Protein AF-0000000065813734 (afdb_homodimer)

Foldseek 3Di:
DAAADALLVVLVVDAAQAEEEFWDEALFWAQFRNLLSNLVCCVVPVPDFQYEYAYLYDFALLPDTGPLSQLDQGRHAEYEYQWDQRNVSVVVCVVVVRHWYFHDASLQRLVQLLCLLVVHFFDKAAQQPQFCCPVVHPVRTDDDNHDDRQWDWDDDPRDITITGGHDAHAEYETEAAEQEPLGFGFHLQAQALISSQSNLSSNVSSVHAYEYEYQYYHHPPPDDPVRGSHGSVSHHYYHHDPDLVSQQRFSPGSGDNQSSVNDADDLVPQDADDQDLLLLLLVVLLLVDEFPFEEEAEAGSRLCVCNVCSVLPCQVRYWYDALQFFTGARADHPRRGRTHGNTPDGDGNNVSLVCQQQAVGAEYEYEAQAAAFLGFGDDAWDADPPPGIRGTHLNNPSSNVLRYQEYEYEDAQFPPWDWDQDPLFIGTPGGHDGGRYANDGPTGSDGSVSSVVVNGWYWYGHSAFIWTQDNSGTETAEGEHPHDCVPRPQVRHHDHGHYDPNYYYDDSLSRDPDHNSVCVSHVD/DAAADALLVVLVVDAAQAEEEFWDEALFWAQFRNLLSNLVCCVVPVPDFQYEYAYLYDFALLPDTGPLSQLDQGRHAEYEYQWDQRRVSVVVCVQVVRHWYFHDASLQRLVQLLCLLVVHFFDKAAQQPQFCCPVVHPVRTDDDNHDDRQWDWDDDPRDITITGGHDAHAEYETEAAEQEPLGFGFHQQAQALIRSQSNLSSNVSSVHAYEYEYQYYHHPPPDDPVRGSHGSVSHHYYHHDPDLVSQQRFSPGSGDNQSSVNDADDLVPQDADDQDLLLLLLVVLLLPDEFPFEEEAEAGSRLCVCNVCSVLPCQVRYWYDALQFFTGARADHPRRGRTHGNTPDGDGNNVSLVCQQQAVGAEYEYEAQAAAFLGFGDDAWDADVPPGIRGTHLNNPSSNVLRYQEYEYEDAQFPPWDWDQDPLFIGTPGGHDGGRYANDGPTGSDGSVSSVVVNGWYWYGHSAFIWTQDNSGTETQEGEHPHDCVPRPVVRHHDDGHYDPNYYYDDSLSRDPDHNSVCVSHVD

InterPro domains:
  IPR004165 Coenzyme A transferase family I [PF01144] (6-240)
  IPR004165 Coenzyme A transferase family I [SM00882] (4-241)
  IPR004165 Coenzyme A transferase family I [SM00882] (279-491)
  IPR014388 3-oxoacid CoA-transferase [PIRSF000858] (2-519)
  IPR037171 NagB/RpiA transferase-like [SSF100950] (3-254)
  IPR037171 NagB/RpiA transferase-like [SSF100950] (274-520)

pLDDT: mean 96.32, std 4.0, range [64.94, 98.94]

Solvent-accessible surface area (backbone atoms only — not comparable to full-atom values): 49834 Å² total; per-residue (Å²): 110,23,44,78,46,52,35,61,59,53,28,72,69,48,57,63,57,33,32,36,36,45,33,39,40,29,24,22,32,43,34,40,54,41,44,46,26,31,37,50,37,20,75,72,71,60,38,39,24,45,22,31,42,38,32,32,33,32,39,12,52,65,58,78,44,45,51,22,49,49,36,43,96,56,33,43,37,34,39,38,26,2,21,46,50,27,13,53,43,39,42,51,34,35,75,65,58,66,26,28,31,38,30,45,42,14,50,56,48,43,43,35,28,44,27,28,7,27,63,29,75,41,43,64,36,58,73,41,66,69,16,34,40,23,55,95,68,51,32,16,44,73,43,85,69,32,74,81,82,57,44,39,78,44,78,55,96,91,37,75,30,36,37,38,63,46,70,75,27,42,28,18,48,26,35,46,29,33,27,28,60,43,30,33,22,24,45,74,66,30,44,58,67,26,41,47,45,38,41,30,36,15,7,49,40,49,74,26,44,22,40,34,28,18,67,40,78,44,63,62,92,69,61,49,10,74,54,23,62,35,53,14,92,57,29,48,33,34,25,66,54,89,50,75,84,40,56,29,31,26,50,64,41,59,74,55,55,27,36,30,39,77,38,75,72,69,70,85,71,58,72,80,78,65,86,41,60,56,44,29,32,16,47,60,58,47,66,74,60,49,73,63,33,33,32,38,56,34,61,68,46,22,38,42,24,54,45,49,38,44,74,72,67,42,45,89,42,32,40,33,37,33,76,39,17,35,32,26,44,43,70,38,49,84,54,35,54,60,28,23,43,40,30,53,17,37,41,39,21,41,62,36,32,24,32,34,44,22,36,54,35,50,35,35,30,28,62,48,62,25,30,21,51,47,46,27,33,20,71,21,45,47,72,41,89,98,74,43,76,46,60,26,32,48,24,52,51,36,36,50,57,73,26,22,50,33,34,37,29,28,34,65,61,37,44,80,49,40,69,44,69,54,96,42,21,47,42,80,76,38,82,39,86,40,77,20,41,29,57,65,52,86,35,39,45,36,37,21,58,57,38,46,76,69,68,37,47,42,36,38,38,27,61,55,33,29,32,34,52,55,95,40,31,32,21,40,42,30,33,27,44,75,58,46,63,60,71,69,43,50,70,58,38,60,49,82,64,46,70,42,93,72,55,37,69,43,68,53,48,55,50,40,90,72,63,65,64,63,32,70,70,59,69,100,110,22,44,81,47,52,34,62,60,53,26,71,68,48,58,65,57,31,34,36,37,44,33,40,39,28,24,21,32,45,33,41,54,41,44,48,26,31,37,51,39,20,75,72,70,58,39,38,24,44,22,30,42,38,33,31,35,32,40,12,53,64,60,78,43,45,51,21,49,49,37,43,96,56,34,44,36,35,40,38,26,3,21,47,51,26,13,52,45,40,41,51,34,35,75,66,59,65,25,28,30,36,32,45,41,14,49,56,49,45,44,36,29,42,26,27,6,27,65,29,74,41,43,64,36,58,72,42,65,69,16,36,39,22,56,94,67,50,32,16,44,74,43,86,70,32,75,80,81,58,43,40,80,46,78,57,97,90,37,76,29,34,35,37,62,46,71,76,28,43,28,18,48,27,34,45,31,34,27,28,60,42,30,32,23,24,45,72,65,29,43,57,67,26,42,47,45,38,40,30,36,14,7,48,39,50,73,27,44,23,38,34,28,20,67,40,79,45,61,62,92,69,62,49,10,75,55,25,61,33,51,14,93,57,30,49,32,35,24,66,54,90,48,76,84,39,56,29,31,28,50,64,40,60,72,57,56,27,36,30,39,76,38,74,70,69,71,86,70,58,72,80,79,64,87,41,61,57,43,31,31,15,47,60,57,47,65,74,60,51,74,61,33,34,31,38,55,34,61,70,47,21,39,43,24,55,45,50,37,44,73,73,68,42,46,89,43,32,39,32,37,32,75,39,18,33,31,26,44,43,70,38,49,84,53,36,54,60,28,23,42,40,32,54,16,38,41,38,21,42,60,36,31,24,31,34,45,22,37,54,35,49,37,34,30,27,62,48,61,26,30,20,52,47,46,26,31,20,70,23,47,45,71,41,90,97,72,44,76,46,60,27,31,47,23,51,50,35,36,49,58,74,26,22,52,32,35,35,28,29,34,64,61,35,43,79,49,40,70,45,68,56,97,43,21,47,41,81,74,36,82,39,86,40,74,20,40,29,55,66,51,86,35,36,45,35,36,20,55,57,36,43,75,69,67,37,47,41,35,39,36,26,61,56,34,30,32,34,53,54,94,40,31,33,21,39,42,29,34,27,44,73,58,46,63,58,72,68,43,51,69,58,37,61,49,82,65,48,70,41,93,72,54,36,69,44,67,53,49,55,50,40,91,70,65,65,64,62,30,70,72,60,69,101

Organism: Acetobacterium woodii (NCBI:txid33952)

Nearest PDB structures (foldseek):
  2ahu-assembly1_D  TM=9.636E-01  e=2.192E-65  Escherichia coli O157:H7
  2ahw-assembly1_C  TM=9.573E-01  e=2.530E-64  Escherichia coli O157:H7
  2ahw-assembly1_D  TM=9.483E-01  e=3.129E-56  Escherichia coli O157:H7
  3k6m-assembly2_D  TM=7.927E-01  e=4.715E-34  Sus scrofa
  1ope-assembly1_A  TM=7.703E-01  e=1.303E-32  Sus scrofa

Structure (mmCIF, N/CA/C/O backbone):
data_AF-0000000065813734-model_v1
#
loop_
_entity.id
_entity.type
_entity.pdbx_description
1 polymer 'Caffeate CoA-transferase'
#
loop_
_atom_site.group_PDB
_atom_site.id
_atom_site.type_symbol
_atom_site.label_atom_id
_atom_site.label_alt_id
_atom_site.label_comp_id
_atom_site.label_asym_id
_atom_site.label_entity_id
_atom_site.label_seq_id
_atom_site.pdbx_PDB_ins_code
_atom_site.Cartn_x
_atom_site.Cartn_y
_atom_site.Cartn_z
_atom_site.occupancy
_atom_site.B_iso_or_equiv
_atom_site.auth_seq_id
_atom_site.auth_comp_id
_atom_site.auth_asym_id
_atom_site.auth_atom_id
_atom_site.pdbx_PDB_model_num
ATOM 1 N N . MET A 1 1 ? 21.469 -13.102 -0.023 1 82 1 MET A N 1
ATOM 2 C CA . MET A 1 1 ? 21.422 -12.648 1.364 1 82 1 MET A CA 1
ATOM 3 C C . MET A 1 1 ? 22.094 -11.281 1.509 1 82 1 MET A C 1
ATOM 5 O O . MET A 1 1 ? 23.047 -10.977 0.795 1 82 1 MET A O 1
ATOM 9 N N . ALA A 1 2 ? 21.547 -10.516 2.457 1 92.5 2 ALA A N 1
ATOM 10 C CA . ALA A 1 2 ? 22.094 -9.18 2.678 1 92.5 2 ALA A CA 1
ATOM 11 C C . ALA A 1 2 ? 23.531 -9.25 3.201 1 92.5 2 ALA A C 1
ATOM 13 O O . ALA A 1 2 ? 23.875 -10.156 3.963 1 92.5 2 ALA A O 1
ATOM 14 N N . LYS A 1 3 ? 24.453 -8.43 2.797 1 97.81 3 LYS A N 1
ATOM 15 C CA . LYS A 1 3 ? 25.828 -8.312 3.303 1 97.81 3 LYS A CA 1
ATOM 16 C C . LYS A 1 3 ? 25.922 -7.246 4.395 1 97.81 3 LYS A C 1
ATOM 18 O O . LYS A 1 3 ? 25.406 -6.137 4.234 1 97.81 3 LYS A O 1
ATOM 23 N N . PHE A 1 4 ? 26.484 -7.578 5.484 1 98.62 4 PHE A N 1
ATOM 24 C CA . PHE A 1 4 ? 26.734 -6.625 6.559 1 98.62 4 PHE A CA 1
ATOM 25 C C . PHE A 1 4 ? 28.062 -5.891 6.332 1 98.62 4 PHE A C 1
ATOM 27 O O . PHE A 1 4 ? 29.109 -6.523 6.215 1 98.62 4 PHE A O 1
ATOM 34 N N . ILE A 1 5 ? 27.984 -4.586 6.285 1 98.75 5 ILE A N 1
ATOM 35 C CA . ILE A 1 5 ? 29.172 -3.785 5.973 1 98.75 5 ILE A CA 1
ATOM 36 C C . ILE A 1 5 ? 29.203 -2.543 6.859 1 98.75 5 ILE A C 1
ATOM 38 O O . ILE A 1 5 ? 28.25 -2.279 7.602 1 98.75 5 ILE A O 1
ATOM 42 N N . SER A 1 6 ? 30.297 -1.781 6.824 1 98.62 6 SER A N 1
ATOM 43 C CA . SER A 1 6 ? 30.391 -0.519 7.551 1 98.62 6 SER A CA 1
ATOM 44 C C . SER A 1 6 ? 29.719 0.614 6.777 1 98.62 6 SER A C 1
ATOM 46 O O . SER A 1 6 ? 29.484 0.493 5.574 1 98.62 6 SER A O 1
ATOM 48 N N . ALA A 1 7 ? 29.484 1.672 7.477 1 98.75 7 ALA A N 1
ATOM 49 C CA . ALA A 1 7 ? 28.922 2.859 6.828 1 98.75 7 ALA A CA 1
ATOM 50 C C . ALA A 1 7 ? 29.875 3.395 5.762 1 98.75 7 ALA A C 1
ATOM 52 O O . ALA A 1 7 ? 29.438 3.844 4.699 1 98.75 7 ALA A O 1
ATOM 53 N N . LYS A 1 8 ? 31.141 3.373 6.066 1 98.5 8 LYS A N 1
ATOM 54 C CA . LYS A 1 8 ? 32.156 3.844 5.117 1 98.5 8 LYS A CA 1
ATOM 55 C C . LYS A 1 8 ? 32.125 3.033 3.826 1 98.5 8 LYS A C 1
ATOM 57 O O . LYS A 1 8 ? 32.219 3.592 2.732 1 98.5 8 LYS A O 1
ATOM 62 N N . GLU A 1 9 ? 32 1.714 3.963 1 98.75 9 GLU A N 1
ATOM 63 C CA . GLU A 1 9 ? 31.906 0.851 2.789 1 98.75 9 GLU A CA 1
ATOM 64 C C . GLU A 1 9 ? 30.625 1.137 2.008 1 98.75 9 GLU A C 1
ATOM 66 O O . GLU A 1 9 ? 30.641 1.163 0.774 1 98.75 9 GLU A O 1
ATOM 71 N N . ALA A 1 10 ? 29.531 1.342 2.717 1 98.75 10 ALA A N 1
ATOM 72 C CA . ALA A 1 10 ? 28.266 1.638 2.072 1 98.75 10 ALA A CA 1
ATOM 73 C C . ALA A 1 10 ? 28.344 2.922 1.253 1 98.75 10 ALA A C 1
ATOM 75 O O . ALA A 1 10 ? 27.812 2.99 0.139 1 98.75 10 ALA A O 1
ATOM 76 N N . ALA A 1 11 ? 28.969 3.904 1.801 1 98.69 11 ALA A N 1
ATOM 77 C CA . ALA A 1 11 ? 29.109 5.195 1.13 1 98.69 11 ALA A CA 1
ATOM 78 C C . ALA A 1 11 ? 29.797 5.035 -0.224 1 98.69 11 ALA A C 1
ATOM 80 O O . ALA A 1 11 ? 29.469 5.734 -1.183 1 98.69 11 ALA A O 1
ATOM 81 N N . LYS A 1 12 ? 30.719 4.113 -0.329 1 98.38 12 LYS A N 1
ATOM 82 C CA . LYS A 1 12 ? 31.516 3.906 -1.533 1 98.38 12 LYS A CA 1
ATOM 83 C C . LYS A 1 12 ? 30.719 3.186 -2.609 1 98.38 12 LYS A C 1
ATOM 85 O O . LYS A 1 12 ? 31.109 3.174 -3.779 1 98.38 12 LYS A O 1
ATOM 90 N N . LEU A 1 13 ? 29.625 2.619 -2.207 1 98.44 13 LEU A N 1
ATOM 91 C CA . LEU A 1 13 ? 28.797 1.856 -3.143 1 98.44 13 LEU A CA 1
ATOM 92 C C . LEU A 1 13 ? 27.859 2.777 -3.922 1 98.44 13 LEU A C 1
ATOM 94 O O . LEU A 1 13 ? 27.266 2.361 -4.91 1 98.44 13 LEU A O 1
ATOM 98 N N . ILE A 1 14 ? 27.672 4.055 -3.518 1 98.69 14 ILE A N 1
ATOM 99 C CA . ILE A 1 14 ? 26.734 4.984 -4.141 1 98.69 14 ILE A CA 1
ATOM 100 C C . ILE A 1 14 ? 27.391 5.633 -5.363 1 98.69 14 ILE A C 1
ATOM 102 O O . ILE A 1 14 ? 28.375 6.367 -5.23 1 98.69 14 ILE A O 1
ATOM 106 N N . PRO A 1 15 ? 26.859 5.445 -6.508 1 98.12 15 PRO A N 1
ATOM 107 C CA . PRO A 1 15 ? 27.469 6.004 -7.715 1 98.12 15 PRO A CA 1
ATOM 108 C C . PRO A 1 15 ? 27.234 7.504 -7.863 1 98.12 15 PRO A C 1
ATOM 110 O O . PRO A 1 15 ? 26.203 8.016 -7.41 1 98.12 15 PRO A O 1
ATOM 113 N N . ASP A 1 16 ? 28.172 8.148 -8.586 1 98.75 16 ASP A N 1
ATOM 114 C CA . ASP A 1 16 ? 27.938 9.539 -8.977 1 98.75 16 ASP A CA 1
ATOM 115 C C . ASP A 1 16 ? 26.672 9.68 -9.805 1 98.75 16 ASP A C 1
ATOM 117 O O . ASP A 1 16 ? 26.344 8.797 -10.609 1 98.75 16 ASP A O 1
ATOM 121 N N . GLY A 1 17 ? 25.953 10.695 -9.539 1 98.69 17 GLY A N 1
ATOM 122 C CA . GLY A 1 17 ? 24.797 11 -10.367 1 98.69 17 GLY A CA 1
ATOM 123 C C . GLY A 1 17 ? 23.578 10.172 -10.023 1 98.69 17 GLY A C 1
ATOM 124 O O . GLY A 1 17 ? 22.531 10.281 -10.68 1 98.69 17 GLY A O 1
ATOM 125 N N . SER A 1 18 ? 23.688 9.375 -8.969 1 98.56 18 SER A N 1
ATOM 126 C CA . SER A 1 18 ? 22.594 8.453 -8.633 1 98.56 18 SER A CA 1
ATOM 127 C C . SER A 1 18 ? 21.406 9.195 -8.031 1 98.56 18 SER A C 1
ATOM 129 O O . SER A 1 18 ? 21.578 10.266 -7.441 1 98.56 18 SER A O 1
ATOM 131 N N . THR A 1 19 ? 20.219 8.664 -8.258 1 98.88 19 THR A N 1
ATOM 132 C CA . THR A 1 19 ? 19.016 9.055 -7.539 1 98.88 19 THR A CA 1
ATOM 133 C C . THR A 1 19 ? 18.844 8.219 -6.273 1 98.88 19 THR A C 1
ATOM 135 O O . THR A 1 19 ? 18.781 6.988 -6.34 1 98.88 19 THR A O 1
ATOM 138 N N . VAL A 1 20 ? 18.781 8.883 -5.105 1 98.88 20 VAL A N 1
ATOM 139 C CA . VAL A 1 20 ? 18.75 8.227 -3.803 1 98.88 20 VAL A CA 1
ATOM 140 C C . VAL A 1 20 ? 17.438 8.539 -3.1 1 98.88 20 VAL A C 1
ATOM 142 O O . VAL A 1 20 ? 17.047 9.703 -2.979 1 98.88 20 VAL A O 1
ATOM 145 N N . GLY A 1 21 ? 16.703 7.461 -2.717 1 98.81 21 GLY A N 1
ATOM 146 C CA . GLY A 1 21 ? 15.469 7.621 -1.966 1 98.81 21 GLY A CA 1
ATOM 147 C C . GLY A 1 21 ? 15.625 7.316 -0.488 1 98.81 21 GLY A C 1
ATOM 148 O O . GLY A 1 21 ? 16.344 6.391 -0.112 1 98.81 21 GLY A O 1
ATOM 149 N N . VAL A 1 22 ? 14.984 8.086 0.37 1 98.44 22 VAL A N 1
ATOM 150 C CA . VAL A 1 22 ? 14.977 7.867 1.812 1 98.44 22 VAL A CA 1
ATOM 151 C C . VAL A 1 22 ? 13.539 7.848 2.322 1 98.44 22 VAL A C 1
ATOM 153 O O . VAL A 1 22 ? 12.617 8.297 1.63 1 98.44 22 VAL A O 1
ATOM 156 N N . ALA A 1 23 ? 13.281 7.254 3.51 1 98.12 23 ALA A N 1
ATOM 157 C CA . ALA A 1 23 ? 11.945 7.121 4.09 1 98.12 23 ALA A CA 1
ATOM 158 C C . ALA A 1 23 ? 11.945 7.5 5.566 1 98.12 23 ALA A C 1
ATOM 160 O O . ALA A 1 23 ? 12.891 7.18 6.293 1 98.12 23 ALA A O 1
ATOM 161 N N . GLY A 1 24 ? 10.922 8.188 5.98 1 96.5 24 GLY A N 1
ATOM 162 C CA . GLY A 1 24 ? 10.781 8.531 7.387 1 96.5 24 GLY A CA 1
ATOM 163 C C . GLY A 1 24 ? 10.273 9.945 7.609 1 96.5 24 GLY A C 1
ATOM 164 O O . GLY A 1 24 ? 9.578 10.5 6.754 1 96.5 24 GLY A O 1
ATOM 165 N N . MET A 1 25 ? 10.492 10.5 8.773 1 96.81 25 MET A N 1
ATOM 166 C CA . MET A 1 25 ? 10.117 11.844 9.195 1 96.81 25 MET A CA 1
ATOM 167 C C . MET A 1 25 ? 10.953 12.305 10.383 1 96.81 25 MET A C 1
ATOM 169 O O . MET A 1 25 ? 11.062 11.586 11.375 1 96.81 25 MET A O 1
ATOM 173 N N . GLY A 1 26 ? 11.414 13.508 10.258 1 96.75 26 GLY A N 1
ATOM 174 C CA . GLY A 1 26 ? 12.383 13.922 11.266 1 96.75 26 GLY A CA 1
ATOM 175 C C . GLY A 1 26 ? 13.648 13.094 11.25 1 96.75 26 GLY A C 1
ATOM 176 O O . GLY A 1 26 ? 14.391 13.094 10.258 1 96.75 26 GLY A O 1
ATOM 177 N N . LEU A 1 27 ? 13.836 12.383 12.352 1 97.5 27 LEU A N 1
ATOM 178 C CA . LEU A 1 27 ? 14.969 11.453 12.375 1 97.5 27 LEU A CA 1
ATOM 179 C C . LEU A 1 27 ? 14.484 10.008 12.367 1 97.5 27 LEU A C 1
ATOM 181 O O . LEU A 1 27 ? 15.297 9.078 12.312 1 97.5 27 LEU A O 1
ATOM 185 N N . ALA A 1 28 ? 13.156 9.859 12.453 1 97.12 28 ALA A N 1
ATOM 186 C CA . ALA A 1 28 ? 12.602 8.516 12.352 1 97.12 28 ALA A CA 1
ATOM 187 C C . ALA A 1 28 ? 12.898 7.902 10.984 1 97.12 28 ALA A C 1
ATOM 189 O O . ALA A 1 28 ? 12.531 8.469 9.953 1 97.12 28 ALA A O 1
ATOM 190 N N . GLY A 1 29 ? 13.586 6.797 10.969 1 97.38 29 GLY A N 1
ATOM 191 C CA . GLY A 1 29 ? 13.898 6.102 9.727 1 97.38 29 GLY A CA 1
ATOM 192 C C . GLY A 1 29 ? 15.141 6.637 9.039 1 97.38 29 GLY A C 1
ATOM 193 O O . GLY A 1 29 ? 15.531 6.133 7.984 1 97.38 29 GLY A O 1
ATOM 194 N N . TRP A 1 30 ? 15.82 7.664 9.57 1 98.06 30 TRP A N 1
ATOM 195 C CA . TRP A 1 30 ? 16.984 8.289 8.945 1 98.06 30 TRP A CA 1
ATOM 196 C C . TRP A 1 30 ? 18.266 7.531 9.273 1 98.06 30 TRP A C 1
ATOM 198 O O . TRP A 1 30 ? 18.594 7.336 10.453 1 98.06 30 TRP A O 1
ATOM 208 N N . PRO A 1 31 ? 18.953 7.051 8.273 1 98.5 31 PRO A N 1
ATOM 209 C CA . PRO A 1 31 ? 20.234 6.367 8.508 1 98.5 31 PRO A CA 1
ATOM 210 C C . PRO A 1 31 ? 21.391 7.336 8.68 1 98.5 31 PRO A C 1
ATOM 212 O O . PRO A 1 31 ? 22.25 7.445 7.793 1 98.5 31 PRO A O 1
ATOM 215 N N . GLU A 1 32 ? 21.516 7.895 9.812 1 98.56 32 GLU A N 1
ATOM 216 C CA . GLU A 1 32 ? 22.422 8.992 10.141 1 98.56 32 GLU A CA 1
ATOM 217 C C . GLU A 1 32 ? 23.875 8.602 9.875 1 98.56 32 GLU A C 1
ATOM 219 O O . GLU A 1 32 ? 24.625 9.383 9.289 1 98.56 32 GLU A O 1
ATOM 224 N N . GLU A 1 33 ? 24.266 7.441 10.336 1 98.56 33 GLU A N 1
ATOM 225 C CA . GLU A 1 33 ? 25.672 7.043 10.188 1 98.56 33 GLU A CA 1
ATOM 226 C C . GLU A 1 33 ? 26.031 6.875 8.711 1 98.56 33 GLU A C 1
ATOM 228 O O . GLU A 1 33 ? 27.141 7.215 8.305 1 98.56 33 GLU A O 1
ATOM 233 N N . VAL A 1 34 ? 25.172 6.316 7.938 1 98.75 34 VAL A N 1
ATOM 234 C CA . VAL A 1 34 ? 25.406 6.176 6.504 1 98.75 34 VAL A CA 1
ATOM 235 C C . VAL A 1 34 ? 25.531 7.559 5.863 1 98.75 34 VAL A C 1
ATOM 237 O O . VAL A 1 34 ? 26.422 7.793 5.047 1 98.75 34 VAL A O 1
ATOM 240 N N . ALA A 1 35 ? 24.656 8.484 6.219 1 98.69 35 ALA A N 1
ATOM 241 C CA . ALA A 1 35 ? 24.688 9.844 5.668 1 98.69 35 ALA A CA 1
ATOM 242 C C . ALA A 1 35 ? 26 10.547 6.004 1 98.69 35 ALA A C 1
ATOM 244 O O . ALA A 1 35 ? 26.594 11.203 5.145 1 98.69 35 ALA A O 1
ATOM 245 N N . VAL A 1 36 ? 26.422 10.406 7.219 1 98.5 36 VAL A N 1
ATOM 246 C CA . VAL A 1 36 ? 27.688 11.008 7.648 1 98.5 36 VAL A CA 1
ATOM 247 C C . VAL A 1 36 ? 28.828 10.43 6.828 1 98.5 36 VAL A C 1
ATOM 249 O O . VAL A 1 36 ? 29.719 11.164 6.379 1 98.5 36 VAL A O 1
ATOM 252 N N . ALA A 1 37 ? 28.797 9.125 6.668 1 98.81 37 ALA A N 1
ATOM 253 C CA . ALA A 1 37 ? 29.859 8.461 5.895 1 98.81 37 ALA A CA 1
ATOM 254 C C . ALA A 1 37 ? 29.875 8.969 4.457 1 98.81 37 ALA A C 1
ATOM 256 O O . ALA A 1 37 ? 30.938 9.125 3.861 1 98.81 37 ALA A O 1
ATOM 257 N N . ILE A 1 38 ? 28.719 9.172 3.85 1 98.88 38 ILE A N 1
ATOM 258 C CA . ILE A 1 38 ? 28.609 9.695 2.494 1 98.88 38 ILE A CA 1
ATOM 259 C C . ILE A 1 38 ? 29.25 11.086 2.428 1 98.88 38 ILE A C 1
ATOM 261 O O . ILE A 1 38 ? 30.047 11.367 1.537 1 98.88 38 ILE A O 1
ATOM 265 N N . ALA A 1 39 ? 28.906 11.977 3.367 1 98.75 39 ALA A N 1
ATOM 266 C CA . ALA A 1 39 ? 29.453 13.32 3.426 1 98.75 39 ALA A CA 1
ATOM 267 C C . ALA A 1 39 ? 30.969 13.289 3.574 1 98.75 39 ALA A C 1
ATOM 269 O O . ALA A 1 39 ? 31.688 14.023 2.885 1 98.75 39 ALA A O 1
ATOM 270 N N . ASP A 1 40 ? 31.406 12.445 4.484 1 98.69 40 ASP A N 1
ATOM 271 C CA . ASP A 1 40 ? 32.844 12.336 4.738 1 98.69 40 ASP A CA 1
ATOM 272 C C . ASP A 1 40 ? 33.594 11.844 3.498 1 98.69 40 ASP A C 1
ATOM 274 O O . ASP A 1 40 ? 34.656 12.367 3.162 1 98.69 40 ASP A O 1
ATOM 278 N N . ASN A 1 41 ? 33.031 10.836 2.871 1 98.75 41 ASN A N 1
ATOM 279 C CA . ASN A 1 41 ? 33.656 10.32 1.662 1 98.75 41 ASN A CA 1
ATOM 280 C C . ASN A 1 41 ? 33.75 11.383 0.572 1 98.75 41 ASN A C 1
ATOM 282 O O . ASN A 1 41 ? 34.75 11.492 -0.126 1 98.75 41 ASN A O 1
ATOM 286 N N . PHE A 1 42 ? 32.75 12.172 0.422 1 98.75 42 PHE A N 1
ATOM 287 C CA . PHE A 1 42 ? 32.75 13.266 -0.543 1 98.75 42 PHE A CA 1
ATOM 288 C C . PHE A 1 42 ? 33.812 14.281 -0.232 1 98.75 42 PHE A C 1
ATOM 290 O O . PHE A 1 42 ? 34.531 14.727 -1.132 1 98.75 42 PHE A O 1
ATOM 297 N N . LYS A 1 43 ? 33.906 14.688 1.026 1 98.69 43 LYS A N 1
ATOM 298 C CA . LYS A 1 43 ? 34.938 15.656 1.435 1 98.69 43 LYS A CA 1
ATOM 299 C C . LYS A 1 43 ? 36.344 15.141 1.127 1 98.69 43 LYS A C 1
ATOM 301 O O . LYS A 1 43 ? 37.219 15.914 0.745 1 98.69 43 LYS A O 1
ATOM 306 N N . GLU A 1 44 ? 36.438 13.891 1.309 1 98.5 44 GLU A N 1
ATOM 307 C CA . GLU A 1 44 ? 37.75 13.289 1.166 1 98.5 44 GLU A CA 1
ATOM 308 C C . GLU A 1 44 ? 38.094 13.023 -0.3 1 98.5 44 GLU A C 1
ATOM 310 O O . GLU A 1 44 ? 39.219 13.219 -0.732 1 98.5 44 GLU A O 1
ATOM 315 N N . THR A 1 45 ? 37.094 12.555 -1.082 1 98.5 45 THR A N 1
ATOM 316 C CA . THR A 1 45 ? 37.438 12 -2.391 1 98.5 45 THR A CA 1
ATOM 317 C C . THR A 1 45 ? 36.688 12.758 -3.496 1 98.5 45 THR A C 1
ATOM 319 O O . THR A 1 45 ? 37.031 12.609 -4.676 1 98.5 45 THR A O 1
ATOM 322 N N . GLY A 1 46 ? 35.688 13.508 -3.162 1 98.56 46 GLY A N 1
ATOM 323 C CA . GLY A 1 46 ? 34.844 14.164 -4.145 1 98.56 46 GLY A CA 1
ATOM 324 C C . GLY A 1 46 ? 33.719 13.289 -4.629 1 98.56 46 GLY A C 1
ATOM 325 O O . GLY A 1 46 ? 32.969 13.672 -5.535 1 98.56 46 GLY A O 1
ATOM 326 N N . HIS A 1 47 ? 33.688 12.055 -3.99 1 98.5 47 HIS A N 1
ATOM 327 C CA . HIS A 1 47 ? 32.656 11.109 -4.406 1 98.5 47 HIS A CA 1
ATOM 328 C C . HIS A 1 47 ? 31.875 10.578 -3.205 1 98.5 47 HIS A C 1
ATOM 330 O O . HIS A 1 47 ? 32.406 10.516 -2.094 1 98.5 47 HIS A O 1
ATOM 336 N N . PRO A 1 48 ? 30.516 10.117 -3.367 1 98.62 48 PRO A N 1
ATOM 337 C CA . PRO A 1 48 ? 29.734 10.375 -4.578 1 98.62 48 PRO A CA 1
ATOM 338 C C . PRO A 1 48 ? 29.438 11.859 -4.781 1 98.62 48 PRO A C 1
ATOM 340 O O . PRO A 1 48 ? 29.609 12.656 -3.857 1 98.62 48 PRO A O 1
ATOM 343 N N . CYS A 1 49 ? 29.062 12.297 -6.016 1 98.75 49 CYS A N 1
ATOM 344 C CA . CYS A 1 49 ? 28.703 13.672 -6.324 1 98.75 49 CYS A CA 1
ATOM 345 C C . CYS A 1 49 ? 27.516 13.727 -7.289 1 98.75 49 CYS A C 1
ATOM 347 O O . CYS A 1 49 ? 27.125 12.703 -7.859 1 98.75 49 CYS A O 1
ATOM 349 N N . ASN A 1 50 ? 26.828 14.867 -7.34 1 98.75 50 ASN A N 1
ATOM 350 C CA . ASN A 1 50 ? 25.719 15.141 -8.242 1 98.75 50 ASN A CA 1
ATOM 351 C C . ASN A 1 50 ? 24.547 14.195 -7.996 1 98.75 50 ASN A C 1
ATOM 353 O O . ASN A 1 50 ? 23.969 13.656 -8.938 1 98.75 50 ASN A O 1
ATOM 357 N N . LEU A 1 51 ? 24.312 13.953 -6.73 1 98.88 51 LEU A N 1
ATOM 358 C CA . LEU A 1 51 ? 23.203 13.086 -6.359 1 98.88 51 LEU A CA 1
ATOM 359 C C . LEU A 1 51 ? 21.875 13.812 -6.504 1 98.88 51 LEU A C 1
ATOM 361 O O . LEU A 1 51 ? 21.812 15.047 -6.402 1 98.88 51 LEU A O 1
ATOM 365 N N . THR A 1 52 ? 20.844 13.102 -6.824 1 98.81 52 THR A N 1
ATOM 366 C CA . THR A 1 52 ? 19.453 13.516 -6.688 1 98.81 52 THR A CA 1
ATOM 367 C C . THR A 1 52 ? 18.797 12.859 -5.473 1 98.81 52 THR A C 1
ATOM 369 O O . THR A 1 52 ? 18.75 11.625 -5.387 1 98.81 52 THR A O 1
ATOM 372 N N . MET A 1 53 ? 18.359 13.617 -4.504 1 98.69 53 MET A N 1
ATOM 373 C CA . MET A 1 53 ? 17.719 13.078 -3.309 1 98.69 53 MET A CA 1
ATOM 374 C C . MET A 1 53 ? 16.203 13.188 -3.408 1 98.69 53 MET A C 1
ATOM 376 O O . MET A 1 53 ? 15.672 14.227 -3.811 1 98.69 53 MET A O 1
ATOM 380 N N . LYS A 1 54 ? 15.453 12.148 -3.102 1 98.5 54 LYS A N 1
ATOM 381 C CA . LYS A 1 54 ? 13.992 12.094 -3.098 1 98.5 54 LYS A CA 1
ATOM 382 C C . LYS A 1 54 ? 13.461 11.664 -1.733 1 98.5 54 LYS A C 1
ATOM 384 O O . LYS A 1 54 ? 13.93 10.68 -1.164 1 98.5 54 LYS A O 1
ATOM 389 N N . GLN A 1 55 ? 12.523 12.383 -1.19 1 97.94 55 GLN A N 1
ATOM 390 C CA . GLN A 1 55 ? 11.984 12.023 0.116 1 97.94 55 GLN A CA 1
ATOM 391 C C . GLN A 1 55 ? 10.547 12.516 0.272 1 97.94 55 GLN A C 1
ATOM 393 O O . GLN A 1 55 ? 10.172 13.539 -0.297 1 97.94 55 GLN A O 1
ATOM 398 N N . GLY A 1 56 ? 9.734 11.75 1.1 1 96.44 56 GLY A N 1
ATOM 399 C CA . GLY A 1 56 ? 8.328 12.094 1.301 1 96.44 56 GLY A CA 1
ATOM 400 C C . GLY A 1 56 ? 8.109 13.062 2.447 1 96.44 56 GLY A C 1
ATOM 401 O O . GLY A 1 56 ? 7.102 13.766 2.482 1 96.44 56 GLY A O 1
ATOM 402 N N . SER A 1 57 ? 8.977 13.086 3.453 1 95.75 57 SER A N 1
ATOM 403 C CA . SER A 1 57 ? 8.797 13.922 4.633 1 95.75 57 SER A CA 1
ATOM 404 C C . SER A 1 57 ? 10.07 14.695 4.965 1 95.75 57 SER A C 1
ATOM 406 O O . SER A 1 57 ? 11.094 14.523 4.301 1 95.75 57 SER A O 1
ATOM 408 N N . ALA A 1 58 ? 9.914 15.586 5.938 1 95.81 58 ALA A N 1
ATOM 409 C CA . ALA A 1 58 ? 11.094 16.266 6.453 1 95.81 58 ALA A CA 1
ATOM 410 C C . ALA A 1 58 ? 12.086 15.281 7.062 1 95.81 58 ALA A C 1
ATOM 412 O O . ALA A 1 58 ? 11.688 14.391 7.816 1 95.81 58 ALA A O 1
ATOM 413 N N . MET A 1 59 ? 13.297 15.43 6.645 1 96.62 59 MET A N 1
ATOM 414 C CA . MET A 1 59 ? 14.352 14.586 7.207 1 96.62 59 MET A CA 1
ATOM 415 C C . MET A 1 59 ? 15.43 15.43 7.875 1 96.62 59 MET A C 1
ATOM 417 O O . MET A 1 59 ? 16.359 15.891 7.215 1 96.62 59 MET A O 1
ATOM 421 N N . GLY A 1 60 ? 15.328 15.547 9.195 1 96.06 60 GLY A N 1
ATOM 422 C CA . GLY A 1 60 ? 16.297 16.344 9.945 1 96.06 60 GLY A CA 1
ATOM 423 C C . GLY A 1 60 ? 15.75 16.859 11.258 1 96.06 60 GLY A C 1
ATOM 424 O O . GLY A 1 60 ? 14.555 16.719 11.539 1 96.06 60 GLY A O 1
ATOM 425 N N . ASP A 1 61 ? 16.594 17.422 12.07 1 94.38 61 ASP A N 1
ATOM 426 C CA . ASP A 1 61 ? 16.203 17.891 13.398 1 94.38 61 ASP A CA 1
ATOM 427 C C . ASP A 1 61 ? 16.359 19.406 13.516 1 94.38 61 ASP A C 1
ATOM 429 O O . ASP A 1 61 ? 16.531 19.922 14.617 1 94.38 61 ASP A O 1
ATOM 433 N N . TRP A 1 62 ? 16.484 20.141 12.305 1 92.06 62 TRP A N 1
ATOM 434 C CA . TRP A 1 62 ? 16.594 21.594 12.266 1 92.06 62 TRP A CA 1
ATOM 435 C C . TRP A 1 62 ? 17.922 22.047 12.875 1 92.06 62 TRP A C 1
ATOM 437 O O . TRP A 1 62 ? 18.047 23.219 13.273 1 92.06 62 TRP A O 1
ATOM 447 N N . ARG A 1 63 ? 18.844 21.156 13.062 1 92 63 ARG A N 1
ATOM 448 C CA . ARG A 1 63 ? 20.156 21.438 13.641 1 92 63 ARG A CA 1
ATOM 449 C C . ARG A 1 63 ? 21.25 20.734 12.859 1 92 63 ARG A C 1
ATOM 451 O O . ARG A 1 63 ? 21.469 21.031 11.688 1 92 63 ARG A O 1
ATOM 458 N N . GLU A 1 64 ? 21.734 19.719 13.547 1 92.69 64 GLU A N 1
ATOM 459 C CA . GLU A 1 64 ? 22.938 19.172 12.938 1 92.69 64 GLU A CA 1
ATOM 460 C C . GLU A 1 64 ? 22.688 17.781 12.367 1 92.69 64 GLU A C 1
ATOM 462 O O . GLU A 1 64 ? 23.516 17.234 11.641 1 92.69 64 GLU A O 1
ATOM 467 N N . ARG A 1 65 ? 21.562 17.172 12.625 1 96.38 65 ARG A N 1
ATOM 468 C CA . ARG A 1 65 ? 21.328 15.797 12.195 1 96.38 65 ARG A CA 1
ATOM 469 C C . ARG A 1 65 ? 20.312 15.75 11.062 1 96.38 65 ARG A C 1
ATOM 471 O O . ARG A 1 65 ? 19.5 16.672 10.898 1 96.38 65 ARG A O 1
ATOM 478 N N . GLY A 1 66 ? 20.344 14.648 10.336 1 97.62 66 GLY A N 1
ATOM 479 C CA . GLY A 1 66 ? 19.438 14.477 9.211 1 97.62 66 GLY A CA 1
ATOM 480 C C . GLY A 1 66 ? 20.031 14.891 7.883 1 97.62 66 GLY A C 1
ATOM 481 O O . GLY A 1 66 ? 21.25 14.828 7.703 1 97.62 66 GLY A O 1
ATOM 482 N N . MET A 1 67 ? 19.25 15.266 6.965 1 97.62 67 MET A N 1
ATOM 483 C CA . MET A 1 67 ? 19.609 15.555 5.586 1 97.62 67 MET A CA 1
ATOM 484 C C . MET A 1 67 ? 20.625 16.688 5.52 1 97.62 67 MET A C 1
ATOM 486 O O . MET A 1 67 ? 21.359 16.828 4.535 1 97.62 67 MET A O 1
ATOM 490 N N . THR A 1 68 ? 20.672 17.531 6.578 1 97.81 68 THR A N 1
ATOM 491 C CA . THR A 1 68 ? 21.625 18.641 6.625 1 97.81 68 THR A CA 1
ATOM 492 C C . THR A 1 68 ? 23.047 18.125 6.488 1 97.81 68 THR A C 1
ATOM 494 O O . THR A 1 68 ? 23.938 18.859 6.023 1 97.81 68 THR A O 1
ATOM 497 N N . ARG A 1 69 ? 23.328 16.859 6.855 1 97.56 69 ARG A N 1
ATOM 498 C CA . ARG A 1 69 ? 24.625 16.219 6.73 1 97.56 69 ARG A CA 1
ATOM 499 C C . ARG A 1 69 ? 25.125 16.25 5.285 1 97.56 69 ARG A C 1
ATOM 501 O O . ARG A 1 69 ? 26.328 16.297 5.035 1 97.56 69 ARG A O 1
ATOM 508 N N . LEU A 1 70 ? 24.172 16.297 4.336 1 98.5 70 LEU A N 1
ATOM 509 C CA . LEU A 1 70 ? 24.516 16.156 2.924 1 98.5 70 LEU A CA 1
ATOM 510 C C . LEU A 1 70 ? 24.547 17.516 2.238 1 98.5 70 LEU A C 1
ATOM 512 O O . LEU A 1 70 ? 24.656 17.594 1.013 1 98.5 70 LEU A O 1
ATOM 516 N N . GLY A 1 71 ? 24.391 18.609 3.025 1 98.31 71 GLY A N 1
ATOM 517 C CA . GLY A 1 71 ? 24.359 19.953 2.49 1 98.31 71 GLY A CA 1
ATOM 518 C C . GLY A 1 71 ? 25.75 20.469 2.119 1 98.31 71 GLY A C 1
ATOM 519 O O . GLY A 1 71 ? 26.188 21.484 2.652 1 98.31 71 GLY A O 1
ATOM 520 N N . LEU A 1 72 ? 26.438 19.797 1.266 1 98.5 72 LEU A N 1
ATOM 521 C CA . LEU A 1 72 ? 27.734 20.156 0.722 1 98.5 72 LEU A CA 1
ATOM 522 C C . LEU A 1 72 ? 27.656 20.438 -0.775 1 98.5 72 LEU A C 1
ATOM 524 O O . LEU A 1 72 ? 27.078 19.625 -1.524 1 98.5 72 LEU A O 1
ATOM 528 N N . GLU A 1 73 ? 28.172 21.641 -1.208 1 98.5 73 GLU A N 1
ATOM 529 C CA . GLU A 1 73 ? 28.094 22.016 -2.617 1 98.5 73 GLU A CA 1
ATOM 530 C C . GLU A 1 73 ? 28.703 20.938 -3.512 1 98.5 73 GLU A C 1
ATOM 532 O O . GLU A 1 73 ? 29.844 20.547 -3.326 1 98.5 73 GLU A O 1
ATOM 537 N N . GLY A 1 74 ? 27.922 20.422 -4.363 1 98.5 74 GLY A N 1
ATOM 538 C CA . GLY A 1 74 ? 28.391 19.438 -5.328 1 98.5 74 GLY A CA 1
ATOM 539 C C . GLY A 1 74 ? 28 18.016 -4.969 1 98.5 74 GLY A C 1
ATOM 540 O O . GLY A 1 74 ? 28.031 17.125 -5.82 1 98.5 74 GLY A O 1
ATOM 541 N N . LEU A 1 75 ? 27.703 17.703 -3.764 1 98.88 75 LEU A N 1
ATOM 542 C CA . LEU A 1 75 ? 27.297 16.359 -3.338 1 98.88 75 LEU A CA 1
ATOM 543 C C . LEU A 1 75 ? 25.891 16.047 -3.83 1 98.88 75 LEU A C 1
ATOM 545 O O . LEU A 1 75 ? 25.703 15.094 -4.602 1 98.88 75 LEU A O 1
ATOM 549 N N . VAL A 1 76 ? 24.938 16.828 -3.426 1 98.88 76 VAL A N 1
ATOM 550 C CA . VAL A 1 76 ? 23.562 16.781 -3.934 1 98.88 76 VAL A CA 1
ATOM 551 C C . VAL A 1 76 ? 23.297 18 -4.828 1 98.88 76 VAL A C 1
ATOM 553 O O . VAL A 1 76 ? 23.531 19.141 -4.426 1 98.88 76 VAL A O 1
ATOM 556 N N . THR A 1 77 ? 22.844 17.766 -6.043 1 98.69 77 THR A N 1
ATOM 557 C CA . THR A 1 77 ? 22.609 18.875 -6.957 1 98.69 77 THR A CA 1
ATOM 558 C C . THR A 1 77 ? 21.141 19 -7.305 1 98.69 77 THR A C 1
ATOM 560 O O . THR A 1 77 ? 20.703 20.016 -7.852 1 98.69 77 THR A O 1
ATOM 563 N N . LYS A 1 78 ? 20.359 17.969 -7.035 1 98.75 78 LYS A N 1
ATOM 564 C CA . LYS A 1 78 ? 18.906 17.984 -7.203 1 98.75 78 LYS A CA 1
ATOM 565 C C . LYS A 1 78 ? 18.219 17.406 -5.973 1 98.75 78 LYS A C 1
ATOM 567 O O . LYS A 1 78 ? 18.656 16.406 -5.41 1 98.75 78 LYS A O 1
ATOM 572 N N . TRP A 1 79 ? 17.188 18.047 -5.535 1 98.62 79 TRP A N 1
ATOM 573 C CA . TRP A 1 79 ? 16.438 17.656 -4.344 1 98.62 79 TRP A CA 1
ATOM 574 C C . TRP A 1 79 ? 14.93 17.734 -4.59 1 98.62 79 TRP A C 1
ATOM 576 O O . TRP A 1 79 ? 14.422 18.766 -5.027 1 98.62 79 TRP A O 1
ATOM 586 N N . SER A 1 80 ? 14.156 16.672 -4.453 1 98.44 80 SER A N 1
ATOM 587 C CA . SER A 1 80 ? 12.695 16.641 -4.488 1 98.44 80 SER A CA 1
ATOM 588 C C . SER A 1 80 ? 12.117 16.109 -3.176 1 98.44 80 SER A C 1
ATOM 590 O O . SER A 1 80 ? 12.375 14.969 -2.797 1 98.44 80 SER A O 1
ATOM 592 N N . ALA A 1 81 ? 11.383 16.906 -2.467 1 98.19 81 ALA A N 1
ATOM 593 C CA . ALA A 1 81 ? 10.883 16.562 -1.138 1 98.19 81 ALA A CA 1
ATOM 594 C C . ALA A 1 81 ? 9.555 17.25 -0.856 1 98.19 81 ALA A C 1
ATOM 596 O O . ALA A 1 81 ? 9.211 18.234 -1.505 1 98.19 81 ALA A O 1
ATOM 597 N N . ALA A 1 82 ? 8.844 16.672 0.081 1 98.19 82 ALA A N 1
ATOM 598 C CA . ALA A 1 82 ? 7.613 17.344 0.51 1 98.19 82 ALA A CA 1
ATOM 599 C C . ALA A 1 82 ? 7.91 18.484 1.466 1 98.19 82 ALA A C 1
ATOM 601 O O . ALA A 1 82 ? 7.176 19.484 1.505 1 98.19 82 ALA A O 1
ATOM 602 N N . HIS A 1 83 ? 8.945 18.328 2.289 1 97.38 83 HIS A N 1
ATOM 603 C CA . HIS A 1 83 ? 9.359 19.328 3.264 1 97.38 83 HIS A CA 1
ATOM 604 C C . HIS A 1 83 ? 10.883 19.453 3.318 1 97.38 83 HIS A C 1
ATOM 606 O O . HIS A 1 83 ? 11.578 18.453 3.49 1 97.38 83 HIS A O 1
ATOM 612 N N . ILE A 1 84 ? 11.391 20.656 3.248 1 97.38 84 ILE A N 1
ATOM 613 C CA . ILE A 1 84 ? 12.836 20.812 3.125 1 97.38 84 ILE A CA 1
ATOM 614 C C . ILE A 1 84 ? 13.359 21.703 4.25 1 97.38 84 ILE A C 1
ATOM 616 O O . ILE A 1 84 ? 14.555 22 4.312 1 97.38 84 ILE A O 1
ATOM 620 N N . GLY A 1 85 ? 12.523 22.125 5.105 1 94.75 85 GLY A N 1
ATOM 621 C CA . GLY A 1 85 ? 12.867 23.125 6.098 1 94.75 85 GLY A CA 1
ATOM 622 C C . GLY A 1 85 ? 13.805 22.609 7.172 1 94.75 85 GLY A C 1
ATOM 623 O O . GLY A 1 85 ? 14.586 23.391 7.742 1 94.75 85 GLY A O 1
ATOM 624 N N . SER A 1 86 ? 13.781 21.312 7.395 1 94.62 86 SER A N 1
ATOM 625 C CA . SER A 1 86 ? 14.477 20.766 8.555 1 94.62 86 SER A CA 1
ATOM 626 C C . SER A 1 86 ? 15.953 20.516 8.242 1 94.62 86 SER A C 1
ATOM 628 O O . SER A 1 86 ? 16.703 20.062 9.117 1 94.62 86 SER A O 1
ATOM 630 N N . ALA A 1 87 ? 16.375 20.75 7.027 1 96.12 87 ALA A N 1
ATOM 631 C CA . ALA A 1 87 ? 17.766 20.531 6.602 1 96.12 87 ALA A CA 1
ATOM 632 C C . ALA A 1 87 ? 18.406 21.844 6.152 1 96.12 87 ALA A C 1
ATOM 634 O O . ALA A 1 87 ? 18.469 22.141 4.957 1 96.12 87 ALA A O 1
ATOM 635 N N . PHE A 1 88 ? 19.016 22.578 7.043 1 94.69 88 PHE A N 1
ATOM 636 C CA . PHE A 1 88 ? 19.422 23.969 6.844 1 94.69 88 PHE A CA 1
ATOM 637 C C . PHE A 1 88 ? 20.5 24.062 5.754 1 94.69 88 PHE A C 1
ATOM 639 O O . PHE A 1 88 ? 20.375 24.875 4.836 1 94.69 88 PHE A O 1
ATOM 646 N N . ALA A 1 89 ? 21.5 23.156 5.867 1 96.62 89 ALA A N 1
ATOM 647 C CA . ALA A 1 89 ? 22.609 23.266 4.926 1 96.62 89 ALA A CA 1
ATOM 648 C C . ALA A 1 89 ? 22.156 22.953 3.502 1 96.62 89 ALA A C 1
ATOM 650 O O . ALA A 1 89 ? 22.625 23.578 2.547 1 96.62 89 ALA A O 1
ATOM 651 N N . MET A 1 90 ? 21.219 22 3.387 1 97.69 90 MET A N 1
ATOM 652 C CA . MET A 1 90 ? 20.641 21.703 2.082 1 97.69 90 MET A CA 1
ATOM 653 C C . MET A 1 90 ? 19.828 22.891 1.575 1 97.69 90 MET A C 1
ATOM 655 O O . MET A 1 90 ? 19.938 23.266 0.409 1 97.69 90 MET A O 1
ATOM 659 N N . ASN A 1 91 ? 19.031 23.406 2.451 1 95.94 91 ASN A N 1
ATOM 660 C CA . ASN A 1 91 ? 18.172 24.531 2.125 1 95.94 91 ASN A CA 1
ATOM 661 C C . ASN A 1 91 ? 18.969 25.75 1.695 1 95.94 91 ASN A C 1
ATOM 663 O O . ASN A 1 91 ? 18.562 26.5 0.803 1 95.94 91 ASN A O 1
ATOM 667 N N . ASP A 1 92 ? 20.094 26 2.348 1 95.75 92 ASP A N 1
ATOM 668 C CA . ASP A 1 92 ? 20.984 27.094 2.002 1 95.75 92 ASP A CA 1
ATOM 669 C C . ASP A 1 92 ? 21.438 27 0.547 1 95.75 92 ASP A C 1
ATOM 671 O O . ASP A 1 92 ? 21.5 28.016 -0.154 1 95.75 92 ASP A O 1
ATOM 675 N N . LEU A 1 93 ? 21.734 25.828 0.12 1 98 93 LEU A N 1
ATOM 676 C CA . LEU A 1 93 ? 22.156 25.625 -1.259 1 98 93 LEU A CA 1
ATOM 677 C C . LEU A 1 93 ? 21.016 25.891 -2.23 1 98 93 LEU A C 1
ATOM 679 O O . LEU A 1 93 ? 21.234 26.391 -3.332 1 98 93 LEU A O 1
ATOM 683 N N . VAL A 1 94 ? 19.781 25.578 -1.859 1 98.06 94 VAL A N 1
ATOM 684 C CA . VAL A 1 94 ? 18.609 25.875 -2.684 1 98.06 94 VAL A CA 1
ATOM 685 C C . VAL A 1 94 ? 18.422 27.375 -2.797 1 98.06 94 VAL A C 1
ATOM 687 O O . VAL A 1 94 ? 18.266 27.906 -3.898 1 98.06 94 VAL A O 1
ATOM 690 N N . ARG A 1 95 ? 18.531 28.078 -1.682 1 96 95 ARG A N 1
ATOM 691 C CA . ARG A 1 95 ? 18.359 29.531 -1.659 1 96 95 ARG A CA 1
ATOM 692 C C . ARG A 1 95 ? 19.438 30.203 -2.512 1 96 95 ARG A C 1
ATOM 694 O O . ARG A 1 95 ? 19.156 31.219 -3.156 1 96 95 ARG A O 1
ATOM 701 N N . ALA A 1 96 ? 20.594 29.609 -2.477 1 96.69 96 ALA A N 1
ATOM 702 C CA . ALA A 1 96 ? 21.734 30.188 -3.184 1 96.69 96 ALA A CA 1
ATOM 703 C C . ALA A 1 96 ? 21.719 29.797 -4.66 1 96.69 96 ALA A C 1
ATOM 705 O O . ALA A 1 96 ? 22.656 30.109 -5.398 1 96.69 96 ALA A O 1
ATOM 706 N N . GLU A 1 97 ? 20.688 29.141 -5.168 1 97.56 97 GLU A N 1
ATOM 707 C CA . GLU A 1 97 ? 20.547 28.719 -6.555 1 97.56 97 GLU A CA 1
ATOM 708 C C . GLU A 1 97 ? 21.656 27.75 -6.949 1 97.56 97 GLU A C 1
ATOM 710 O O . GLU A 1 97 ? 22.094 27.734 -8.102 1 97.56 97 GLU A O 1
ATOM 715 N N . LYS A 1 98 ? 22.172 26.953 -5.953 1 98.44 98 LYS A N 1
ATOM 716 C CA . LYS A 1 98 ? 23.25 26 -6.199 1 98.44 98 LYS A CA 1
ATOM 717 C C . LYS A 1 98 ? 22.719 24.562 -6.234 1 98.44 98 LYS A C 1
ATOM 719 O O . LYS A 1 98 ? 23.469 23.625 -6.488 1 98.44 98 LYS A O 1
ATOM 724 N N . MET A 1 99 ? 21.484 24.375 -6.066 1 98.56 99 MET A N 1
ATOM 725 C CA . MET A 1 99 ? 20.797 23.094 -6.07 1 98.56 99 MET A CA 1
ATOM 726 C C . MET A 1 99 ? 19.375 23.25 -6.594 1 98.56 99 MET A C 1
ATOM 728 O O . MET A 1 99 ? 18.625 24.109 -6.137 1 98.56 99 MET A O 1
ATOM 732 N N . ALA A 1 100 ? 19.031 22.453 -7.637 1 98.75 100 ALA A N 1
ATOM 733 C CA . ALA A 1 100 ? 17.641 22.422 -8.086 1 98.75 100 ALA A CA 1
ATOM 734 C C . ALA A 1 100 ? 16.75 21.734 -7.043 1 98.75 100 ALA A C 1
ATOM 736 O O . ALA A 1 100 ? 17.172 20.781 -6.383 1 98.75 100 ALA A O 1
ATOM 737 N N . CYS A 1 101 ? 15.516 22.25 -6.91 1 98.75 101 CYS A N 1
ATOM 738 C CA . CYS A 1 101 ? 14.672 21.719 -5.84 1 98.75 101 CYS A CA 1
ATOM 739 C C . CYS A 1 101 ? 13.203 21.766 -6.238 1 98.75 101 CYS A C 1
ATOM 741 O O . CYS A 1 101 ? 12.695 22.797 -6.66 1 98.75 101 CYS A O 1
ATOM 743 N N . HIS A 1 102 ? 12.547 20.641 -6.195 1 98.81 102 HIS A N 1
ATOM 744 C CA . HIS A 1 102 ? 11.102 20.547 -6.285 1 98.81 102 HIS A CA 1
ATOM 745 C C . HIS A 1 102 ? 10.484 20.219 -4.93 1 98.81 102 HIS A C 1
ATOM 747 O O . HIS A 1 102 ? 11.023 19.391 -4.184 1 98.81 102 HIS A O 1
ATOM 753 N N . CYS A 1 103 ? 9.406 20.797 -4.578 1 98.81 103 CYS A N 1
ATOM 754 C CA . CYS A 1 103 ? 8.562 20.359 -3.469 1 98.81 103 CYS A CA 1
ATOM 755 C C . CYS A 1 103 ? 7.203 19.891 -3.967 1 98.81 103 CYS A C 1
ATOM 757 O O . CYS A 1 103 ? 6.531 20.609 -4.711 1 98.81 103 CYS A O 1
ATOM 759 N N . LEU A 1 104 ? 6.852 18.703 -3.674 1 98.81 104 LEU A N 1
ATOM 760 C CA . LEU A 1 104 ? 5.594 18.078 -4.062 1 98.81 104 LEU A CA 1
ATOM 761 C C . LEU A 1 104 ? 4.82 17.609 -2.838 1 98.81 104 LEU A C 1
ATOM 763 O O . LEU A 1 104 ? 5.395 17.453 -1.756 1 98.81 104 LEU A O 1
ATOM 767 N N . PRO A 1 105 ? 3.502 17.406 -2.951 1 98.81 105 PRO A N 1
ATOM 768 C CA . PRO A 1 105 ? 2.744 16.938 -1.785 1 98.81 105 PRO A CA 1
ATOM 769 C C . PRO A 1 105 ? 3.264 15.625 -1.222 1 98.81 105 PRO A C 1
ATOM 771 O O . PRO A 1 105 ? 3.602 14.711 -1.983 1 98.81 105 PRO A O 1
ATOM 774 N N . GLN A 1 106 ? 3.312 15.523 0.079 1 98.69 106 GLN A N 1
ATOM 775 C CA . GLN A 1 106 ? 3.857 14.375 0.796 1 98.69 106 GLN A CA 1
ATOM 776 C C . GLN A 1 106 ? 3.213 13.078 0.323 1 98.69 106 GLN A C 1
ATOM 778 O O . GLN A 1 106 ? 3.912 12.125 -0.035 1 98.69 106 GLN A O 1
ATOM 783 N N . GLY A 1 107 ? 1.872 13.031 0.286 1 98.69 107 GLY A N 1
ATOM 784 C CA . GLY A 1 107 ? 1.16 11.836 -0.131 1 98.69 107 GLY A CA 1
ATOM 785 C C . GLY A 1 107 ? 1.475 11.422 -1.556 1 98.69 107 GLY A C 1
ATOM 786 O O . GLY A 1 107 ? 1.438 10.234 -1.884 1 98.69 107 GLY A O 1
ATOM 787 N N . VAL A 1 108 ? 1.78 12.422 -2.414 1 98.75 108 VAL A N 1
ATOM 788 C CA . VAL A 1 108 ? 2.117 12.148 -3.807 1 98.75 108 VAL A CA 1
ATOM 789 C C . VAL A 1 108 ? 3.457 11.422 -3.881 1 98.75 108 VAL A C 1
ATOM 791 O O . VAL A 1 108 ? 3.574 10.383 -4.539 1 98.75 108 VAL A O 1
ATOM 794 N N . ILE A 1 109 ? 4.445 11.922 -3.16 1 98.69 109 ILE A N 1
ATOM 795 C CA . ILE A 1 109 ? 5.773 11.312 -3.209 1 98.69 109 ILE A CA 1
ATOM 796 C C . ILE A 1 109 ? 5.715 9.898 -2.635 1 98.69 109 ILE A C 1
ATOM 798 O O . ILE A 1 109 ? 6.242 8.961 -3.23 1 98.69 109 ILE A O 1
ATOM 802 N N . VAL A 1 110 ? 5.023 9.734 -1.531 1 98.25 110 VAL A N 1
ATOM 803 C CA . VAL A 1 110 ? 4.996 8.461 -0.816 1 98.25 110 VAL A CA 1
ATOM 804 C C . VAL A 1 110 ? 4.273 7.414 -1.657 1 98.25 110 VAL A C 1
ATOM 806 O O . VAL A 1 110 ? 4.645 6.238 -1.649 1 98.25 110 VAL A O 1
ATOM 809 N N . ASN A 1 111 ? 3.236 7.754 -2.385 1 98.25 111 ASN A N 1
ATOM 810 C CA . ASN A 1 111 ? 2.52 6.801 -3.227 1 98.25 111 ASN A CA 1
ATOM 811 C C . ASN A 1 111 ? 3.227 6.586 -4.562 1 98.25 111 ASN A C 1
ATOM 813 O O . ASN A 1 111 ? 3.031 5.562 -5.219 1 98.25 111 ASN A O 1
ATOM 817 N N . LEU A 1 112 ? 4.02 7.555 -4.992 1 98.5 112 LEU A N 1
ATOM 818 C CA . LEU A 1 112 ? 4.805 7.402 -6.211 1 98.5 112 LEU A CA 1
ATOM 819 C C . LEU A 1 112 ? 5.797 6.254 -6.082 1 98.5 112 LEU A C 1
ATOM 821 O O . LEU A 1 112 ? 6.09 5.566 -7.059 1 98.5 112 LEU A O 1
ATOM 825 N N . TRP A 1 113 ? 6.32 6.012 -4.832 1 98.75 113 TRP A N 1
ATOM 826 C CA . TRP A 1 113 ? 7.207 4.871 -4.613 1 98.75 113 TRP A CA 1
ATOM 827 C C . TRP A 1 113 ? 6.543 3.572 -5.062 1 98.75 113 TRP A C 1
ATOM 829 O O . TRP A 1 113 ? 7.188 2.721 -5.684 1 98.75 113 TRP A O 1
ATOM 839 N N . ARG A 1 114 ? 5.238 3.396 -4.734 1 98.69 114 ARG A N 1
ATOM 840 C CA . ARG A 1 114 ? 4.512 2.189 -5.109 1 98.69 114 ARG A CA 1
ATOM 841 C C . ARG A 1 114 ? 4.352 2.094 -6.625 1 98.69 114 ARG A C 1
ATOM 843 O O . ARG A 1 114 ? 4.457 1.009 -7.199 1 98.69 114 ARG A O 1
ATOM 850 N N . GLU A 1 115 ? 4.082 3.307 -7.273 1 98.62 115 GLU A N 1
ATOM 851 C CA . GLU A 1 115 ? 4.004 3.336 -8.727 1 98.62 115 GLU A CA 1
ATOM 852 C C . GLU A 1 115 ? 5.312 2.877 -9.367 1 98.62 115 GLU A C 1
ATOM 854 O O . GLU A 1 115 ? 5.305 2.084 -10.305 1 98.62 115 GLU A O 1
ATOM 859 N N . ILE A 1 116 ? 6.395 3.359 -8.828 1 98.81 116 ILE A N 1
ATOM 860 C CA . ILE A 1 116 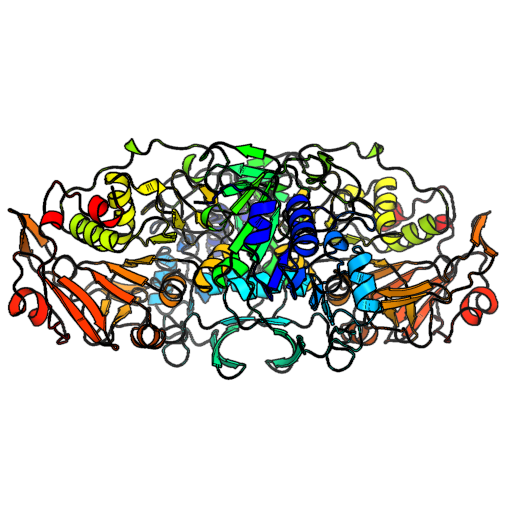? 7.723 3.029 -9.336 1 98.81 116 ILE A CA 1
ATOM 861 C C . ILE A 1 116 ? 8.016 1.55 -9.102 1 98.81 116 ILE A C 1
ATOM 863 O O . ILE A 1 116 ? 8.508 0.855 -9.992 1 98.81 116 ILE A O 1
ATOM 867 N N . ALA A 1 117 ? 7.668 1.068 -7.855 1 98.88 117 ALA A N 1
ATOM 868 C CA . ALA A 1 117 ? 7.883 -0.339 -7.527 1 98.88 117 ALA A CA 1
ATOM 869 C C . ALA A 1 117 ? 7.156 -1.249 -8.516 1 98.88 117 ALA A C 1
ATOM 871 O O . ALA A 1 117 ? 7.664 -2.309 -8.883 1 98.88 117 ALA A O 1
ATOM 872 N N . ALA A 1 118 ? 5.984 -0.847 -8.992 1 98.62 118 ALA A N 1
ATOM 873 C CA . ALA A 1 118 ? 5.148 -1.675 -9.859 1 98.62 118 ALA A CA 1
ATOM 874 C C . ALA A 1 118 ? 5.41 -1.371 -11.328 1 98.62 118 ALA A C 1
ATOM 876 O O . ALA A 1 118 ? 4.723 -1.894 -12.211 1 98.62 118 ALA A O 1
ATOM 877 N N . LYS A 1 119 ? 6.336 -0.459 -11.633 1 97.69 119 LYS A N 1
ATOM 878 C CA . LYS A 1 119 ? 6.711 -0.039 -12.977 1 97.69 119 LYS A CA 1
ATOM 879 C C . LYS A 1 119 ? 5.512 0.534 -13.727 1 97.69 119 LYS A C 1
ATOM 881 O O . LYS A 1 119 ? 5.301 0.227 -14.906 1 97.69 119 LYS A O 1
ATOM 886 N N . ARG A 1 120 ? 4.695 1.263 -13.039 1 97.94 120 ARG A N 1
ATOM 887 C CA . ARG A 1 120 ? 3.625 2.033 -13.664 1 97.94 120 ARG A CA 1
ATOM 888 C C . ARG A 1 120 ? 4.113 3.418 -14.07 1 97.94 120 ARG A C 1
ATOM 890 O O . ARG A 1 120 ? 5.188 3.855 -13.648 1 97.94 120 ARG A O 1
ATOM 897 N N . PRO A 1 121 ? 3.439 4.09 -14.969 1 96.88 121 PRO A N 1
ATOM 898 C CA . PRO A 1 121 ? 3.953 5.324 -15.562 1 96.88 121 PRO A CA 1
ATOM 899 C C . PRO A 1 121 ? 4.082 6.461 -14.555 1 96.88 121 PRO A C 1
ATOM 901 O O . PRO A 1 121 ? 4.914 7.355 -14.727 1 96.88 121 PRO A O 1
ATOM 904 N N . GLY A 1 122 ? 3.305 6.469 -13.594 1 98 122 GLY A N 1
ATOM 905 C CA . GLY A 1 122 ? 3.266 7.535 -12.602 1 98 122 GLY A CA 1
ATOM 906 C C . GLY A 1 122 ? 1.951 7.605 -11.852 1 98 122 GLY A C 1
ATOM 907 O O . GLY A 1 122 ? 1.139 6.68 -11.922 1 98 122 GLY A O 1
ATOM 908 N N . LEU A 1 123 ? 1.781 8.664 -11.078 1 98.5 123 LEU A N 1
ATOM 909 C CA . LEU A 1 123 ? 0.59 8.844 -10.258 1 98.5 123 LEU A CA 1
ATOM 910 C C . LEU A 1 123 ? -0.343 9.883 -10.867 1 98.5 123 LEU A C 1
ATOM 912 O O . LEU A 1 123 ? 0.09 10.984 -11.211 1 98.5 123 LEU A O 1
ATOM 916 N N . ILE A 1 124 ? -1.576 9.547 -11.102 1 98.38 124 ILE A N 1
ATOM 917 C CA . ILE A 1 124 ? -2.621 10.445 -11.594 1 98.38 124 ILE A CA 1
ATOM 918 C C . ILE A 1 124 ? -3.576 10.789 -10.453 1 98.38 124 ILE A C 1
ATOM 920 O O . ILE A 1 124 ? -4.25 9.906 -9.914 1 98.38 124 ILE A O 1
ATOM 924 N N . THR A 1 125 ? -3.635 12.016 -10.094 1 98.56 125 THR A N 1
ATOM 925 C CA . THR A 1 125 ? -4.445 12.43 -8.953 1 98.56 125 THR A CA 1
ATOM 926 C C . THR A 1 125 ? -4.84 13.898 -9.078 1 98.56 125 THR A C 1
ATOM 928 O O . THR A 1 125 ? -4.246 14.641 -9.867 1 98.56 125 THR A O 1
ATOM 931 N N . LYS A 1 126 ? -5.797 14.328 -8.352 1 98.31 126 LYS A N 1
ATOM 932 C CA . LYS A 1 126 ? -6.211 15.727 -8.328 1 98.31 126 LYS A CA 1
ATOM 933 C C . LYS A 1 126 ? -5.418 16.516 -7.297 1 98.31 126 LYS A C 1
ATOM 935 O O . LYS A 1 126 ? -5.465 17.75 -7.281 1 98.31 126 LYS A O 1
ATOM 940 N N . VAL A 1 127 ? -4.645 15.797 -6.445 1 98.69 127 VAL A N 1
ATOM 941 C CA . VAL A 1 127 ? -3.881 16.438 -5.379 1 98.69 127 VAL A CA 1
ATOM 942 C C . VAL A 1 127 ? -2.879 17.422 -5.98 1 98.69 127 VAL A C 1
ATOM 944 O O . VAL A 1 127 ? -2.055 17.047 -6.816 1 98.69 127 VAL A O 1
ATOM 947 N N . GLY A 1 128 ? -2.947 18.609 -5.578 1 98.75 128 GLY A N 1
ATOM 948 C CA . GLY A 1 128 ? -2.033 19.641 -6.043 1 98.75 128 GLY A CA 1
ATOM 949 C C . GLY A 1 128 ? -2.686 20.641 -6.98 1 98.75 128 GLY A C 1
ATOM 950 O O . GLY A 1 128 ? -2.133 21.703 -7.238 1 98.75 128 GLY A O 1
ATOM 951 N N . LEU A 1 129 ? -3.908 20.328 -7.559 1 98.75 129 LEU A N 1
ATOM 952 C CA . LEU A 1 129 ? -4.609 21.25 -8.453 1 98.75 129 LEU A CA 1
ATOM 953 C C . LEU A 1 129 ? -4.863 22.578 -7.773 1 98.75 129 LEU A C 1
ATOM 955 O O . LEU A 1 129 ? -5.301 22.625 -6.621 1 98.75 129 LEU A O 1
ATOM 959 N N . GLY A 1 130 ? -4.539 23.641 -8.438 1 98.44 130 GLY A N 1
ATOM 960 C CA . GLY A 1 130 ? -4.816 24.969 -7.938 1 98.44 130 GLY A CA 1
ATOM 961 C C . GLY A 1 130 ? -3.777 25.469 -6.949 1 98.44 130 GLY A C 1
ATOM 962 O O . GLY A 1 130 ? -3.869 26.594 -6.453 1 98.44 130 GLY A O 1
ATOM 963 N N . THR A 1 131 ? -2.717 24.766 -6.652 1 98.81 131 THR A N 1
ATOM 964 C CA . THR A 1 131 ? -1.632 25.172 -5.762 1 98.81 131 THR A CA 1
ATOM 965 C C . THR A 1 131 ? -0.346 25.406 -6.551 1 98.81 131 THR A C 1
ATOM 967 O O . THR A 1 131 ? -0.32 25.234 -7.77 1 98.81 131 THR A O 1
ATOM 970 N N . PHE A 1 132 ? 0.763 25.719 -5.855 1 98.69 132 PHE A N 1
ATOM 971 C CA . PHE A 1 132 ? 2.023 26.047 -6.512 1 98.69 132 PHE A CA 1
ATOM 972 C C . PHE A 1 132 ? 2.592 24.828 -7.223 1 98.69 132 PHE A C 1
ATOM 974 O O . PHE A 1 132 ? 3.494 24.938 -8.055 1 98.69 132 PHE A O 1
ATOM 981 N N . VAL A 1 133 ? 2.008 23.641 -6.938 1 98.62 133 VAL A N 1
ATOM 982 C CA . VAL A 1 133 ? 2.479 22.406 -7.566 1 98.62 133 VAL A CA 1
ATOM 983 C C . VAL A 1 133 ? 1.891 22.281 -8.969 1 98.62 133 VAL A C 1
ATOM 985 O O . VAL A 1 133 ? 2.436 21.578 -9.82 1 98.62 133 VAL A O 1
ATOM 988 N N . ASP A 1 134 ? 0.709 22.875 -9.203 1 98.75 134 ASP A N 1
ATOM 989 C CA . ASP A 1 134 ? 0.083 22.953 -10.523 1 98.75 134 ASP A CA 1
ATOM 990 C C . ASP A 1 134 ? 1.003 23.641 -11.523 1 98.75 134 ASP A C 1
ATOM 992 O O . ASP A 1 134 ? 1.469 24.766 -11.289 1 98.75 134 ASP A O 1
ATOM 996 N N . PRO A 1 135 ? 1.256 22.938 -12.648 1 98.44 135 PRO A N 1
ATOM 997 C CA . PRO A 1 135 ? 2.191 23.531 -13.609 1 98.44 135 PRO A CA 1
ATOM 998 C C . PRO A 1 135 ? 1.686 24.844 -14.195 1 98.44 135 PRO A C 1
ATOM 1000 O O . PRO A 1 135 ? 2.475 25.625 -14.727 1 98.44 135 PRO A O 1
ATOM 1003 N N . ARG A 1 136 ? 0.397 25.234 -14.195 1 98 136 ARG A N 1
ATOM 1004 C CA . ARG A 1 136 ? -0.126 26.531 -14.656 1 98 136 ARG A CA 1
ATOM 1005 C C . ARG A 1 136 ? 0.329 27.656 -13.742 1 98 136 ARG A C 1
ATOM 1007 O O . ARG A 1 136 ? 0.268 28.828 -14.125 1 98 136 ARG A O 1
ATOM 1014 N N . LEU A 1 137 ? 0.749 27.25 -12.375 1 98.25 137 LEU A N 1
ATOM 1015 C CA . LEU A 1 137 ? 1.317 28.219 -11.438 1 98.25 137 LEU A CA 1
ATOM 1016 C C . LEU A 1 137 ? 2.836 28.094 -11.391 1 98.25 137 LEU A C 1
ATOM 1018 O O . LEU A 1 137 ? 3.535 28.625 -12.258 1 98.25 137 LEU A O 1
ATOM 1022 N N . GLU A 1 138 ? 3.432 27.094 -10.516 1 98.19 138 GLU A N 1
ATOM 1023 C CA . GLU A 1 138 ? 4.887 27.062 -10.383 1 98.19 138 GLU A CA 1
ATOM 1024 C C . GLU A 1 138 ? 5.426 25.656 -10.68 1 98.19 138 GLU A C 1
ATOM 1026 O O . GLU A 1 138 ? 6.637 25.484 -10.828 1 98.19 138 GLU A O 1
ATOM 1031 N N . GLY A 1 139 ? 4.566 24.625 -10.703 1 98.62 139 GLY A N 1
ATOM 1032 C CA . GLY A 1 139 ? 4.98 23.281 -11.016 1 98.62 139 GLY A C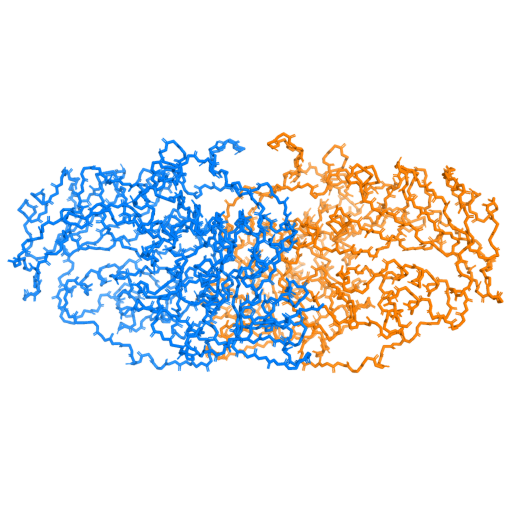A 1
ATOM 1033 C C . GLY A 1 139 ? 5.816 22.641 -9.922 1 98.62 139 GLY A C 1
ATOM 1034 O O . GLY A 1 139 ? 6.637 21.75 -10.195 1 98.62 139 GLY A O 1
ATOM 1035 N N . GLY A 1 140 ? 5.723 23.141 -8.75 1 98.69 140 GLY A N 1
ATOM 1036 C CA . GLY A 1 140 ? 6.445 22.594 -7.617 1 98.69 140 GLY A CA 1
ATOM 1037 C C . GLY A 1 140 ? 7.898 23.031 -7.566 1 98.69 140 GLY A C 1
ATOM 1038 O O . GLY A 1 140 ? 8.688 22.469 -6.805 1 98.69 140 GLY A O 1
ATOM 1039 N N . LYS A 1 141 ? 8.336 24 -8.375 1 98.69 141 LYS A N 1
ATOM 1040 C CA . LYS A 1 141 ? 9.719 24.469 -8.469 1 98.69 141 LYS A CA 1
ATOM 1041 C C . LYS A 1 141 ? 10.016 25.516 -7.414 1 98.69 141 LYS A C 1
ATOM 1043 O O . LYS A 1 141 ? 9.289 26.516 -7.297 1 98.69 141 LYS A O 1
ATOM 1048 N N . MET A 1 142 ? 11.117 25.375 -6.68 1 98.06 142 MET A N 1
ATOM 1049 C CA . MET A 1 142 ? 11.32 26.172 -5.48 1 98.06 142 MET A CA 1
ATOM 1050 C C . MET A 1 142 ? 12.32 27.297 -5.742 1 98.06 142 MET A C 1
ATOM 1052 O O . MET A 1 142 ? 12.492 28.188 -4.902 1 98.06 142 MET A O 1
ATOM 1056 N N . ASN A 1 143 ? 13.016 27.234 -6.879 1 97.44 143 ASN A N 1
ATOM 1057 C CA . ASN A 1 143 ? 13.961 28.297 -7.227 1 97.44 143 ASN A CA 1
ATOM 1058 C C . ASN A 1 143 ? 14.164 28.406 -8.734 1 97.44 143 ASN A C 1
ATOM 1060 O O . ASN A 1 143 ? 13.516 27.688 -9.5 1 97.44 143 ASN A O 1
ATOM 1064 N N . LYS A 1 144 ? 15 29.297 -9.188 1 97.38 144 LYS A N 1
ATOM 1065 C CA . LYS A 1 144 ? 15.109 29.641 -10.602 1 97.38 144 LYS A CA 1
ATOM 1066 C C . LYS A 1 144 ? 15.875 28.578 -11.375 1 97.38 144 LYS A C 1
ATOM 1068 O O . LYS A 1 144 ? 15.602 28.328 -12.547 1 97.38 144 LYS A O 1
ATOM 1073 N N . VAL A 1 145 ? 16.781 27.844 -10.711 1 98.31 145 VAL A N 1
ATOM 1074 C CA . VAL A 1 145 ? 17.609 26.891 -11.414 1 98.31 145 VAL A CA 1
ATOM 1075 C C . VAL A 1 145 ? 16.859 25.578 -11.609 1 98.31 145 VAL A C 1
ATOM 1077 O O . VAL A 1 145 ? 17.281 24.703 -12.367 1 98.31 145 VAL A O 1
ATOM 1080 N N . THR A 1 146 ? 15.742 25.438 -10.953 1 98.62 146 THR A N 1
ATOM 1081 C CA . THR A 1 146 ? 14.891 24.266 -11.125 1 98.62 146 THR A CA 1
ATOM 1082 C C . THR A 1 146 ? 14.055 24.391 -12.391 1 98.62 146 THR A C 1
ATOM 1084 O O . THR A 1 146 ? 13.078 25.156 -12.422 1 98.62 146 THR A O 1
ATOM 1087 N N . THR A 1 147 ? 14.32 23.562 -13.43 1 97.88 147 THR A N 1
ATOM 1088 C CA . THR A 1 147 ? 13.664 23.781 -14.719 1 97.88 147 THR A CA 1
ATOM 1089 C C . THR A 1 147 ? 12.945 22.531 -15.18 1 97.88 147 THR A C 1
ATOM 1091 O O . THR A 1 147 ? 12.062 22.594 -16.031 1 97.88 147 THR A O 1
ATOM 1094 N N . GLU A 1 148 ? 13.297 21.391 -14.648 1 97.75 148 GLU A N 1
ATOM 1095 C CA . GLU A 1 148 ? 12.695 20.125 -15.07 1 97.75 148 GLU A CA 1
ATOM 1096 C C . GLU A 1 148 ? 11.211 20.078 -14.703 1 97.75 148 GLU A C 1
ATOM 1098 O O . GLU A 1 148 ? 10.812 20.531 -13.625 1 97.75 148 GLU A O 1
ATOM 1103 N N . ASP A 1 149 ? 10.375 19.531 -15.586 1 98.31 149 ASP A N 1
ATOM 1104 C CA . ASP A 1 149 ? 8.953 19.359 -15.305 1 98.31 149 ASP A CA 1
ATOM 1105 C C . ASP A 1 149 ? 8.672 17.953 -14.75 1 98.31 149 ASP A C 1
ATOM 1107 O O . ASP A 1 149 ? 8.727 16.969 -15.484 1 98.31 149 ASP A O 1
ATOM 1111 N N . LEU A 1 150 ? 8.344 17.906 -13.477 1 98.31 150 LEU A N 1
ATOM 1112 C CA . LEU A 1 150 ? 8.023 16.641 -12.836 1 98.31 150 LEU A CA 1
ATOM 1113 C C . LEU A 1 150 ? 6.52 16.406 -12.797 1 98.31 150 LEU A C 1
ATOM 1115 O O . LEU A 1 150 ? 6.062 15.289 -12.531 1 98.31 150 LEU A O 1
ATOM 1119 N N . VAL A 1 151 ? 5.707 17.422 -13.023 1 98.56 151 VAL A N 1
ATOM 1120 C CA . VAL A 1 151 ? 4.25 17.406 -12.914 1 98.56 151 VAL A CA 1
ATOM 1121 C C . VAL A 1 151 ? 3.633 17.891 -14.227 1 98.56 151 VAL A C 1
ATOM 1123 O O . VAL A 1 151 ? 4.094 18.875 -14.812 1 98.56 151 VAL A O 1
ATOM 1126 N N . GLU A 1 152 ? 2.633 17.156 -14.695 1 98.38 152 GLU A N 1
ATOM 1127 C CA . GLU A 1 152 ? 1.904 17.531 -15.906 1 98.38 152 GLU A CA 1
ATOM 1128 C C . GLU A 1 152 ? 0.404 17.609 -15.641 1 98.38 152 GLU A C 1
ATOM 1130 O O . GLU A 1 152 ? -0.146 16.812 -14.883 1 98.38 152 GLU A O 1
ATOM 1135 N N . LEU A 1 153 ? -0.201 18.625 -16.188 1 98.5 153 LEU A N 1
ATOM 1136 C CA . LEU A 1 153 ? -1.658 18.688 -16.219 1 98.5 153 LEU A CA 1
ATOM 1137 C C . LEU A 1 153 ? -2.203 17.812 -17.344 1 98.5 153 LEU A C 1
ATOM 1139 O O . LEU A 1 153 ? -1.779 17.938 -18.5 1 98.5 153 LEU A O 1
ATOM 1143 N N . ILE A 1 154 ? -3.143 16.906 -17.016 1 97.69 154 ILE A N 1
ATOM 1144 C CA . ILE A 1 154 ? -3.711 16.031 -18.047 1 97.69 154 ILE A CA 1
ATOM 1145 C C . ILE A 1 154 ? -5.23 16.016 -17.922 1 97.69 154 ILE A C 1
ATOM 1147 O O . ILE A 1 154 ? -5.781 16.391 -16.891 1 97.69 154 ILE A O 1
ATOM 1151 N N . GLU A 1 155 ? -5.875 15.68 -19.016 1 96.88 155 GLU A N 1
ATOM 1152 C CA . GLU A 1 155 ? -7.301 15.367 -19.016 1 96.88 155 GLU A CA 1
ATOM 1153 C C . GLU A 1 155 ? -7.535 13.859 -19.109 1 96.88 155 GLU A C 1
ATOM 1155 O O . GLU A 1 155 ? -6.961 13.195 -19.984 1 96.88 155 GLU A O 1
ATOM 1160 N N . PHE A 1 156 ? -8.242 13.383 -18.203 1 94.62 156 PHE A N 1
ATOM 1161 C CA . PHE A 1 156 ? -8.562 11.953 -18.172 1 94.62 156 PHE A CA 1
ATOM 1162 C C . PHE A 1 156 ? -10.039 11.734 -17.844 1 94.62 156 PHE A C 1
ATOM 1164 O O . PHE A 1 156 ? -10.523 12.203 -16.812 1 94.62 156 PHE A O 1
ATOM 1171 N N . ASN A 1 157 ? -10.758 11.039 -18.734 1 91.62 157 ASN A N 1
ATOM 1172 C CA . ASN A 1 157 ? -12.188 10.773 -18.594 1 91.62 157 ASN A CA 1
ATOM 1173 C C . ASN A 1 157 ? -12.977 12.047 -18.344 1 91.62 157 ASN A C 1
ATOM 1175 O O . ASN A 1 157 ? -13.812 12.102 -17.438 1 91.62 157 ASN A O 1
ATOM 1179 N N . GLY A 1 158 ? -12.594 13.117 -18.906 1 94.5 158 GLY A N 1
ATOM 1180 C CA . GLY A 1 158 ? -13.352 14.359 -18.891 1 94.5 158 GLY A CA 1
ATOM 1181 C C . GLY A 1 158 ? -13.023 15.25 -17.719 1 94.5 158 GLY A C 1
ATOM 1182 O O . GLY A 1 158 ? -13.641 16.297 -17.516 1 94.5 158 GLY A O 1
ATOM 1183 N N . GLU A 1 159 ? -12.031 14.859 -16.938 1 96.19 159 GLU A N 1
ATOM 1184 C CA . GLU A 1 159 ? -11.641 15.648 -15.781 1 96.19 159 GLU A CA 1
ATOM 1185 C C . GLU A 1 159 ? -10.156 15.992 -15.812 1 96.19 159 GLU A C 1
ATOM 1187 O O . GLU A 1 159 ? -9.367 15.289 -16.438 1 96.19 159 GLU A O 1
ATOM 1192 N N . GLU A 1 160 ? -9.852 17.062 -15.125 1 97.75 160 GLU A N 1
ATOM 1193 C CA . GLU A 1 160 ? -8.453 17.453 -15.008 1 97.75 160 GLU A CA 1
ATOM 1194 C C . GLU A 1 160 ? -7.77 16.719 -13.859 1 97.75 160 GLU A C 1
ATOM 1196 O O . GLU A 1 160 ? -8.352 16.562 -12.781 1 97.75 160 GLU A O 1
ATOM 1201 N N . TYR A 1 161 ? -6.617 16.234 -14.109 1 98.25 161 TYR A N 1
ATOM 1202 C CA . TYR A 1 161 ? -5.738 15.602 -13.133 1 98.25 161 TYR A CA 1
ATOM 1203 C C . TYR A 1 161 ? -4.309 16.125 -13.266 1 98.25 161 TYR A C 1
ATOM 1205 O O . TYR A 1 161 ? -3.959 16.734 -14.273 1 98.25 161 TYR A O 1
ATOM 1213 N N . LEU A 1 162 ? -3.574 16.031 -12.266 1 98.81 162 LEU A N 1
ATOM 1214 C CA . LEU A 1 162 ? -2.123 16.141 -12.367 1 98.81 162 LEU A CA 1
ATOM 1215 C C . LEU A 1 162 ? -1.485 14.758 -12.508 1 98.81 162 LEU A C 1
ATOM 1217 O O . LEU A 1 162 ? -1.923 13.797 -11.875 1 98.81 162 LEU A O 1
ATOM 1221 N N . PHE A 1 163 ? -0.549 14.664 -13.398 1 98.44 163 PHE A N 1
ATOM 1222 C CA . PHE A 1 163 ? 0.267 13.477 -13.609 1 98.44 163 PHE A CA 1
ATOM 1223 C C . PHE A 1 163 ? 1.677 13.688 -13.062 1 98.44 163 PHE A C 1
ATOM 1225 O O . PHE A 1 163 ? 2.404 14.562 -13.539 1 98.44 163 PHE A O 1
ATOM 1232 N N . TYR A 1 164 ? 2.037 12.953 -12.016 1 98.75 164 TYR A N 1
ATOM 1233 C CA . TYR A 1 164 ? 3.375 12.961 -11.438 1 98.75 164 TYR A CA 1
ATOM 1234 C C . TYR A 1 164 ? 4.207 11.805 -11.977 1 98.75 164 TYR A C 1
ATOM 1236 O O . TYR A 1 164 ? 3.877 10.641 -11.766 1 98.75 164 TYR A O 1
ATOM 1244 N N . LYS A 1 165 ? 5.281 12.062 -12.547 1 98.06 165 LYS A N 1
ATOM 1245 C CA . LYS A 1 165 ? 6.027 11.102 -13.359 1 98.06 165 LYS A CA 1
ATOM 1246 C C . LYS A 1 165 ? 6.848 10.156 -12.492 1 98.06 165 LYS A C 1
ATOM 1248 O O . LYS A 1 165 ? 7.453 10.586 -11.5 1 98.06 165 LYS A O 1
ATOM 1253 N N . SER A 1 166 ? 6.82 8.852 -12.844 1 97.94 166 SER A N 1
ATOM 1254 C CA . SER A 1 166 ? 7.754 7.898 -12.25 1 97.94 166 SER A CA 1
ATOM 1255 C C . SER A 1 166 ? 9.188 8.188 -12.68 1 97.94 166 SER A C 1
ATOM 1257 O O . SER A 1 166 ? 9.414 8.906 -13.656 1 97.94 166 SER A O 1
ATOM 1259 N N . PHE A 1 167 ? 10.164 7.715 -11.938 1 97.94 167 PHE A N 1
ATOM 1260 C CA . PHE A 1 167 ? 11.594 7.828 -12.203 1 97.94 167 PHE A CA 1
ATOM 1261 C C . PHE A 1 167 ? 12.336 6.594 -11.703 1 97.94 167 PHE A C 1
ATOM 1263 O O . PHE A 1 167 ? 11.781 5.797 -10.938 1 97.94 167 PHE A O 1
ATOM 1270 N N . LYS A 1 168 ? 13.508 6.402 -12.164 1 97.94 168 LYS A N 1
ATOM 1271 C CA . LYS A 1 168 ? 14.344 5.297 -11.695 1 97.94 168 LYS A CA 1
ATOM 1272 C C . LYS A 1 168 ? 15.008 5.629 -10.367 1 97.94 168 LYS A C 1
ATOM 1274 O O . LYS A 1 168 ? 15.469 6.754 -10.164 1 97.94 168 LYS A O 1
ATOM 1279 N N . LEU A 1 169 ? 14.992 4.73 -9.469 1 98.69 169 LEU A N 1
ATOM 1280 C CA . LEU A 1 169 ? 15.656 4.875 -8.18 1 98.69 169 LEU A CA 1
ATOM 1281 C C . LEU A 1 169 ? 16.891 3.982 -8.094 1 98.69 169 LEU A C 1
ATOM 1283 O O . LEU A 1 169 ? 16.781 2.756 -8.164 1 98.69 169 LEU A O 1
ATOM 1287 N N . ASP A 1 170 ? 18.062 4.555 -7.875 1 98.81 170 ASP A N 1
ATOM 1288 C CA . ASP A 1 170 ? 19.312 3.809 -7.918 1 98.81 170 ASP A CA 1
ATOM 1289 C C . ASP A 1 170 ? 19.672 3.248 -6.543 1 98.81 170 ASP A C 1
ATOM 1291 O O . ASP A 1 170 ? 20.312 2.201 -6.441 1 98.81 170 ASP A O 1
ATOM 1295 N N . VAL A 1 171 ? 19.328 3.994 -5.52 1 98.94 171 VAL A N 1
ATOM 1296 C CA . VAL A 1 171 ? 19.719 3.619 -4.164 1 98.94 171 VAL A CA 1
ATOM 1297 C C . VAL A 1 171 ? 18.562 3.936 -3.201 1 98.94 171 VAL A C 1
ATOM 1299 O O . VAL A 1 171 ? 17.969 5.016 -3.266 1 98.94 171 VAL A O 1
ATOM 1302 N N . ALA A 1 172 ? 18.188 3.006 -2.4 1 98.88 172 ALA A N 1
ATOM 1303 C CA . ALA A 1 172 ? 17.391 3.264 -1.211 1 98.88 172 ALA A CA 1
ATOM 1304 C C . ALA A 1 172 ? 18.25 3.273 0.046 1 98.88 172 ALA A C 1
ATOM 1306 O O . ALA A 1 172 ? 19 2.322 0.302 1 98.88 172 ALA A O 1
ATOM 1307 N N . MET A 1 173 ? 18.25 4.348 0.718 1 98.56 173 MET A N 1
ATOM 1308 C CA . MET A 1 173 ? 18.891 4.488 2.016 1 98.56 173 MET A CA 1
ATOM 1309 C C . MET A 1 173 ? 17.875 4.543 3.139 1 98.56 173 MET A C 1
ATOM 1311 O O . MET A 1 173 ? 17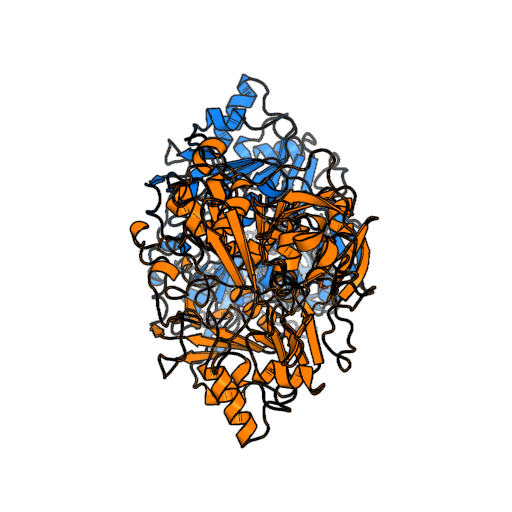.172 5.551 3.303 1 98.56 173 MET A O 1
ATOM 1315 N N . LEU A 1 174 ? 17.828 3.49 3.947 1 98.81 174 LEU A N 1
ATOM 1316 C CA . LEU A 1 174 ? 16.734 3.311 4.891 1 98.81 174 LEU A CA 1
ATOM 1317 C C . LEU A 1 174 ? 17.266 2.975 6.281 1 98.81 174 LEU A C 1
ATOM 1319 O O . LEU A 1 174 ? 18.453 2.766 6.457 1 98.81 174 LEU A O 1
ATOM 1323 N N . ARG A 1 175 ? 16.375 2.961 7.223 1 98.56 175 ARG A N 1
ATOM 1324 C CA . ARG A 1 175 ? 16.75 2.594 8.586 1 98.56 175 ARG A CA 1
ATOM 1325 C C . ARG A 1 175 ? 15.617 1.822 9.266 1 98.56 175 ARG A C 1
ATOM 1327 O O . ARG A 1 175 ? 14.438 2.146 9.086 1 98.56 175 ARG A O 1
ATOM 1334 N N . GLY A 1 176 ? 15.906 0.748 9.969 1 98.5 176 GLY A N 1
ATOM 1335 C CA . GLY A 1 176 ? 15.039 0.044 10.906 1 98.5 176 GLY A CA 1
ATOM 1336 C C . GLY A 1 176 ? 15.672 -0.158 12.266 1 98.5 176 GLY A C 1
ATOM 1337 O O . GLY A 1 176 ? 16.609 0.552 12.633 1 98.5 176 GLY A O 1
ATOM 1338 N N . THR A 1 177 ? 15.094 -1.035 13.117 1 98.62 177 THR A N 1
ATOM 1339 C CA . THR A 1 177 ? 15.617 -1.271 14.461 1 98.62 177 THR A CA 1
ATOM 1340 C C . THR A 1 177 ? 16.578 -2.451 14.469 1 98.62 177 THR A C 1
ATOM 1342 O O . THR A 1 177 ? 17.719 -2.326 14.922 1 98.62 177 THR A O 1
ATOM 1345 N N . THR A 1 178 ? 16.109 -3.6 13.984 1 98.81 178 THR A N 1
ATOM 1346 C CA . THR A 1 178 ? 16.891 -4.828 14.031 1 98.81 178 THR A CA 1
ATOM 1347 C C . THR A 1 178 ? 16.938 -5.488 12.656 1 98.81 178 THR A C 1
ATOM 1349 O O . THR A 1 178 ? 15.938 -5.52 11.938 1 98.81 178 THR A O 1
ATOM 1352 N N . ALA A 1 179 ? 18.094 -6.012 12.25 1 98.81 179 ALA A N 1
ATOM 1353 C CA . ALA A 1 179 ? 18.25 -6.887 11.094 1 98.81 179 ALA A CA 1
ATOM 1354 C C . ALA A 1 179 ? 18.703 -8.281 11.516 1 98.81 179 ALA A C 1
ATOM 1356 O O . ALA A 1 179 ? 19.609 -8.414 12.344 1 98.81 179 ALA A O 1
ATOM 1357 N N . ASP A 1 180 ? 18.078 -9.289 11.016 1 98.31 180 ASP A N 1
ATOM 1358 C CA . ASP A 1 180 ? 18.688 -10.602 11.219 1 98.31 180 ASP A CA 1
ATOM 1359 C C . ASP A 1 180 ? 19.766 -10.883 10.172 1 98.31 180 ASP A C 1
ATOM 1361 O O . ASP A 1 180 ? 20.047 -10.039 9.32 1 98.31 180 ASP A O 1
ATOM 1365 N N . GLU A 1 181 ? 20.375 -12.023 10.211 1 97.81 181 GLU A N 1
ATOM 1366 C CA . GLU A 1 181 ? 21.516 -12.352 9.359 1 97.81 181 GLU A CA 1
ATOM 1367 C C . GLU A 1 181 ? 21.109 -12.422 7.891 1 97.81 181 GLU A C 1
ATOM 1369 O O . GLU A 1 181 ? 21.953 -12.258 7.004 1 97.81 181 GLU A O 1
ATOM 1374 N N . ASN A 1 182 ? 19.812 -12.656 7.594 1 97.25 182 ASN A N 1
ATOM 1375 C CA . ASN A 1 182 ? 19.328 -12.703 6.219 1 97.25 182 ASN A CA 1
ATOM 1376 C C . ASN A 1 182 ? 18.953 -11.312 5.715 1 97.25 182 ASN A C 1
ATOM 1378 O O . ASN A 1 182 ? 18.656 -11.141 4.531 1 97.25 182 ASN A O 1
ATOM 1382 N N . GLY A 1 183 ? 18.938 -10.312 6.602 1 98.44 183 GLY A N 1
ATOM 1383 C CA . GLY A 1 183 ? 18.656 -8.945 6.203 1 98.44 183 GLY A CA 1
ATOM 1384 C C . GLY A 1 183 ? 17.203 -8.547 6.445 1 98.44 183 GLY A C 1
ATOM 1385 O O . GLY A 1 183 ? 16.766 -7.484 5.992 1 98.44 183 GLY A O 1
ATOM 1386 N N . ASN A 1 184 ? 16.406 -9.438 7.102 1 98.69 184 ASN A N 1
ATOM 1387 C CA . ASN A 1 184 ? 15.055 -9.047 7.484 1 98.69 184 ASN A CA 1
ATOM 1388 C C . ASN A 1 184 ? 15.07 -7.906 8.5 1 98.69 184 ASN A C 1
ATOM 1390 O O . ASN A 1 184 ? 15.797 -7.965 9.492 1 98.69 184 ASN A O 1
ATOM 1394 N N . ILE A 1 185 ? 14.25 -6.863 8.25 1 98.88 185 ILE A N 1
ATOM 1395 C CA . ILE A 1 185 ? 14.344 -5.652 9.062 1 98.88 185 ILE A CA 1
ATOM 1396 C C . ILE A 1 185 ? 13.062 -5.473 9.867 1 98.88 185 ILE A C 1
ATOM 1398 O O . ILE A 1 185 ? 11.961 -5.496 9.312 1 98.88 185 ILE A O 1
ATOM 1402 N N . THR A 1 186 ? 13.133 -5.27 11.18 1 98.69 186 THR A N 1
ATOM 1403 C CA . THR A 1 186 ? 12 -4.934 12.031 1 98.69 186 THR A CA 1
ATOM 1404 C C . THR A 1 186 ? 12.086 -3.488 12.508 1 98.69 186 THR A C 1
ATOM 1406 O O . THR A 1 186 ? 13.133 -2.852 12.383 1 98.69 186 THR A O 1
ATOM 1409 N N . PHE A 1 187 ? 10.953 -2.938 12.945 1 98.25 187 PHE A N 1
ATOM 1410 C CA . PHE A 1 187 ? 10.82 -1.545 13.352 1 98.25 187 PHE A CA 1
ATOM 1411 C C . PHE A 1 187 ? 10.344 -1.446 14.797 1 98.25 187 PHE A C 1
ATOM 1413 O O . PHE A 1 187 ? 9.602 -0.525 15.148 1 98.25 187 PHE A O 1
ATOM 1420 N N . GLU A 1 188 ? 10.68 -2.326 15.664 1 97.56 188 GLU A N 1
ATOM 1421 C CA . GLU A 1 188 ? 10.055 -2.479 16.969 1 97.56 188 GLU A CA 1
ATOM 1422 C C . GLU A 1 188 ? 10.312 -1.259 17.844 1 97.56 188 GLU A C 1
ATOM 1424 O O . GLU A 1 188 ? 9.516 -0.951 18.734 1 97.56 188 GLU A O 1
ATOM 1429 N N . ASN A 1 189 ? 11.406 -0.52 17.625 1 97.19 189 ASN A N 1
ATOM 1430 C CA . ASN A 1 189 ? 11.688 0.657 18.438 1 97.19 189 ASN A CA 1
ATOM 1431 C C . ASN A 1 189 ? 11.344 1.947 17.703 1 97.19 189 ASN A C 1
ATOM 1433 O O . ASN A 1 189 ? 11.461 3.039 18.266 1 97.19 189 ASN A O 1
ATOM 1437 N N . GLU A 1 190 ? 10.977 1.843 16.469 1 96.81 190 GLU A N 1
ATOM 1438 C CA . GLU A 1 190 ? 10.578 3.014 15.688 1 96.81 190 GLU A CA 1
ATOM 1439 C C . GLU A 1 190 ? 9.164 3.461 16.047 1 96.81 190 GLU A C 1
ATOM 1441 O O . GLU A 1 190 ? 8.359 2.66 16.531 1 96.81 190 GLU A O 1
ATOM 1446 N N . GLY A 1 191 ? 8.914 4.695 15.898 1 95.38 191 GLY A N 1
ATOM 1447 C CA . GLY A 1 191 ? 7.539 5.152 16.016 1 95.38 191 GLY A CA 1
ATOM 1448 C C . GLY A 1 191 ? 6.664 4.727 14.852 1 95.38 191 GLY A C 1
ATOM 1449 O O . GLY A 1 191 ? 5.891 3.775 14.969 1 95.38 191 GLY A O 1
ATOM 1450 N N . PRO A 1 192 ? 6.977 5.348 13.727 1 95.69 192 PRO A N 1
ATOM 1451 C CA . PRO A 1 192 ? 6.156 5.008 12.562 1 95.69 192 PRO A CA 1
ATOM 1452 C C . PRO A 1 192 ? 6.691 3.797 11.805 1 95.69 192 PRO A C 1
ATOM 1454 O O . PRO A 1 192 ? 7.879 3.475 11.898 1 95.69 192 PRO A O 1
ATOM 1457 N N . ILE A 1 193 ? 5.805 3.102 11.023 1 96 193 ILE A N 1
ATOM 1458 C CA . ILE A 1 193 ? 6.199 2.062 10.078 1 96 193 ILE A CA 1
ATOM 1459 C C . ILE A 1 193 ? 6.773 2.705 8.82 1 96 193 ILE A C 1
ATOM 1461 O O . ILE A 1 193 ? 7.633 2.119 8.156 1 96 193 ILE A O 1
ATOM 1465 N N . ASN A 1 194 ? 6.484 3.943 8.57 1 96.44 194 ASN A N 1
ATOM 1466 C CA . ASN A 1 194 ? 6.887 4.793 7.453 1 96.44 194 ASN A CA 1
ATOM 1467 C C . ASN A 1 194 ? 6.734 4.07 6.117 1 96.44 194 ASN A C 1
ATOM 1469 O O . ASN A 1 194 ? 5.836 3.242 5.953 1 96.44 194 ASN A O 1
ATOM 1473 N N . GLU A 1 195 ? 7.445 4.465 4.969 1 98.38 195 GLU A N 1
ATOM 1474 C CA . GLU A 1 195 ? 7.281 3.926 3.621 1 98.38 195 GLU A CA 1
ATOM 1475 C C . GLU A 1 195 ? 8.523 3.168 3.174 1 98.38 195 GLU A C 1
ATOM 1477 O O . GLU A 1 195 ? 8.766 3.014 1.976 1 98.38 195 GLU A O 1
ATOM 1482 N N . GLY A 1 196 ? 9.297 2.625 4.137 1 98.69 196 GLY A N 1
ATOM 1483 C CA . GLY A 1 196 ? 10.547 1.948 3.828 1 98.69 196 GLY A CA 1
ATOM 1484 C C . GLY A 1 196 ? 10.375 0.802 2.85 1 98.69 196 GLY A C 1
ATOM 1485 O O . GLY A 1 196 ? 11.195 0.623 1.947 1 98.69 196 GLY A O 1
ATOM 1486 N N . LEU A 1 197 ? 9.336 -0.033 3.004 1 98.81 197 LEU A N 1
ATOM 1487 C CA . LEU A 1 197 ? 9.094 -1.167 2.117 1 98.81 197 LEU A CA 1
ATOM 1488 C C . LEU A 1 197 ? 8.922 -0.704 0.676 1 98.81 197 LEU A C 1
ATOM 1490 O O . LEU A 1 197 ? 9.547 -1.249 -0.236 1 98.81 197 LEU A O 1
ATOM 1494 N N . ALA A 1 198 ? 8.086 0.3 0.459 1 98.88 198 ALA A N 1
ATOM 1495 C CA . ALA A 1 198 ? 7.809 0.798 -0.886 1 98.88 198 ALA A CA 1
ATOM 1496 C C . ALA A 1 198 ? 9.078 1.351 -1.537 1 98.88 198 ALA A C 1
ATOM 1498 O O . ALA A 1 198 ? 9.312 1.137 -2.729 1 98.88 198 ALA A O 1
ATOM 1499 N N . VAL A 1 199 ? 9.914 2.059 -0.773 1 98.88 199 VAL A N 1
ATOM 1500 C CA . VAL A 1 199 ? 11.148 2.617 -1.302 1 98.88 199 VAL A CA 1
ATOM 1501 C C . VAL A 1 199 ? 12.109 1.487 -1.674 1 98.88 199 VAL A C 1
ATOM 1503 O O . VAL A 1 199 ? 12.758 1.531 -2.725 1 98.88 199 VAL A O 1
ATOM 1506 N N . ALA A 1 200 ? 12.211 0.482 -0.792 1 98.94 200 ALA A N 1
ATOM 1507 C CA . ALA A 1 200 ? 13.062 -0.669 -1.074 1 98.94 200 ALA A CA 1
ATOM 1508 C C . ALA A 1 200 ? 12.633 -1.371 -2.357 1 98.94 200 ALA A C 1
ATOM 1510 O O . ALA A 1 200 ? 13.469 -1.693 -3.209 1 98.94 200 ALA A O 1
ATOM 1511 N N . GLN A 1 201 ? 11.336 -1.601 -2.508 1 98.94 201 GLN A N 1
ATOM 1512 C CA . GLN A 1 201 ? 10.812 -2.275 -3.691 1 98.94 201 GLN A CA 1
ATOM 1513 C C . GLN A 1 201 ? 11.039 -1.438 -4.949 1 98.94 201 GLN A C 1
ATOM 1515 O O . GLN A 1 201 ? 11.375 -1.976 -6.008 1 98.94 201 GLN A O 1
ATOM 1520 N N . ALA A 1 202 ? 10.836 -0.11 -4.812 1 98.88 202 ALA A N 1
ATOM 1521 C CA . ALA A 1 202 ? 11.086 0.794 -5.934 1 98.88 202 ALA A CA 1
ATOM 1522 C C . ALA A 1 202 ? 12.531 0.709 -6.398 1 98.88 202 ALA A C 1
ATOM 1524 O O . ALA A 1 202 ? 12.805 0.641 -7.602 1 98.88 202 ALA A O 1
ATOM 1525 N N . ALA A 1 203 ? 13.469 0.72 -5.445 1 98.81 203 ALA A N 1
ATOM 1526 C CA . ALA A 1 203 ? 14.891 0.635 -5.793 1 98.81 203 ALA A CA 1
ATOM 1527 C C . ALA A 1 203 ? 15.211 -0.695 -6.465 1 98.81 203 ALA A C 1
ATOM 1529 O O . ALA A 1 203 ? 15.82 -0.724 -7.535 1 98.81 203 ALA A O 1
ATOM 1530 N N . LYS A 1 204 ? 14.75 -1.78 -5.898 1 98.44 204 LYS A N 1
ATOM 1531 C CA . LYS A 1 204 ? 15.031 -3.109 -6.438 1 98.44 204 LYS A CA 1
ATOM 1532 C C . LYS A 1 204 ? 14.5 -3.248 -7.859 1 98.44 204 LYS A C 1
ATOM 1534 O O . LYS A 1 204 ? 15.219 -3.676 -8.758 1 98.44 204 LYS A O 1
ATOM 1539 N N . ASN A 1 205 ? 13.258 -2.828 -8.047 1 98.62 205 ASN A N 1
ATOM 1540 C CA . ASN A 1 205 ? 12.625 -3.004 -9.352 1 98.62 205 ASN A CA 1
ATOM 1541 C C . ASN A 1 205 ? 13.133 -1.985 -10.367 1 98.62 205 ASN A C 1
ATOM 1543 O O . ASN A 1 205 ? 12.828 -2.084 -11.555 1 98.62 205 ASN A O 1
ATOM 1547 N N . SER A 1 206 ? 13.922 -1.039 -9.883 1 98.56 206 SER A N 1
ATOM 1548 C CA . SER A 1 206 ? 14.617 -0.109 -10.773 1 98.56 206 SER A CA 1
ATOM 1549 C C . SER A 1 206 ? 16.016 -0.6 -11.102 1 98.56 206 SER A C 1
ATOM 1551 O O . SER A 1 206 ? 16.75 0.056 -11.844 1 98.56 206 SER A O 1
ATOM 1553 N N . GLY A 1 207 ? 16.422 -1.732 -10.516 1 98 207 GLY A N 1
ATOM 1554 C CA . GLY A 1 207 ? 17.766 -2.244 -10.703 1 98 207 GLY A CA 1
ATOM 1555 C C . GLY A 1 207 ? 18.766 -1.631 -9.742 1 98 207 GLY A C 1
ATOM 1556 O O . GLY A 1 207 ? 19.984 -1.745 -9.953 1 98 207 GLY A O 1
ATOM 1557 N N . GLY A 1 208 ? 18.281 -0.902 -8.695 1 98.5 208 GLY A N 1
ATOM 1558 C CA . GLY A 1 208 ? 19.141 -0.238 -7.73 1 98.5 208 GLY A CA 1
ATOM 1559 C C . GLY A 1 208 ? 19.5 -1.114 -6.547 1 98.5 208 GLY A C 1
ATOM 1560 O O . GLY A 1 208 ? 19.234 -2.316 -6.555 1 98.5 208 GLY A O 1
ATOM 1561 N N . ILE A 1 209 ? 20.172 -0.49 -5.52 1 98.62 209 ILE A N 1
ATOM 1562 C CA . ILE A 1 209 ? 20.578 -1.228 -4.328 1 98.62 209 ILE A CA 1
ATOM 1563 C C . ILE A 1 209 ? 19.859 -0.672 -3.104 1 98.62 209 ILE A C 1
ATOM 1565 O O . ILE A 1 209 ? 19.438 0.491 -3.092 1 98.62 209 ILE A O 1
ATOM 1569 N N . VAL A 1 210 ? 19.672 -1.479 -2.092 1 98.88 210 VAL A N 1
ATOM 1570 C CA . VAL A 1 210 ? 19 -1.121 -0.841 1 98.88 210 VAL A CA 1
ATOM 1571 C C . VAL A 1 210 ? 19.984 -1.245 0.319 1 98.88 210 VAL A C 1
ATOM 1573 O O . VAL A 1 210 ? 20.516 -2.33 0.582 1 98.88 210 VAL A O 1
ATOM 1576 N N . ILE A 1 211 ? 20.266 -0.127 0.957 1 98.94 211 ILE A N 1
ATOM 1577 C CA . ILE A 1 211 ? 21.109 -0.046 2.146 1 98.94 211 ILE A CA 1
ATOM 1578 C C . ILE A 1 211 ? 20.25 0.28 3.365 1 98.94 211 ILE A C 1
ATOM 1580 O O . ILE A 1 211 ? 19.531 1.279 3.373 1 98.94 211 ILE A O 1
ATOM 1584 N N . VAL A 1 212 ? 20.328 -0.574 4.422 1 98.94 212 VAL A N 1
ATOM 1585 C CA . VAL A 1 212 ? 19.516 -0.327 5.605 1 98.94 212 VAL A CA 1
ATOM 1586 C C . VAL A 1 212 ? 20.406 -0.246 6.84 1 98.94 212 VAL A C 1
ATOM 1588 O O . VAL A 1 212 ? 21.141 -1.192 7.148 1 98.94 212 VAL A O 1
ATOM 1591 N N . GLN A 1 213 ? 20.406 0.881 7.488 1 98.94 213 GLN A N 1
ATOM 1592 C CA . GLN A 1 213 ? 21.047 1.015 8.797 1 98.94 213 GLN A CA 1
ATOM 1593 C C . GLN A 1 213 ? 20.141 0.457 9.898 1 98.94 213 GLN A C 1
ATOM 1595 O O . GLN A 1 213 ? 18.938 0.683 9.898 1 98.94 213 GLN A O 1
ATOM 1600 N N . VAL A 1 214 ? 20.703 -0.235 10.883 1 98.81 214 VAL A N 1
ATOM 1601 C CA . VAL A 1 214 ? 19.938 -0.74 12.023 1 98.81 214 VAL A CA 1
ATOM 1602 C C . VAL A 1 214 ? 20.703 -0.506 13.312 1 98.81 214 VAL A C 1
ATOM 1604 O O . VAL A 1 214 ? 21.891 -0.181 13.281 1 98.81 214 VAL A O 1
ATOM 1607 N N . GLU A 1 215 ? 20 -0.634 14.391 1 98.5 215 GLU A N 1
ATOM 1608 C CA . GLU A 1 215 ? 20.609 -0.5 15.711 1 98.5 215 GLU A CA 1
ATOM 1609 C C . GLU A 1 215 ? 21.141 -1.837 16.219 1 98.5 215 GLU A C 1
ATOM 1611 O O . GLU A 1 215 ? 22.188 -1.884 16.891 1 98.5 215 GLU A O 1
ATOM 1616 N N . TYR A 1 216 ? 20.422 -2.953 15.867 1 98.44 216 TYR A N 1
ATOM 1617 C CA . TYR A 1 216 ? 20.781 -4.262 16.406 1 98.44 216 TYR A CA 1
ATOM 1618 C C . TYR A 1 216 ? 20.891 -5.301 15.289 1 98.44 216 TYR A C 1
ATOM 1620 O O . TYR A 1 216 ? 20.281 -5.137 14.227 1 98.44 216 TYR A O 1
ATOM 1628 N N . GLN A 1 217 ? 21.641 -6.297 15.539 1 98.38 217 GLN A N 1
ATOM 1629 C CA . GLN A 1 217 ? 21.719 -7.473 14.688 1 98.38 217 GLN A CA 1
ATOM 1630 C C . GLN A 1 217 ? 21.234 -8.727 15.414 1 98.38 217 GLN A C 1
ATOM 1632 O O . GLN A 1 217 ? 21.562 -8.93 16.578 1 98.38 217 GLN A O 1
ATOM 1637 N N . ALA A 1 218 ? 20.391 -9.484 14.805 1 98.44 218 ALA A N 1
ATOM 1638 C CA . ALA A 1 218 ? 19.844 -10.711 15.383 1 98.44 218 ALA A CA 1
ATOM 1639 C C . ALA A 1 218 ? 20.266 -11.93 14.562 1 98.44 218 ALA A C 1
ATOM 1641 O O . ALA A 1 218 ? 20.703 -11.797 13.422 1 98.44 218 ALA A O 1
ATOM 1642 N N . LEU A 1 219 ? 20.156 -13.172 15.148 1 97.62 219 LEU A N 1
ATOM 1643 C CA . LEU A 1 219 ? 20.328 -14.43 14.43 1 97.62 219 LEU A CA 1
ATOM 1644 C C . LEU A 1 219 ? 19.234 -14.625 13.391 1 97.62 219 LEU A C 1
ATOM 1646 O O . LEU A 1 219 ? 18.094 -14.188 13.602 1 97.62 219 LEU A O 1
ATOM 1650 N N . LYS A 1 220 ? 19.625 -15.242 12.258 1 95.25 220 LYS A N 1
ATOM 1651 C CA . LYS A 1 220 ? 18.609 -15.539 11.266 1 95.25 220 LYS A CA 1
ATOM 1652 C C . LYS A 1 220 ? 17.5 -16.391 11.859 1 95.25 220 LYS A C 1
ATOM 1654 O O . LYS A 1 220 ? 17.734 -17.203 12.766 1 95.25 220 LYS A O 1
ATOM 1659 N N . ASN A 1 221 ? 16.266 -16.172 11.367 1 91.69 221 ASN A N 1
ATOM 1660 C CA . ASN A 1 221 ? 15.086 -16.984 11.68 1 91.69 221 ASN A CA 1
ATOM 1661 C C . ASN A 1 221 ? 14.633 -16.766 13.125 1 91.69 221 ASN A C 1
ATOM 1663 O O . ASN A 1 221 ? 13.984 -17.641 13.711 1 91.69 221 ASN A O 1
ATOM 1667 N N . THR A 1 222 ? 15.016 -15.648 13.719 1 96 222 THR A N 1
ATOM 1668 C CA . THR A 1 222 ? 14.602 -15.391 15.086 1 96 222 THR A CA 1
ATOM 1669 C C . THR A 1 222 ? 13.586 -14.25 15.141 1 96 222 THR A C 1
ATOM 1671 O O . THR A 1 222 ? 13.016 -13.969 16.188 1 96 222 THR A O 1
ATOM 1674 N N . LEU A 1 223 ? 13.359 -13.57 14.031 1 97.44 223 LEU A N 1
ATOM 1675 C CA . LEU A 1 223 ? 12.383 -12.492 13.977 1 97.44 223 LEU A CA 1
ATOM 1676 C C . LEU A 1 223 ? 11.023 -13.016 13.531 1 97.44 223 LEU A C 1
ATOM 1678 O O . LEU A 1 223 ? 10.938 -13.852 12.625 1 97.44 223 LEU A O 1
ATOM 1682 N N . LYS A 1 224 ? 9.953 -12.586 14.227 1 96.81 224 LYS A N 1
ATOM 1683 C CA . LYS A 1 224 ? 8.609 -12.977 13.797 1 96.81 224 LYS A CA 1
ATOM 1684 C C . LYS A 1 224 ? 8.297 -12.422 12.414 1 96.81 224 LYS A C 1
ATOM 1686 O O . LYS A 1 224 ? 8.5 -11.234 12.148 1 96.81 224 LYS A O 1
ATOM 1691 N N . PRO A 1 225 ? 7.766 -13.289 11.547 1 97.56 225 PRO A N 1
ATOM 1692 C CA . PRO A 1 225 ? 7.562 -12.883 10.156 1 97.56 225 PRO A CA 1
ATOM 1693 C C . PRO A 1 225 ? 6.684 -11.641 10.023 1 97.56 225 PRO A C 1
ATOM 1695 O O . PRO A 1 225 ? 6.941 -10.781 9.18 1 97.56 225 PRO A O 1
ATOM 1698 N N . LYS A 1 226 ? 5.672 -11.445 10.836 1 97 226 LYS A N 1
ATOM 1699 C CA . LYS A 1 226 ? 4.738 -10.328 10.711 1 97 226 LYS A CA 1
ATOM 1700 C C . LYS A 1 226 ? 5.324 -9.055 11.312 1 97 226 LYS A C 1
ATOM 1702 O O . LYS A 1 226 ? 4.777 -7.969 11.125 1 97 226 LYS A O 1
ATOM 1707 N N . ASP A 1 227 ? 6.492 -9.164 12.031 1 97.25 227 ASP A N 1
ATOM 1708 C CA . ASP A 1 227 ? 7.176 -8 12.578 1 97.25 227 ASP A CA 1
ATOM 1709 C C . ASP A 1 227 ? 8.18 -7.43 11.57 1 97.25 227 ASP A C 1
ATOM 1711 O O . ASP A 1 227 ? 8.656 -6.309 11.734 1 97.25 227 ASP A O 1
ATOM 1715 N N . VAL A 1 228 ? 8.523 -8.266 10.578 1 98.5 228 VAL A N 1
ATOM 1716 C CA . VAL A 1 228 ? 9.453 -7.816 9.539 1 98.5 228 VAL A CA 1
ATOM 1717 C C . VAL A 1 228 ? 8.75 -6.812 8.625 1 98.5 228 VAL A C 1
ATOM 1719 O O . VAL A 1 228 ? 7.684 -7.105 8.078 1 98.5 228 VAL A O 1
ATOM 1722 N N . LYS A 1 229 ? 9.359 -5.625 8.5 1 98.5 229 LYS A N 1
ATOM 1723 C CA . LYS A 1 229 ? 8.75 -4.566 7.695 1 98.5 229 LYS A CA 1
ATOM 1724 C C . LYS A 1 229 ? 9.43 -4.441 6.34 1 98.5 229 LYS A C 1
ATOM 1726 O O . LYS A 1 229 ? 8.836 -3.938 5.383 1 98.5 229 LYS A O 1
ATOM 1731 N N . ILE A 1 230 ? 10.633 -4.844 6.25 1 98.81 230 ILE A N 1
ATOM 1732 C CA . ILE A 1 230 ? 11.359 -4.949 4.988 1 98.81 230 ILE A CA 1
ATOM 1733 C C . ILE A 1 230 ? 11.984 -6.336 4.867 1 98.81 230 ILE A C 1
ATOM 1735 O O . ILE A 1 230 ? 12.969 -6.641 5.555 1 98.81 230 ILE A O 1
ATOM 1739 N N . PRO A 1 231 ? 11.469 -7.172 4.012 1 98.62 231 PRO A N 1
ATOM 1740 C CA . PRO A 1 231 ? 12.023 -8.523 3.85 1 98.62 231 PRO A CA 1
ATOM 1741 C C . PRO A 1 231 ? 13.484 -8.508 3.424 1 98.62 231 PRO A C 1
ATOM 1743 O O . PRO A 1 231 ? 13.883 -7.68 2.602 1 98.62 231 PRO A O 1
ATOM 1746 N N . GLY A 1 232 ? 14.242 -9.438 3.957 1 98.31 232 GLY A N 1
ATOM 1747 C CA . GLY A 1 232 ? 15.672 -9.508 3.693 1 98.31 232 GLY A CA 1
ATOM 1748 C C . GLY A 1 232 ? 16 -9.68 2.221 1 98.31 232 GLY A C 1
ATOM 1749 O O . GLY A 1 232 ? 17.016 -9.18 1.746 1 98.31 232 GLY A O 1
ATOM 1750 N N . ALA A 1 233 ? 15.141 -10.305 1.493 1 97.38 233 ALA A N 1
ATOM 1751 C CA . ALA A 1 233 ? 15.336 -10.555 0.068 1 97.38 233 ALA A CA 1
ATOM 1752 C C . ALA A 1 233 ? 15.422 -9.242 -0.714 1 97.38 233 ALA A C 1
ATOM 1754 O O . ALA A 1 233 ? 15.922 -9.219 -1.84 1 97.38 233 ALA A O 1
ATOM 1755 N N . LEU A 1 234 ? 14.945 -8.156 -0.139 1 98.44 234 LEU A N 1
ATOM 1756 C CA . LEU A 1 234 ? 14.953 -6.855 -0.803 1 98.44 234 LEU A CA 1
ATOM 1757 C C . LEU A 1 234 ? 16.172 -6.035 -0.385 1 98.44 234 LEU A C 1
ATOM 1759 O O . LEU A 1 234 ? 16.406 -4.957 -0.93 1 98.44 234 LEU A O 1
ATOM 1763 N N . VAL A 1 235 ? 16.906 -6.504 0.556 1 98.75 235 VAL A N 1
ATOM 1764 C CA . VAL A 1 235 ? 17.984 -5.734 1.172 1 98.75 235 VAL A CA 1
ATOM 1765 C C . VAL A 1 235 ? 19.328 -6.223 0.644 1 98.75 235 VAL A C 1
ATOM 1767 O O . VAL A 1 235 ? 19.641 -7.414 0.711 1 98.75 235 VAL A O 1
ATOM 1770 N N . ASP A 1 236 ? 20.109 -5.348 0.133 1 98.62 236 ASP A N 1
ATOM 1771 C CA . ASP A 1 236 ? 21.438 -5.719 -0.36 1 98.62 236 ASP A CA 1
ATOM 1772 C C . ASP A 1 236 ? 22.484 -5.602 0.743 1 98.62 236 ASP A C 1
ATOM 1774 O O . ASP A 1 236 ? 23.328 -6.48 0.894 1 98.62 236 ASP A O 1
ATOM 1778 N N . TYR A 1 237 ? 22.422 -4.457 1.5 1 98.88 237 TYR A N 1
ATOM 1779 C CA . TYR A 1 237 ? 23.438 -4.176 2.506 1 98.88 237 TYR A CA 1
ATOM 1780 C C . TYR A 1 237 ? 22.812 -3.727 3.816 1 98.88 237 TYR A C 1
ATOM 1782 O O . TYR A 1 237 ? 21.828 -2.971 3.814 1 98.88 237 TYR A O 1
ATOM 1790 N N . VAL A 1 238 ? 23.344 -4.184 4.922 1 98.94 238 VAL A N 1
ATOM 1791 C CA . VAL A 1 238 ? 22.938 -3.754 6.254 1 98.94 238 VAL A CA 1
ATOM 1792 C C . VAL A 1 238 ? 24.109 -3.072 6.957 1 98.94 238 VAL A C 1
ATOM 1794 O O . VAL A 1 238 ? 25.234 -3.576 6.934 1 98.94 238 VAL A O 1
ATOM 1797 N N . VAL A 1 239 ? 23.891 -1.944 7.469 1 98.94 239 VAL A N 1
ATOM 1798 C CA . VAL A 1 239 ? 24.859 -1.225 8.289 1 98.94 239 VAL A CA 1
ATOM 1799 C C . VAL A 1 239 ? 24.406 -1.204 9.742 1 98.94 239 VAL A C 1
ATOM 1801 O O . VAL A 1 239 ? 23.391 -0.572 10.07 1 98.94 239 VAL A O 1
ATOM 1804 N N . VAL A 1 240 ? 25.125 -1.863 10.633 1 98.81 240 VAL A N 1
ATOM 1805 C CA . VAL A 1 240 ? 24.844 -1.78 12.055 1 98.81 240 VAL A CA 1
ATOM 1806 C C . VAL A 1 240 ? 25.5 -0.532 12.648 1 98.81 240 VAL A C 1
ATOM 1808 O O . VAL A 1 240 ? 26.719 -0.384 12.602 1 98.81 240 VAL A O 1
ATOM 1811 N N . ALA A 1 241 ? 24.672 0.307 13.156 1 98.5 241 ALA A N 1
ATOM 1812 C CA . ALA A 1 241 ? 25.172 1.566 13.703 1 98.5 241 ALA A CA 1
ATOM 1813 C C . ALA A 1 241 ? 26.188 1.319 14.82 1 98.5 241 ALA A C 1
ATOM 1815 O O . ALA A 1 241 ? 25.984 0.44 15.656 1 98.5 241 ALA A O 1
ATOM 1816 N N . THR A 1 242 ? 27.25 2.076 14.844 1 97.75 242 THR A N 1
ATOM 1817 C CA . THR A 1 242 ? 28.281 1.953 15.867 1 97.75 242 THR A CA 1
ATOM 1818 C C . THR A 1 242 ? 28.062 2.959 16.984 1 97.75 242 THR A C 1
ATOM 1820 O O . THR A 1 242 ? 28.625 2.814 18.078 1 97.75 242 THR A O 1
ATOM 1823 N N . ASP A 1 243 ? 27.297 4.035 16.703 1 94.94 243 ASP A N 1
ATOM 1824 C CA . ASP A 1 243 ? 26.953 5.09 17.656 1 94.94 243 ASP A CA 1
ATOM 1825 C C . ASP A 1 243 ? 25.438 5.148 17.891 1 94.94 243 ASP A C 1
ATOM 1827 O O . ASP A 1 243 ? 24.672 5.363 16.953 1 94.94 243 ASP A O 1
ATOM 1831 N N . LYS A 1 244 ? 25.062 5.086 19.125 1 91.12 244 LYS A N 1
ATOM 1832 C CA . LYS A 1 244 ? 23.641 5.125 19.469 1 91.12 244 LYS A CA 1
ATOM 1833 C C . LYS A 1 244 ? 23 6.434 19.016 1 91.12 244 LYS A C 1
ATOM 1835 O O . LYS A 1 244 ? 21.812 6.473 18.703 1 91.12 244 LYS A O 1
ATOM 1840 N N . ASN A 1 245 ? 23.75 7.434 18.922 1 93.31 245 ASN A N 1
ATOM 1841 C CA . ASN A 1 245 ? 23.25 8.75 18.547 1 93.31 245 ASN A CA 1
ATOM 1842 C C . ASN A 1 245 ? 22.875 8.789 17.062 1 93.31 245 ASN A C 1
ATOM 1844 O O . ASN A 1 245 ? 22.25 9.75 16.594 1 93.31 245 ASN A O 1
ATOM 1848 N N . ALA A 1 246 ? 23.141 7.719 16.359 1 96.62 246 ALA A N 1
ATOM 1849 C CA . ALA A 1 246 ? 22.766 7.625 14.953 1 96.62 246 ALA A CA 1
ATOM 1850 C C . ALA A 1 246 ? 21.406 6.957 14.781 1 96.62 246 ALA A C 1
ATOM 1852 O O . ALA A 1 246 ? 20.953 6.727 13.656 1 96.62 246 ALA A O 1
ATOM 1853 N N . CYS A 1 247 ? 20.703 6.727 15.93 1 97.44 247 CYS A N 1
ATOM 1854 C CA . CYS A 1 247 ? 19.484 5.938 15.844 1 97.44 247 CYS A CA 1
ATOM 1855 C C . CYS A 1 247 ? 18.344 6.613 16.594 1 97.44 247 CYS A C 1
ATOM 1857 O O . CYS A 1 247 ? 17.516 5.938 17.203 1 97.44 247 CYS A O 1
ATOM 1859 N N . TRP A 1 248 ? 18.234 7.93 16.547 1 97.19 248 TRP A N 1
ATOM 1860 C CA . TRP A 1 248 ? 17.172 8.656 17.234 1 97.19 248 TRP A CA 1
ATOM 1861 C C . TRP A 1 248 ? 15.805 8.297 16.656 1 97.19 248 TRP A C 1
ATOM 1863 O O . TRP A 1 248 ? 15.648 8.18 15.43 1 97.19 248 TRP A O 1
ATOM 1873 N N . GLN A 1 249 ? 14.844 8.18 17.594 1 97.69 249 GLN A N 1
ATOM 1874 C CA . GLN A 1 249 ? 13.469 7.82 17.234 1 97.69 249 GLN A CA 1
ATOM 1875 C C . GLN A 1 249 ? 12.719 9.008 16.641 1 97.69 249 GLN A C 1
ATOM 1877 O O . GLN A 1 249 ? 11.859 8.836 15.781 1 97.69 249 GLN A O 1
ATOM 1882 N N . THR A 1 250 ? 12.914 10.188 17.141 1 96.88 250 THR A N 1
ATOM 1883 C CA . THR A 1 250 ? 12.375 11.461 16.656 1 96.88 250 THR A CA 1
ATOM 1884 C C . THR A 1 250 ? 13.453 12.539 16.672 1 96.88 250 THR A C 1
ATOM 1886 O O . THR A 1 250 ? 14.609 12.266 17 1 96.88 250 THR A O 1
ATOM 1889 N N . GLU A 1 251 ? 13.047 13.773 16.312 1 96 251 GLU A N 1
ATOM 1890 C CA . GLU A 1 251 ? 13.969 14.906 16.391 1 96 251 GLU A CA 1
ATOM 1891 C C . GLU A 1 251 ? 14.367 15.211 17.828 1 96 251 GLU A C 1
ATOM 1893 O O . GLU A 1 251 ? 15.461 15.711 18.078 1 96 251 GLU A O 1
ATOM 1898 N N . GLY A 1 252 ? 13.539 14.797 18.75 1 95.44 252 GLY A N 1
ATOM 1899 C CA . GLY A 1 252 ? 13.68 15.289 20.109 1 95.44 252 GLY A CA 1
ATOM 1900 C C . GLY A 1 252 ? 14.148 14.227 21.078 1 95.44 252 GLY A C 1
ATOM 1901 O O . GLY A 1 252 ? 14.648 14.539 22.172 1 95.44 252 GLY A O 1
ATOM 1902 N N . VAL A 1 253 ? 13.984 12.969 20.719 1 96.56 253 VAL A N 1
ATOM 1903 C CA . VAL A 1 253 ? 14.297 11.953 21.719 1 96.56 253 VAL A CA 1
ATOM 1904 C C . VAL A 1 253 ? 14.938 10.742 21.031 1 96.56 253 VAL A C 1
ATOM 1906 O O . VAL A 1 253 ? 14.57 10.375 19.922 1 96.56 253 VAL A O 1
ATOM 1909 N N . TYR A 1 254 ? 15.867 10.141 21.766 1 97.06 254 TYR A N 1
ATOM 1910 C CA . TYR A 1 254 ? 16.5 8.914 21.297 1 97.06 254 TYR A CA 1
ATOM 1911 C C . TYR A 1 254 ? 15.492 7.766 21.281 1 97.06 254 TYR A C 1
ATOM 1913 O O . TYR A 1 254 ? 15.391 7.043 20.281 1 97.06 254 TYR A O 1
ATOM 1921 N N . TYR A 1 255 ? 14.766 7.66 22.359 1 97.31 255 TYR A N 1
ATOM 1922 C CA . TYR A 1 255 ? 13.797 6.578 22.438 1 97.31 255 TYR A CA 1
ATOM 1923 C C . TYR A 1 255 ? 12.719 6.887 23.469 1 97.31 255 TYR A C 1
ATOM 1925 O O . TYR A 1 255 ? 13.031 7.23 24.609 1 97.31 255 TYR A O 1
ATOM 1933 N N . GLU A 1 256 ? 11.508 6.895 23.078 1 96.5 256 GLU A N 1
ATOM 1934 C CA . GLU A 1 256 ? 10.305 6.922 23.906 1 96.5 256 GLU A CA 1
ATOM 1935 C C . GLU A 1 256 ? 9.438 5.695 23.656 1 96.5 256 GLU A C 1
ATOM 1937 O O . GLU A 1 256 ? 8.844 5.555 22.594 1 96.5 256 GLU A O 1
ATOM 1942 N N . PRO A 1 257 ? 9.367 4.75 24.641 1 96.88 257 PRO A N 1
ATOM 1943 C CA . PRO A 1 257 ? 8.656 3.492 24.406 1 96.88 257 PRO A CA 1
ATOM 1944 C C . PRO A 1 257 ? 7.195 3.707 24 1 96.88 257 PRO A C 1
ATOM 1946 O O . PRO A 1 257 ? 6.633 2.896 23.266 1 96.88 257 PRO A O 1
ATOM 1949 N N . ALA A 1 258 ? 6.57 4.801 24.391 1 95.44 258 ALA A N 1
ATOM 1950 C CA . ALA A 1 258 ? 5.176 5.066 24.047 1 95.44 258 ALA A CA 1
ATOM 1951 C C . ALA A 1 258 ? 5.016 5.324 22.562 1 95.44 258 ALA A C 1
ATOM 1953 O O . ALA A 1 258 ? 3.996 4.969 21.969 1 95.44 258 ALA A O 1
ATOM 1954 N N . PHE A 1 259 ? 6.043 5.949 21.953 1 96.81 259 PHE A N 1
ATOM 1955 C CA . PHE A 1 259 ? 5.98 6.223 20.516 1 96.81 259 PHE A CA 1
ATOM 1956 C C . PHE A 1 259 ? 6.094 4.934 19.719 1 96.81 259 PHE A C 1
ATOM 1958 O O . PHE A 1 259 ? 5.559 4.836 18.609 1 96.81 259 PHE A O 1
ATOM 1965 N N . ALA A 1 260 ? 6.75 3.895 20.281 1 97.25 260 ALA A N 1
ATOM 1966 C CA . ALA A 1 260 ? 6.945 2.609 19.609 1 97.25 260 ALA A CA 1
ATOM 1967 C C . ALA A 1 260 ? 5.758 1.682 19.844 1 97.25 260 ALA A C 1
ATOM 1969 O O . ALA A 1 260 ? 5.676 0.602 19.266 1 97.25 260 ALA A O 1
ATOM 1970 N N . GLY A 1 261 ? 4.836 2.088 20.75 1 96 261 GLY A N 1
ATOM 1971 C CA . GLY A 1 261 ? 3.717 1.238 21.109 1 96 261 GLY A CA 1
ATOM 1972 C C . GLY A 1 261 ? 4.074 0.203 22.156 1 96 261 GLY A C 1
ATOM 1973 O O . GLY A 1 261 ? 3.332 -0.759 22.375 1 96 261 GLY A O 1
ATOM 1974 N N . ASN A 1 262 ? 5.223 0.336 22.828 1 95.81 262 ASN A N 1
ATOM 1975 C CA . ASN A 1 262 ? 5.699 -0.652 23.781 1 95.81 262 ASN A CA 1
ATOM 1976 C C . ASN A 1 262 ? 5.262 -0.307 25.203 1 95.81 262 ASN A C 1
ATOM 1978 O O . ASN A 1 262 ? 5.48 -1.086 26.141 1 95.81 262 ASN A O 1
ATOM 1982 N N . LEU A 1 263 ? 4.66 0.896 25.344 1 93.88 263 LEU A N 1
ATOM 1983 C CA . LEU A 1 263 ? 4.176 1.393 26.625 1 93.88 263 LEU A CA 1
ATOM 1984 C C . LEU A 1 263 ? 3.012 2.357 26.438 1 93.88 263 LEU A C 1
ATOM 1986 O O . LEU A 1 263 ? 2.953 3.076 25.438 1 93.88 263 LEU A O 1
ATOM 1990 N N . ARG A 1 264 ? 2.014 2.375 27.281 1 92.94 264 ARG A N 1
ATOM 1991 C CA . ARG A 1 264 ? 0.97 3.395 27.328 1 92.94 264 ARG A CA 1
ATOM 1992 C C . ARG A 1 264 ? 1.166 4.336 28.516 1 92.94 264 ARG A C 1
ATOM 1994 O O . ARG A 1 264 ? 1.246 3.891 29.656 1 92.94 264 ARG A O 1
ATOM 2001 N N . LYS A 1 265 ? 1.218 5.566 28.234 1 91.19 265 LYS A N 1
ATOM 2002 C CA . LYS A 1 265 ? 1.427 6.574 29.266 1 91.19 265 LYS A CA 1
ATOM 2003 C C . LYS A 1 265 ? 0.098 7.047 29.844 1 91.19 265 LYS A C 1
ATOM 2005 O O . LYS A 1 265 ? -0.901 7.141 29.125 1 91.19 265 LYS A O 1
ATOM 2010 N N . PRO A 1 266 ? 0.135 7.453 31.203 1 88.31 266 PRO A N 1
ATOM 2011 C CA . PRO A 1 266 ? -1.062 8.078 31.766 1 88.31 266 PRO A CA 1
ATOM 2012 C C . PRO A 1 266 ? -1.371 9.438 31.141 1 88.31 266 PRO A C 1
ATOM 2014 O O . PRO A 1 266 ? -0.456 10.219 30.875 1 88.31 266 PRO A O 1
ATOM 2017 N N . LEU A 1 267 ? -2.637 9.672 30.891 1 80.69 267 LEU A N 1
ATOM 2018 C CA . LEU A 1 267 ? -3.082 10.906 30.266 1 80.69 267 LEU A CA 1
ATOM 2019 C C . LEU A 1 267 ? -2.848 12.102 31.172 1 80.69 267 LEU A C 1
ATOM 2021 O O . LEU A 1 267 ? -2.738 13.234 30.703 1 80.69 267 LEU A O 1
ATOM 2025 N N . SER A 1 268 ? -2.844 11.852 32.438 1 78.62 268 SER A N 1
ATOM 2026 C CA . SER A 1 268 ? -2.629 12.906 33.438 1 78.62 268 SER A CA 1
ATOM 2027 C C . SER A 1 268 ? -1.267 13.57 33.25 1 78.62 268 SER A C 1
ATOM 2029 O O . SER A 1 268 ? -1.02 14.656 33.75 1 78.62 268 SER A O 1
ATOM 2031 N N . ALA A 1 269 ? -0.491 12.953 32.406 1 72.38 269 ALA A N 1
ATOM 2032 C CA . ALA A 1 269 ? 0.854 13.477 32.188 1 72.38 269 ALA A CA 1
ATOM 2033 C C . ALA A 1 269 ? 0.846 14.586 31.141 1 72.38 269 ALA A C 1
ATOM 2035 O O . ALA A 1 269 ? 1.838 15.297 30.969 1 72.38 269 ALA A O 1
ATOM 2036 N N . ILE A 1 270 ? -0.261 14.805 30.484 1 76.81 270 ILE A N 1
ATOM 2037 C CA . ILE A 1 270 ? -0.359 15.859 29.469 1 76.81 270 ILE A CA 1
ATOM 2038 C C . ILE A 1 270 ? -0.583 17.203 30.156 1 76.81 270 ILE A C 1
ATOM 2040 O O . ILE A 1 270 ? -1.54 17.375 30.922 1 76.81 270 ILE A O 1
ATOM 2044 N N . PRO A 1 271 ? 0.264 18.094 29.891 1 76.94 271 PRO A N 1
ATOM 2045 C CA . PRO A 1 271 ? 0.143 19.375 30.578 1 76.94 271 PRO A CA 1
ATOM 2046 C C . PRO A 1 271 ? -1.067 20.188 30.109 1 76.94 271 PRO A C 1
ATOM 2048 O O . PRO A 1 271 ? -1.442 20.109 28.922 1 76.94 271 PRO A O 1
ATOM 2051 N N . ILE A 1 272 ? -1.645 20.953 31.047 1 88.19 272 ILE A N 1
ATOM 2052 C CA . ILE A 1 272 ? -2.721 21.891 30.734 1 88.19 272 ILE A CA 1
ATOM 2053 C C . ILE A 1 272 ? -2.135 23.188 30.188 1 88.19 272 ILE A C 1
ATOM 2055 O O . ILE A 1 272 ? -1.216 23.75 30.781 1 88.19 272 ILE A O 1
ATOM 2059 N N . LEU A 1 273 ? -2.695 23.656 29.094 1 92.19 273 LEU A N 1
ATOM 2060 C CA . LEU A 1 273 ? -2.207 24.891 28.484 1 92.19 273 LEU A CA 1
ATOM 2061 C C . LEU A 1 273 ? -2.6 26.109 29.312 1 92.19 273 LEU A C 1
ATOM 2063 O O . LEU A 1 273 ? -3.717 26.172 29.828 1 92.19 273 LEU A O 1
ATOM 2067 N N . PRO A 1 274 ? -1.666 27.031 29.531 1 94.38 274 PRO A N 1
ATOM 2068 C CA . PRO A 1 274 ? -2.051 28.281 30.188 1 94.38 274 PRO A CA 1
ATOM 2069 C C . PRO A 1 274 ? -3.006 29.125 29.344 1 94.38 274 PRO A C 1
ATOM 2071 O O . PRO A 1 274 ? -3.059 28.969 28.125 1 94.38 274 PRO A O 1
ATOM 2074 N N . LEU A 1 275 ? -3.725 29.969 30.047 1 96.44 275 LEU A N 1
ATOM 2075 C CA . LEU A 1 275 ? -4.648 30.844 29.328 1 96.44 275 LEU A CA 1
ATOM 2076 C C . LEU A 1 275 ? -3.891 31.953 28.578 1 96.44 275 LEU A C 1
ATOM 2078 O O . LEU A 1 275 ? -3.541 32.969 29.172 1 96.44 275 LEU A O 1
ATOM 2082 N N . THR A 1 276 ? -3.59 31.75 27.406 1 95.88 276 THR A N 1
ATOM 2083 C CA . THR A 1 276 ? -3.008 32.688 26.453 1 95.88 276 THR A CA 1
ATOM 2084 C C . THR A 1 276 ? -3.814 32.719 25.156 1 95.88 276 THR A C 1
ATOM 2086 O O . THR A 1 276 ? -4.836 32.031 25.047 1 95.88 276 THR A O 1
ATOM 2089 N N . GLU A 1 277 ? -3.4 33.594 24.219 1 95.75 277 GLU A N 1
ATOM 2090 C CA . GLU A 1 277 ? -4.062 33.625 22.922 1 95.75 277 GLU A CA 1
ATOM 2091 C C . GLU A 1 277 ? -4.012 32.281 22.234 1 95.75 277 GLU A C 1
ATOM 2093 O O . GLU A 1 277 ? -4.93 31.906 21.484 1 95.75 277 GLU A O 1
ATOM 2098 N N . ARG A 1 278 ? -2.973 31.484 22.453 1 95.88 278 ARG A N 1
ATOM 2099 C CA . ARG A 1 278 ? -2.832 30.156 21.875 1 95.88 278 ARG A CA 1
ATOM 2100 C C . ARG A 1 278 ? -3.947 29.234 22.359 1 95.88 278 ARG A C 1
ATOM 2102 O O . ARG A 1 278 ? -4.555 28.516 21.547 1 95.88 278 ARG A O 1
ATOM 2109 N N . LYS A 1 279 ? -4.16 29.203 23.672 1 96.81 279 LYS A N 1
ATOM 2110 C CA . LYS A 1 279 ? -5.234 28.359 24.203 1 96.81 279 LYS A CA 1
ATOM 2111 C C . LYS A 1 279 ? -6.59 28.781 23.641 1 96.81 279 LYS A C 1
ATOM 2113 O O . LYS A 1 279 ? -7.43 27.938 23.328 1 96.81 279 LYS A O 1
ATOM 2118 N N . VAL A 1 280 ? -6.801 30.125 23.562 1 97.75 280 VAL A N 1
ATOM 2119 C CA . VAL A 1 280 ? -8.062 30.641 23.047 1 97.75 280 VAL A CA 1
ATOM 2120 C C . VAL A 1 280 ? -8.289 30.125 21.625 1 97.75 280 VAL A C 1
ATOM 2122 O O . VAL A 1 280 ? -9.367 29.625 21.312 1 97.75 280 VAL A O 1
ATOM 2125 N N . MET A 1 281 ? -7.336 30.25 20.781 1 98.12 281 MET A N 1
ATOM 2126 C CA . MET A 1 281 ? -7.453 29.797 19.406 1 98.12 281 MET A CA 1
ATOM 2127 C C . MET A 1 281 ? -7.672 28.281 19.344 1 98.12 281 MET A C 1
ATOM 2129 O O . MET A 1 281 ? -8.484 27.797 18.562 1 98.12 281 MET A O 1
ATOM 2133 N N . ALA A 1 282 ? -6.895 27.531 20.141 1 97.25 282 ALA A N 1
ATOM 2134 C CA . ALA A 1 282 ? -7.039 26.078 20.188 1 97.25 282 ALA A CA 1
ATOM 2135 C C . ALA A 1 282 ? -8.445 25.688 20.625 1 97.25 282 ALA A C 1
ATOM 2137 O O . ALA A 1 282 ? -9.039 24.75 20.078 1 97.25 282 ALA A O 1
ATOM 2138 N N . ARG A 1 283 ? -8.961 26.359 21.688 1 97.75 283 ARG A N 1
ATOM 2139 C CA . ARG A 1 283 ? -10.32 26.109 22.141 1 97.75 283 ARG A CA 1
ATOM 2140 C C . ARG A 1 283 ? -11.328 26.359 21.031 1 97.75 283 ARG A C 1
ATOM 2142 O O . ARG A 1 283 ? -12.203 25.531 20.766 1 97.75 283 ARG A O 1
ATOM 2149 N N . ARG A 1 284 ? -11.203 27.5 20.359 1 98.38 284 ARG A N 1
ATOM 2150 C CA . ARG A 1 284 ? -12.156 27.828 19.312 1 98.38 284 ARG A CA 1
ATOM 2151 C C . ARG A 1 284 ? -12.109 26.812 18.188 1 98.38 284 ARG A C 1
ATOM 2153 O O . ARG A 1 284 ? -13.141 26.438 17.625 1 98.38 284 ARG A O 1
ATOM 2160 N N . ALA A 1 285 ? -10.859 26.453 17.797 1 98.38 285 ALA A N 1
ATOM 2161 C CA . ALA A 1 285 ? -10.711 25.406 16.781 1 98.38 285 ALA A CA 1
ATOM 2162 C C . ALA A 1 285 ? -11.352 24.109 17.219 1 98.38 285 ALA A C 1
ATOM 2164 O O . ALA A 1 285 ? -12.008 23.422 16.422 1 98.38 285 ALA A O 1
ATOM 2165 N N . ALA A 1 286 ? -11.203 23.719 18.469 1 97.62 286 ALA A N 1
ATOM 2166 C CA . ALA A 1 286 ? -11.734 22.469 19.016 1 97.62 286 ALA A CA 1
ATOM 2167 C C . ALA A 1 286 ? -13.258 22.438 18.938 1 97.62 286 ALA A C 1
ATOM 2169 O O . ALA A 1 286 ? -13.859 21.359 18.906 1 97.62 286 ALA A O 1
ATOM 2170 N N . MET A 1 287 ? -13.883 23.625 18.969 1 97.56 287 MET A N 1
ATOM 2171 C CA . MET A 1 287 ? -15.336 23.719 18.891 1 97.56 287 MET A CA 1
ATOM 2172 C C . MET A 1 287 ? -15.859 23.141 17.594 1 97.56 287 MET A C 1
ATOM 2174 O O . MET A 1 287 ? -17.047 22.844 17.469 1 97.56 287 MET A O 1
ATOM 2178 N N . GLU A 1 288 ? -14.984 23 16.609 1 97.69 288 GLU A N 1
ATOM 2179 C CA . GLU A 1 288 ? -15.391 22.484 15.305 1 97.69 288 GLU A CA 1
ATOM 2180 C C . GLU A 1 288 ? -15.375 20.953 15.289 1 97.69 288 GLU A C 1
ATOM 2182 O O . GLU A 1 288 ? -15.781 20.344 14.305 1 97.69 288 GLU A O 1
ATOM 2187 N N . LEU A 1 289 ? -14.906 20.297 16.281 1 97.25 289 LEU A N 1
ATOM 2188 C CA . LEU A 1 289 ? -14.836 18.844 16.375 1 97.25 289 LEU A CA 1
ATOM 2189 C C . LEU A 1 289 ? -16.156 18.266 16.891 1 97.25 289 LEU A C 1
ATOM 2191 O O . LEU A 1 289 ? -16.938 18.969 17.531 1 97.25 289 LEU A O 1
ATOM 2195 N N . SER A 1 290 ? -16.406 17.031 16.594 1 95.5 290 SER A N 1
ATOM 2196 C CA . SER A 1 290 ? -17.547 16.281 17.094 1 95.5 290 SER A CA 1
ATOM 2197 C C . SER A 1 290 ? -17.125 14.875 17.531 1 95.5 290 SER A C 1
ATOM 2199 O O . SER A 1 290 ? -16.094 14.367 17.094 1 95.5 290 SER A O 1
ATOM 2201 N N . LYS A 1 291 ? -17.984 14.289 18.391 1 94.19 291 LYS A N 1
ATOM 2202 C CA . LYS A 1 291 ? -17.75 12.906 18.797 1 94.19 291 LYS A CA 1
ATOM 2203 C C . LYS A 1 291 ? -17.672 11.984 17.578 1 94.19 291 LYS A C 1
ATOM 2205 O O . LYS A 1 291 ? -18.5 12.078 16.672 1 94.19 291 LYS A O 1
ATOM 2210 N N . GLY A 1 292 ? -16.547 11.164 17.562 1 93.88 292 GLY A N 1
ATOM 2211 C CA . GLY A 1 292 ? -16.406 10.172 16.5 1 93.88 292 GLY A CA 1
ATOM 2212 C C . GLY A 1 292 ? -15.578 10.664 15.328 1 93.88 292 GLY A C 1
ATOM 2213 O O . GLY A 1 292 ? -15.234 9.883 14.438 1 93.88 292 GLY A O 1
ATOM 2214 N N . ASP A 1 293 ? -15.164 11.945 15.391 1 96.62 293 ASP A N 1
ATOM 2215 C CA . ASP A 1 293 ? -14.406 12.523 14.289 1 96.62 293 ASP A CA 1
ATOM 2216 C C . ASP A 1 293 ? -13.047 11.844 14.141 1 96.62 293 ASP A C 1
ATOM 2218 O O . ASP A 1 293 ? -12.406 11.492 15.133 1 96.62 293 ASP A O 1
ATOM 2222 N N . LEU A 1 294 ? -12.711 11.57 12.953 1 97.75 294 LEU A N 1
ATOM 2223 C CA . LEU A 1 294 ? -11.32 11.312 12.586 1 97.75 294 LEU A CA 1
ATOM 2224 C C . LEU A 1 294 ? -10.602 12.609 12.227 1 97.75 294 LEU A C 1
ATOM 2226 O O . LEU A 1 294 ? -11.016 13.32 11.305 1 97.75 294 LEU A O 1
ATOM 2230 N N . VAL A 1 295 ? -9.438 12.914 12.945 1 98.12 295 VAL A N 1
ATOM 2231 C CA . VAL A 1 295 ? -8.922 14.281 12.93 1 98.12 295 VAL A CA 1
ATOM 2232 C C . VAL A 1 295 ? -7.422 14.266 12.641 1 98.12 295 VAL A C 1
ATOM 2234 O O . VAL A 1 295 ? -6.707 13.359 13.078 1 98.12 295 VAL A O 1
ATOM 2237 N N . ASN A 1 296 ? -6.973 15.156 11.867 1 98.19 296 ASN A N 1
ATOM 2238 C CA . ASN A 1 296 ? -5.551 15.453 11.727 1 98.19 296 ASN A CA 1
ATOM 2239 C C . ASN A 1 296 ? -5.207 16.828 12.281 1 98.19 296 ASN A C 1
ATOM 2241 O O . ASN A 1 296 ? -5.934 17.797 12.047 1 98.19 296 ASN A O 1
ATOM 2245 N N . LEU A 1 297 ? -4.152 16.922 13.016 1 97.19 297 LEU A N 1
ATOM 2246 C CA . LEU A 1 297 ? -3.689 18.172 13.609 1 97.19 297 LEU A CA 1
ATOM 2247 C C . LEU A 1 297 ? -2.279 18.5 13.133 1 97.19 297 LEU A C 1
ATOM 2249 O O . LEU A 1 297 ? -1.382 17.656 13.203 1 97.19 297 LEU A O 1
ATOM 2253 N N . GLY A 1 298 ? -2.121 19.703 12.648 1 94.75 298 GLY A N 1
ATOM 2254 C CA . GLY A 1 298 ? -0.787 20.172 12.32 1 94.75 298 GLY A CA 1
ATOM 2255 C C . GLY A 1 298 ? 0.013 20.609 13.531 1 94.75 298 GLY A C 1
ATOM 2256 O O . GLY A 1 298 ? -0.37 20.312 14.664 1 94.75 298 GLY A O 1
ATOM 2257 N N . VAL A 1 299 ? 1.144 21.203 13.312 1 89.31 299 VAL A N 1
ATOM 2258 C CA . VAL A 1 299 ? 2.041 21.656 14.375 1 89.31 299 VAL A CA 1
ATOM 2259 C C . VAL A 1 299 ? 1.611 23.031 14.867 1 89.31 299 VAL A C 1
ATOM 2261 O O . VAL A 1 299 ? 0.821 23.719 14.211 1 89.31 299 VAL A O 1
ATOM 2264 N N . GLY A 1 300 ? 2.104 23.438 16.062 1 88.75 300 GLY A N 1
ATOM 2265 C CA . GLY A 1 300 ? 1.798 24.734 16.625 1 88.75 300 GLY A CA 1
ATOM 2266 C C . GLY A 1 300 ? 0.446 24.797 17.312 1 88.75 300 GLY A C 1
ATOM 2267 O O . GLY A 1 300 ? 0.132 23.938 18.141 1 88.75 300 GLY A O 1
ATOM 2268 N N . ILE A 1 301 ? -0.331 25.797 16.984 1 92.12 301 ILE A N 1
ATOM 2269 C CA . ILE A 1 301 ? -1.641 26 17.594 1 92.12 301 ILE A CA 1
ATOM 2270 C C . ILE A 1 301 ? -2.535 24.797 17.297 1 92.12 301 ILE A C 1
ATOM 2272 O O . ILE A 1 301 ? -3.223 24.297 18.188 1 92.12 301 ILE A O 1
ATOM 2276 N N . PRO A 1 302 ? -2.479 24.266 16.094 1 95 302 PRO A N 1
ATOM 2277 C CA . PRO A 1 302 ? -3.312 23.109 15.812 1 95 302 PRO A CA 1
ATOM 2278 C C . PRO A 1 302 ? -3.039 21.938 16.75 1 95 302 PRO A C 1
ATOM 2280 O O . PRO A 1 302 ? -3.969 21.25 17.172 1 95 302 PRO A O 1
ATOM 2283 N N . SER A 1 303 ? -1.794 21.703 17.078 1 91.81 303 SER A N 1
ATOM 2284 C CA . SER A 1 303 ? -1.466 20.594 17.969 1 91.81 303 SER A CA 1
ATOM 2285 C C . SER A 1 303 ? -2.041 20.812 19.359 1 91.81 303 SER A C 1
ATOM 2287 O O . SER A 1 303 ? -2.293 19.859 20.094 1 91.81 303 SER A O 1
ATOM 2289 N N . ASP A 1 304 ? -2.264 22.094 19.766 1 94 304 ASP A N 1
ATOM 2290 C CA . ASP A 1 304 ? -2.811 22.438 21.078 1 94 304 ASP A CA 1
ATOM 2291 C C . ASP A 1 304 ? -4.262 21.969 21.203 1 94 304 ASP A C 1
ATOM 2293 O O . ASP A 1 304 ? -4.781 21.844 22.312 1 94 304 ASP A O 1
ATOM 2297 N N . VAL A 1 305 ? -4.867 21.781 20.078 1 95.56 305 VAL A N 1
ATOM 2298 C CA . VAL A 1 305 ? -6.246 21.297 20.078 1 95.56 305 VAL A CA 1
ATOM 2299 C C . VAL A 1 305 ? -6.324 19.953 20.797 1 95.56 305 VAL A C 1
ATOM 2301 O O . VAL A 1 305 ? -7.293 19.688 21.5 1 95.56 305 VAL A O 1
ATOM 2304 N N . ALA A 1 306 ? -5.309 19.109 20.625 1 92.81 306 ALA A N 1
ATOM 2305 C CA . ALA A 1 306 ? -5.27 17.828 21.312 1 92.81 306 ALA A CA 1
ATOM 2306 C C . ALA A 1 306 ? -5.289 18.016 22.828 1 92.81 306 ALA A C 1
ATOM 2308 O O . ALA A 1 306 ? -5.949 17.266 23.547 1 92.81 306 ALA A O 1
ATOM 2309 N N . SER A 1 307 ? -4.582 18.984 23.266 1 91.62 307 SER A N 1
ATOM 2310 C CA . SER A 1 307 ? -4.543 19.297 24.688 1 91.62 307 SER A CA 1
ATOM 2311 C C . SER A 1 307 ? -5.906 19.75 25.188 1 91.62 307 SER A C 1
ATOM 2313 O O . SER A 1 307 ? -6.324 19.391 26.297 1 91.62 307 SER A O 1
ATOM 2315 N N . ILE A 1 308 ? -6.57 20.562 24.422 1 94.19 308 ILE A N 1
ATOM 2316 C CA . ILE A 1 308 ? -7.891 21.062 24.797 1 94.19 308 ILE A CA 1
ATOM 2317 C C . ILE A 1 308 ? -8.859 19.891 24.922 1 94.19 308 ILE A C 1
ATOM 2319 O O . ILE A 1 308 ? -9.602 19.797 25.906 1 94.19 308 ILE A O 1
ATOM 2323 N N . VAL A 1 309 ? -8.836 19.016 23.953 1 93.88 309 VAL A N 1
ATOM 2324 C CA . VAL A 1 309 ? -9.727 17.859 23.938 1 93.88 309 VAL A CA 1
ATOM 2325 C C . VAL A 1 309 ? -9.43 16.953 25.125 1 93.88 309 VAL A C 1
ATOM 2327 O O . VAL A 1 309 ? -10.344 16.438 25.766 1 93.88 309 VAL A O 1
ATOM 2330 N N . SER A 1 310 ? -8.141 16.734 25.375 1 90.88 310 SER A N 1
ATOM 2331 C CA . SER A 1 310 ? -7.73 15.922 26.516 1 90.88 310 SER A CA 1
ATOM 2332 C C . SER A 1 310 ? -8.188 16.547 27.828 1 90.88 310 SER A C 1
ATOM 2334 O O . SER A 1 310 ? -8.711 15.844 28.703 1 90.88 310 SER A O 1
ATOM 2336 N N . GLU A 1 311 ? -7.961 17.812 27.969 1 90.5 311 GLU A N 1
ATOM 2337 C CA . GLU A 1 311 ? -8.359 18.531 29.172 1 90.5 311 GLU A CA 1
ATOM 2338 C C . GLU A 1 311 ? -9.859 18.391 29.438 1 90.5 311 GLU A C 1
ATOM 2340 O O . GLU A 1 311 ? -10.281 18.266 30.578 1 90.5 311 GLU A O 1
ATOM 2345 N N . ALA A 1 312 ? -10.578 18.422 28.406 1 92.25 312 ALA A N 1
ATOM 2346 C CA . ALA A 1 312 ? -12.031 18.359 28.531 1 92.25 312 ALA A CA 1
ATOM 2347 C C . ALA A 1 312 ? -12.492 16.922 28.75 1 92.25 312 ALA A C 1
ATOM 2349 O O . ALA A 1 312 ? -13.664 16.672 29.031 1 92.25 312 ALA A O 1
ATOM 2350 N N . GLY A 1 313 ? -11.641 15.891 28.547 1 89.94 313 GLY A N 1
ATOM 2351 C CA . GLY A 1 313 ? -11.961 14.5 28.812 1 89.94 313 GLY A CA 1
ATOM 2352 C C . GLY A 1 313 ? -12.555 13.781 27.609 1 89.94 313 GLY A C 1
ATOM 2353 O O . GLY A 1 313 ? -13.242 12.773 27.766 1 89.94 313 GLY A O 1
ATOM 2354 N N . TYR A 1 314 ? -12.289 14.305 26.422 1 92.81 314 TYR A N 1
ATOM 2355 C CA . TYR A 1 314 ? -12.945 13.734 25.25 1 92.81 314 TYR A CA 1
ATOM 2356 C C . TYR A 1 314 ? -11.938 13.047 24.328 1 92.81 314 TYR A C 1
ATOM 2358 O O . TYR A 1 314 ? -12.242 12.742 23.188 1 92.81 314 TYR A O 1
ATOM 2366 N N . ILE A 1 315 ? -10.75 12.773 24.781 1 90.25 315 ILE A N 1
ATOM 2367 C CA . ILE A 1 315 ? -9.664 12.281 23.938 1 90.25 315 ILE A CA 1
ATOM 2368 C C . ILE A 1 315 ? -10.039 10.914 23.375 1 90.25 315 ILE A C 1
ATOM 2370 O O . ILE A 1 315 ? -9.633 10.562 22.266 1 90.25 315 ILE A O 1
ATOM 2374 N N . GLU A 1 316 ? -10.805 10.148 24.047 1 89.38 316 GLU A N 1
ATOM 2375 C CA . GLU A 1 316 ? -11.18 8.812 23.609 1 89.38 316 GLU A CA 1
ATOM 2376 C C . GLU A 1 316 ? -12.391 8.859 22.688 1 89.38 316 GLU A C 1
ATOM 2378 O O . GLU A 1 316 ? -12.758 7.848 22.078 1 89.38 316 GLU A O 1
ATOM 2383 N N . GLU A 1 317 ? -12.977 10.062 22.609 1 93.19 317 GLU A N 1
ATOM 2384 C CA . GLU A 1 317 ? -14.18 10.203 21.797 1 93.19 317 GLU A CA 1
ATOM 2385 C C . GLU A 1 317 ? -13.852 10.719 20.406 1 93.19 317 GLU A C 1
ATOM 2387 O O . GLU A 1 317 ? -14.719 10.773 19.531 1 93.19 317 GLU A O 1
ATOM 2392 N N . ILE A 1 318 ? -12.617 11.07 20.203 1 95.06 318 ILE A N 1
ATOM 2393 C CA . ILE A 1 318 ? -12.102 11.555 18.922 1 95.06 318 ILE A CA 1
ATOM 2394 C C . ILE A 1 318 ? -10.844 10.773 18.547 1 95.06 318 ILE A C 1
ATOM 2396 O O . ILE A 1 318 ? -10 10.492 19.391 1 95.06 318 ILE A O 1
ATOM 2400 N N . THR A 1 319 ? -10.797 10.32 17.328 1 97.06 319 THR A N 1
ATOM 2401 C CA . THR A 1 319 ? -9.594 9.633 16.875 1 97.06 319 THR A CA 1
ATOM 2402 C C . THR A 1 319 ? -8.648 10.609 16.172 1 97.06 319 THR A C 1
ATOM 2404 O O . THR A 1 319 ? -8.906 11.031 15.047 1 97.06 319 THR A O 1
ATOM 2407 N N . MET A 1 320 ? -7.594 10.953 16.828 1 96.81 320 MET A N 1
ATOM 2408 C CA . MET A 1 320 ? -6.559 11.781 16.203 1 96.81 320 MET A CA 1
ATOM 2409 C C . MET A 1 320 ? -5.594 10.93 15.391 1 96.81 320 MET A C 1
ATOM 2411 O O . MET A 1 320 ? -5.336 9.773 15.734 1 96.81 320 MET A O 1
ATOM 2415 N N . THR A 1 321 ? -5.117 11.516 14.305 1 97.69 321 THR A N 1
ATOM 2416 C CA . THR A 1 321 ? -4.234 10.766 13.422 1 97.69 321 THR A CA 1
ATOM 2417 C C . THR A 1 321 ? -2.984 11.578 13.086 1 97.69 321 THR A C 1
ATOM 2419 O O . THR A 1 321 ? -2.99 12.805 13.188 1 97.69 321 THR A O 1
ATOM 2422 N N . THR A 1 322 ? -1.926 10.867 12.789 1 96.81 322 THR A N 1
ATOM 2423 C CA . THR A 1 322 ? -0.734 11.453 12.18 1 96.81 322 THR A CA 1
ATOM 2424 C C . THR A 1 322 ? -0.587 11 10.727 1 96.81 322 THR A C 1
ATOM 2426 O O . THR A 1 322 ? -0.896 9.852 10.398 1 96.81 322 THR A O 1
ATOM 2429 N N . GLU A 1 323 ? -0.094 11.898 9.859 1 96.81 323 GLU A N 1
ATOM 2430 C CA . GLU A 1 323 ? -0.023 11.602 8.438 1 96.81 323 GLU A CA 1
ATOM 2431 C C . GLU A 1 323 ? 0.956 10.469 8.148 1 96.81 323 GLU A C 1
ATOM 2433 O O . GLU A 1 323 ? 0.915 9.859 7.082 1 96.81 323 GLU A O 1
ATOM 2438 N N . ILE A 1 324 ? 1.813 10.164 9.102 1 97.25 324 ILE A N 1
ATOM 2439 C CA . ILE A 1 324 ? 2.803 9.125 8.852 1 97.25 324 ILE A CA 1
ATOM 2440 C C . ILE A 1 324 ? 2.275 7.781 9.344 1 97.25 324 ILE A C 1
ATOM 2442 O O . ILE A 1 324 ? 2.975 6.77 9.273 1 97.25 324 ILE A O 1
ATOM 2446 N N . GLY A 1 325 ? 0.991 7.703 9.867 1 97.81 325 GLY A N 1
ATOM 2447 C CA . GLY A 1 325 ? 0.398 6.379 9.977 1 97.81 325 GLY A CA 1
ATOM 2448 C C . GLY A 1 325 ? -0.241 6.121 11.328 1 97.81 325 GLY A C 1
ATOM 2449 O O . GLY A 1 325 ? -0.838 5.066 11.547 1 97.81 325 GLY A O 1
ATOM 2450 N N . GLY A 1 326 ? -0.231 7.066 12.281 1 97.69 326 GLY A N 1
ATOM 2451 C CA . GLY A 1 326 ? -0.736 6.824 13.617 1 97.69 326 GLY A CA 1
ATOM 2452 C C . GLY A 1 326 ? -2.225 7.09 13.758 1 97.69 326 GLY A C 1
ATOM 2453 O O . GLY A 1 326 ? -2.742 8.047 13.18 1 97.69 326 GLY A O 1
ATOM 2454 N N . PHE A 1 327 ? -2.926 6.223 14.461 1 97.88 327 PHE A N 1
ATOM 2455 C CA . PHE A 1 327 ? -4.324 6.383 14.844 1 97.88 327 PHE A CA 1
ATOM 2456 C C . PHE A 1 327 ? -4.48 6.379 16.359 1 97.88 327 PHE A C 1
ATOM 2458 O O . PHE A 1 327 ? -3.939 5.504 17.031 1 97.88 327 PHE A O 1
ATOM 2465 N N . GLY A 1 328 ? -5.277 7.367 16.797 1 95.81 328 GLY A N 1
ATOM 2466 C CA . GLY A 1 328 ? -5.605 7.379 18.219 1 95.81 328 GLY A CA 1
ATOM 2467 C C . GLY A 1 328 ? -4.496 7.945 19.078 1 95.81 328 GLY A C 1
ATOM 2468 O O . GLY A 1 328 ? -3.41 8.25 18.594 1 95.81 328 GLY A O 1
ATOM 2469 N N . GLY A 1 329 ? -4.793 8.039 20.312 1 93.88 329 GLY A N 1
ATOM 2470 C CA . GLY A 1 329 ? -3.84 8.641 21.234 1 93.88 329 GLY A CA 1
ATOM 2471 C C . GLY A 1 329 ? -3.717 10.141 21.062 1 93.88 329 GLY A C 1
ATOM 2472 O O . GLY A 1 329 ? -4.691 10.82 20.734 1 93.88 329 GLY A O 1
ATOM 2473 N N . ILE A 1 330 ? -2.547 10.594 21.453 1 92.88 330 ILE A N 1
ATOM 2474 C CA . ILE A 1 330 ? -2.291 12.031 21.406 1 92.88 330 ILE A CA 1
ATOM 2475 C C . ILE A 1 330 ? -1.093 12.312 20.5 1 92.88 330 ILE A C 1
ATOM 2477 O O . ILE A 1 330 ? 0.047 12 20.844 1 92.88 330 ILE A O 1
ATOM 2481 N N . PRO A 1 331 ? -1.369 12.891 19.391 1 93.31 331 PRO A N 1
ATOM 2482 C CA . PRO A 1 331 ? -0.229 13.25 18.547 1 93.31 331 PRO A CA 1
ATOM 2483 C C . PRO A 1 331 ? 0.789 14.125 19.266 1 93.31 331 PRO A C 1
ATOM 2485 O O . PRO A 1 331 ? 0.413 15.094 19.938 1 93.31 331 PRO A O 1
ATOM 2488 N N . ALA A 1 332 ? 2.039 13.766 19.125 1 91.88 332 ALA A N 1
ATOM 2489 C CA . ALA A 1 332 ? 3.104 14.547 19.75 1 91.88 332 ALA A CA 1
ATOM 2490 C C . ALA A 1 332 ? 3.365 15.836 18.969 1 91.88 332 ALA A C 1
ATOM 2492 O O . ALA A 1 332 ? 3.193 15.883 17.75 1 91.88 332 ALA A O 1
ATOM 2493 N N . SER A 1 333 ? 3.758 16.859 19.688 1 88.88 333 SER A N 1
ATOM 2494 C CA . SER A 1 333 ? 4.18 18.109 19.062 1 88.88 333 SER A CA 1
ATOM 2495 C C . SER A 1 333 ? 5.688 18.125 18.828 1 88.88 333 SER A C 1
ATOM 2497 O O . SER A 1 333 ? 6.367 17.125 19.062 1 88.88 333 SER A O 1
ATOM 2499 N N . LEU A 1 334 ? 6.18 19.25 18.156 1 89.06 334 LEU A N 1
ATOM 2500 C CA . LEU A 1 334 ? 7.625 19.422 18.047 1 89.06 334 LEU A CA 1
ATOM 2501 C C . LEU A 1 334 ? 8.289 19.359 19.406 1 89.06 334 LEU A C 1
ATOM 2503 O O . LEU A 1 334 ? 7.742 19.859 20.391 1 89.06 334 LEU A O 1
ATOM 2507 N N . PRO A 1 335 ? 9.383 18.594 19.5 1 93.5 335 PRO A N 1
ATOM 2508 C CA . PRO A 1 335 ? 10.188 18.047 18.406 1 93.5 335 PRO A CA 1
ATOM 2509 C C . PRO A 1 335 ? 9.883 16.578 18.125 1 93.5 335 PRO A C 1
ATOM 2511 O O . PRO A 1 335 ? 10.75 15.844 17.625 1 93.5 335 PRO A O 1
ATOM 2514 N N . ASN A 1 336 ? 8.75 16.031 18.547 1 94.12 336 ASN A N 1
ATOM 2515 C CA . ASN A 1 336 ? 8.43 14.625 18.359 1 94.12 336 ASN A CA 1
ATOM 2516 C C . ASN A 1 336 ? 7.27 14.43 17.391 1 94.12 336 ASN A C 1
ATOM 2518 O O . ASN A 1 336 ? 6.598 13.398 17.406 1 94.12 336 ASN A O 1
ATOM 2522 N N . PHE A 1 337 ? 7.125 15.445 16.578 1 92.06 337 PHE A N 1
ATOM 2523 C CA . PHE A 1 337 ? 6.031 15.453 15.617 1 92.06 337 PHE A CA 1
ATOM 2524 C C . PHE A 1 337 ? 6.059 14.195 14.758 1 92.06 337 PHE A C 1
ATOM 2526 O O . PHE A 1 337 ? 7.133 13.719 14.375 1 92.06 337 PHE A O 1
ATOM 2533 N N . GLY A 1 338 ? 4.871 13.633 14.438 1 92.25 338 GLY A N 1
ATOM 2534 C CA . GLY A 1 338 ? 4.75 12.422 13.648 1 92.25 338 GLY A CA 1
ATOM 2535 C C . GLY A 1 338 ? 4.449 11.195 14.484 1 92.25 338 GLY A C 1
ATOM 2536 O O . GLY A 1 338 ? 3.99 10.18 13.961 1 92.25 338 GLY A O 1
ATOM 2537 N N . SER A 1 339 ? 4.777 11.227 15.727 1 94.5 339 SER A N 1
ATOM 2538 C CA . SER A 1 339 ? 4.48 10.133 16.641 1 94.5 339 SER A CA 1
ATOM 2539 C C . SER A 1 339 ? 3.268 10.453 17.516 1 94.5 339 SER A C 1
ATOM 2541 O O . SER A 1 339 ? 2.826 11.602 17.578 1 94.5 339 SER A O 1
ATOM 2543 N N . SER A 1 340 ? 2.717 9.469 18.094 1 94.5 340 SER A N 1
ATOM 2544 C CA . SER A 1 340 ? 1.592 9.625 19.016 1 94.5 340 SER A CA 1
ATOM 2545 C C . SER A 1 340 ? 1.839 8.883 20.312 1 94.5 340 SER A C 1
ATOM 2547 O O . SER A 1 340 ? 2.34 7.754 20.312 1 94.5 340 SER A O 1
ATOM 2549 N N . TYR A 1 341 ? 1.552 9.586 21.375 1 93.5 341 TYR A N 1
ATOM 2550 C CA . TYR A 1 341 ? 1.447 8.867 22.641 1 93.5 341 TYR A CA 1
ATOM 2551 C C . TYR A 1 341 ? 0.208 7.98 22.656 1 93.5 341 TYR A C 1
ATOM 2553 O O . TYR A 1 341 ? -0.891 8.43 22.328 1 93.5 341 TYR A O 1
ATOM 2561 N N . ASN A 1 342 ? 0.361 6.715 23.031 1 94.12 342 ASN A N 1
ATOM 2562 C CA . ASN A 1 342 ? -0.743 5.785 23.234 1 94.12 342 ASN A CA 1
ATOM 2563 C C . ASN A 1 342 ? -1.533 5.547 21.953 1 94.12 342 ASN A C 1
ATOM 2565 O O . ASN A 1 342 ? -2.764 5.5 21.984 1 94.12 342 ASN A O 1
ATOM 2569 N N . ALA A 1 343 ? -0.808 5.473 20.844 1 96.25 343 ALA A N 1
ATOM 2570 C CA . ALA A 1 343 ? -1.498 5.16 19.594 1 96.25 343 ALA A CA 1
ATOM 2571 C C . ALA A 1 343 ? -2.264 3.844 19.719 1 96.25 343 ALA A C 1
ATOM 2573 O O . ALA A 1 343 ? -1.856 2.941 20.453 1 96.25 343 ALA A O 1
ATOM 2574 N N . GLU A 1 344 ? -3.389 3.756 19 1 97.12 344 GLU A N 1
ATOM 2575 C CA . GLU A 1 344 ? -4.184 2.531 18.953 1 97.12 344 GLU A CA 1
ATOM 2576 C C . GLU A 1 344 ? -3.754 1.648 17.781 1 97.12 344 GLU A C 1
ATOM 2578 O O . GLU A 1 344 ? -3.922 0.428 17.828 1 97.12 344 GLU A O 1
ATOM 2583 N N . ALA A 1 345 ? -3.246 2.27 16.797 1 98.06 345 ALA A N 1
ATOM 2584 C CA . ALA A 1 345 ? -2.803 1.572 15.594 1 98.06 345 ALA A CA 1
ATOM 2585 C C . ALA A 1 345 ? -1.749 2.383 14.844 1 98.06 345 ALA A C 1
ATOM 2587 O O . ALA A 1 345 ? -1.729 3.613 14.93 1 98.06 345 ALA A O 1
ATOM 2588 N N . ASN A 1 346 ? -0.878 1.729 14.172 1 98 346 ASN A N 1
ATOM 2589 C CA . ASN A 1 346 ? 0.086 2.305 13.242 1 98 346 ASN A CA 1
ATOM 2590 C C . ASN A 1 346 ? 0.074 1.578 11.898 1 98 346 ASN A C 1
ATOM 2592 O O . ASN A 1 346 ? 0.26 0.362 11.844 1 98 346 ASN A O 1
ATOM 2596 N N . ILE A 1 347 ? -0.197 2.262 10.867 1 98.19 347 ILE A N 1
ATOM 2597 C CA . ILE A 1 347 ? -0.13 1.696 9.523 1 98.19 347 ILE A CA 1
ATOM 2598 C C . ILE A 1 347 ? 0.969 2.393 8.727 1 98.19 347 ILE A C 1
ATOM 2600 O O . ILE A 1 347 ? 1.578 3.354 9.203 1 98.19 347 ILE A O 1
ATOM 2604 N N . ASP A 1 348 ? 1.275 1.856 7.574 1 97.88 348 ASP A N 1
ATOM 2605 C CA . ASP A 1 348 ? 2.361 2.441 6.793 1 97.88 348 ASP A CA 1
ATOM 2606 C C . ASP A 1 348 ? 1.946 3.785 6.199 1 97.88 348 ASP A C 1
ATOM 2608 O O . ASP A 1 348 ? 0.759 4.035 5.98 1 97.88 348 ASP A O 1
ATOM 2612 N N . HIS A 1 349 ? 2.902 4.559 5.891 1 98.38 349 HIS A N 1
ATOM 2613 C CA . HIS A 1 349 ? 2.799 5.941 5.441 1 98.38 349 HIS A CA 1
ATOM 2614 C C . HIS A 1 349 ? 1.961 6.047 4.172 1 98.38 349 HIS A C 1
ATOM 2616 O O . HIS A 1 349 ? 1.087 6.91 4.07 1 98.38 349 HIS A O 1
ATOM 2622 N N . GLY A 1 350 ? 2.188 5.219 3.201 1 98.38 350 GLY A N 1
ATOM 2623 C CA . GLY A 1 350 ? 1.448 5.242 1.948 1 98.38 350 GLY A CA 1
ATOM 2624 C C . GLY A 1 350 ? -0.034 4.969 2.125 1 98.38 350 GLY A C 1
ATOM 2625 O O . GLY A 1 350 ? -0.872 5.668 1.552 1 98.38 350 GLY A O 1
ATOM 2626 N N . SER A 1 351 ? -0.367 3.977 2.926 1 98.62 351 SER A N 1
ATOM 2627 C CA . SER A 1 351 ? -1.759 3.617 3.18 1 98.62 351 SER A CA 1
ATOM 2628 C C . SER A 1 351 ? -2.496 4.738 3.902 1 98.62 351 SER A C 1
ATOM 2630 O O . SER A 1 351 ? -3.695 4.934 3.695 1 98.62 351 SER A O 1
ATOM 2632 N N . MET A 1 352 ? -1.771 5.406 4.77 1 98.69 352 MET A N 1
ATOM 2633 C CA . MET A 1 352 ? -2.402 6.539 5.441 1 98.69 352 MET A CA 1
ATOM 2634 C C . MET A 1 352 ? -2.859 7.586 4.43 1 98.69 352 MET A C 1
ATOM 2636 O O . MET A 1 352 ? -3.959 8.125 4.547 1 98.69 352 MET A O 1
ATOM 2640 N N . PHE A 1 353 ? -2.027 7.84 3.441 1 98.75 353 PHE A N 1
ATOM 2641 C CA . PHE A 1 353 ? -2.385 8.867 2.475 1 98.75 353 PHE A CA 1
ATOM 2642 C C . PHE A 1 353 ? -3.43 8.352 1.494 1 98.75 353 PHE A C 1
ATOM 2644 O O . PHE A 1 353 ? -4.145 9.133 0.866 1 98.75 353 PHE A O 1
ATOM 2651 N N . ASP A 1 354 ? -3.557 6.961 1.312 1 98.75 354 ASP A N 1
ATOM 2652 C CA . ASP A 1 354 ? -4.734 6.457 0.61 1 98.75 354 ASP A CA 1
ATOM 2653 C C . ASP A 1 354 ? -6.02 6.918 1.294 1 98.75 354 ASP A C 1
ATOM 2655 O O . ASP A 1 354 ? -6.945 7.391 0.632 1 98.75 354 ASP A O 1
ATOM 2659 N N . LEU A 1 355 ? -6.008 6.805 2.604 1 98.75 355 LEU A N 1
ATOM 2660 C CA . LEU A 1 355 ? -7.168 7.199 3.396 1 98.75 355 LEU A CA 1
ATOM 2661 C C . LEU A 1 355 ? -7.387 8.703 3.322 1 98.75 355 LEU A C 1
ATOM 2663 O O . LEU A 1 355 ? -8.5 9.164 3.045 1 98.75 355 LEU A O 1
ATOM 2667 N N . TYR A 1 356 ? -6.297 9.508 3.527 1 98.75 356 TYR A N 1
ATOM 2668 C CA . TYR A 1 356 ? -6.395 10.969 3.551 1 98.75 356 TYR A CA 1
ATOM 2669 C C . TYR A 1 356 ? -6.879 11.5 2.207 1 98.75 356 TYR A C 1
ATOM 2671 O O . TYR A 1 356 ? -7.812 12.305 2.154 1 98.75 356 TYR A O 1
ATOM 2679 N N . ASP A 1 357 ? -6.25 11.062 1.125 1 98.62 357 ASP A N 1
ATOM 2680 C CA . ASP A 1 357 ? -6.543 11.57 -0.21 1 98.62 357 ASP A CA 1
ATOM 2681 C C . ASP A 1 357 ? -7.98 11.258 -0.618 1 98.62 357 ASP A C 1
ATOM 2683 O O . ASP A 1 357 ? -8.594 12 -1.387 1 98.62 357 ASP A O 1
ATOM 2687 N N . GLY A 1 358 ? -8.5 10.156 -0.032 1 98.38 358 GLY A N 1
ATOM 2688 C CA . GLY A 1 358 ? -9.852 9.742 -0.385 1 98.38 358 GLY A CA 1
ATOM 2689 C C . GLY A 1 358 ? -10.922 10.453 0.417 1 98.38 358 GLY A C 1
ATOM 2690 O O . GLY A 1 358 ? -12.117 10.211 0.225 1 98.38 358 GLY A O 1
ATOM 2691 N N . GLY A 1 359 ? -10.5 11.281 1.326 1 98.06 359 GLY A N 1
ATOM 2692 C CA . GLY A 1 359 ? -11.461 12.062 2.094 1 98.06 359 GLY A CA 1
ATOM 2693 C C . GLY A 1 359 ? -11.812 11.422 3.426 1 98.06 359 GLY A C 1
ATOM 2694 O O . GLY A 1 359 ? -12.898 11.656 3.963 1 98.06 359 GLY A O 1
ATOM 2695 N N . GLY A 1 360 ? -10.93 10.648 3.928 1 97.56 360 GLY A N 1
ATOM 2696 C CA . GLY A 1 360 ? -11.242 9.867 5.113 1 97.56 360 GLY A CA 1
ATOM 2697 C C . GLY A 1 360 ? -11.211 10.688 6.391 1 97.56 360 GLY A C 1
ATOM 2698 O O . GLY A 1 360 ? -11.711 10.25 7.426 1 97.56 360 GLY A O 1
ATOM 2699 N N . ILE A 1 361 ? -10.641 11.883 6.375 1 97.44 361 ILE A N 1
ATOM 2700 C CA . ILE A 1 361 ? -10.539 12.758 7.535 1 97.44 361 ILE A CA 1
ATOM 2701 C C . ILE A 1 361 ? -11.789 13.617 7.645 1 97.44 361 ILE A C 1
ATOM 2703 O O . ILE A 1 361 ? -12.219 14.234 6.664 1 97.44 361 ILE A O 1
ATOM 2707 N N . ASP A 1 362 ? -12.32 13.703 8.875 1 97.81 362 ASP A N 1
ATOM 2708 C CA . ASP A 1 362 ? -13.523 14.508 9.078 1 97.81 362 ASP A CA 1
ATOM 2709 C C . ASP A 1 362 ? -13.18 15.984 9.227 1 97.81 362 ASP A C 1
ATOM 2711 O O . ASP A 1 362 ? -13.875 16.844 8.688 1 97.81 362 ASP A O 1
ATOM 2715 N N . VAL A 1 363 ? -12.117 16.266 10.023 1 98.5 363 VAL A N 1
ATOM 2716 C CA . VAL A 1 363 ? -11.695 17.641 10.297 1 98.5 363 VAL A CA 1
ATOM 2717 C C . VAL A 1 363 ? -10.172 17.719 10.352 1 98.5 363 VAL A C 1
ATOM 2719 O O . VAL A 1 363 ? -9.523 16.828 10.914 1 98.5 363 VAL A O 1
ATOM 2722 N N . ALA A 1 364 ? -9.648 18.672 9.734 1 98.69 364 ALA A N 1
ATOM 2723 C CA . ALA A 1 364 ? -8.219 18.969 9.844 1 98.69 364 ALA A CA 1
ATOM 2724 C C . ALA A 1 364 ? -7.996 20.359 10.438 1 98.69 364 ALA A C 1
ATOM 2726 O O . ALA A 1 364 ? -8.664 21.328 10.047 1 98.69 364 ALA A O 1
ATOM 2727 N N . VAL A 1 365 ? -7.164 20.484 11.43 1 98.56 365 VAL A N 1
ATOM 2728 C CA . VAL A 1 365 ? -6.742 21.75 11.992 1 98.56 365 VAL A CA 1
ATOM 2729 C C . VAL A 1 365 ? -5.27 22 11.672 1 98.56 365 VAL A C 1
ATOM 2731 O O . VAL A 1 365 ? -4.398 21.234 12.094 1 98.56 365 VAL A O 1
ATOM 2734 N N . LEU A 1 366 ? -5.043 23.031 10.922 1 98.31 366 LEU A N 1
ATOM 2735 C CA . LEU A 1 366 ? -3.689 23.281 10.445 1 98.31 366 LEU A CA 1
ATOM 2736 C C . LEU A 1 366 ? -3.297 24.734 10.656 1 98.31 366 LEU A C 1
ATOM 2738 O O . LEU A 1 366 ? -4.117 25.547 11.102 1 98.31 366 LEU A O 1
ATOM 2742 N N . GLY A 1 367 ? -2.066 25 10.367 1 96.19 367 GLY A N 1
ATOM 2743 C CA . GLY A 1 367 ? -1.518 26.312 10.656 1 96.19 367 GLY A CA 1
ATOM 2744 C C . GLY A 1 367 ? -1.86 27.344 9.594 1 96.19 367 GLY A C 1
ATOM 2745 O O . GLY A 1 367 ? -2.219 27 8.469 1 96.19 367 GLY A O 1
ATOM 2746 N N . LEU A 1 368 ? -1.667 28.562 9.992 1 94.75 368 LEU A N 1
ATOM 2747 C CA . LEU A 1 368 ? -1.895 29.734 9.156 1 94.75 368 LEU A CA 1
ATOM 2748 C C . LEU A 1 368 ? -0.674 30.656 9.156 1 94.75 368 LEU A C 1
ATOM 2750 O O . LEU A 1 368 ? -0.408 31.344 10.141 1 94.75 368 LEU A O 1
ATOM 2754 N N . ALA A 1 369 ? 0.08 30.641 8.039 1 93.88 369 ALA A N 1
ATOM 2755 C CA . ALA A 1 369 ? 1.227 31.531 7.914 1 93.88 369 ALA A CA 1
ATOM 2756 C C . ALA A 1 369 ? 0.85 32.812 7.156 1 93.88 369 ALA A C 1
ATOM 2758 O O . ALA A 1 369 ? 1.012 33.906 7.672 1 93.88 369 ALA A O 1
ATOM 2759 N N . GLN A 1 370 ? 0.392 32.656 5.922 1 96.69 370 GLN A N 1
ATOM 2760 C CA . GLN A 1 370 ? -0.204 33.75 5.148 1 96.69 370 GLN A CA 1
ATOM 2761 C C . GLN A 1 370 ? -1.579 33.344 4.617 1 96.69 370 GLN A C 1
ATOM 2763 O O . GLN A 1 370 ? -1.805 32.188 4.27 1 96.69 370 GLN A O 1
ATOM 2768 N N . ALA A 1 371 ? -2.482 34.25 4.57 1 97.88 371 ALA A N 1
ATOM 2769 C CA . ALA A 1 371 ? -3.777 34.094 3.91 1 97.88 371 ALA A CA 1
ATOM 2770 C C . ALA A 1 371 ? -4.086 35.312 3.02 1 97.88 371 ALA A C 1
ATOM 2772 O O . ALA A 1 371 ? -3.518 36.375 3.199 1 97.88 371 ALA A O 1
ATOM 2773 N N . ASP A 1 372 ? -4.906 35.094 1.999 1 97.19 372 ASP A N 1
ATOM 2774 C CA . ASP A 1 372 ? -5.211 36.219 1.144 1 97.19 372 ASP A CA 1
ATOM 2775 C C . ASP A 1 372 ? -6.711 36.344 0.888 1 97.19 372 ASP A C 1
ATOM 2777 O O . ASP A 1 372 ? -7.5 35.562 1.444 1 97.19 372 ASP A O 1
ATOM 2781 N N . GLU A 1 373 ? -7.094 37.312 0.151 1 95.31 373 GLU A N 1
ATOM 2782 C CA . GLU A 1 373 ? -8.484 37.688 -0.063 1 95.31 373 GLU A CA 1
ATOM 2783 C C . GLU A 1 373 ? -9.297 36.562 -0.662 1 95.31 373 GLU A C 1
ATOM 2785 O O . GLU A 1 373 ? -10.484 36.406 -0.367 1 95.31 373 GLU A O 1
ATOM 2790 N N . ALA A 1 374 ? -8.664 35.688 -1.446 1 95.88 374 ALA A N 1
ATOM 2791 C CA . ALA A 1 374 ? -9.344 34.594 -2.111 1 95.88 374 ALA A CA 1
ATOM 2792 C C . ALA A 1 374 ? -9.406 33.375 -1.21 1 95.88 374 ALA A C 1
ATOM 2794 O O . ALA A 1 374 ? -9.906 32.312 -1.615 1 95.88 374 ALA A O 1
ATOM 2795 N N . GLY A 1 375 ? -8.883 33.531 -0.013 1 97.88 375 GLY A N 1
ATOM 2796 C CA . GLY A 1 375 ? -8.914 32.438 0.932 1 97.88 375 GLY A CA 1
ATOM 2797 C C . GLY A 1 375 ? -7.734 31.484 0.792 1 97.88 375 GLY A C 1
ATOM 2798 O O . GLY A 1 375 ? -7.727 30.391 1.379 1 97.88 375 GLY A O 1
ATOM 2799 N N . ASN A 1 376 ? -6.758 31.797 -0.051 1 98.38 376 ASN A N 1
ATOM 2800 C CA . ASN A 1 376 ? -5.559 30.969 -0.176 1 98.38 376 ASN A CA 1
ATOM 2801 C C . ASN A 1 376 ? -4.742 30.984 1.112 1 98.38 376 ASN A C 1
ATOM 2803 O O . ASN A 1 376 ? -4.789 31.938 1.881 1 98.38 376 ASN A O 1
ATOM 2807 N N . ILE A 1 377 ? -4.039 29.891 1.346 1 98.5 377 ILE A N 1
ATOM 2808 C CA . ILE A 1 377 ? -3.074 29.797 2.436 1 98.5 377 ILE A CA 1
ATOM 2809 C C . ILE A 1 377 ? -1.685 29.516 1.873 1 98.5 377 ILE A C 1
ATOM 2811 O O . ILE A 1 377 ? -1.54 28.75 0.921 1 98.5 377 ILE A O 1
ATOM 2815 N N . ASN A 1 378 ? -0.691 30.188 2.451 1 98.12 378 ASN A N 1
ATOM 2816 C CA . ASN A 1 378 ? 0.709 29.891 2.162 1 98.12 378 ASN A CA 1
ATOM 2817 C C . ASN A 1 378 ? 1.451 29.406 3.406 1 98.12 378 ASN A C 1
ATOM 2819 O O . ASN A 1 378 ? 1.452 30.094 4.434 1 98.12 378 ASN A O 1
ATOM 2823 N N . VAL A 1 379 ? 2.02 28.281 3.248 1 96.88 379 VAL A N 1
ATOM 2824 C CA . VAL A 1 379 ? 2.865 27.781 4.324 1 96.88 379 VAL A CA 1
ATOM 2825 C C . VAL A 1 379 ? 4.164 27.219 3.746 1 96.88 379 VAL A C 1
ATOM 2827 O O . VAL A 1 379 ? 4.996 26.672 4.48 1 96.88 379 VAL A O 1
ATOM 2830 N N . SER A 1 380 ? 4.453 27.281 2.451 1 97.62 380 SER A N 1
ATOM 2831 C CA . SER A 1 380 ? 5.504 26.531 1.784 1 97.62 380 SER A CA 1
ATOM 2832 C C . SER A 1 380 ? 6.719 27.406 1.488 1 97.62 380 SER A C 1
ATOM 2834 O O . SER A 1 380 ? 7.855 26.938 1.575 1 97.62 380 SER A O 1
ATOM 2836 N N . LYS A 1 381 ? 6.5 28.562 1.032 1 97 381 LYS A N 1
ATOM 2837 C CA . LYS A 1 381 ? 7.586 29.484 0.717 1 97 381 LYS A CA 1
ATOM 2838 C C . LYS A 1 381 ? 7.141 30.938 0.906 1 97 381 LYS A C 1
ATOM 2840 O O . LYS A 1 381 ? 6.191 31.391 0.263 1 97 381 LYS A O 1
ATOM 2845 N N . PHE A 1 382 ? 7.754 31.656 1.792 1 92.06 382 PHE A N 1
ATOM 2846 C CA . PHE A 1 382 ? 7.457 33.062 1.978 1 92.06 382 PHE A CA 1
ATOM 2847 C C . PHE A 1 382 ? 8.656 33.812 2.578 1 92.06 382 PHE A C 1
ATOM 2849 O O . PHE A 1 382 ? 9.547 33.188 3.156 1 92.06 382 PHE A O 1
ATOM 2856 N N . THR A 1 383 ? 8.664 35.031 2.424 1 89.94 383 THR A N 1
ATOM 2857 C CA . THR A 1 383 ? 9.781 35.844 2.855 1 89.94 383 THR A CA 1
ATOM 2858 C C . THR A 1 383 ? 9.531 36.406 4.25 1 89.94 383 THR A C 1
ATOM 2860 O O . THR A 1 383 ? 8.445 36.938 4.531 1 89.94 383 THR A O 1
ATOM 2863 N N . ILE A 1 384 ? 10.43 36.188 5.074 1 81.62 384 ILE A N 1
ATOM 2864 C CA . ILE A 1 384 ? 10.406 36.844 6.383 1 81.62 384 ILE A CA 1
ATOM 2865 C C . ILE A 1 384 ? 11.258 38.125 6.344 1 81.62 384 ILE A C 1
ATOM 2867 O O . ILE A 1 384 ? 12.461 38.062 6.086 1 81.62 384 ILE A O 1
ATOM 2871 N N . PRO A 1 385 ? 10.625 39.188 6.602 1 78.31 385 PRO A N 1
ATOM 2872 C CA . PRO A 1 385 ? 11.391 40.438 6.562 1 78.31 385 PRO A CA 1
ATOM 2873 C C . PRO A 1 385 ? 12.648 40.406 7.426 1 78.31 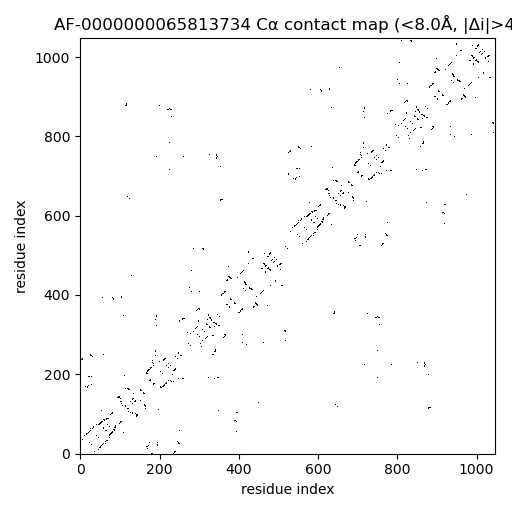385 PRO A C 1
ATOM 2875 O O . PRO A 1 385 ? 12.586 40 8.602 1 78.31 385 PRO A O 1
ATOM 2878 N N . GLY A 1 386 ? 13.766 40.75 6.902 1 76.75 386 GLY A N 1
ATOM 2879 C CA . GLY A 1 386 ? 15.031 40.781 7.625 1 76.75 386 GLY A CA 1
ATOM 2880 C C . GLY A 1 386 ? 15.727 39.438 7.668 1 76.75 386 GLY A C 1
ATOM 2881 O O . GLY A 1 386 ? 16.922 39.344 7.93 1 76.75 386 GLY A O 1
ATOM 2882 N N . LEU A 1 387 ? 15.016 38.312 7.344 1 78.75 387 LEU A N 1
ATOM 2883 C CA . LEU A 1 387 ? 15.594 36.969 7.484 1 78.75 387 LEU A CA 1
ATOM 2884 C C . LEU A 1 387 ? 15.695 36.281 6.129 1 78.75 387 LEU A C 1
ATOM 2886 O O . LEU A 1 387 ? 16.438 35.312 5.98 1 78.75 387 LEU A O 1
ATOM 2890 N N . GLY A 1 388 ? 14.969 36.781 5.227 1 83.81 388 GLY A N 1
ATOM 2891 C CA . GLY A 1 388 ? 15.008 36.188 3.908 1 83.81 388 GLY A CA 1
ATOM 2892 C C . GLY A 1 388 ? 13.906 35.156 3.684 1 83.81 388 GLY A C 1
ATOM 2893 O O . GLY A 1 388 ? 12.883 35.188 4.371 1 83.81 388 GLY A O 1
ATOM 2894 N N . ASP A 1 389 ? 14.156 34.281 2.65 1 88.25 389 ASP A N 1
ATOM 2895 C CA . ASP A 1 389 ? 13.125 33.312 2.25 1 88.25 389 ASP A CA 1
ATOM 2896 C C . ASP A 1 389 ? 13.109 32.094 3.172 1 88.25 389 ASP A C 1
ATOM 2898 O O . ASP A 1 389 ? 14.164 31.531 3.461 1 88.25 389 ASP A O 1
ATOM 2902 N N . ARG A 1 390 ? 11.992 31.891 3.691 1 91.06 390 ARG A N 1
ATOM 2903 C CA . ARG A 1 390 ? 11.75 30.609 4.355 1 91.06 390 ARG A CA 1
ATOM 2904 C C . ARG A 1 390 ? 11.203 29.578 3.373 1 91.06 390 ARG A C 1
ATOM 2906 O O . ARG A 1 390 ? 10.133 29.766 2.793 1 91.06 390 ARG A O 1
ATOM 2913 N N . LEU A 1 391 ? 11.984 28.547 3.117 1 95.38 391 LEU A N 1
ATOM 2914 C CA . LEU A 1 391 ? 11.578 27.453 2.236 1 95.38 391 LEU A CA 1
ATOM 2915 C C . LEU A 1 391 ? 11.227 26.219 3.041 1 95.38 391 LEU A C 1
ATOM 2917 O O . LEU A 1 391 ? 12.086 25.641 3.709 1 95.38 391 LEU A O 1
ATOM 2921 N N . THR A 1 392 ? 10.016 25.766 2.994 1 95.94 392 THR A N 1
ATOM 2922 C CA . THR A 1 392 ? 9.625 24.594 3.779 1 95.94 392 THR A CA 1
ATOM 2923 C C . THR A 1 392 ? 9.008 23.531 2.885 1 95.94 392 THR A C 1
ATOM 2925 O O . THR A 1 392 ? 9.203 22.328 3.117 1 95.94 392 THR A O 1
ATOM 2928 N N . GLY A 1 393 ? 8.32 23.906 1.845 1 97.44 393 GLY A N 1
ATOM 2929 C CA . GLY A 1 393 ? 7.488 22.984 1.084 1 97.44 393 GLY A CA 1
ATOM 2930 C C . GLY A 1 393 ? 6.133 22.734 1.72 1 97.44 393 GLY A C 1
ATOM 2931 O O . GLY A 1 393 ? 5.84 23.266 2.797 1 97.44 393 GLY A O 1
ATOM 2932 N N . PRO A 1 394 ? 5.293 21.984 1.065 1 98.12 394 PRO A N 1
ATOM 2933 C CA . PRO A 1 394 ? 3.912 21.844 1.538 1 98.12 394 PRO A CA 1
ATOM 2934 C C . PRO A 1 394 ? 3.748 20.734 2.576 1 98.12 394 PRO A C 1
ATOM 2936 O O . PRO A 1 394 ? 2.715 20.656 3.246 1 98.12 394 PRO A O 1
ATOM 2939 N N . GLY A 1 395 ? 4.766 19.781 2.65 1 97.56 395 GLY A N 1
ATOM 2940 C CA . GLY A 1 395 ? 4.52 18.609 3.457 1 97.56 395 GLY A CA 1
ATOM 2941 C C . GLY A 1 395 ? 3.244 17.875 3.072 1 97.56 395 GLY A C 1
ATOM 2942 O O . GLY A 1 395 ? 2.963 17.688 1.888 1 97.56 395 GLY A O 1
ATOM 2943 N N . GLY A 1 396 ? 2.494 17.469 4.121 1 97.94 396 GLY A N 1
ATOM 2944 C CA . GLY A 1 396 ? 1.218 16.828 3.873 1 97.94 396 GLY A CA 1
ATOM 2945 C C . GLY A 1 396 ? 0.068 17.797 3.729 1 97.94 396 GLY A C 1
ATOM 2946 O O . GLY A 1 396 ? -1.074 17.391 3.504 1 97.94 396 GLY A O 1
ATOM 2947 N N . PHE A 1 397 ? 0.345 19.078 3.771 1 98.38 397 PHE A N 1
ATOM 2948 C CA . PHE A 1 397 ? -0.642 20.141 3.861 1 98.38 397 PHE A CA 1
ATOM 2949 C C . PHE A 1 397 ? -1.622 20.078 2.697 1 98.38 397 PHE A C 1
ATOM 2951 O O . PHE A 1 397 ? -2.838 20.109 2.898 1 98.38 397 PHE A O 1
ATOM 2958 N N . ILE A 1 398 ? -1.128 19.938 1.485 1 98.75 398 ILE A N 1
ATOM 2959 C CA . ILE A 1 398 ? -1.969 19.969 0.293 1 98.75 398 ILE A CA 1
ATOM 2960 C C . ILE A 1 398 ? -2.875 18.734 0.28 1 98.75 398 ILE A C 1
ATOM 2962 O O . ILE A 1 398 ? -4.082 18.844 0.058 1 98.75 398 ILE A O 1
ATOM 2966 N N . ASN A 1 399 ? -2.311 17.547 0.534 1 98.69 399 ASN A N 1
ATOM 2967 C CA . ASN A 1 399 ? -3.111 16.328 0.601 1 98.69 399 ASN A CA 1
ATOM 2968 C C . ASN A 1 399 ? -4.258 16.469 1.598 1 98.69 399 ASN A C 1
ATOM 2970 O O . ASN A 1 399 ? -5.414 16.203 1.262 1 98.69 399 ASN A O 1
ATOM 2974 N N . ILE A 1 400 ? -3.904 16.891 2.789 1 98.56 400 ILE A N 1
ATOM 2975 C CA . ILE A 1 400 ? -4.832 16.891 3.912 1 98.56 400 ILE A CA 1
ATOM 2976 C C . ILE A 1 400 ? -5.93 17.922 3.662 1 98.56 400 ILE A C 1
ATOM 2978 O O . ILE A 1 400 ? -7.117 17.625 3.807 1 98.56 400 ILE A O 1
ATOM 2982 N N . THR A 1 401 ? -5.602 19.125 3.221 1 98.44 401 THR A N 1
ATOM 2983 C CA . THR A 1 401 ? -6.574 20.203 3.131 1 98.44 401 THR A CA 1
ATOM 2984 C C . THR A 1 401 ? -7.48 20.016 1.915 1 98.44 401 THR A C 1
ATOM 2986 O O . THR A 1 401 ? -8.672 20.344 1.966 1 98.44 401 THR A O 1
ATOM 2989 N N . GLN A 1 402 ? -6.973 19.469 0.842 1 97.94 402 GLN A N 1
ATOM 2990 C CA . GLN A 1 402 ? -7.758 19.359 -0.382 1 97.94 402 GLN A CA 1
ATOM 2991 C C . GLN A 1 402 ? -8.812 18.266 -0.268 1 97.94 402 GLN A C 1
ATOM 2993 O O . GLN A 1 402 ? -9.859 18.344 -0.918 1 97.94 402 GLN A O 1
ATOM 2998 N N . SER A 1 403 ? -8.516 17.297 0.538 1 97.62 403 SER A N 1
ATOM 2999 C CA . SER A 1 403 ? -9.383 16.125 0.54 1 97.62 403 SER A CA 1
ATOM 3000 C C . SER A 1 403 ? -10.297 16.125 1.764 1 97.62 403 SER A C 1
ATOM 3002 O O . SER A 1 403 ? -11.148 15.234 1.903 1 97.62 403 SER A O 1
ATOM 3004 N N . THR A 1 404 ? -10.125 17.047 2.691 1 98.19 404 THR A N 1
ATOM 3005 C CA . THR A 1 404 ? -10.922 17.094 3.914 1 98.19 404 THR A CA 1
ATOM 3006 C C . THR A 1 404 ? -12.102 18.062 3.758 1 98.19 404 THR A C 1
ATOM 3008 O O . THR A 1 404 ? -11.922 19.188 3.303 1 98.19 404 THR A O 1
ATOM 3011 N N . GLN A 1 405 ? -13.266 17.641 4.141 1 96.38 405 GLN A N 1
ATOM 3012 C CA . GLN A 1 405 ? -14.469 18.438 3.936 1 96.38 405 GLN A CA 1
ATOM 3013 C C . GLN A 1 405 ? -14.469 19.672 4.836 1 96.38 405 GLN A C 1
ATOM 3015 O O . GLN A 1 405 ? -14.867 20.75 4.41 1 96.38 405 GLN A O 1
ATOM 3020 N N . LYS A 1 406 ? -14.086 19.609 6.086 1 98.12 406 LYS A N 1
ATOM 3021 C CA . LYS A 1 406 ? -14.023 20.719 7.035 1 98.12 406 LYS A CA 1
ATOM 3022 C C . LYS A 1 406 ? -12.578 21 7.445 1 98.12 406 LYS A C 1
ATOM 3024 O O . LYS A 1 406 ? -11.922 20.141 8.039 1 98.12 406 LYS A O 1
ATOM 3029 N N . VAL A 1 407 ? -12.016 22.125 7.148 1 98.81 407 VAL A N 1
ATOM 3030 C CA . VAL A 1 407 ? -10.648 22.516 7.465 1 98.81 407 VAL A CA 1
ATOM 3031 C C . VAL A 1 407 ? -10.656 23.797 8.312 1 98.81 407 VAL A C 1
ATOM 3033 O O . VAL A 1 407 ? -11.359 24.75 7.992 1 98.81 407 VAL A O 1
ATOM 3036 N N . VAL A 1 408 ? -9.906 23.75 9.398 1 98.88 408 VAL A N 1
ATOM 3037 C CA . VAL A 1 408 ? -9.742 24.906 10.273 1 98.88 408 VAL A CA 1
ATOM 3038 C C . VAL A 1 408 ? -8.281 25.359 10.273 1 98.88 408 VAL A C 1
ATOM 3040 O O . VAL A 1 408 ? -7.398 24.625 10.727 1 98.88 408 VAL A O 1
ATOM 3043 N N . PHE A 1 409 ? -8.086 26.516 9.719 1 98.75 409 PHE A N 1
ATOM 3044 C CA . PHE A 1 409 ? -6.762 27.109 9.859 1 98.75 409 PHE A CA 1
ATOM 3045 C C . PHE A 1 409 ? -6.68 27.953 11.133 1 98.75 409 PHE A C 1
ATOM 3047 O O . PHE A 1 409 ? -7.582 28.734 11.43 1 98.75 409 PHE A O 1
ATOM 3054 N N . ALA A 1 410 ? -5.613 27.781 11.883 1 98.19 410 ALA A N 1
ATOM 3055 C CA . ALA A 1 410 ? -5.453 28.516 13.133 1 98.19 410 ALA A CA 1
ATOM 3056 C C . ALA A 1 410 ? -4.086 29.188 13.203 1 98.19 410 ALA A C 1
ATOM 3058 O O . ALA A 1 410 ? -3.059 28.547 12.961 1 98.19 410 ALA A O 1
ATOM 3059 N N . GLY A 1 411 ? -4.059 30.438 13.523 1 96.06 411 GLY A N 1
ATOM 3060 C CA . GLY A 1 411 ? -2.826 31.188 13.68 1 96.06 411 GLY A CA 1
ATOM 3061 C C . GLY A 1 411 ? -3.055 32.625 14.102 1 96.06 411 GLY A C 1
ATOM 3062 O O . GLY A 1 411 ? -4.18 33.125 14.039 1 96.06 411 GLY A O 1
ATOM 3063 N N . SER A 1 412 ? -2.008 33.25 14.57 1 95.19 412 SER A N 1
ATOM 3064 C CA . SER A 1 412 ? -2.094 34.625 14.992 1 95.19 412 SER A CA 1
ATOM 3065 C C . SER A 1 412 ? -2.475 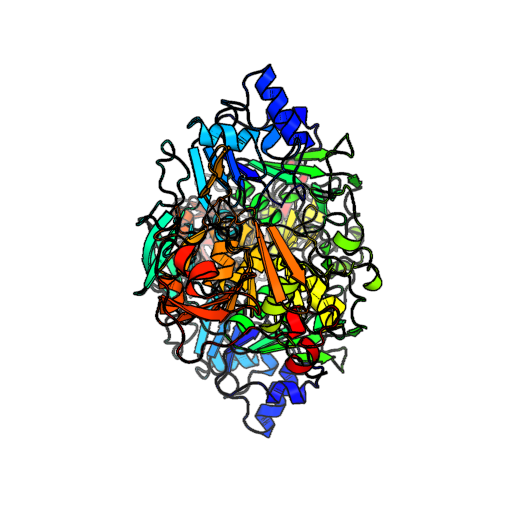35.531 13.828 1 95.19 412 SER A C 1
ATOM 3067 O O . SER A 1 412 ? -2.102 35.281 12.68 1 95.19 412 SER A O 1
ATOM 3069 N N . PHE A 1 413 ? -3.174 36.562 14.117 1 96.69 413 PHE A N 1
ATOM 3070 C CA . PHE A 1 413 ? -3.617 37.531 13.117 1 96.69 413 PHE A CA 1
ATOM 3071 C C . PHE A 1 413 ? -2.424 38.188 12.445 1 96.69 413 PHE A C 1
ATOM 3073 O O . PHE A 1 413 ? -2.338 38.219 11.219 1 96.69 413 PHE A O 1
ATOM 3080 N N . ASN A 1 414 ? -1.527 38.719 13.188 1 94.44 414 ASN A N 1
ATOM 3081 C CA . ASN A 1 414 ? -0.245 39.25 12.727 1 94.44 414 ASN A CA 1
ATOM 3082 C C . ASN A 1 414 ? 0.923 38.594 13.445 1 94.44 414 ASN A C 1
ATOM 3084 O O . ASN A 1 414 ? 0.78 38.125 14.586 1 94.44 414 ASN A O 1
ATOM 3088 N N . ALA A 1 415 ? 2.043 38.531 12.773 1 90.12 415 ALA A N 1
ATOM 3089 C CA . ALA A 1 415 ? 3.227 37.906 13.367 1 90.12 415 ALA A CA 1
ATOM 3090 C C . ALA A 1 415 ? 3.781 38.781 14.5 1 90.12 415 ALA A C 1
ATOM 3092 O O . ALA A 1 415 ? 3.824 40 14.406 1 90.12 415 ALA A O 1
ATOM 3093 N N . LYS A 1 416 ? 4.156 38.188 15.602 1 87.12 416 LYS A N 1
ATOM 3094 C CA . LYS A 1 416 ? 4.867 38.781 16.734 1 87.12 416 LYS A CA 1
ATOM 3095 C C . LYS A 1 416 ? 4.012 39.844 17.422 1 87.12 416 LYS A C 1
ATOM 3097 O O . LYS A 1 416 ? 4.512 40.906 17.812 1 87.12 416 LYS A O 1
ATOM 3102 N N . CYS A 1 417 ? 2.762 39.625 17.438 1 91.19 417 CYS A N 1
ATOM 3103 C CA . CYS A 1 417 ? 1.871 40.469 18.219 1 91.19 417 CYS A CA 1
ATOM 3104 C C . CYS A 1 417 ? 1.915 40.062 19.703 1 91.19 417 CYS A C 1
ATOM 3106 O O . CYS A 1 417 ? 2.008 38.875 20.031 1 91.19 417 CYS A O 1
ATOM 3108 N N . GLU A 1 418 ? 1.943 41.094 20.547 1 94.38 418 GLU A N 1
ATOM 3109 C CA . GLU A 1 418 ? 1.843 40.875 21.984 1 94.38 418 GLU A CA 1
ATOM 3110 C C . GLU A 1 418 ? 0.426 41.125 22.484 1 94.38 418 GLU A C 1
ATOM 3112 O O . GLU A 1 418 ? -0.089 42.25 22.344 1 94.38 418 GLU A O 1
ATOM 3117 N N . VAL A 1 419 ? -0.162 40.031 23.031 1 95.81 419 VAL A N 1
ATOM 3118 C CA . VAL A 1 419 ? -1.54 40.156 23.484 1 95.81 419 VAL A CA 1
ATOM 3119 C C . VAL A 1 419 ? -1.665 39.594 24.906 1 95.81 419 VAL A C 1
ATOM 3121 O O . VAL A 1 419 ? -0.781 38.875 25.375 1 95.81 419 VAL A O 1
ATOM 3124 N N . GLU A 1 420 ? -2.662 40 25.578 1 95.56 420 GLU A N 1
ATOM 3125 C CA . GLU A 1 420 ? -3.002 39.531 26.906 1 95.56 420 GLU A CA 1
ATOM 3126 C C . GLU A 1 420 ? -4.5 39.25 27.031 1 95.56 420 GLU A C 1
ATOM 3128 O O . GLU A 1 420 ? -5.309 39.938 26.391 1 95.56 420 GLU A O 1
ATOM 3133 N N . ILE A 1 421 ? -4.801 38.25 27.734 1 96.5 421 ILE A N 1
ATOM 3134 C CA . ILE A 1 421 ? -6.195 38 28.094 1 96.5 421 ILE A CA 1
ATOM 3135 C C . ILE A 1 421 ? -6.461 38.531 29.5 1 96.5 421 ILE A C 1
ATOM 3137 O O . ILE A 1 421 ? -5.824 38.094 30.469 1 96.5 421 ILE A O 1
ATOM 3141 N N . SER A 1 422 ? -7.348 39.438 29.641 1 93.25 422 SER A N 1
ATOM 3142 C CA . SER A 1 422 ? -7.707 40.031 30.938 1 93.25 422 SER A CA 1
ATOM 3143 C C . SER A 1 422 ? -9.203 40.312 31.016 1 93.25 422 SER A C 1
ATOM 3145 O O . SER A 1 422 ? -9.766 40.938 30.094 1 93.25 422 SER A O 1
ATOM 3147 N N . ASP A 1 423 ? -9.875 39.906 32.125 1 92.75 423 ASP A N 1
ATOM 3148 C CA . ASP A 1 423 ? -11.281 40.188 32.375 1 92.75 423 ASP A CA 1
ATOM 3149 C C . ASP A 1 423 ? -12.164 39.688 31.234 1 92.75 423 ASP A C 1
ATOM 3151 O O . ASP A 1 423 ? -13.039 40.406 30.766 1 92.75 423 ASP A O 1
ATOM 3155 N N . GLY A 1 424 ? -11.734 38.594 30.656 1 94.38 424 GLY A N 1
ATOM 3156 C CA . GLY A 1 424 ? -12.539 37.938 29.625 1 94.38 424 GLY A CA 1
ATOM 3157 C C . GLY A 1 424 ? -12.398 38.594 28.266 1 94.38 424 GLY A C 1
ATOM 3158 O O . GLY A 1 424 ? -13.211 38.344 27.375 1 94.38 424 GLY A O 1
ATOM 3159 N N . LYS A 1 425 ? -11.391 39.438 28.141 1 96.25 425 LYS A N 1
ATOM 3160 C CA . LYS A 1 425 ? -11.203 40.156 26.891 1 96.25 425 LYS A CA 1
ATOM 3161 C C . LYS A 1 425 ? -9.781 40 26.359 1 96.25 425 LYS A C 1
ATOM 3163 O O . LYS A 1 425 ? -8.859 39.688 27.125 1 96.25 425 LYS A O 1
ATOM 3168 N N . LEU A 1 426 ? -9.656 40.094 25.047 1 97.69 426 LEU A N 1
ATOM 3169 C CA . LEU A 1 426 ? -8.344 40.156 24.422 1 97.69 426 LEU A CA 1
ATOM 3170 C C . LEU A 1 426 ? -7.82 41.562 24.359 1 97.69 426 LEU A C 1
ATOM 3172 O O . LEU A 1 426 ? -8.523 42.469 23.906 1 97.69 426 LEU A O 1
ATOM 3176 N N . ILE A 1 427 ? -6.672 41.812 24.891 1 97 427 ILE A N 1
ATOM 3177 C CA . ILE A 1 427 ? -6.043 43.125 24.859 1 97 427 ILE A CA 1
ATOM 3178 C C . ILE A 1 427 ? -4.777 43.094 24 1 97 427 ILE A C 1
ATOM 3180 O O . ILE A 1 427 ? -3.871 42.312 24.266 1 97 427 ILE A O 1
ATOM 3184 N N . ILE A 1 428 ? -4.734 43.938 23 1 96.69 428 ILE A N 1
ATOM 3185 C CA . ILE A 1 428 ? -3.525 44.062 22.203 1 96.69 428 ILE A CA 1
ATOM 3186 C C . ILE A 1 428 ? -2.533 45 22.891 1 96.69 428 ILE A C 1
ATOM 3188 O O . ILE A 1 428 ? -2.768 46.188 22.984 1 96.69 428 ILE A O 1
ATOM 3192 N N . LYS A 1 429 ? -1.458 44.438 23.312 1 96.25 429 LYS A N 1
ATOM 3193 C CA . LYS A 1 429 ? -0.44 45.219 23.984 1 96.25 429 LYS A CA 1
ATOM 3194 C C . LYS A 1 429 ? 0.497 45.875 22.984 1 96.25 429 LYS A C 1
ATOM 3196 O O . LYS A 1 429 ? 0.861 47.062 23.156 1 96.25 429 LYS A O 1
ATOM 3201 N N . LYS A 1 430 ? 0.939 45.094 22.078 1 95.06 430 LYS A N 1
ATOM 3202 C CA . LYS A 1 430 ? 1.802 45.562 21 1 95.06 430 LYS A CA 1
ATOM 3203 C C . LYS A 1 430 ? 1.45 44.875 19.688 1 95.06 430 LYS A C 1
ATOM 3205 O O . LYS A 1 430 ? 1.438 43.656 19.594 1 95.06 430 LYS A O 1
ATOM 3210 N N . GLU A 1 431 ? 1.212 45.75 18.734 1 92.5 431 GLU A N 1
ATOM 3211 C CA . GLU A 1 431 ? 0.875 45.219 17.422 1 92.5 431 GLU A CA 1
ATOM 3212 C C . GLU A 1 431 ? 2.076 44.531 16.781 1 92.5 431 GLU A C 1
ATOM 3214 O O . GLU A 1 431 ? 3.225 44.844 17.109 1 92.5 431 GLU A O 1
ATOM 3219 N N . GLY A 1 432 ? 1.765 43.5 16 1 85.31 432 GLY A N 1
ATOM 3220 C CA . GLY A 1 432 ? 2.807 42.781 15.297 1 85.31 432 GLY A CA 1
ATOM 3221 C C . GLY A 1 432 ? 3.297 43.5 14.055 1 85.31 432 GLY A C 1
ATOM 3222 O O . GLY A 1 432 ? 2.619 44.375 13.531 1 85.31 432 GLY A O 1
ATOM 3223 N N . ARG A 1 433 ? 4.57 43.25 13.625 1 79 433 ARG A N 1
ATOM 3224 C CA . ARG A 1 433 ? 5.18 43.906 12.469 1 79 433 ARG A CA 1
ATOM 3225 C C . ARG A 1 433 ? 4.984 43.062 11.203 1 79 433 ARG A C 1
ATOM 3227 O O . ARG A 1 433 ? 5.262 43.531 10.102 1 79 433 ARG A O 1
ATOM 3234 N N . GLY A 1 434 ? 4.594 41.969 11.234 1 87.19 434 GLY A N 1
ATOM 3235 C CA . GLY A 1 434 ? 4.465 41.125 10.047 1 87.19 434 GLY A CA 1
ATOM 3236 C C . GLY A 1 434 ? 3.023 40.781 9.711 1 87.19 434 GLY A C 1
ATOM 3237 O O . GLY A 1 434 ? 2.428 39.906 10.344 1 87.19 434 GLY A O 1
ATOM 3238 N N . LYS A 1 435 ? 2.441 41.469 8.648 1 92 435 LYS A N 1
ATOM 3239 C CA . LYS A 1 435 ? 1.077 41.188 8.211 1 92 435 LYS A CA 1
ATOM 3240 C C . LYS A 1 435 ? 0.981 39.781 7.602 1 92 435 LYS A C 1
ATOM 3242 O O . LYS A 1 435 ? 1.844 39.375 6.82 1 92 435 LYS A O 1
ATOM 3247 N N . LYS A 1 436 ? 0.013 39.062 8 1 95.5 436 LYS A N 1
ATOM 3248 C CA . LYS A 1 436 ? -0.19 37.688 7.504 1 95.5 436 LYS A CA 1
ATOM 3249 C C . LYS A 1 436 ? -1.379 37.625 6.547 1 95.5 436 LYS A C 1
ATOM 3251 O O . LYS A 1 436 ? -1.496 36.688 5.754 1 95.5 436 LYS A O 1
ATOM 3256 N N . LEU A 1 437 ? -2.369 38.531 6.707 1 97.5 437 LEU A N 1
ATOM 3257 C CA . LEU A 1 437 ? -3.533 38.594 5.832 1 97.5 437 LEU A CA 1
ATOM 3258 C C . LEU A 1 437 ? -3.283 39.594 4.688 1 97.5 437 LEU A C 1
ATOM 3260 O O . LEU A 1 437 ? -3.533 40.781 4.824 1 97.5 437 LEU A O 1
ATOM 3264 N N . LEU A 1 438 ? -2.898 39.031 3.572 1 97 438 LEU A N 1
ATOM 3265 C CA . LEU A 1 438 ? -2.363 39.781 2.441 1 97 438 LEU A CA 1
ATOM 3266 C C . LEU A 1 438 ? -3.371 39.844 1.297 1 97 438 LEU A C 1
ATOM 3268 O O . LEU A 1 438 ? -4.305 39.031 1.253 1 97 438 LEU A O 1
ATOM 3272 N N . LYS A 1 439 ? -3.105 40.812 0.404 1 97 439 LYS A N 1
ATOM 3273 C CA . LYS A 1 439 ? -3.941 40.812 -0.794 1 97 439 LYS A CA 1
ATOM 3274 C C . LYS A 1 439 ? -3.77 39.531 -1.604 1 97 439 LYS A C 1
ATOM 3276 O O . LYS A 1 439 ? -4.746 38.969 -2.109 1 97 439 LYS A O 1
ATOM 3281 N N . GLU A 1 440 ? -2.48 39.219 -1.787 1 96.81 440 GLU A N 1
ATOM 3282 C CA . GLU A 1 440 ? -2.098 37.938 -2.42 1 96.81 440 GLU A CA 1
ATOM 3283 C C . GLU A 1 440 ? -0.966 37.281 -1.656 1 96.81 440 GLU A C 1
ATOM 3285 O O . GLU A 1 440 ? 0.019 37.906 -1.29 1 96.81 440 GLU A O 1
ATOM 3290 N N . VAL A 1 441 ? -1.123 36.031 -1.41 1 97.44 441 VAL A N 1
ATOM 3291 C CA . VAL A 1 441 ? -0.05 35.281 -0.75 1 97.44 441 VAL A CA 1
ATOM 3292 C C . VAL A 1 441 ? 1.132 35.125 -1.703 1 97.44 441 VAL A C 1
ATOM 3294 O O . VAL A 1 441 ? 0.964 35.188 -2.924 1 97.44 441 VAL A O 1
ATOM 3297 N N . GLU A 1 442 ? 2.334 34.906 -1.154 1 96.69 442 GLU A N 1
ATOM 3298 C CA . GLU A 1 442 ? 3.545 34.75 -1.959 1 96.69 442 GLU A CA 1
ATOM 3299 C C . GLU A 1 442 ? 3.549 33.469 -2.744 1 96.69 442 GLU A C 1
ATOM 3301 O O . GLU A 1 442 ? 4.137 33.375 -3.824 1 96.69 442 GLU A O 1
ATOM 3306 N N . GLN A 1 443 ? 2.955 32.438 -2.242 1 98 443 GLN A N 1
ATOM 3307 C CA . GLN A 1 443 ? 2.807 31.125 -2.861 1 98 443 GLN A CA 1
ATOM 3308 C C . GLN A 1 443 ? 1.526 30.453 -2.396 1 98 443 GLN A C 1
ATOM 3310 O O . GLN A 1 443 ? 1.181 30.5 -1.215 1 98 443 GLN A O 1
ATOM 3315 N N . VAL A 1 444 ? 0.818 29.734 -3.279 1 98.69 444 VAL A N 1
ATOM 3316 C CA . VAL A 1 444 ? -0.458 29.125 -2.936 1 98.69 444 VAL A CA 1
ATOM 3317 C C . VAL A 1 444 ? -0.231 27.672 -2.5 1 98.69 444 VAL A C 1
ATOM 3319 O O . VAL A 1 444 ? 0.021 26.797 -3.332 1 98.69 444 VAL A O 1
ATOM 3322 N N . THR A 1 445 ? -0.277 27.469 -1.304 1 98.69 445 THR A N 1
ATOM 3323 C CA . THR A 1 445 ? -0.186 26.094 -0.801 1 98.69 445 THR A CA 1
ATOM 3324 C C . THR A 1 445 ? -1.573 25.484 -0.672 1 98.69 445 THR A C 1
ATOM 3326 O O . THR A 1 445 ? -1.724 24.266 -0.775 1 98.69 445 THR A O 1
ATOM 3329 N N . PHE A 1 446 ? -2.553 26.25 -0.404 1 98.62 446 PHE A N 1
ATOM 3330 C CA . PHE A 1 446 ? -3.971 25.906 -0.394 1 98.62 446 PHE A CA 1
ATOM 3331 C C . PHE A 1 446 ? -4.77 26.891 -1.248 1 98.62 446 PHE A C 1
ATOM 3333 O O . PHE A 1 446 ? -4.621 28.094 -1.115 1 98.62 446 PHE A O 1
ATOM 3340 N N . SER A 1 447 ? -5.668 26.359 -2.045 1 98.38 447 SER A N 1
ATOM 3341 C CA . SER A 1 447 ? -6.438 27.172 -2.971 1 98.38 447 SER A CA 1
ATOM 3342 C C . SER A 1 447 ? -7.855 27.406 -2.459 1 98.38 447 SER A C 1
ATOM 3344 O O . SER A 1 447 ? -8.664 26.469 -2.42 1 98.38 447 SER A O 1
ATOM 3346 N N . GLY A 1 448 ? -8.141 28.641 -2.09 1 98.12 448 GLY A N 1
ATOM 3347 C CA . GLY A 1 448 ? -9.492 28.969 -1.692 1 98.12 448 GLY A CA 1
ATOM 3348 C C . GLY A 1 448 ? -10.516 28.719 -2.781 1 98.12 448 GLY A C 1
ATOM 3349 O O . GLY A 1 448 ? -11.609 28.203 -2.506 1 98.12 448 GLY A O 1
ATOM 3350 N N . LYS A 1 449 ? -10.164 29.031 -3.98 1 96.81 449 LYS A N 1
ATOM 3351 C CA . LYS A 1 449 ? -11.055 28.797 -5.117 1 96.81 449 LYS A CA 1
ATOM 3352 C C . LYS A 1 449 ? -11.383 27.312 -5.266 1 96.81 449 LYS A C 1
ATOM 3354 O O . LYS A 1 449 ? -12.555 26.938 -5.406 1 96.81 449 LYS A O 1
ATOM 3359 N N . TYR A 1 450 ? -10.352 26.5 -5.273 1 96.94 450 TYR A N 1
ATOM 3360 C CA . TYR A 1 450 ? -10.547 25.062 -5.387 1 96.94 450 TYR A CA 1
ATOM 3361 C C . TYR A 1 450 ? -11.461 24.547 -4.277 1 96.94 450 TYR A C 1
ATOM 3363 O O . TYR A 1 450 ? -12.352 23.734 -4.527 1 96.94 450 TYR A O 1
ATOM 3371 N N . ALA A 1 451 ? -11.211 25 -3.076 1 97.88 451 ALA A N 1
ATOM 3372 C CA . ALA A 1 451 ? -12.008 24.578 -1.925 1 97.88 451 ALA A CA 1
ATOM 3373 C C . ALA A 1 451 ? -13.469 24.984 -2.1 1 97.88 451 ALA A C 1
ATOM 3375 O O . ALA A 1 451 ? -14.375 24.188 -1.822 1 97.88 451 ALA A O 1
ATOM 3376 N N . ALA A 1 452 ? -13.688 26.219 -2.516 1 96.88 452 ALA A N 1
ATOM 3377 C CA . ALA A 1 452 ? -15.047 26.719 -2.727 1 96.88 452 ALA A CA 1
ATOM 3378 C C . ALA A 1 452 ? -15.766 25.891 -3.791 1 96.88 452 ALA A C 1
ATOM 3380 O O . ALA A 1 452 ? -16.938 25.531 -3.617 1 96.88 452 ALA A O 1
ATOM 3381 N N . GLU A 1 453 ? -15.094 25.562 -4.863 1 95.62 453 GLU A N 1
ATOM 3382 C CA . GLU A 1 453 ? -15.672 24.797 -5.961 1 95.62 453 GLU A CA 1
ATOM 3383 C C . GLU A 1 453 ? -16.016 23.375 -5.52 1 95.62 453 GLU A C 1
ATOM 3385 O O . GLU A 1 453 ? -16.969 22.781 -6.039 1 95.62 453 GLU A O 1
ATOM 3390 N N . ASN A 1 454 ? -15.312 22.906 -4.578 1 95.06 454 ASN A N 1
ATOM 3391 C CA . ASN A 1 454 ? -15.539 21.531 -4.109 1 95.06 454 ASN A CA 1
ATOM 3392 C C . ASN A 1 454 ? -16.438 21.516 -2.879 1 95.06 454 ASN A C 1
ATOM 3394 O O . ASN A 1 454 ? -16.641 20.453 -2.273 1 95.06 454 ASN A O 1
ATOM 3398 N N . GLY A 1 455 ? -16.922 22.641 -2.414 1 96.19 455 GLY A N 1
ATOM 3399 C CA . GLY A 1 455 ? -17.922 22.719 -1.358 1 96.19 455 GLY A CA 1
ATOM 3400 C C . GLY A 1 455 ? -17.344 22.469 0.024 1 96.19 455 GLY A C 1
ATOM 3401 O O . GLY A 1 455 ? -18.047 22.016 0.922 1 96.19 455 GLY A O 1
ATOM 3402 N N . GLN A 1 456 ? -16.047 22.75 0.245 1 97.81 456 GLN A N 1
ATOM 3403 C CA . GLN A 1 456 ? -15.43 22.547 1.548 1 97.81 456 GLN A CA 1
ATOM 3404 C C . GLN A 1 456 ? -15.836 23.641 2.529 1 97.81 456 GLN A C 1
ATOM 3406 O O . GLN A 1 456 ? -16.141 24.75 2.121 1 97.81 456 GLN A O 1
ATOM 3411 N N . GLU A 1 457 ? -15.906 23.281 3.801 1 98.38 457 GLU A N 1
ATOM 3412 C CA . GLU A 1 457 ? -16.078 24.25 4.883 1 98.38 457 GLU A CA 1
ATOM 3413 C C . GLU A 1 457 ? -14.727 24.703 5.438 1 98.38 457 GLU A C 1
ATOM 3415 O O . GLU A 1 457 ? -14.023 23.922 6.086 1 98.38 457 GLU A O 1
ATOM 3420 N N . ILE A 1 458 ? -14.422 25.969 5.172 1 98.75 458 ILE A N 1
ATOM 3421 C CA . ILE A 1 458 ? -13.102 26.484 5.531 1 98.75 458 ILE A CA 1
ATOM 3422 C C . ILE A 1 458 ? -13.234 27.594 6.574 1 98.75 458 ILE A C 1
ATOM 3424 O O . ILE A 1 458 ? -13.953 28.562 6.352 1 98.75 458 ILE A O 1
ATOM 3428 N N . LEU A 1 459 ? -12.523 27.438 7.707 1 98.81 459 LEU A N 1
ATOM 3429 C CA . LEU A 1 459 ? -12.469 28.469 8.75 1 98.81 459 LEU A CA 1
ATOM 3430 C C . LEU A 1 459 ? -11.039 28.938 8.977 1 98.81 459 LEU A C 1
ATOM 3432 O O . LEU A 1 459 ? -10.094 28.172 8.797 1 98.81 459 LEU A O 1
ATOM 3436 N N . TYR A 1 460 ? -10.906 30.172 9.305 1 98.75 460 TYR A N 1
ATOM 3437 C CA . TYR A 1 460 ? -9.648 30.781 9.742 1 98.75 460 TYR A CA 1
ATOM 3438 C C . TYR A 1 460 ? -9.789 31.359 11.141 1 98.75 460 TYR A C 1
ATOM 3440 O O . TYR A 1 460 ? -10.414 32.406 11.32 1 98.75 460 TYR A O 1
ATOM 3448 N N . VAL A 1 461 ? -9.18 30.719 12.062 1 98.69 461 VAL A N 1
ATOM 3449 C CA . VAL A 1 461 ? -9.328 31.094 13.461 1 98.69 461 VAL A CA 1
ATOM 3450 C C . VAL A 1 461 ? -8.094 31.859 13.93 1 98.69 461 VAL A C 1
ATOM 3452 O O . VAL A 1 461 ? -6.977 31.344 13.859 1 98.69 461 VAL A O 1
ATOM 3455 N N . THR A 1 462 ? -8.258 33.094 14.359 1 98.25 462 THR A N 1
ATOM 3456 C CA . THR A 1 462 ? -7.215 33.906 15 1 98.25 462 THR A CA 1
ATOM 3457 C C . THR A 1 462 ? -7.617 34.281 16.422 1 98.25 462 THR A C 1
ATOM 3459 O O . THR A 1 462 ? -8.719 33.969 16.859 1 98.25 462 THR A O 1
ATOM 3462 N N . GLU A 1 463 ? -6.684 35 17.109 1 97.38 463 GLU A N 1
ATOM 3463 C CA . GLU A 1 463 ? -7 35.469 18.453 1 97.38 463 GLU A CA 1
ATOM 3464 C C . GLU A 1 463 ? -7.957 36.656 18.422 1 97.38 463 GLU A C 1
ATOM 3466 O O . GLU A 1 463 ? -8.625 36.938 19.406 1 97.38 463 GLU A O 1
ATOM 3471 N N . ARG A 1 464 ? -8.133 37.281 17.266 1 97.81 464 ARG A N 1
ATOM 3472 C CA . ARG A 1 464 ? -8.922 38.5 17.156 1 97.81 464 ARG A CA 1
ATOM 3473 C C . ARG A 1 464 ? -10.305 38.219 16.594 1 97.81 464 ARG A C 1
ATOM 3475 O O . ARG A 1 464 ? -11.273 38.938 16.906 1 97.81 464 ARG A O 1
ATOM 3482 N N . CYS A 1 465 ? -10.328 37.344 15.688 1 98.56 465 CYS A N 1
ATOM 3483 C CA . CYS A 1 465 ? -11.562 37.094 14.945 1 98.56 465 CYS A CA 1
ATOM 3484 C C . CYS A 1 465 ? -11.516 35.75 14.242 1 98.56 465 CYS A C 1
ATOM 3486 O O . CYS A 1 465 ? -10.477 35.094 14.234 1 98.56 465 CYS A O 1
ATOM 3488 N N . VAL A 1 466 ? -12.641 35.281 13.766 1 98.81 466 VAL A N 1
ATOM 3489 C CA . VAL A 1 466 ? -12.797 34.062 12.961 1 98.81 466 VAL A CA 1
ATOM 3490 C C . VAL A 1 466 ? -13.344 34.438 11.586 1 98.81 466 VAL A C 1
ATOM 3492 O O . VAL A 1 466 ? -14.32 35.188 11.469 1 98.81 466 VAL A O 1
ATOM 3495 N N . PHE A 1 467 ? -12.633 34 10.523 1 98.75 467 PHE A N 1
ATOM 3496 C CA . PHE A 1 467 ? -13.148 34.125 9.164 1 98.75 467 PHE A CA 1
ATOM 3497 C C . PHE A 1 467 ? -13.727 32.781 8.688 1 98.75 467 PHE A C 1
ATOM 3499 O O . PHE A 1 467 ? -13.312 31.719 9.141 1 98.75 467 PHE A O 1
ATOM 3506 N N . LYS A 1 468 ? -14.68 32.844 7.844 1 98.44 468 LYS A N 1
ATOM 3507 C CA . LYS A 1 468 ? -15.195 31.703 7.074 1 98.44 468 LYS A CA 1
ATOM 3508 C C . LYS A 1 468 ? -15.133 31.984 5.574 1 98.44 468 LYS A C 1
ATOM 3510 O O . LYS A 1 468 ? -15.336 33.125 5.145 1 98.44 468 LYS A O 1
ATOM 3515 N N . LEU A 1 469 ? -14.711 31.016 4.797 1 98.25 469 LEU A N 1
ATOM 3516 C CA . LEU A 1 469 ? -14.758 31.156 3.346 1 98.25 469 LEU A CA 1
ATOM 3517 C C . LEU A 1 469 ? -16.172 30.938 2.826 1 98.25 469 LEU A C 1
ATOM 3519 O O . LEU A 1 469 ? -16.703 29.828 2.9 1 98.25 469 LEU A O 1
ATOM 3523 N N . ILE A 1 470 ? -16.812 31.984 2.396 1 95.94 470 ILE A N 1
ATOM 3524 C CA . ILE A 1 470 ? -18.172 31.922 1.885 1 95.94 470 ILE A CA 1
ATOM 3525 C C . ILE A 1 470 ? -18.188 32.375 0.429 1 95.94 470 ILE A C 1
ATOM 3527 O O . ILE A 1 470 ? -17.875 33.531 0.131 1 95.94 470 ILE A O 1
ATOM 3531 N N . ASN A 1 471 ? -18.547 31.5 -0.508 1 90.38 471 ASN A N 1
ATOM 3532 C CA . ASN A 1 471 ? -18.594 31.797 -1.935 1 90.38 471 ASN A CA 1
ATOM 3533 C C . ASN A 1 471 ? -17.266 32.344 -2.441 1 90.38 471 ASN A C 1
ATOM 3535 O O . ASN A 1 471 ? -17.25 33.344 -3.16 1 90.38 471 ASN A O 1
ATOM 3539 N N . GLY A 1 472 ? -16.188 31.844 -1.874 1 90.38 472 GLY A N 1
ATOM 3540 C CA . GLY A 1 472 ? -14.852 32.188 -2.336 1 90.38 472 GLY A CA 1
ATOM 3541 C C . GLY A 1 472 ? -14.328 33.469 -1.713 1 90.38 472 GLY A C 1
ATOM 3542 O O . GLY A 1 472 ? -13.297 34 -2.141 1 90.38 472 GLY A O 1
ATOM 3543 N N . LYS A 1 473 ? -15.023 33.969 -0.693 1 92.31 473 LYS A N 1
ATOM 3544 C CA . LYS A 1 473 ? -14.609 35.219 -0.042 1 92.31 473 LYS A CA 1
ATOM 3545 C C . LYS A 1 473 ? -14.391 35 1.454 1 92.31 473 LYS A C 1
ATOM 3547 O O . LYS A 1 473 ? -15.227 34.406 2.127 1 92.31 473 LYS A O 1
ATOM 3552 N N . MET A 1 474 ? -13.266 35.531 1.885 1 97 474 MET A N 1
ATOM 3553 C CA . MET A 1 474 ? -13.039 35.5 3.326 1 97 474 MET A CA 1
ATOM 3554 C C . MET A 1 474 ? -14.008 36.438 4.047 1 97 474 MET A C 1
ATOM 3556 O O . MET A 1 474 ? -14.102 37.625 3.715 1 97 474 MET A O 1
ATOM 3560 N N . THR A 1 475 ? -14.75 35.906 5 1 98.19 475 THR A N 1
ATOM 3561 C CA . THR A 1 475 ? -15.797 36.656 5.691 1 98.19 475 THR A CA 1
ATOM 3562 C C . THR A 1 475 ? -15.594 36.594 7.203 1 98.19 475 THR A C 1
ATOM 3564 O O . THR A 1 475 ? -15.5 35.531 7.785 1 98.19 475 THR A O 1
ATOM 3567 N N . VAL A 1 476 ? -15.516 37.812 7.805 1 98.62 476 VAL A N 1
ATOM 3568 C CA . VAL A 1 476 ? -15.43 37.844 9.258 1 98.62 476 VAL A CA 1
ATOM 3569 C C . VAL A 1 476 ? -16.766 37.406 9.867 1 98.62 476 VAL A C 1
ATOM 3571 O O . VAL A 1 476 ? -17.812 38 9.578 1 98.62 476 VAL A O 1
ATOM 3574 N N . ILE A 1 477 ? -16.734 36.406 10.703 1 98.69 477 ILE A N 1
ATOM 3575 C CA . ILE A 1 477 ? -17.984 35.906 11.227 1 98.69 477 ILE A CA 1
ATOM 3576 C C . ILE A 1 477 ? -18.031 36.062 12.742 1 98.69 477 ILE A C 1
ATOM 3578 O O . ILE A 1 477 ? -19.094 36.062 13.352 1 98.69 477 ILE A O 1
ATOM 3582 N N . GLU A 1 478 ? -16.875 36.156 13.375 1 98.81 478 GLU A N 1
ATOM 3583 C CA . GLU A 1 478 ? -16.766 36.406 14.812 1 98.81 478 GLU A CA 1
ATOM 3584 C C . GLU A 1 478 ? -15.648 37.406 15.117 1 98.81 478 GLU A C 1
ATOM 3586 O O . GLU A 1 478 ? -14.648 37.469 14.406 1 98.81 478 GLU A O 1
ATOM 3591 N N . ILE A 1 479 ? -15.812 38.156 16.219 1 98.62 479 ILE A N 1
ATOM 3592 C CA . ILE A 1 479 ? -14.797 39.062 16.719 1 98.62 479 ILE A CA 1
ATOM 3593 C C . ILE A 1 479 ? -14.586 38.844 18.219 1 98.62 479 ILE A C 1
ATOM 3595 O O . ILE A 1 479 ? -15.547 38.625 18.953 1 98.62 479 ILE A O 1
ATOM 3599 N N . ALA A 1 480 ? -13.398 38.875 18.656 1 98.62 480 ALA A N 1
ATOM 3600 C CA . ALA A 1 480 ? -13.078 38.625 20.062 1 98.62 480 ALA A CA 1
ATOM 3601 C C . ALA A 1 480 ? -13.578 39.781 20.922 1 98.62 480 ALA A C 1
ATOM 3603 O O . ALA A 1 480 ? -13.57 40.938 20.5 1 98.62 480 ALA A O 1
ATOM 3604 N N . PRO A 1 481 ? -14 39.469 22.219 1 98.19 481 PRO A N 1
ATOM 3605 C CA . PRO A 1 481 ? -14.266 40.562 23.141 1 98.19 481 PRO A CA 1
ATOM 3606 C C . PRO A 1 481 ? -13.047 41.469 23.344 1 98.19 481 PRO A C 1
ATOM 3608 O O . PRO A 1 481 ? -11.938 40.969 23.531 1 98.19 481 PRO A O 1
ATOM 3611 N N . GLY A 1 482 ? -13.297 42.75 23.25 1 97 482 GLY A N 1
ATOM 3612 C CA . GLY A 1 482 ? -12.211 43.719 23.438 1 97 482 GLY A CA 1
ATOM 3613 C C . GLY A 1 482 ? -11.594 44.188 22.125 1 97 482 GLY A C 1
ATOM 3614 O O . GLY A 1 482 ? -10.773 45.094 22.125 1 97 482 GLY A O 1
ATOM 3615 N N . ILE A 1 483 ? -11.969 43.688 20.984 1 97.88 483 ILE A N 1
ATOM 3616 C CA . ILE A 1 483 ? -11.367 43.969 19.703 1 97.88 483 ILE A CA 1
ATOM 3617 C C . ILE A 1 483 ? -12.266 44.906 18.906 1 97.88 483 ILE A C 1
ATOM 3619 O O . ILE A 1 483 ? -13.484 44.719 18.844 1 97.88 483 ILE A O 1
ATOM 3623 N N . ASP A 1 484 ? -11.695 45.906 18.344 1 97.56 484 ASP A N 1
ATOM 3624 C CA . ASP A 1 484 ? -12.398 46.844 17.484 1 97.56 484 ASP A CA 1
ATOM 3625 C C . ASP A 1 484 ? -12.289 46.438 16.016 1 97.56 484 ASP A C 1
ATOM 3627 O O . ASP A 1 484 ? -11.188 46.25 15.5 1 97.56 484 ASP A O 1
ATOM 3631 N N . LEU A 1 485 ? -13.336 46.375 15.367 1 97.94 485 LEU A N 1
ATOM 3632 C CA . LEU A 1 485 ? -13.398 45.875 14 1 97.94 485 LEU A CA 1
ATOM 3633 C C . LEU A 1 485 ? -12.516 46.719 13.078 1 97.94 485 LEU A C 1
ATOM 3635 O O . LEU A 1 485 ? -11.727 46.156 12.297 1 97.94 485 LEU A O 1
ATOM 3639 N N . GLN A 1 486 ? -12.695 48 13.102 1 97.81 486 GLN A N 1
ATOM 3640 C CA . GLN A 1 486 ? -11.961 48.875 12.195 1 97.81 486 GLN A CA 1
ATOM 3641 C C . GLN A 1 486 ? -10.477 48.906 12.539 1 97.81 486 GLN A C 1
ATOM 3643 O O . GLN A 1 486 ? -9.633 48.531 11.719 1 97.81 486 GLN A O 1
ATOM 3648 N N . LYS A 1 487 ? -10.156 49.188 13.758 1 97.12 487 LYS A N 1
ATOM 3649 C CA . LYS A 1 487 ? -8.789 49.438 14.195 1 97.12 487 LYS A CA 1
ATOM 3650 C C . LYS A 1 487 ? -7.984 48.156 14.273 1 97.12 487 LYS A C 1
ATOM 3652 O O . LYS A 1 487 ? -6.828 48.094 13.859 1 97.12 487 LYS A O 1
ATOM 3657 N N . ASP A 1 488 ? -8.531 47.125 14.852 1 97.38 488 ASP A N 1
ATOM 3658 C CA . ASP A 1 488 ? -7.762 45.938 15.234 1 97.38 488 ASP A CA 1
ATOM 3659 C C . ASP A 1 488 ? -7.852 44.844 14.172 1 97.38 488 ASP A C 1
ATOM 3661 O O . ASP A 1 488 ? -7.117 43.875 14.211 1 97.38 488 ASP A O 1
ATOM 3665 N N . ILE A 1 489 ? -8.711 44.938 13.188 1 97.81 489 ILE A N 1
ATOM 3666 C CA . ILE A 1 489 ? -8.867 43.938 12.164 1 97.81 489 ILE A CA 1
ATOM 3667 C C . ILE A 1 489 ? -8.688 44.562 10.781 1 97.81 489 ILE A C 1
ATOM 3669 O O . ILE A 1 489 ? -7.656 44.375 10.133 1 97.81 489 ILE A O 1
ATOM 3673 N N . LEU A 1 490 ? -9.578 45.469 10.336 1 97.88 490 LEU A N 1
ATOM 3674 C CA . LEU A 1 490 ? -9.594 45.969 8.969 1 97.88 490 LEU A CA 1
ATOM 3675 C C . LEU A 1 490 ? -8.328 46.781 8.672 1 97.88 490 LEU A C 1
ATOM 3677 O O . LEU A 1 490 ? -7.734 46.625 7.605 1 97.88 490 LEU A O 1
ATOM 3681 N N . ASP A 1 491 ? -7.883 47.594 9.617 1 96.81 491 ASP A N 1
ATOM 3682 C CA . ASP A 1 491 ? -6.703 48.438 9.43 1 96.81 491 ASP A CA 1
ATOM 3683 C C . ASP A 1 491 ? -5.426 47.594 9.438 1 96.81 491 ASP A C 1
ATOM 3685 O O . ASP A 1 491 ? -4.359 48.062 9.062 1 96.81 491 ASP A O 1
ATOM 3689 N N . GLN A 1 492 ? -5.605 46.344 9.867 1 96.31 492 GLN A N 1
ATOM 3690 C CA . GLN A 1 492 ? -4.438 45.469 10.016 1 96.31 492 GLN A CA 1
ATOM 3691 C C . GLN A 1 492 ? -4.348 44.469 8.875 1 96.31 492 GLN A C 1
ATOM 3693 O O . GLN A 1 492 ? -3.494 43.594 8.883 1 96.31 492 GLN A O 1
ATOM 3698 N N . MET A 1 493 ? -5.152 44.5 7.867 1 96.25 493 MET A N 1
ATOM 3699 C CA . MET A 1 493 ? -5.188 43.594 6.719 1 96.25 493 MET A CA 1
ATOM 3700 C C . MET A 1 493 ? -4.84 44.344 5.434 1 96.25 493 MET A C 1
ATOM 3702 O O . MET A 1 493 ? -4.961 45.594 5.371 1 96.25 493 MET A O 1
ATOM 3706 N N . ASP A 1 494 ? -4.43 43.656 4.387 1 96.75 494 ASP A N 1
ATOM 3707 C CA . ASP A 1 494 ? -4.102 44.25 3.1 1 96.75 494 ASP A CA 1
ATOM 3708 C C . ASP A 1 494 ? -5.289 44.188 2.145 1 96.75 494 ASP A C 1
ATOM 3710 O O . ASP A 1 494 ? -5.145 44.438 0.947 1 96.75 494 ASP A O 1
ATOM 3714 N N . PHE A 1 495 ? -6.406 43.75 2.574 1 97.06 495 PHE A N 1
ATOM 3715 C CA . PHE A 1 495 ? -7.652 43.719 1.816 1 97.06 495 PHE A CA 1
ATOM 3716 C C . PHE A 1 495 ? -8.852 43.906 2.738 1 97.06 495 PHE A C 1
ATOM 3718 O O . PHE A 1 495 ? -8.711 43.875 3.963 1 97.06 495 PHE A O 1
ATOM 3725 N N . THR A 1 496 ? -9.953 44.219 2.195 1 97.56 496 THR A N 1
ATOM 3726 C CA . THR A 1 496 ? -11.18 44.344 2.971 1 97.56 496 THR A CA 1
ATOM 3727 C C . THR A 1 496 ? -12.008 43.062 2.85 1 97.56 496 THR A C 1
ATOM 3729 O O . THR A 1 496 ? -12.531 42.75 1.778 1 97.56 496 THR A O 1
ATOM 3732 N N . PRO A 1 497 ? -12.078 42.312 3.889 1 97.94 497 PRO A N 1
ATOM 3733 C CA . PRO A 1 497 ? -12.898 41.094 3.857 1 97.94 497 PRO A CA 1
ATOM 3734 C C . PRO A 1 497 ? -14.398 41.406 3.855 1 97.94 497 PRO A C 1
ATOM 3736 O O . PRO A 1 497 ? -14.797 42.531 4.078 1 97.94 497 PRO A O 1
ATOM 3739 N N . ALA A 1 498 ? -15.172 40.406 3.48 1 97.56 498 ALA A N 1
ATOM 3740 C CA . ALA A 1 498 ? -16.609 40.531 3.732 1 97.56 498 ALA A CA 1
ATOM 3741 C C . ALA A 1 498 ? -16.906 40.469 5.227 1 97.56 498 ALA A C 1
ATOM 3743 O O . ALA A 1 498 ? -16.141 39.875 6.004 1 97.56 498 ALA A O 1
ATOM 3744 N N . ILE A 1 499 ? -17.906 41.156 5.617 1 98.12 499 ILE A N 1
ATOM 3745 C CA . ILE A 1 499 ? -18.391 41.094 6.992 1 98.12 499 ILE A CA 1
ATOM 3746 C C . ILE A 1 499 ? -19.734 40.375 7.051 1 98.12 499 ILE A C 1
ATOM 3748 O O . ILE A 1 499 ? -20.688 40.781 6.355 1 98.12 499 ILE A O 1
ATOM 3752 N N . SER A 1 500 ? -19.797 39.406 7.867 1 97.69 500 SER A N 1
ATOM 3753 C CA . SER A 1 500 ? -21.031 38.625 7.977 1 97.69 500 SER A CA 1
ATOM 3754 C C . SER A 1 500 ? -22.172 39.5 8.492 1 97.69 500 SER A 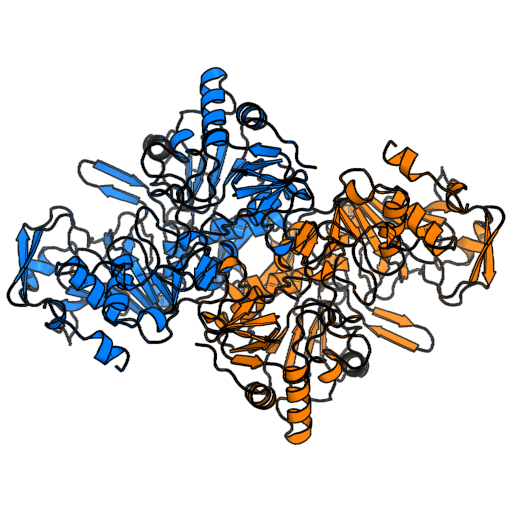C 1
ATOM 3756 O O . SER A 1 500 ? -21.984 40.312 9.406 1 97.69 500 SER A O 1
ATOM 3758 N N . ALA A 1 501 ? -23.344 39.281 7.992 1 96.94 501 ALA A N 1
ATOM 3759 C CA . ALA A 1 501 ? -24.531 39.969 8.5 1 96.94 501 ALA A CA 1
ATOM 3760 C C . ALA A 1 501 ? -24.844 39.531 9.93 1 96.94 501 ALA A C 1
ATOM 3762 O O . ALA A 1 501 ? -25.469 40.25 10.688 1 96.94 501 ALA A O 1
ATOM 3763 N N . ASP A 1 502 ? -24.391 38.406 10.227 1 96.88 502 ASP A N 1
ATOM 3764 C CA . ASP A 1 502 ? -24.609 37.844 11.555 1 96.88 502 ASP A CA 1
ATOM 3765 C C . ASP A 1 502 ? -23.328 37.844 12.375 1 96.88 502 ASP A C 1
ATOM 3767 O O . ASP A 1 502 ? -23.062 36.906 13.133 1 96.88 502 ASP A O 1
ATOM 3771 N N . LEU A 1 503 ? -22.516 38.844 12.188 1 97.81 503 LEU A N 1
ATOM 3772 C CA . LEU A 1 503 ? -21.266 38.969 12.938 1 97.81 503 LEU A CA 1
ATOM 3773 C C . LEU A 1 503 ? -21.531 38.875 14.438 1 97.81 503 LEU A C 1
ATOM 3775 O O . LEU A 1 503 ? -22.391 39.562 14.977 1 97.81 503 LEU A O 1
ATOM 3779 N N . LYS A 1 504 ? -20.844 37.938 15.094 1 97.5 504 LYS A N 1
ATOM 3780 C CA . LYS A 1 504 ? -21.031 37.719 16.531 1 97.5 504 LYS A CA 1
ATOM 3781 C C . LYS A 1 504 ? -19.719 37.906 17.281 1 97.5 504 LYS A C 1
ATOM 3783 O O . LYS A 1 504 ? -18.641 37.875 16.672 1 97.5 504 LYS A O 1
ATOM 3788 N N . GLU A 1 505 ? -19.875 38.188 18.547 1 97.62 505 GLU A N 1
ATO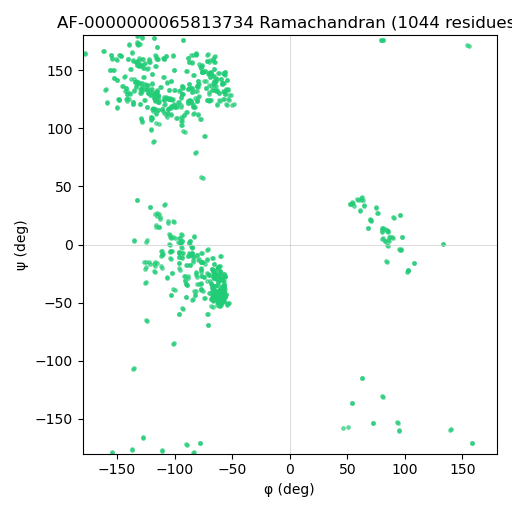M 3789 C CA . GLU A 1 505 ? -18.703 38.094 19.422 1 97.62 505 GLU A CA 1
ATOM 3790 C C . GLU A 1 505 ? -18.344 36.656 19.703 1 97.62 505 GLU A C 1
ATOM 3792 O O . GLU A 1 505 ? -19.219 35.812 19.859 1 97.62 505 GLU A O 1
ATOM 3797 N N . MET A 1 506 ? -17.047 36.344 19.734 1 97.69 506 MET A N 1
ATOM 3798 C CA . MET A 1 506 ? -16.578 35.031 20.125 1 97.69 506 MET A CA 1
ATOM 3799 C C . MET A 1 506 ? -17.094 34.656 21.516 1 97.69 506 MET A C 1
ATOM 3801 O O . MET A 1 506 ? -17.281 35.531 22.359 1 97.69 506 MET A O 1
ATOM 3805 N N . ASP A 1 507 ? -17.359 33.406 21.734 1 93.06 507 ASP A N 1
ATOM 3806 C CA . ASP A 1 507 ? -17.766 32.938 23.047 1 93.06 507 ASP A CA 1
ATOM 3807 C C . ASP A 1 507 ? -16.828 33.469 24.141 1 93.06 507 ASP A C 1
ATOM 3809 O O . ASP A 1 507 ? -15.641 33.125 24.141 1 93.06 507 ASP A O 1
ATOM 3813 N N . SER A 1 508 ? -17.359 34.188 25.094 1 92.94 508 SER A N 1
ATOM 3814 C CA . SER A 1 508 ? -16.547 34.812 26.125 1 92.94 508 SER A CA 1
ATOM 3815 C C . SER A 1 508 ? -15.859 33.781 27 1 92.94 508 SER A C 1
ATOM 3817 O O . SER A 1 508 ? -14.812 34.031 27.594 1 92.94 508 SER A O 1
ATOM 3819 N N . GLY A 1 509 ? -16.5 32.594 27.047 1 94.44 509 GLY A N 1
ATOM 3820 C CA . GLY A 1 509 ? -15.914 31.5 27.797 1 94.44 509 GLY A CA 1
ATOM 3821 C C . GLY A 1 509 ? -14.531 31.109 27.312 1 94.44 509 GLY A C 1
ATOM 3822 O O . GLY A 1 509 ? -13.695 30.656 28.094 1 94.44 509 GLY A O 1
ATOM 3823 N N . LEU A 1 510 ? -14.25 31.297 26.047 1 97.5 510 LEU A N 1
ATOM 3824 C CA . LEU A 1 510 ? -12.953 30.969 25.453 1 97.5 510 LEU A CA 1
ATOM 3825 C C . LEU A 1 510 ? -11.836 31.766 26.141 1 97.5 510 LEU A C 1
ATOM 3827 O O . LEU A 1 510 ? -10.68 31.344 26.109 1 97.5 510 LEU A O 1
ATOM 3831 N N . PHE A 1 511 ? -12.211 32.906 26.734 1 97.56 511 PHE A N 1
ATOM 3832 C CA . PHE A 1 511 ? -11.234 33.812 27.297 1 97.56 511 PHE A CA 1
ATOM 3833 C C . PHE A 1 511 ? -11.227 33.75 28.812 1 97.56 511 PHE A C 1
ATOM 3835 O O . PHE A 1 511 ? -10.758 34.656 29.484 1 97.56 511 PHE A O 1
ATOM 3842 N N . SER A 1 512 ? -11.727 32.688 29.359 1 95.94 512 SER A N 1
ATOM 3843 C CA . SER A 1 512 ? -11.758 32.469 30.797 1 95.94 512 SER A CA 1
ATOM 3844 C C . SER A 1 512 ? -10.906 31.266 31.172 1 95.94 512 SER A C 1
ATOM 3846 O O . SER A 1 512 ? -10.617 30.406 30.344 1 95.94 512 SER A O 1
ATOM 3848 N N . GLU A 1 513 ? -10.547 31.219 32.406 1 94.12 513 GLU A N 1
ATOM 3849 C CA . GLU A 1 513 ? -9.727 30.109 32.875 1 94.12 513 GLU A CA 1
ATOM 3850 C C . GLU A 1 513 ? -10.477 28.797 32.781 1 94.12 513 GLU A C 1
ATOM 3852 O O . GLU A 1 513 ? -9.914 27.781 32.344 1 94.12 513 GLU A O 1
ATOM 3857 N N . LYS A 1 514 ? -11.68 28.859 33.188 1 91.25 514 LYS A N 1
ATOM 3858 C CA . LYS A 1 514 ? -12.516 27.656 33.125 1 91.25 514 LYS A CA 1
ATOM 3859 C C . LYS A 1 514 ? -13.469 27.734 31.922 1 91.25 514 LYS A C 1
ATOM 3861 O O . LYS A 1 514 ? -14.164 28.734 31.734 1 91.25 514 LYS A O 1
ATOM 3866 N N . TRP A 1 515 ? -13.438 26.797 31.109 1 92.88 515 TRP A N 1
ATOM 3867 C CA . TRP A 1 515 ? -14.289 26.734 29.922 1 92.88 515 TRP A CA 1
ATOM 3868 C C . TRP A 1 515 ? -14.797 25.312 29.703 1 92.88 515 TRP A C 1
ATOM 3870 O O . TRP A 1 515 ? -14.008 24.359 29.641 1 92.88 515 TRP A O 1
ATOM 3880 N N . ASP A 1 516 ? -16.125 25.125 29.609 1 91.88 516 ASP A N 1
ATOM 3881 C CA . ASP A 1 516 ? -16.719 23.812 29.422 1 91.88 516 ASP A CA 1
ATOM 3882 C C . ASP A 1 516 ? -17.469 23.734 28.094 1 91.88 516 ASP A C 1
ATOM 3884 O O . ASP A 1 516 ? -18.438 22.984 27.953 1 91.88 516 ASP A O 1
ATOM 3888 N N . GLY A 1 517 ? -17.062 24.516 27.188 1 91.75 517 GLY A N 1
ATOM 3889 C CA . GLY A 1 517 ? -17.75 24.594 25.922 1 91.75 517 GLY A CA 1
ATOM 3890 C C . GLY A 1 517 ? -17.828 23.266 25.188 1 91.75 517 GLY A C 1
ATOM 3891 O O . GLY A 1 517 ? -18.812 22.984 24.516 1 91.75 517 GLY A O 1
ATOM 3892 N N . LEU A 1 518 ? -16.812 22.406 25.234 1 93.38 518 LEU A N 1
ATOM 3893 C CA . LEU A 1 518 ? -16.812 21.125 24.547 1 93.38 518 LEU A CA 1
ATOM 3894 C C . LEU A 1 518 ? -17.875 20.188 25.141 1 93.38 518 LEU A C 1
ATOM 3896 O O . LEU A 1 518 ? -18.375 19.297 24.453 1 93.38 518 LEU A O 1
ATOM 3900 N N . ASP A 1 519 ? -18.188 20.422 26.391 1 93.81 519 ASP A N 1
ATOM 3901 C CA . ASP A 1 519 ? -19.266 19.625 27 1 93.81 519 ASP A CA 1
ATOM 3902 C C . ASP A 1 519 ? -20.594 19.875 26.297 1 93.81 519 ASP A C 1
ATOM 3904 O O . ASP A 1 519 ? -21.359 18.938 26.047 1 93.81 519 ASP A O 1
ATOM 3908 N N . THR A 1 520 ? -20.797 21.094 26.031 1 89.69 520 THR A N 1
ATOM 3909 C CA . THR A 1 520 ? -22.031 21.453 25.344 1 89.69 520 THR A CA 1
ATOM 3910 C C . THR A 1 520 ? -22.031 20.906 23.922 1 89.69 520 THR A C 1
ATOM 3912 O O . THR A 1 520 ? -23.078 20.453 23.422 1 89.69 520 THR A O 1
ATOM 3915 N N . ILE A 1 521 ? -20.938 20.953 23.266 1 90 521 ILE A N 1
ATOM 3916 C CA . ILE A 1 521 ? -20.812 20.562 21.875 1 90 521 ILE A CA 1
ATOM 3917 C C . ILE A 1 521 ? -20.828 19.047 21.75 1 90 521 ILE A C 1
ATOM 3919 O O . ILE A 1 521 ? -21.484 18.484 20.875 1 90 521 ILE A O 1
ATOM 3923 N N . MET A 1 522 ? -20.219 18.297 22.578 1 89.88 522 MET A N 1
ATOM 3924 C CA . MET A 1 522 ? -20.016 16.859 22.438 1 89.88 522 MET A CA 1
ATOM 3925 C C . MET A 1 522 ? -20.953 16.078 23.359 1 89.88 522 MET A C 1
ATOM 3927 O O . MET A 1 522 ? -21.047 14.859 23.266 1 89.88 522 MET A O 1
ATOM 3931 N N . GLY A 1 523 ? -21.875 16.75 23.953 1 79.5 523 GLY A N 1
ATOM 3932 C CA . GLY A 1 523 ? -22.984 16.188 24.688 1 79.5 523 GLY A CA 1
ATOM 3933 C C . GLY A 1 523 ? -22.594 15.633 26.047 1 79.5 523 GLY A C 1
ATOM 3934 O O . GLY A 1 523 ? -23.156 14.641 26.5 1 79.5 523 GLY A O 1
ATOM 3935 N N . LYS A 1 524 ? -21.625 16.109 26.812 1 64.94 524 LYS A N 1
ATOM 3936 C CA . LYS A 1 524 ? -21.547 15.797 28.25 1 64.94 524 LYS A CA 1
ATOM 3937 C C . LYS A 1 524 ? -22.359 16.781 29.062 1 64.94 524 LYS A C 1
ATOM 3939 O O . LYS A 1 524 ? -22.531 17.938 28.672 1 64.94 524 LYS A O 1
ATOM 3944 N N . MET B 1 1 ? -16.891 4.676 17.422 1 82.06 1 MET B N 1
ATOM 3945 C CA . MET B 1 1 ? -16.406 3.363 17.859 1 82.06 1 MET B CA 1
ATOM 3946 C C . MET B 1 1 ? -17.203 2.248 17.188 1 82.06 1 MET B C 1
ATOM 3948 O O . MET B 1 1 ? -18.391 2.404 16.906 1 82.06 1 MET B O 1
ATOM 3952 N N . ALA B 1 2 ? -16.5 1.141 16.953 1 92.5 2 ALA B N 1
ATOM 3953 C CA . ALA B 1 2 ? -17.141 0.009 16.297 1 92.5 2 ALA B CA 1
ATOM 3954 C C . ALA B 1 2 ? -18.25 -0.581 17.172 1 92.5 2 ALA B C 1
ATOM 3956 O O . ALA B 1 2 ? -18.125 -0.612 18.391 1 92.5 2 ALA B O 1
ATOM 3957 N N . LYS B 1 3 ? -19.375 -0.976 16.672 1 97.75 3 LYS B N 1
ATOM 3958 C CA . LYS B 1 3 ? -20.453 -1.662 17.375 1 97.75 3 LYS B CA 1
ATOM 3959 C C . LYS B 1 3 ? -20.328 -3.176 17.25 1 97.75 3 LYS B C 1
ATOM 3961 O O . LYS B 1 3 ? -20.125 -3.693 16.141 1 97.75 3 LYS B O 1
ATOM 3966 N N . PHE B 1 4 ? -20.391 -3.877 18.312 1 98.62 4 PHE B N 1
ATOM 3967 C CA . PHE B 1 4 ? -20.391 -5.336 18.312 1 98.62 4 PHE B CA 1
ATOM 3968 C C . PHE B 1 4 ? -21.812 -5.871 18.125 1 98.62 4 PHE B C 1
ATOM 3970 O O . PHE B 1 4 ? -22.703 -5.555 18.906 1 98.62 4 PHE B O 1
ATOM 3977 N N . ILE B 1 5 ? -21.984 -6.68 17.109 1 98.75 5 ILE B N 1
ATOM 3978 C CA . ILE B 1 5 ? -23.312 -7.176 16.781 1 98.75 5 ILE B CA 1
ATOM 3979 C C . ILE B 1 5 ? -23.234 -8.648 16.375 1 98.75 5 ILE B C 1
ATOM 3981 O O . ILE B 1 5 ? -22.141 -9.203 16.25 1 98.75 5 ILE B O 1
ATOM 3985 N N . SER B 1 6 ? -24.391 -9.305 16.203 1 98.62 6 SER B N 1
ATOM 3986 C CA . SER B 1 6 ? -24.422 -10.68 15.719 1 98.62 6 SER B CA 1
ATOM 3987 C C . SER B 1 6 ? -24.297 -10.734 14.195 1 98.62 6 SER B C 1
ATOM 3989 O O . SER B 1 6 ? -24.5 -9.727 13.516 1 98.62 6 SER B O 1
ATOM 3991 N N . ALA B 1 7 ? -23.984 -11.898 13.727 1 98.75 7 ALA B N 1
ATOM 3992 C CA . ALA B 1 7 ? -23.938 -12.102 12.281 1 98.75 7 ALA B CA 1
ATOM 3993 C C . ALA B 1 7 ? -25.281 -11.828 11.633 1 98.75 7 ALA B C 1
ATOM 3995 O O . ALA B 1 7 ? -25.359 -11.258 10.539 1 98.75 7 ALA B O 1
ATOM 3996 N N . LYS B 1 8 ? -26.344 -12.258 12.289 1 98.5 8 LYS B N 1
ATOM 3997 C CA . LYS B 1 8 ? -27.688 -12.039 11.773 1 98.5 8 LYS B CA 1
ATOM 3998 C C . LYS B 1 8 ? -27.984 -10.555 11.633 1 98.5 8 LYS B C 1
ATOM 4000 O O . LYS B 1 8 ? -28.578 -10.125 10.633 1 98.5 8 LYS B O 1
ATOM 4005 N N . GLU B 1 9 ? -27.625 -9.773 12.641 1 98.75 9 GLU B N 1
ATOM 4006 C CA . GLU B 1 9 ? -27.797 -8.328 12.578 1 98.75 9 GLU B CA 1
ATOM 4007 C C . GLU B 1 9 ? -26.969 -7.715 11.453 1 98.75 9 GLU B C 1
ATOM 4009 O O . GLU B 1 9 ? -27.453 -6.824 10.742 1 98.75 9 GLU B O 1
ATOM 4014 N N . ALA B 1 10 ? -25.75 -8.18 11.297 1 98.75 10 ALA B N 1
ATOM 4015 C CA . ALA B 1 10 ? -24.875 -7.676 10.242 1 98.75 10 ALA B CA 1
ATOM 4016 C C . ALA B 1 10 ? -25.484 -7.926 8.867 1 98.75 10 ALA B C 1
ATOM 4018 O O . ALA B 1 10 ? -25.422 -7.055 7.992 1 98.75 10 ALA B O 1
ATOM 4019 N N . ALA B 1 11 ? -26.016 -9.078 8.68 1 98.69 11 ALA B N 1
ATOM 4020 C CA . ALA B 1 11 ? -26.625 -9.445 7.402 1 98.69 11 ALA B CA 1
ATOM 4021 C C . ALA B 1 11 ? -27.719 -8.469 7.008 1 98.69 11 ALA B C 1
ATOM 4023 O O . ALA B 1 11 ? -27.891 -8.156 5.828 1 98.69 11 ALA B O 1
ATOM 4024 N N . LYS B 1 12 ? -28.438 -7.953 7.973 1 98.38 12 LYS B N 1
ATOM 4025 C CA . LYS B 1 12 ? -29.578 -7.07 7.738 1 98.38 12 LYS B CA 1
ATOM 4026 C C . LYS B 1 12 ? -29.125 -5.664 7.367 1 98.38 12 LYS B C 1
ATOM 4028 O O . LYS B 1 12 ? -29.906 -4.863 6.855 1 98.38 12 LYS B O 1
ATOM 4033 N N . LEU B 1 13 ? -27.859 -5.398 7.609 1 98.44 13 LEU B N 1
ATOM 4034 C CA . LEU B 1 13 ? -27.328 -4.066 7.34 1 98.44 13 LEU B CA 1
ATOM 4035 C C . LEU B 1 13 ? -26.938 -3.928 5.879 1 98.44 13 LEU B C 1
ATOM 4037 O O . LEU B 1 13 ? -26.672 -2.818 5.402 1 98.44 13 LEU B O 1
ATOM 4041 N N . ILE B 1 14 ? -26.812 -5.027 5.09 1 98.69 14 ILE B N 1
ATOM 4042 C CA . ILE B 1 14 ? -26.359 -5.008 3.705 1 98.69 14 ILE B CA 1
ATOM 4043 C C . ILE B 1 14 ? -27.516 -4.641 2.781 1 98.69 14 ILE B C 1
ATOM 4045 O O . ILE B 1 14 ? -28.484 -5.391 2.674 1 98.69 14 ILE B O 1
ATOM 4049 N N . PRO B 1 15 ? -27.422 -3.584 2.076 1 98.12 15 PRO B N 1
ATOM 4050 C CA . PRO B 1 15 ? -28.531 -3.164 1.21 1 98.12 15 PRO B CA 1
ATOM 4051 C C . PRO B 1 15 ? -28.625 -3.992 -0.07 1 98.12 15 PRO B C 1
ATOM 4053 O O . PRO B 1 15 ? -27.609 -4.477 -0.571 1 98.12 15 PRO B O 1
ATOM 4056 N N . ASP B 1 16 ? -29.859 -4.035 -0.61 1 98.75 16 ASP B N 1
ATOM 4057 C CA . ASP B 1 16 ? -30.031 -4.617 -1.936 1 98.75 16 ASP B CA 1
ATOM 4058 C C . ASP B 1 16 ? -29.203 -3.881 -2.98 1 98.75 16 ASP B C 1
ATOM 4060 O O . ASP B 1 16 ? -29.047 -2.658 -2.91 1 98.75 16 ASP B O 1
ATOM 4064 N N . GLY B 1 17 ? -28.625 -4.605 -3.836 1 98.69 17 GLY B N 1
ATOM 4065 C CA . GLY B 1 17 ? -27.922 -4 -4.961 1 98.69 17 GLY B CA 1
ATOM 4066 C C . GLY B 1 17 ? -26.531 -3.5 -4.605 1 98.69 17 GLY B C 1
ATOM 4067 O O . GLY B 1 17 ? -25.859 -2.91 -5.441 1 98.69 17 GLY B O 1
ATOM 4068 N N . SER B 1 18 ? -26.109 -3.783 -3.379 1 98.56 18 SER B N 1
ATOM 4069 C CA . SER B 1 18 ? -24.844 -3.246 -2.91 1 98.56 18 SER B CA 1
ATOM 4070 C C . SER B 1 18 ? -23.656 -3.963 -3.564 1 98.56 18 SER B C 1
ATOM 4072 O O . SER B 1 18 ? -23.781 -5.125 -3.961 1 98.56 18 SER B O 1
ATOM 4074 N N . THR B 1 19 ? -22.578 -3.24 -3.744 1 98.88 19 THR B N 1
ATOM 4075 C CA . THR B 1 19 ? -21.266 -3.816 -4.07 1 98.88 19 THR B CA 1
ATOM 4076 C C . THR B 1 19 ? -20.5 -4.176 -2.803 1 98.88 19 THR B C 1
ATOM 4078 O O . THR B 1 19 ? -20.25 -3.311 -1.961 1 98.88 19 THR B O 1
ATOM 4081 N N . VAL B 1 20 ? -20.125 -5.453 -2.66 1 98.88 20 VAL B N 1
ATOM 4082 C CA . VAL B 1 20 ? -19.5 -5.984 -1.452 1 98.88 20 VAL B CA 1
ATOM 4083 C C . VAL B 1 20 ? -18.094 -6.477 -1.773 1 98.88 20 VAL B C 1
ATOM 4085 O O . VAL B 1 20 ? -17.891 -7.254 -2.711 1 98.88 20 VAL B O 1
ATOM 4088 N N . GLY B 1 21 ? -17.094 -5.938 -1.025 1 98.81 21 GLY B N 1
ATOM 4089 C CA . GLY B 1 21 ? -15.719 -6.379 -1.176 1 98.81 21 GLY B CA 1
ATOM 4090 C C . GLY B 1 21 ? -15.266 -7.297 -0.059 1 98.81 21 GLY B C 1
ATOM 4091 O O . GLY B 1 21 ? -15.617 -7.094 1.104 1 98.81 21 GLY B O 1
ATOM 4092 N N . VAL B 1 22 ? -14.5 -8.32 -0.377 1 98.44 22 VAL B N 1
ATOM 4093 C CA . VAL B 1 22 ? -13.922 -9.242 0.597 1 98.44 22 VAL B CA 1
ATOM 4094 C C . VAL B 1 22 ? -12.414 -9.352 0.365 1 98.44 22 VAL B C 1
ATOM 4096 O O . VAL B 1 22 ? -11.914 -8.984 -0.698 1 98.44 22 VAL B O 1
ATOM 4099 N N . ALA B 1 23 ? -11.641 -9.797 1.377 1 98.06 23 ALA B N 1
ATOM 4100 C CA . ALA B 1 23 ? -10.188 -9.906 1.309 1 98.06 23 ALA B CA 1
ATOM 4101 C C . ALA B 1 23 ? -9.711 -11.242 1.871 1 98.06 23 ALA B C 1
ATOM 4103 O O . ALA B 1 23 ? -10.242 -11.727 2.869 1 98.06 23 ALA B O 1
ATOM 4104 N N . GLY B 1 24 ? -8.75 -11.812 1.219 1 96.44 24 GLY B N 1
ATOM 4105 C CA . GLY B 1 24 ? -8.164 -13.055 1.71 1 96.44 24 GLY B CA 1
ATOM 4106 C C . GLY B 1 24 ? -7.852 -14.047 0.606 1 96.44 24 GLY B C 1
ATOM 4107 O O . GLY B 1 24 ? -7.621 -13.656 -0.541 1 96.44 24 GLY B O 1
ATOM 4108 N N . MET B 1 25 ? -7.727 -15.312 0.927 1 96.69 25 MET B N 1
ATOM 4109 C CA . MET B 1 25 ? -7.457 -16.438 0.031 1 96.69 25 MET B CA 1
ATOM 4110 C C . MET B 1 25 ? -7.863 -17.766 0.677 1 96.69 25 MET B C 1
ATOM 4112 O O . MET B 1 25 ? -7.473 -18.047 1.809 1 96.69 25 MET B O 1
ATOM 4116 N N . GLY B 1 26 ? -8.547 -18.531 -0.105 1 96.69 26 GLY B N 1
ATOM 4117 C CA . GLY B 1 26 ? -9.133 -19.719 0.515 1 96.69 26 GLY B CA 1
ATOM 4118 C C . GLY B 1 26 ? -10.148 -19.375 1.589 1 96.69 26 GLY B C 1
ATOM 4119 O O . GLY B 1 26 ? -11.188 -18.781 1.303 1 96.69 26 GLY B O 1
ATOM 4120 N N . LEU B 1 27 ? -9.789 -19.75 2.801 1 97.44 27 LEU B N 1
ATOM 4121 C CA . LEU B 1 27 ? -10.648 -19.375 3.916 1 97.44 27 LEU B CA 1
ATOM 4122 C C . LEU B 1 27 ? -9.953 -18.344 4.805 1 97.44 27 LEU B C 1
ATOM 4124 O O . LEU B 1 27 ? -10.547 -17.828 5.758 1 97.44 27 LEU B O 1
ATOM 4128 N N . ALA B 1 28 ? -8.68 -18.078 4.465 1 97.12 28 ALA B N 1
ATOM 4129 C CA . ALA B 1 28 ? -7.98 -17.031 5.199 1 97.12 28 ALA B CA 1
ATOM 4130 C C . ALA B 1 28 ? -8.648 -15.672 4.988 1 97.12 28 ALA B C 1
ATOM 4132 O O . ALA B 1 28 ? -8.789 -15.211 3.852 1 97.12 28 ALA B O 1
ATOM 4133 N N . GLY B 1 29 ? -9.086 -15.055 6.051 1 97.31 29 GLY B N 1
ATOM 4134 C CA . GLY B 1 29 ? -9.703 -13.742 5.977 1 97.31 29 GLY B CA 1
ATOM 4135 C C . GLY B 1 29 ? -11.18 -13.797 5.652 1 97.31 29 GLY B C 1
ATOM 4136 O O . GLY B 1 29 ? -11.844 -12.766 5.57 1 97.31 29 GLY B O 1
ATOM 4137 N N . TRP B 1 30 ? -11.789 -14.984 5.457 1 98 30 TRP B N 1
ATOM 4138 C CA . TRP B 1 30 ? -13.188 -15.125 5.062 1 98 30 TRP B CA 1
ATOM 4139 C C . TRP B 1 30 ? -14.102 -15.102 6.285 1 98 30 TRP B C 1
ATOM 4141 O O . TRP B 1 30 ? -13.938 -15.898 7.211 1 98 30 TRP B O 1
ATOM 4151 N N . PRO B 1 31 ? -15.023 -14.172 6.324 1 98.5 31 PRO B N 1
ATOM 4152 C CA . PRO B 1 31 ? -15.984 -14.117 7.43 1 98.5 31 PRO B CA 1
ATOM 4153 C C . PRO B 1 31 ? -17.156 -15.078 7.242 1 98.5 31 PRO B C 1
ATOM 4155 O O . PRO B 1 31 ? -18.281 -14.648 6.969 1 98.5 31 PRO B O 1
ATOM 4158 N N . GLU B 1 32 ? -16.938 -16.297 7.52 1 98.56 32 GLU B N 1
ATOM 4159 C CA . GLU B 1 32 ? -17.844 -17.406 7.227 1 98.56 32 GLU B CA 1
ATOM 4160 C C . GLU B 1 32 ? -19.188 -17.219 7.898 1 98.56 32 GLU B C 1
ATOM 4162 O O . GLU B 1 32 ? -20.234 -17.422 7.273 1 98.56 32 GLU B O 1
ATOM 4167 N N . GLU B 1 33 ? -19.188 -16.859 9.164 1 98.56 33 GLU B N 1
ATOM 4168 C CA . GLU B 1 33 ? -20.438 -16.734 9.883 1 98.56 33 GLU B CA 1
ATOM 4169 C C . GLU B 1 33 ? -21.297 -15.602 9.312 1 98.56 33 GLU B C 1
ATOM 4171 O O . GLU B 1 33 ? -22.531 -15.727 9.234 1 98.56 33 GLU B O 1
ATOM 4176 N N . VAL B 1 34 ? -20.703 -14.516 8.969 1 98.75 34 VAL B N 1
ATOM 4177 C CA . VAL B 1 34 ? -21.422 -13.406 8.344 1 98.75 34 VAL B CA 1
ATOM 4178 C C . VAL B 1 34 ? -22 -13.859 7.008 1 98.75 34 VAL B C 1
ATOM 4180 O O . VAL B 1 34 ? -23.172 -13.57 6.703 1 98.75 34 VAL B O 1
ATOM 4183 N N . ALA B 1 35 ? -21.25 -14.57 6.203 1 98.69 35 ALA B N 1
ATOM 4184 C CA . ALA B 1 35 ? -21.703 -15.055 4.906 1 98.69 35 ALA B CA 1
ATOM 4185 C C . ALA B 1 35 ? -22.906 -15.992 5.059 1 98.69 35 ALA B C 1
ATOM 4187 O O . ALA B 1 35 ? -23.875 -15.891 4.312 1 98.69 35 ALA B O 1
ATOM 4188 N N . VAL B 1 36 ? -22.812 -16.875 6.008 1 98.5 36 VAL B N 1
ATOM 4189 C CA . VAL B 1 36 ? -23.922 -17.797 6.273 1 98.5 36 VAL B CA 1
ATOM 4190 C C . VAL B 1 36 ? -25.172 -17.016 6.66 1 98.5 36 VAL B C 1
ATOM 4192 O O . VAL B 1 36 ? -26.266 -17.328 6.188 1 98.5 36 VAL B O 1
ATOM 4195 N N . ALA B 1 37 ? -24.969 -16.047 7.527 1 98.81 37 ALA B N 1
ATOM 4196 C CA . ALA B 1 37 ? -26.094 -15.227 7.961 1 98.81 37 ALA B CA 1
ATOM 4197 C C . ALA B 1 37 ? -26.734 -14.492 6.785 1 98.81 37 ALA B C 1
ATOM 4199 O O . ALA B 1 37 ? -27.953 -14.344 6.727 1 98.81 37 ALA B O 1
ATOM 4200 N N . ILE B 1 38 ? -25.938 -13.984 5.859 1 98.88 38 ILE B N 1
ATOM 4201 C CA . ILE B 1 38 ? -26.438 -13.305 4.668 1 98.88 38 ILE B CA 1
ATOM 4202 C C . ILE B 1 38 ? -27.281 -14.273 3.842 1 98.88 38 ILE B C 1
ATOM 4204 O O . ILE B 1 38 ? -28.406 -13.938 3.428 1 98.88 38 ILE B O 1
ATOM 4208 N N . ALA B 1 39 ? -26.781 -15.492 3.588 1 98.75 39 ALA B N 1
ATOM 4209 C CA . ALA B 1 39 ? -27.5 -16.516 2.83 1 98.75 39 ALA B CA 1
ATOM 4210 C C . ALA B 1 39 ? -28.828 -16.859 3.5 1 98.75 39 ALA B C 1
ATOM 4212 O O . ALA B 1 39 ? -29.859 -16.953 2.834 1 98.75 39 ALA B O 1
ATOM 4213 N N . ASP B 1 40 ? -28.75 -17.062 4.801 1 98.69 40 ASP B N 1
ATOM 4214 C CA . ASP B 1 40 ? -29.938 -17.422 5.555 1 98.69 40 ASP B CA 1
ATOM 4215 C C . ASP B 1 40 ? -30.984 -16.312 5.488 1 98.69 40 ASP B C 1
ATOM 4217 O O . ASP B 1 40 ? -32.188 -16.594 5.316 1 98.69 40 ASP B O 1
ATOM 4221 N N . ASN B 1 41 ? -30.531 -15.094 5.676 1 98.75 41 ASN B N 1
ATOM 4222 C CA . ASN B 1 41 ? -31.469 -13.977 5.609 1 98.75 41 ASN B CA 1
ATOM 4223 C C . ASN B 1 41 ? -32.125 -13.875 4.238 1 98.75 41 ASN B C 1
ATOM 4225 O O . ASN B 1 41 ? -33.312 -13.602 4.137 1 98.75 41 ASN B O 1
ATOM 4229 N N . PHE B 1 42 ? -31.422 -14.102 3.205 1 98.75 42 PHE B N 1
ATOM 4230 C CA . PHE B 1 42 ? -31.953 -14.102 1.846 1 98.75 42 PHE B CA 1
ATOM 4231 C C . PHE B 1 42 ? -33 -15.18 1.67 1 98.75 42 PHE B C 1
ATOM 4233 O O . PHE B 1 42 ? -34.062 -14.93 1.101 1 98.75 42 PHE B O 1
ATOM 4240 N N . LYS B 1 43 ? -32.688 -16.391 2.115 1 98.69 43 LYS B N 1
ATOM 4241 C CA . LYS B 1 43 ? -33.656 -17.5 2.01 1 98.69 43 LYS B CA 1
ATOM 4242 C C . LYS B 1 43 ? -34.938 -17.188 2.734 1 98.69 43 LYS B C 1
ATOM 4244 O O . LYS B 1 43 ? -36.031 -17.547 2.271 1 98.69 43 LYS B O 1
ATOM 4249 N N . GLU B 1 44 ? -34.75 -16.516 3.801 1 98.5 44 GLU B N 1
ATOM 4250 C CA . GLU B 1 44 ? -35.906 -16.25 4.652 1 98.5 44 GLU B CA 1
ATOM 4251 C C . GLU B 1 44 ? -36.688 -15.047 4.148 1 98.5 44 GLU B C 1
ATOM 4253 O O . GLU B 1 44 ? -37.938 -15.055 4.176 1 98.5 44 GLU B O 1
ATOM 4258 N N . THR B 1 45 ? -36 -13.992 3.688 1 98.5 45 THR B N 1
ATOM 4259 C CA . THR B 1 45 ? -36.688 -12.719 3.479 1 98.5 45 THR B CA 1
ATOM 4260 C C . THR B 1 45 ? -36.562 -12.273 2.023 1 98.5 45 THR B C 1
ATOM 4262 O O . THR B 1 45 ? -37.281 -11.359 1.589 1 98.5 45 THR B O 1
ATOM 4265 N N . GLY B 1 46 ? -35.656 -12.836 1.288 1 98.56 46 GLY B N 1
ATOM 4266 C CA . GLY B 1 46 ? -35.344 -12.391 -0.065 1 98.56 46 GLY B CA 1
ATOM 4267 C C . GLY B 1 46 ? -34.344 -11.266 -0.113 1 98.56 46 GLY B C 1
ATOM 4268 O O . GLY B 1 46 ? -34.062 -10.719 -1.181 1 98.56 46 GLY B O 1
ATOM 4269 N N . HIS B 1 47 ? -33.844 -10.93 1.149 1 98.5 47 HIS B N 1
ATOM 4270 C CA . HIS B 1 47 ? -32.906 -9.836 1.234 1 98.5 47 HIS B CA 1
ATOM 4271 C C . HIS B 1 47 ? -31.656 -10.242 2.01 1 98.5 47 HIS B C 1
ATOM 4273 O O . HIS B 1 47 ? -31.719 -11.117 2.879 1 98.5 47 HIS B O 1
ATOM 4279 N N . PRO B 1 48 ? -30.406 -9.57 1.765 1 98.62 48 PRO B N 1
ATOM 4280 C CA . PRO B 1 48 ? -30.188 -8.711 0.599 1 98.62 48 PRO B CA 1
ATOM 4281 C C . PRO B 1 48 ? -30.25 -9.477 -0.72 1 98.62 48 PRO B C 1
ATOM 4283 O O . PRO B 1 48 ? -30.203 -10.711 -0.725 1 98.62 48 PRO B O 1
ATOM 4286 N N . CYS B 1 49 ? -30.438 -8.789 -1.883 1 98.75 49 CYS B N 1
ATOM 4287 C CA . CYS B 1 49 ? -30.469 -9.398 -3.209 1 98.75 49 CYS B CA 1
ATOM 4288 C C . CYS B 1 49 ? -29.75 -8.516 -4.23 1 98.75 49 CYS B C 1
ATOM 4290 O O . CYS B 1 49 ? -29.438 -7.359 -3.943 1 98.75 49 CYS B O 1
ATOM 4292 N N . ASN B 1 50 ? -29.344 -9.102 -5.348 1 98.81 50 ASN B N 1
ATOM 4293 C CA . ASN B 1 50 ? -28.719 -8.422 -6.473 1 98.81 50 ASN B CA 1
ATOM 4294 C C . ASN B 1 50 ? -27.391 -7.785 -6.066 1 98.81 50 ASN B C 1
ATOM 4296 O O . ASN B 1 50 ? -27.109 -6.637 -6.418 1 98.81 50 ASN B O 1
ATOM 4300 N N . LEU B 1 51 ? -26.656 -8.523 -5.27 1 98.88 51 LEU B N 1
ATOM 4301 C CA . LEU B 1 51 ? -25.359 -8.039 -4.828 1 98.88 51 LEU B CA 1
ATOM 4302 C C . LEU B 1 51 ? -24.328 -8.172 -5.941 1 98.88 51 LEU B C 1
ATOM 4304 O O . LEU B 1 51 ? -24.453 -9.039 -6.809 1 98.88 51 LEU B O 1
ATOM 4308 N N . THR B 1 52 ? -23.375 -7.293 -5.98 1 98.81 52 THR B N 1
ATOM 4309 C CA . THR B 1 52 ? -22.141 -7.422 -6.727 1 98.81 52 THR B CA 1
ATOM 4310 C C . THR B 1 52 ? -20.984 -7.773 -5.793 1 98.81 52 THR B C 1
ATOM 4312 O O . THR B 1 52 ? -20.688 -7.023 -4.859 1 98.81 52 THR B O 1
ATOM 4315 N N . MET B 1 53 ? -20.344 -8.906 -5.973 1 98.69 53 MET B N 1
ATOM 4316 C CA . MET B 1 53 ? -19.234 -9.328 -5.137 1 98.69 53 MET B CA 1
ATOM 4317 C C . MET B 1 53 ? -17.891 -9.062 -5.832 1 98.69 53 MET B C 1
ATOM 4319 O O . MET B 1 53 ? -17.75 -9.344 -7.023 1 98.69 53 MET B O 1
ATOM 4323 N N . LYS B 1 54 ? -16.922 -8.484 -5.164 1 98.5 54 LYS B N 1
ATOM 4324 C CA . LYS B 1 54 ? -15.578 -8.195 -5.66 1 98.5 54 LYS B CA 1
ATOM 4325 C C . LYS B 1 54 ? -14.516 -8.836 -4.773 1 98.5 54 LYS B C 1
ATOM 4327 O O . LYS B 1 54 ? -14.562 -8.695 -3.549 1 98.5 54 LYS B O 1
ATOM 4332 N N . GLN B 1 55 ? -13.586 -9.539 -5.348 1 97.94 55 GLN B N 1
ATOM 4333 C CA . GLN B 1 55 ? -12.547 -10.18 -4.547 1 97.94 55 GLN B CA 1
ATOM 4334 C C . GLN B 1 55 ? -11.266 -10.367 -5.355 1 97.94 55 GLN B C 1
ATOM 4336 O O . GLN B 1 55 ? -11.32 -10.539 -6.574 1 97.94 55 GLN B O 1
ATOM 4341 N N . GLY B 1 56 ? -10.086 -10.336 -4.629 1 96.38 56 GLY B N 1
ATOM 4342 C CA . GLY B 1 56 ? -8.797 -10.469 -5.285 1 96.38 56 GLY B CA 1
ATOM 4343 C C . GLY B 1 56 ? -8.344 -11.906 -5.434 1 96.38 56 GLY B C 1
ATOM 4344 O O . GLY B 1 56 ? -7.551 -12.227 -6.32 1 96.38 56 GLY B O 1
ATOM 4345 N N . SER B 1 57 ? -8.742 -12.812 -4.547 1 95.75 57 SER B N 1
ATOM 4346 C CA . SER B 1 57 ? -8.289 -14.203 -4.562 1 95.75 57 SER B CA 1
ATOM 4347 C C . SER B 1 57 ? -9.469 -15.164 -4.477 1 95.75 57 SER B C 1
ATOM 4349 O O . SER B 1 57 ? -10.617 -14.742 -4.336 1 95.75 57 SER B O 1
ATOM 4351 N N . ALA B 1 58 ? -9.125 -16.438 -4.641 1 95.75 58 ALA B N 1
ATOM 4352 C CA . ALA B 1 58 ? -10.133 -17.469 -4.426 1 95.75 58 ALA B CA 1
ATOM 4353 C C . ALA B 1 58 ? -10.641 -17.453 -2.986 1 95.75 58 ALA B C 1
ATOM 4355 O O . ALA B 1 58 ? -9.844 -17.375 -2.045 1 95.75 58 ALA B O 1
ATOM 4356 N N . MET B 1 59 ? -11.93 -17.453 -2.887 1 96.5 59 MET B N 1
ATOM 4357 C CA . MET B 1 59 ? -12.531 -17.5 -1.559 1 96.5 59 MET B CA 1
ATOM 4358 C C . MET B 1 59 ? -13.422 -18.734 -1.409 1 96.5 59 MET B C 1
ATOM 4360 O O . MET B 1 59 ? -14.586 -18.703 -1.804 1 96.5 59 MET B O 1
ATOM 4364 N N . GLY B 1 60 ? -12.867 -19.75 -0.766 1 95.94 60 GLY B N 1
ATOM 4365 C CA . GLY B 1 60 ? -13.609 -20.984 -0.573 1 95.94 60 GLY B CA 1
ATOM 4366 C C . GLY B 1 60 ? -12.719 -22.203 -0.423 1 95.94 60 GLY B C 1
ATOM 4367 O O . GLY B 1 60 ? -11.5 -22.109 -0.599 1 95.94 60 GLY B O 1
ATOM 4368 N N . ASP B 1 61 ? -13.297 -23.312 -0.076 1 94.31 61 ASP B N 1
ATOM 4369 C CA . ASP B 1 61 ? -12.531 -24.531 0.186 1 94.31 61 ASP B CA 1
ATOM 4370 C C . ASP B 1 61 ? -12.883 -25.625 -0.814 1 94.31 61 ASP B C 1
ATOM 4372 O O . ASP B 1 61 ? -12.727 -26.812 -0.521 1 94.31 61 ASP B O 1
ATOM 4376 N N . TRP B 1 62 ? -13.586 -25.234 -1.99 1 91.88 62 TRP B N 1
ATOM 4377 C CA . TRP B 1 62 ? -13.953 -26.156 -3.053 1 91.88 62 TRP B CA 1
ATOM 4378 C C . TRP B 1 62 ? -15.016 -27.141 -2.57 1 91.88 62 TRP B C 1
ATOM 4380 O O . TRP B 1 62 ? -15.195 -28.219 -3.16 1 91.88 62 TRP B O 1
ATOM 4390 N N . ARG B 1 63 ? -15.625 -26.875 -1.466 1 91.81 63 ARG B N 1
ATOM 4391 C CA . ARG B 1 63 ? -16.656 -27.703 -0.865 1 91.81 63 ARG B CA 1
ATOM 4392 C C . ARG B 1 63 ? -17.828 -26.875 -0.376 1 91.81 63 ARG B C 1
ATOM 4394 O O . ARG B 1 63 ? -18.531 -26.25 -1.177 1 91.81 63 ARG B O 1
ATOM 4401 N N . GLU B 1 64 ? -17.828 -26.797 0.944 1 92.62 64 GLU B N 1
ATOM 4402 C CA . GLU B 1 64 ? -19.062 -26.203 1.458 1 92.62 64 GLU B CA 1
ATOM 4403 C C . GLU B 1 64 ? -18.797 -24.828 2.074 1 92.62 64 GLU B C 1
ATOM 4405 O O . GLU B 1 64 ? -19.734 -24.078 2.361 1 92.62 64 GLU B O 1
ATOM 4410 N N . ARG B 1 65 ? -17.578 -24.422 2.256 1 96.25 65 ARG B N 1
ATOM 4411 C CA . ARG B 1 65 ? -17.281 -23.172 2.945 1 96.25 65 ARG B CA 1
ATOM 4412 C C . ARG B 1 65 ? -16.766 -22.125 1.969 1 96.25 65 ARG B C 1
ATOM 4414 O O . ARG B 1 65 ? -16.266 -22.453 0.889 1 96.25 65 ARG B O 1
ATOM 4421 N N . GLY B 1 66 ? -16.859 -20.875 2.383 1 97.56 66 GLY B N 1
ATOM 4422 C CA . GLY B 1 66 ? -16.422 -19.766 1.548 1 97.56 66 GLY B CA 1
ATOM 4423 C C . GLY B 1 66 ? -17.531 -19.172 0.713 1 97.56 66 GLY B C 1
ATOM 4424 O O . GLY B 1 66 ? -18.703 -19.203 1.107 1 97.56 66 GLY B O 1
ATOM 4425 N N . MET B 1 67 ? -17.219 -18.609 -0.366 1 97.56 67 MET B N 1
ATOM 4426 C CA . MET B 1 67 ? -18.125 -17.844 -1.218 1 97.56 67 MET B CA 1
ATOM 4427 C C . MET B 1 67 ? -19.281 -18.719 -1.722 1 97.56 67 MET B C 1
ATOM 4429 O O . MET B 1 67 ? -20.328 -18.203 -2.107 1 97.56 67 MET B O 1
ATOM 4433 N N . THR B 1 68 ? -19.062 -20.047 -1.734 1 97.81 68 THR B N 1
ATOM 4434 C CA . THR B 1 68 ? -20.094 -20.969 -2.174 1 97.81 68 THR B CA 1
ATOM 4435 C C . THR B 1 68 ? -21.359 -20.781 -1.346 1 97.81 68 THR B C 1
ATOM 4437 O O . THR B 1 68 ? -22.469 -21.078 -1.818 1 97.81 68 THR B O 1
ATOM 4440 N N . ARG B 1 69 ? -21.25 -20.281 -0.097 1 97.56 69 ARG B N 1
ATOM 4441 C CA . ARG B 1 69 ? -22.391 -20 0.781 1 97.56 69 ARG B CA 1
ATOM 4442 C C . ARG B 1 69 ? -23.375 -19.047 0.123 1 97.56 69 ARG B C 1
ATOM 4444 O O . ARG B 1 69 ? -24.578 -19.078 0.401 1 97.56 69 ARG B O 1
ATOM 4451 N N . LEU B 1 70 ? -22.875 -18.188 -0.785 1 98.5 70 LEU B N 1
ATOM 4452 C CA . LEU B 1 70 ? -23.672 -17.109 -1.358 1 98.5 70 LEU B CA 1
ATOM 4453 C C . LEU B 1 70 ? -24.188 -17.5 -2.738 1 98.5 70 LEU B C 1
ATOM 4455 O O . LEU B 1 70 ? -24.766 -16.672 -3.445 1 98.5 70 LEU B O 1
ATOM 4459 N N . GLY B 1 71 ? -23.938 -18.766 -3.154 1 98.31 71 GLY B N 1
ATOM 4460 C CA . GLY B 1 71 ? -24.359 -19.25 -4.465 1 98.31 71 GLY B CA 1
ATOM 4461 C C . GLY B 1 71 ? -25.844 -19.547 -4.547 1 98.31 71 GLY B C 1
ATOM 4462 O O . GLY B 1 71 ? -26.234 -20.688 -4.832 1 98.31 71 GLY B O 1
ATOM 4463 N N . LEU B 1 72 ? -26.672 -18.594 -4.273 1 98.5 72 LEU B N 1
ATOM 4464 C CA . LEU B 1 72 ? -28.125 -18.656 -4.367 1 98.5 72 LEU B CA 1
ATOM 4465 C C . LEU B 1 72 ? -28.641 -17.719 -5.449 1 98.5 72 LEU B C 1
ATOM 4467 O O . LEU B 1 72 ? -28.266 -16.547 -5.492 1 98.5 72 LEU B O 1
ATOM 4471 N N . GLU B 1 73 ? -29.5 -18.281 -6.395 1 98.5 73 GLU B N 1
ATOM 4472 C CA . GLU B 1 73 ? -30 -17.469 -7.496 1 98.5 73 GLU B CA 1
ATOM 4473 C C . GLU B 1 73 ? -30.703 -16.219 -6.984 1 98.5 73 GLU B C 1
ATOM 4475 O O . GLU B 1 73 ? -31.609 -16.297 -6.16 1 98.5 73 GLU B O 1
ATOM 4480 N N . GLY B 1 74 ? -30.219 -15.117 -7.367 1 98.5 74 GLY B N 1
ATOM 4481 C CA . GLY B 1 74 ? -30.828 -13.844 -7.02 1 98.5 74 GLY B CA 1
ATOM 4482 C C . GLY B 1 74 ? -30.094 -13.109 -5.91 1 98.5 74 GLY B C 1
ATOM 4483 O O . GLY B 1 74 ? -30.281 -11.906 -5.723 1 98.5 74 GLY B O 1
ATOM 4484 N N . LEU B 1 75 ? -29.328 -13.742 -5.102 1 98.81 75 LEU B N 1
ATOM 4485 C CA . LEU B 1 75 ? -28.562 -13.109 -4.027 1 98.81 75 LEU B CA 1
ATOM 4486 C C . LEU B 1 75 ? -27.406 -12.289 -4.59 1 98.81 75 LEU B C 1
ATOM 4488 O O . LEU B 1 75 ? -27.359 -11.07 -4.398 1 98.81 75 LEU B O 1
ATOM 4492 N N . VAL B 1 76 ? -26.516 -12.945 -5.301 1 98.88 76 VAL B N 1
ATOM 4493 C CA . VAL B 1 76 ? -25.453 -12.297 -6.055 1 98.88 76 VAL B CA 1
ATOM 4494 C C . VAL B 1 76 ? -25.75 -12.375 -7.551 1 98.88 76 VAL B C 1
ATOM 4496 O O . VAL B 1 76 ? -26.016 -13.461 -8.078 1 98.88 76 VAL B O 1
ATOM 4499 N N . THR B 1 77 ? -25.734 -11.25 -8.234 1 98.69 77 THR B N 1
ATOM 4500 C CA . THR B 1 77 ? -26.062 -11.273 -9.656 1 98.69 77 THR B CA 1
ATOM 4501 C C . THR B 1 77 ? -24.859 -10.828 -10.492 1 98.69 77 THR B C 1
ATOM 4503 O O . THR B 1 77 ? -24.844 -11.016 -11.711 1 98.69 77 THR B O 1
ATOM 4506 N N . LYS B 1 78 ? -23.875 -10.234 -9.875 1 98.75 78 LYS B N 1
ATOM 4507 C CA . LYS B 1 78 ? -22.625 -9.867 -10.516 1 98.75 78 LYS B CA 1
ATOM 4508 C C . LYS B 1 78 ? -21.422 -10.273 -9.656 1 98.75 78 LYS B C 1
ATOM 4510 O O . LYS B 1 78 ? -21.453 -10.117 -8.43 1 98.75 78 LYS B O 1
ATOM 4515 N N . TRP B 1 79 ? -20.438 -10.828 -10.258 1 98.62 79 TRP B N 1
ATOM 4516 C CA . TRP B 1 79 ? -19.234 -11.328 -9.578 1 98.62 79 TRP B CA 1
ATOM 4517 C C . TRP B 1 79 ? -17.969 -10.93 -10.336 1 98.62 79 TRP B C 1
ATOM 4519 O O . TRP B 1 79 ? -17.859 -11.195 -11.531 1 98.62 79 TRP B O 1
ATOM 4529 N N . SER B 1 80 ? -17.031 -10.195 -9.758 1 98.38 80 SER B N 1
ATOM 4530 C CA . SER B 1 80 ? -15.711 -9.891 -10.297 1 98.38 80 SER B CA 1
ATOM 4531 C C . SER B 1 80 ? -14.609 -10.422 -9.383 1 98.38 80 SER B C 1
ATOM 4533 O O . SER B 1 80 ? -14.5 -9.992 -8.227 1 98.38 80 SER B O 1
ATOM 4535 N N . ALA B 1 81 ? -13.805 -11.32 -9.836 1 98.12 81 ALA B N 1
ATOM 4536 C CA . ALA B 1 81 ? -12.805 -11.992 -9.016 1 98.12 81 ALA B CA 1
ATOM 4537 C C . ALA B 1 81 ? -11.602 -12.414 -9.852 1 98.12 81 ALA B C 1
ATOM 4539 O O . ALA B 1 81 ? -11.703 -12.516 -11.078 1 98.12 81 ALA B O 1
ATOM 4540 N N . ALA B 1 82 ? -10.516 -12.625 -9.164 1 98.19 82 ALA B N 1
ATOM 4541 C CA . ALA B 1 82 ? -9.352 -13.156 -9.867 1 98.19 82 ALA B CA 1
ATOM 4542 C C . ALA B 1 82 ? -9.469 -14.664 -10.062 1 98.19 82 ALA B C 1
ATOM 4544 O O . ALA B 1 82 ? -8.969 -15.211 -11.047 1 98.19 82 ALA B O 1
ATOM 4545 N N . HIS B 1 83 ? -10.078 -15.352 -9.094 1 97.38 83 HIS B N 1
ATOM 4546 C CA . HIS B 1 83 ? -10.266 -16.797 -9.125 1 97.38 83 HIS B CA 1
ATOM 4547 C C . HIS B 1 83 ? -11.656 -17.188 -8.625 1 97.38 83 HIS B C 1
ATOM 4549 O O . HIS B 1 83 ? -12.055 -16.781 -7.527 1 97.38 83 HIS B O 1
ATOM 4555 N N . ILE B 1 84 ? -12.359 -18 -9.375 1 97.38 84 ILE B N 1
ATOM 4556 C CA . ILE B 1 84 ? -13.75 -18.266 -9.016 1 97.38 84 ILE B CA 1
ATOM 4557 C C . ILE B 1 84 ? -13.969 -19.766 -8.852 1 97.38 84 ILE B C 1
ATOM 4559 O O . ILE B 1 84 ? -15.086 -20.219 -8.594 1 97.38 84 ILE B O 1
ATOM 4563 N N . GLY B 1 85 ? -12.953 -20.516 -8.969 1 94.75 85 GLY B N 1
ATOM 4564 C CA . GLY B 1 85 ? -13.078 -21.969 -9.023 1 94.75 85 GLY B CA 1
ATOM 4565 C C . GLY B 1 85 ? -13.445 -22.594 -7.695 1 94.75 85 GLY B C 1
ATOM 4566 O O . GLY B 1 85 ? -14.086 -23.641 -7.652 1 94.75 85 GLY B O 1
ATOM 4567 N N . SER B 1 86 ? -13.109 -21.891 -6.605 1 94.56 86 SER B N 1
ATOM 4568 C CA . SER B 1 86 ? -13.219 -22.516 -5.293 1 94.56 86 SER B CA 1
ATOM 4569 C C . SER B 1 86 ? -14.633 -22.375 -4.73 1 94.56 86 SER B C 1
ATOM 4571 O O . SER B 1 86 ? -14.914 -22.844 -3.627 1 94.56 86 SER B O 1
ATOM 4573 N N . ALA B 1 87 ? -15.523 -21.719 -5.441 1 96 87 ALA B N 1
ATOM 4574 C CA . ALA B 1 87 ? -16.906 -21.5 -5.016 1 96 87 ALA B CA 1
ATOM 4575 C C . ALA B 1 87 ? -17.891 -22.141 -5.996 1 96 87 ALA B C 1
ATOM 4577 O O . ALA B 1 87 ? -18.422 -21.469 -6.875 1 96 87 ALA B O 1
ATOM 4578 N N . PHE B 1 88 ? -18.234 -23.375 -5.805 1 94.62 88 PHE B N 1
ATOM 4579 C CA . PHE B 1 88 ? -18.938 -24.203 -6.777 1 94.62 88 PHE B CA 1
ATOM 4580 C C . PHE B 1 88 ? -20.328 -23.656 -7.07 1 94.62 88 PHE B C 1
ATOM 4582 O O . PHE B 1 88 ? -20.703 -23.484 -8.234 1 94.62 88 PHE B O 1
ATOM 4589 N N . ALA B 1 89 ? -21.031 -23.312 -5.977 1 96.62 89 ALA B N 1
ATOM 4590 C CA . ALA B 1 89 ? -22.422 -22.891 -6.18 1 96.62 89 ALA B CA 1
ATOM 4591 C C . ALA B 1 89 ? -22.469 -21.562 -6.934 1 96.62 89 ALA B C 1
ATOM 4593 O O . ALA B 1 89 ? -23.375 -21.344 -7.746 1 96.62 89 ALA B O 1
ATOM 4594 N N . MET B 1 90 ? -21.516 -20.688 -6.625 1 97.69 90 MET B N 1
ATOM 4595 C CA . MET B 1 90 ? -21.406 -19.422 -7.367 1 97.69 90 MET B CA 1
ATOM 4596 C C . MET B 1 90 ? -21.062 -19.688 -8.828 1 97.69 90 MET B C 1
ATOM 4598 O O . MET B 1 90 ? -21.656 -19.094 -9.727 1 97.69 90 MET B O 1
ATOM 4602 N N . ASN B 1 91 ? -20.094 -20.531 -9 1 95.94 91 ASN B N 1
ATOM 4603 C CA . ASN B 1 91 ? -19.625 -20.875 -10.336 1 95.94 91 ASN B CA 1
ATOM 4604 C C . ASN B 1 91 ? -20.734 -21.5 -11.18 1 95.94 91 ASN B C 1
ATOM 4606 O O . ASN B 1 91 ? -20.828 -21.25 -12.383 1 95.94 91 ASN B O 1
ATOM 4610 N N . ASP B 1 92 ? -21.562 -22.328 -10.578 1 95.69 92 ASP B N 1
ATOM 4611 C CA . ASP B 1 92 ? -22.688 -22.953 -11.258 1 95.69 92 ASP B CA 1
ATOM 4612 C C . ASP B 1 92 ? -23.625 -21.891 -11.852 1 95.69 92 ASP B C 1
ATOM 4614 O O . ASP B 1 92 ? -24.125 -22.047 -12.961 1 95.69 92 ASP B O 1
ATOM 4618 N N . LEU B 1 93 ? -23.844 -20.859 -11.117 1 98 93 LEU B N 1
ATOM 4619 C CA . LEU B 1 93 ? -24.719 -19.781 -11.578 1 98 93 LEU B CA 1
ATOM 4620 C C . LEU B 1 93 ? -24.078 -19.047 -12.75 1 98 93 LEU B C 1
ATOM 4622 O O . LEU B 1 93 ? -24.766 -18.609 -13.672 1 98 93 LEU B O 1
ATOM 4626 N N . VAL B 1 94 ? -22.75 -18.891 -12.766 1 98.06 94 VAL B N 1
ATOM 4627 C CA . VAL B 1 94 ? -22.047 -18.281 -13.875 1 98.06 94 VAL B CA 1
ATOM 4628 C C . VAL B 1 94 ? -22.188 -19.156 -15.125 1 98.06 94 VAL B C 1
ATOM 4630 O O . VAL B 1 94 ? -22.531 -18.656 -16.203 1 98.06 94 VAL B O 1
ATOM 4633 N N . ARG B 1 95 ? -21.984 -20.453 -14.969 1 96 95 ARG B N 1
ATOM 4634 C CA . ARG B 1 95 ? -22.078 -21.375 -16.078 1 96 95 ARG B CA 1
ATOM 4635 C C . ARG B 1 95 ? -23.484 -21.375 -16.672 1 96 95 ARG B C 1
ATOM 4637 O O . ARG B 1 95 ? -23.656 -21.516 -17.891 1 96 95 ARG B O 1
ATOM 4644 N N . ALA B 1 96 ? -24.422 -21.219 -15.789 1 96.69 96 ALA B N 1
ATOM 4645 C CA . ALA B 1 96 ? -25.828 -21.266 -16.203 1 96.69 96 ALA B CA 1
ATOM 4646 C C . ALA B 1 96 ? -26.297 -19.922 -16.75 1 96.69 96 ALA B C 1
ATOM 4648 O O . ALA B 1 96 ? -27.469 -19.75 -17.047 1 96.69 96 ALA B O 1
ATOM 4649 N N . GLU B 1 97 ? -25.422 -18.953 -16.938 1 97.56 97 GLU B N 1
ATOM 4650 C CA . GLU B 1 97 ? -25.734 -17.625 -17.469 1 97.56 97 GLU B CA 1
ATOM 4651 C C . GLU B 1 97 ? -26.719 -16.891 -16.562 1 97.56 97 GLU B C 1
ATOM 4653 O O . GLU B 1 97 ? -27.547 -16.109 -17.031 1 97.56 97 GLU B O 1
ATOM 4658 N N . LYS B 1 98 ? -26.703 -17.203 -15.219 1 98.44 98 LYS B N 1
ATOM 4659 C CA . LYS B 1 98 ? -27.609 -16.594 -14.258 1 98.44 98 LYS B CA 1
ATOM 4660 C C . LYS B 1 98 ? -26.891 -15.539 -13.422 1 98.44 98 LYS B C 1
ATOM 4662 O O . LYS B 1 98 ? -27.5 -14.867 -12.586 1 98.44 98 LYS B O 1
ATOM 4667 N N . MET B 1 99 ? -25.672 -15.328 -13.633 1 98.56 99 MET B N 1
ATOM 4668 C CA . MET B 1 99 ? -24.812 -14.367 -12.945 1 98.56 99 MET B CA 1
ATOM 4669 C C . MET B 1 99 ? -23.734 -13.828 -13.883 1 98.56 99 MET B C 1
ATOM 4671 O O . MET B 1 99 ? -23.031 -14.594 -14.539 1 98.56 99 MET B O 1
ATOM 4675 N N . ALA B 1 100 ? -23.672 -12.469 -14.008 1 98.75 100 ALA B N 1
ATOM 4676 C CA . ALA B 1 100 ? -22.562 -11.875 -14.75 1 98.75 100 ALA B CA 1
ATOM 4677 C C . ALA B 1 100 ? -21.234 -12.047 -13.992 1 98.75 100 ALA B C 1
ATOM 4679 O O . ALA B 1 100 ? -21.203 -11.984 -12.766 1 98.75 100 ALA B O 1
ATOM 4680 N N . CYS B 1 101 ? -20.156 -12.258 -14.75 1 98.75 101 CYS B N 1
ATOM 4681 C CA . CYS B 1 101 ? -18.906 -12.562 -14.07 1 98.75 101 CYS B CA 1
ATOM 4682 C C . CYS B 1 101 ? -17.719 -12.031 -14.875 1 98.75 101 CYS B C 1
ATOM 4684 O O . CYS B 1 101 ? -17.594 -12.305 -16.062 1 98.75 101 CYS B O 1
ATOM 4686 N N . HIS B 1 102 ? -16.906 -11.227 -14.273 1 98.81 102 HIS B N 1
ATOM 4687 C CA . HIS B 1 102 ? -15.594 -10.836 -14.781 1 98.81 102 HIS B CA 1
ATOM 4688 C C . HIS B 1 102 ? -14.477 -11.516 -14 1 98.81 102 HIS B C 1
ATOM 4690 O O . HIS B 1 102 ? -14.547 -11.609 -12.773 1 98.81 102 HIS B O 1
ATOM 4696 N N . CYS B 1 103 ? -13.461 -11.977 -14.625 1 98.81 103 CYS B N 1
ATOM 4697 C CA . CYS B 1 103 ? -12.211 -12.359 -13.984 1 98.81 103 CYS B CA 1
ATOM 4698 C C . CYS B 1 103 ? -11.07 -11.453 -14.422 1 98.81 103 CYS B C 1
ATOM 4700 O O . CYS B 1 103 ? -10.852 -11.258 -15.617 1 98.81 103 CYS B O 1
ATOM 4702 N N . LEU B 1 104 ? -10.438 -10.828 -13.523 1 98.81 104 LEU B N 1
ATOM 4703 C CA . LEU B 1 104 ? -9.32 -9.914 -13.742 1 98.81 104 LEU B CA 1
ATOM 4704 C C . LEU B 1 104 ? -8.078 -10.367 -12.984 1 98.81 104 LEU B C 1
ATOM 4706 O O . LEU B 1 104 ? -8.18 -11.172 -12.055 1 98.81 104 LEU B O 1
ATOM 4710 N N . PRO B 1 105 ? -6.887 -9.93 -13.391 1 98.81 105 PRO B N 1
ATOM 4711 C CA . PRO B 1 105 ? -5.68 -10.359 -12.672 1 98.81 105 PRO B CA 1
ATOM 4712 C C . PRO B 1 105 ? -5.719 -10.008 -11.188 1 98.81 105 PRO B C 1
ATOM 4714 O O . PRO B 1 105 ? -6.145 -8.906 -10.82 1 98.81 105 PRO B O 1
ATOM 4717 N N . GLN B 1 106 ? -5.266 -10.906 -10.359 1 98.69 106 GLN B N 1
ATOM 4718 C CA . GLN B 1 106 ? -5.301 -10.781 -8.906 1 98.69 106 GLN B CA 1
ATOM 4719 C C . GLN B 1 106 ? -4.66 -9.469 -8.453 1 98.69 106 GLN B C 1
ATOM 4721 O O . GLN B 1 106 ? -5.27 -8.711 -7.695 1 98.69 106 GLN B O 1
ATOM 4726 N N . GLY B 1 107 ? -3.441 -9.188 -8.938 1 98.69 107 GLY B N 1
ATOM 4727 C CA . GLY B 1 107 ? -2.736 -7.977 -8.547 1 98.69 107 GLY B CA 1
ATOM 4728 C C . GLY B 1 107 ? -3.477 -6.707 -8.93 1 98.69 107 GLY B C 1
ATOM 4729 O O . GLY B 1 107 ? -3.361 -5.688 -8.25 1 98.69 107 GLY B O 1
ATOM 4730 N N . VAL B 1 108 ? -4.25 -6.777 -10.039 1 98.75 108 VAL B N 1
ATOM 4731 C CA . VAL B 1 108 ? -5.023 -5.625 -10.5 1 98.75 108 VAL B CA 1
ATOM 4732 C C . VAL B 1 108 ? -6.148 -5.336 -9.508 1 98.75 108 VAL B C 1
ATOM 4734 O O . VAL B 1 108 ? -6.316 -4.195 -9.07 1 98.75 108 VAL B O 1
ATOM 4737 N N . ILE B 1 109 ? -6.871 -6.363 -9.109 1 98.62 109 ILE B N 1
ATOM 4738 C CA . ILE B 1 109 ? -7.992 -6.164 -8.203 1 98.62 109 ILE B CA 1
ATOM 4739 C C . ILE B 1 109 ? -7.484 -5.66 -6.852 1 98.62 109 ILE B C 1
ATOM 4741 O O . ILE B 1 109 ? -8.023 -4.699 -6.297 1 98.62 109 ILE B O 1
ATOM 4745 N N . VAL B 1 110 ? -6.418 -6.246 -6.363 1 98.25 110 VAL B N 1
ATOM 4746 C CA . VAL B 1 110 ? -5.898 -5.941 -5.035 1 98.25 110 VAL B CA 1
ATOM 4747 C C . VAL B 1 110 ? -5.371 -4.508 -5 1 98.25 110 VAL B C 1
ATOM 4749 O O . VAL B 1 110 ? -5.504 -3.812 -3.99 1 98.25 110 VAL B O 1
ATOM 4752 N N . ASN B 1 111 ? -4.75 -4.008 -6.043 1 98.25 111 ASN B N 1
ATOM 4753 C CA . ASN B 1 111 ? -4.238 -2.643 -6.078 1 98.25 111 ASN B CA 1
ATOM 4754 C C . ASN B 1 111 ? -5.344 -1.643 -6.414 1 98.25 111 ASN B C 1
ATOM 4756 O O . ASN B 1 111 ? -5.223 -0.455 -6.109 1 98.25 111 ASN B O 1
ATOM 4760 N N . LEU B 1 112 ? -6.406 -2.094 -7.07 1 98.5 112 LEU B N 1
ATOM 4761 C CA . LEU B 1 112 ? -7.547 -1.233 -7.352 1 98.5 112 LEU B CA 1
ATOM 4762 C C . LEU B 1 112 ? -8.203 -0.753 -6.059 1 98.5 112 LEU B C 1
ATOM 4764 O O . LEU B 1 112 ? -8.711 0.367 -5.992 1 98.5 112 LEU B O 1
ATOM 4768 N N . TRP B 1 113 ? -8.164 -1.604 -4.98 1 98.75 113 TRP B N 1
ATOM 4769 C CA . TRP B 1 113 ? -8.688 -1.177 -3.689 1 98.75 113 TRP B CA 1
ATOM 4770 C C . TRP B 1 113 ? -8.023 0.117 -3.232 1 98.75 113 TRP B C 1
ATOM 4772 O O . TRP B 1 113 ? -8.688 1.017 -2.717 1 98.75 113 TRP B O 1
ATOM 4782 N N . ARG B 1 114 ? -6.68 0.214 -3.402 1 98.69 114 ARG B N 1
ATOM 4783 C CA . ARG B 1 114 ? -5.945 1.407 -2.996 1 98.69 114 ARG B CA 1
ATOM 4784 C C . ARG B 1 114 ? -6.344 2.611 -3.842 1 98.69 114 ARG B C 1
ATOM 4786 O O . ARG B 1 114 ? -6.465 3.727 -3.328 1 98.69 114 ARG B O 1
ATOM 4793 N N . GLU B 1 115 ? -6.555 2.346 -5.199 1 98.62 115 GLU B N 1
ATOM 4794 C CA . GLU B 1 115 ? -7.027 3.414 -6.078 1 98.62 115 GLU B CA 1
ATOM 4795 C C . GLU B 1 115 ? -8.375 3.953 -5.609 1 98.62 115 GLU B C 1
ATOM 4797 O O . GLU B 1 115 ? -8.586 5.168 -5.562 1 98.62 115 GLU B O 1
ATOM 4802 N N . ILE B 1 116 ? -9.25 3.057 -5.258 1 98.81 116 ILE B N 1
ATOM 4803 C CA . ILE B 1 116 ? -10.594 3.418 -4.809 1 98.81 116 ILE B CA 1
ATOM 4804 C C . ILE B 1 116 ? -10.508 4.152 -3.475 1 98.81 116 ILE B C 1
ATOM 4806 O O . ILE B 1 116 ? -11.172 5.18 -3.281 1 98.81 116 ILE B O 1
ATOM 4810 N N . ALA B 1 117 ? -9.648 3.607 -2.549 1 98.88 117 ALA B N 1
ATOM 4811 C CA . ALA B 1 117 ? -9.477 4.246 -1.248 1 98.88 117 ALA B CA 1
ATOM 4812 C C . ALA B 1 117 ? -9.016 5.691 -1.404 1 98.88 117 ALA B C 1
ATOM 4814 O O . ALA B 1 117 ? -9.43 6.566 -0.641 1 98.88 117 ALA B O 1
ATOM 4815 N N . ALA B 1 118 ? -8.203 5.988 -2.408 1 98.62 118 ALA B N 1
ATOM 4816 C C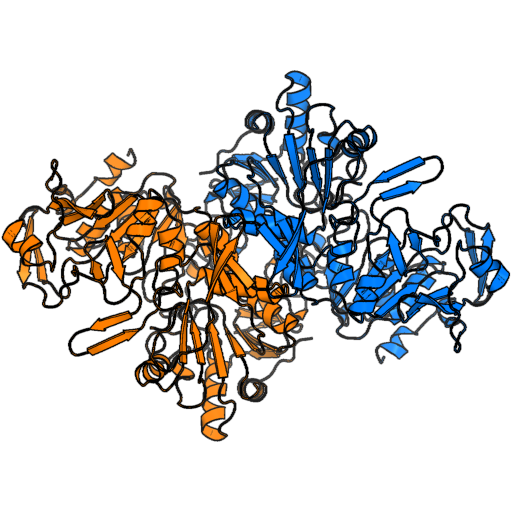A . ALA B 1 118 ? -7.613 7.312 -2.598 1 98.62 118 ALA B CA 1
ATOM 4817 C C . ALA B 1 118 ? -8.445 8.156 -3.559 1 98.62 118 ALA B C 1
ATOM 4819 O O . ALA B 1 118 ? -8.055 9.266 -3.926 1 98.62 118 ALA B O 1
ATOM 4820 N N . LYS B 1 119 ? -9.57 7.621 -4.051 1 97.75 119 LYS B N 1
ATOM 4821 C CA . LYS B 1 119 ? -10.484 8.273 -4.984 1 97.75 119 LYS B CA 1
ATOM 4822 C C . LYS B 1 119 ? -9.766 8.664 -6.273 1 97.75 119 LYS B C 1
ATOM 4824 O O . LYS B 1 119 ? -9.953 9.773 -6.785 1 97.75 119 LYS B O 1
ATOM 4829 N N . ARG B 1 120 ? -8.898 7.824 -6.727 1 97.94 120 ARG B N 1
ATOM 4830 C CA . ARG B 1 120 ? -8.281 7.969 -8.039 1 97.94 120 ARG B CA 1
ATOM 4831 C C . ARG B 1 120 ? -9.117 7.281 -9.117 1 97.94 120 ARG B C 1
ATOM 4833 O O . ARG B 1 120 ? -10.016 6.5 -8.805 1 97.94 120 ARG B O 1
ATOM 4840 N N . PRO B 1 121 ? -8.945 7.617 -10.367 1 97 121 PRO B N 1
ATOM 4841 C CA . PRO B 1 121 ? -9.852 7.164 -11.43 1 97 121 PRO B CA 1
ATOM 4842 C C . PRO B 1 121 ? -9.789 5.656 -11.648 1 97 121 PRO B C 1
ATOM 4844 O O . PRO B 1 121 ? -10.773 5.055 -12.102 1 97 121 PRO B O 1
ATOM 4847 N N . GLY B 1 122 ? -8.727 5.07 -11.391 1 98 122 GLY B N 1
ATOM 4848 C CA . GLY B 1 122 ? -8.516 3.654 -11.641 1 98 122 GLY B CA 1
ATOM 4849 C C . GLY B 1 122 ? -7.047 3.285 -11.75 1 98 122 GLY B C 1
ATOM 4850 O O . GLY B 1 122 ? -6.172 4.082 -11.398 1 98 122 GLY B O 1
ATOM 4851 N N . LEU B 1 123 ? -6.793 2.055 -12.164 1 98.5 123 LEU B N 1
ATOM 4852 C CA . LEU B 1 123 ? -5.434 1.542 -12.273 1 98.5 123 LEU B CA 1
ATOM 4853 C C . LEU B 1 123 ? -4.988 1.479 -13.734 1 98.5 123 LEU B C 1
ATOM 4855 O O . LEU B 1 123 ? -5.703 0.938 -14.578 1 98.5 123 LEU B O 1
ATOM 4859 N N . ILE B 1 124 ? -3.895 2.09 -14.07 1 98.38 124 ILE B N 1
ATOM 4860 C CA . ILE B 1 124 ? -3.279 2.049 -15.398 1 98.38 124 ILE B CA 1
ATOM 4861 C C . ILE B 1 124 ? -2.043 1.152 -15.359 1 98.38 124 ILE B C 1
ATOM 4863 O O . ILE B 1 124 ? -1.07 1.452 -14.664 1 98.38 124 ILE B O 1
ATOM 4867 N N . THR B 1 125 ? -2.068 0.096 -16.078 1 98.56 125 THR B N 1
ATOM 4868 C CA . THR B 1 125 ? -0.979 -0.873 -16.047 1 98.56 125 THR B CA 1
ATOM 4869 C C . THR B 1 125 ? -0.922 -1.671 -17.344 1 98.56 125 THR B C 1
ATOM 4871 O O . THR B 1 125 ? -1.882 -1.677 -18.125 1 98.56 125 THR B O 1
ATOM 4874 N N . LYS B 1 126 ? 0.148 -2.316 -17.609 1 98.31 126 LYS B N 1
ATOM 4875 C CA . LYS B 1 126 ? 0.289 -3.172 -18.781 1 98.31 126 LYS B CA 1
ATOM 4876 C C . LYS B 1 126 ? -0.187 -4.59 -18.484 1 98.31 126 LYS B C 1
ATOM 4878 O O . LYS B 1 126 ? -0.353 -5.398 -19.406 1 98.31 126 LYS B O 1
ATOM 4883 N N . VAL B 1 127 ? -0.454 -4.887 -17.188 1 98.69 127 VAL B N 1
ATOM 4884 C CA . VAL B 1 127 ? -0.868 -6.223 -16.781 1 98.69 127 VAL B CA 1
ATOM 4885 C C . VAL B 1 127 ? -2.178 -6.594 -17.469 1 98.69 127 VAL B C 1
ATOM 4887 O O . VAL B 1 127 ? -3.172 -5.875 -17.359 1 98.69 127 VAL B O 1
ATOM 4890 N N . GLY B 1 128 ? -2.176 -7.66 -18.141 1 98.75 128 GLY B N 1
ATOM 4891 C CA . GLY B 1 128 ? -3.363 -8.141 -18.828 1 98.75 128 GLY B CA 1
ATOM 4892 C C . GLY B 1 128 ? -3.291 -7.992 -20.328 1 98.75 128 GLY B C 1
ATOM 4893 O O . GLY B 1 128 ? -4.082 -8.594 -21.062 1 98.75 128 GLY B O 1
ATOM 4894 N N . LEU B 1 129 ? -2.338 -7.152 -20.891 1 98.75 129 LEU B N 1
ATOM 4895 C CA . LEU B 1 129 ? -2.193 -6.973 -22.328 1 98.75 129 LEU B CA 1
ATOM 4896 C C . LEU B 1 129 ? -1.941 -8.305 -23.031 1 98.75 129 LEU B C 1
ATOM 4898 O O . LEU B 1 129 ? -1.122 -9.109 -22.562 1 98.75 129 LEU B O 1
ATOM 4902 N N . GLY B 1 130 ? -2.66 -8.555 -24.047 1 98.5 130 GLY B N 1
ATOM 4903 C CA . GLY B 1 130 ? -2.457 -9.75 -24.859 1 98.5 130 GLY B CA 1
ATOM 4904 C C . GLY B 1 130 ? -3.131 -10.984 -24.281 1 98.5 130 GLY B C 1
ATOM 4905 O O . GLY B 1 130 ? -3.061 -12.062 -24.859 1 98.5 130 GLY B O 1
ATOM 4906 N N . THR B 1 131 ? -3.869 -10.93 -23.203 1 98.81 131 THR B N 1
ATOM 4907 C CA . THR B 1 131 ? -4.602 -12.031 -22.594 1 98.81 131 THR B CA 1
ATOM 4908 C C . THR B 1 131 ? -6.109 -11.828 -22.734 1 98.81 131 THR B C 1
ATOM 4910 O O . THR B 1 131 ? -6.551 -10.82 -23.297 1 98.81 131 THR B O 1
ATOM 4913 N N . PHE B 1 132 ? -6.91 -12.742 -22.172 1 98.69 132 PHE B N 1
ATOM 4914 C CA . PHE B 1 132 ? -8.359 -12.688 -22.312 1 98.69 132 PHE B CA 1
ATOM 4915 C C . PHE B 1 132 ? -8.93 -11.461 -21.594 1 98.69 132 PHE B C 1
ATOM 4917 O O . PHE B 1 132 ? -10.078 -11.086 -21.828 1 98.69 132 PHE B O 1
ATOM 4924 N N . VAL B 1 133 ? -8.086 -10.789 -20.781 1 98.62 133 VAL B N 1
ATOM 4925 C CA . VAL B 1 133 ? -8.531 -9.609 -20.062 1 98.62 133 VAL B CA 1
ATOM 4926 C C . VAL B 1 133 ? -8.484 -8.391 -20.969 1 98.62 133 VAL B C 1
ATOM 4928 O O . VAL B 1 133 ? -9.172 -7.395 -20.734 1 98.62 133 VAL B O 1
ATOM 4931 N N . ASP B 1 134 ? -7.602 -8.406 -21.984 1 98.75 134 ASP B N 1
ATOM 4932 C CA . ASP B 1 134 ? -7.531 -7.375 -23.016 1 98.75 134 ASP B CA 1
ATOM 4933 C C . ASP B 1 134 ? -8.859 -7.242 -23.75 1 98.75 134 ASP B C 1
ATOM 4935 O O . ASP B 1 134 ? -9.398 -8.227 -24.266 1 98.75 134 ASP B O 1
ATOM 4939 N N . PRO B 1 135 ? -9.383 -6.008 -23.766 1 98.38 135 PRO B N 1
ATOM 4940 C CA . PRO B 1 135 ? -10.695 -5.84 -24.406 1 98.38 135 PRO B CA 1
ATOM 4941 C C . PRO B 1 135 ? -10.68 -6.18 -25.891 1 98.38 135 PRO B C 1
ATOM 4943 O O . PRO B 1 135 ? -11.727 -6.445 -26.484 1 98.38 135 PRO B O 1
ATOM 4946 N N . ARG B 1 136 ? -9.57 -6.211 -26.656 1 98 136 ARG B N 1
ATOM 4947 C CA . ARG B 1 136 ? -9.484 -6.617 -28.062 1 98 136 ARG B CA 1
ATOM 4948 C C . ARG B 1 136 ? -9.766 -8.109 -28.219 1 98 136 ARG B C 1
ATOM 4950 O O . ARG B 1 136 ? -10.055 -8.578 -29.312 1 98 136 ARG B O 1
ATOM 4957 N N . LEU B 1 137 ? -9.578 -8.922 -26.984 1 98.19 137 LEU B N 1
ATOM 4958 C CA . LEU B 1 137 ? -9.93 -10.336 -26.953 1 98.19 137 LEU B CA 1
ATOM 4959 C C . LEU B 1 137 ? -11.273 -10.547 -26.266 1 98.19 137 LEU B C 1
ATOM 4961 O O . LEU B 1 137 ? -12.328 -10.367 -26.891 1 98.19 137 LEU B O 1
ATOM 4965 N N . GLU B 1 138 ? -11.32 -10.664 -24.828 1 98.12 138 GLU B N 1
ATOM 4966 C CA . GLU B 1 138 ? -12.586 -10.984 -24.172 1 98.12 138 GLU B CA 1
ATOM 4967 C C . GLU B 1 138 ? -12.945 -9.945 -23.109 1 98.12 138 GLU B C 1
ATOM 4969 O O . GLU B 1 138 ? -14.07 -9.922 -22.625 1 98.12 138 GLU B O 1
ATOM 4974 N N . GLY B 1 139 ? -11.992 -9.102 -22.688 1 98.62 139 GLY B N 1
ATOM 4975 C CA . GLY B 1 139 ? -12.242 -8.062 -21.703 1 98.62 139 GLY B CA 1
ATOM 4976 C C . GLY B 1 139 ? -12.492 -8.602 -20.312 1 98.62 139 GLY B C 1
ATOM 4977 O O . GLY B 1 139 ? -13.188 -7.973 -19.516 1 98.62 139 GLY B O 1
ATOM 4978 N N . GLY B 1 140 ? -12.062 -9.781 -20.062 1 98.69 140 GLY B N 1
ATOM 4979 C CA . GLY B 1 140 ? -12.203 -10.391 -18.75 1 98.69 140 GLY B CA 1
ATOM 4980 C C . GLY B 1 140 ? -13.586 -10.961 -18.5 1 98.69 140 GLY B C 1
ATOM 4981 O O . GLY B 1 140 ? -13.93 -11.305 -17.375 1 98.69 140 GLY B O 1
ATOM 4982 N N . LYS B 1 141 ? -14.461 -11.078 -19.516 1 98.62 141 LYS B N 1
ATOM 4983 C CA . LYS B 1 141 ? -15.836 -11.555 -19.406 1 98.62 141 LYS B CA 1
ATOM 4984 C C . LYS B 1 141 ? -15.898 -13.078 -19.469 1 98.62 141 LYS B C 1
ATOM 4986 O O . LYS B 1 141 ? -15.359 -13.68 -20.406 1 98.62 141 LYS B O 1
ATOM 4991 N N . MET B 1 142 ? -16.609 -13.711 -18.547 1 98.06 142 MET B N 1
ATOM 4992 C CA . MET B 1 142 ? -16.484 -15.156 -18.391 1 98.06 142 MET B CA 1
ATOM 4993 C C . MET B 1 142 ? -17.688 -15.867 -19 1 98.06 142 MET B C 1
ATOM 4995 O O . MET B 1 142 ? -17.703 -17.094 -19.109 1 98.06 142 MET B O 1
ATOM 4999 N N . ASN B 1 143 ? -18.75 -15.125 -19.344 1 97.44 143 ASN B N 1
ATOM 5000 C CA . ASN B 1 143 ? -19.922 -15.727 -19.969 1 97.44 143 ASN B CA 1
ATOM 5001 C C . ASN B 1 143 ? -20.688 -14.711 -20.812 1 97.44 143 ASN B C 1
ATOM 5003 O O . ASN B 1 143 ? -20.25 -13.57 -20.969 1 97.44 143 ASN B O 1
ATOM 5007 N N . LYS B 1 144 ? -21.766 -15.102 -21.422 1 97.38 144 LYS B N 1
ATOM 5008 C CA . LYS B 1 144 ? -22.453 -14.305 -22.438 1 97.38 144 LYS B CA 1
ATOM 5009 C C . LYS B 1 144 ? -23.25 -13.172 -21.797 1 97.38 144 LYS B C 1
ATOM 5011 O O . LYS B 1 144 ? -23.391 -12.094 -22.391 1 97.38 144 LYS B O 1
ATOM 5016 N N . VAL B 1 145 ? -23.688 -13.336 -20.547 1 98.31 145 VAL B N 1
ATOM 5017 C CA . VAL B 1 145 ? -24.547 -12.328 -19.938 1 98.31 145 VAL B CA 1
ATOM 5018 C C . VAL B 1 145 ? -23.703 -11.203 -19.359 1 98.31 145 VAL B C 1
ATOM 5020 O O . VAL B 1 145 ? -24.219 -10.148 -18.984 1 98.31 145 VAL B O 1
ATOM 5023 N N . THR B 1 146 ? -22.422 -11.406 -19.297 1 98.62 146 THR B N 1
ATOM 5024 C CA . THR B 1 146 ? -21.5 -10.367 -18.844 1 98.62 146 THR B CA 1
ATOM 5025 C C . THR B 1 146 ? -21.234 -9.367 -19.969 1 98.62 146 THR B C 1
ATOM 5027 O O . THR B 1 146 ? -20.5 -9.664 -20.906 1 98.62 146 THR B O 1
ATOM 5030 N N . THR B 1 147 ? -21.703 -8.102 -19.844 1 97.81 147 THR B N 1
ATOM 5031 C CA . THR B 1 147 ? -21.625 -7.18 -20.969 1 97.81 147 THR B CA 1
ATOM 5032 C C . THR B 1 147 ? -20.906 -5.891 -20.578 1 97.81 147 THR B C 1
ATOM 5034 O O . THR B 1 147 ? -20.438 -5.141 -21.438 1 97.81 147 THR B O 1
ATOM 5037 N N . GLU B 1 148 ? -20.844 -5.598 -19.297 1 97.75 148 GLU B N 1
ATOM 5038 C CA . GLU B 1 148 ? -20.219 -4.363 -18.828 1 97.75 148 GLU B CA 1
ATOM 5039 C C . GLU B 1 148 ? -18.719 -4.34 -19.141 1 97.75 148 GLU B C 1
ATOM 5041 O O . GLU B 1 148 ? -18.047 -5.359 -19.016 1 97.75 148 GLU B O 1
ATOM 5046 N N . ASP B 1 149 ? -18.203 -3.189 -19.547 1 98.31 149 ASP B N 1
ATOM 5047 C CA . ASP B 1 149 ? -16.766 -3.029 -19.781 1 98.31 149 ASP B CA 1
ATOM 5048 C C . ASP B 1 149 ? -16.062 -2.48 -18.547 1 98.31 149 ASP B C 1
ATOM 5050 O O . ASP B 1 149 ? -16.203 -1.302 -18.219 1 98.31 149 ASP B O 1
ATOM 5054 N N . LEU B 1 150 ? -15.281 -3.338 -17.906 1 98.25 150 LEU B N 1
ATOM 5055 C CA . LEU B 1 150 ? -14.531 -2.928 -16.719 1 98.25 150 LEU B CA 1
ATOM 5056 C C . LEU B 1 150 ? -13.102 -2.549 -17.094 1 98.25 150 LEU B C 1
ATOM 5058 O O . LEU B 1 150 ? -12.391 -1.937 -16.281 1 98.25 150 LEU B O 1
ATOM 5062 N N . VAL B 1 151 ? -12.617 -2.904 -18.266 1 98.56 151 VAL B N 1
ATOM 5063 C CA . VAL B 1 151 ? -11.25 -2.719 -18.734 1 98.56 151 VAL B CA 1
ATOM 5064 C C . VAL B 1 151 ? -11.25 -1.962 -20.062 1 98.56 151 VAL B C 1
ATOM 5066 O O . VAL B 1 151 ? -12.055 -2.256 -20.953 1 98.56 151 VAL B O 1
ATOM 5069 N N . GLU B 1 152 ? -10.383 -0.957 -20.156 1 98.38 152 GLU B N 1
ATOM 5070 C CA . GLU B 1 152 ? -10.234 -0.181 -21.375 1 98.38 152 GLU B CA 1
ATOM 5071 C C . GLU B 1 152 ? -8.781 -0.169 -21.844 1 98.38 152 GLU B C 1
ATOM 5073 O O . GLU B 1 152 ? -7.859 -0.101 -21.031 1 98.38 152 GLU B O 1
ATOM 5078 N N . LEU B 1 153 ? -8.602 -0.333 -23.141 1 98.5 153 LEU B N 1
ATOM 5079 C CA . LEU B 1 153 ? -7.297 -0.082 -23.734 1 98.5 153 LEU B CA 1
ATOM 5080 C C . LEU B 1 153 ? -7.062 1.413 -23.922 1 98.5 153 LEU B C 1
ATOM 5082 O O . LEU B 1 153 ? -7.898 2.105 -24.516 1 98.5 153 LEU B O 1
ATOM 5086 N N . ILE B 1 154 ? -5.941 1.928 -23.422 1 97.62 154 ILE B N 1
ATOM 5087 C CA . ILE B 1 154 ? -5.652 3.35 -23.578 1 97.62 154 ILE B CA 1
ATOM 5088 C C . ILE B 1 154 ? -4.215 3.537 -24.062 1 97.62 154 ILE B C 1
ATOM 5090 O O . ILE B 1 154 ? -3.391 2.625 -23.953 1 97.62 154 ILE B O 1
ATOM 5094 N N . GLU B 1 155 ? -3.959 4.672 -24.656 1 96.88 155 GLU B N 1
ATOM 5095 C CA . GLU B 1 155 ? -2.604 5.125 -24.953 1 96.88 155 GLU B CA 1
ATOM 5096 C C . GLU B 1 155 ? -2.164 6.215 -23.984 1 96.88 155 GLU B C 1
ATOM 5098 O O . GLU B 1 155 ? -2.889 7.188 -23.766 1 96.88 155 GLU B O 1
ATOM 5103 N N . PHE B 1 156 ? -1.1 5.988 -23.375 1 94.56 156 PHE B N 1
ATOM 5104 C CA . PHE B 1 156 ? -0.548 6.949 -22.422 1 94.56 156 PHE B CA 1
ATOM 5105 C C . PHE B 1 156 ? 0.954 7.109 -22.625 1 94.56 156 PHE B C 1
ATOM 5107 O O . PHE B 1 156 ? 1.701 6.129 -22.562 1 94.56 156 PHE B O 1
ATOM 5114 N N . ASN B 1 157 ? 1.396 8.359 -22.875 1 91.5 157 ASN B N 1
ATOM 5115 C CA . ASN B 1 157 ? 2.799 8.68 -23.125 1 91.5 157 ASN B CA 1
ATOM 5116 C C . ASN B 1 157 ? 3.389 7.797 -24.219 1 91.5 157 ASN B C 1
ATOM 5118 O O . ASN B 1 157 ? 4.48 7.25 -24.062 1 91.5 157 ASN B O 1
ATOM 5122 N N . GLY B 1 158 ? 2.65 7.449 -25.188 1 94.44 158 GLY B N 1
ATOM 5123 C CA . GLY B 1 158 ? 3.125 6.762 -26.375 1 94.44 158 GLY B CA 1
ATOM 5124 C C . GLY B 1 158 ? 3.105 5.25 -26.234 1 94.44 158 GLY B C 1
ATOM 5125 O O . GLY B 1 158 ? 3.562 4.535 -27.141 1 94.44 158 GLY B O 1
ATOM 5126 N N . GLU B 1 159 ? 2.555 4.758 -25.156 1 96.19 159 GLU B N 1
ATOM 5127 C CA . GLU B 1 159 ? 2.498 3.316 -24.938 1 96.19 159 GLU B CA 1
ATOM 5128 C C . GLU B 1 159 ? 1.071 2.855 -24.656 1 96.19 159 GLU B C 1
ATOM 5130 O O . GLU B 1 159 ? 0.239 3.641 -24.203 1 96.19 159 GLU B O 1
ATOM 5135 N N . GLU B 1 160 ? 0.86 1.603 -24.953 1 97.75 160 GLU B N 1
ATOM 5136 C CA . GLU B 1 160 ? -0.444 1.016 -24.656 1 97.75 160 GLU B CA 1
ATOM 5137 C C . GLU B 1 160 ? -0.516 0.521 -23.219 1 97.75 160 GLU B C 1
ATOM 5139 O O . GLU B 1 160 ? 0.439 -0.073 -22.719 1 97.75 160 GLU B O 1
ATOM 5144 N N . TYR B 1 161 ? -1.577 0.827 -22.578 1 98.25 161 TYR B N 1
ATOM 5145 C CA . TYR B 1 161 ? -1.907 0.364 -21.234 1 98.25 161 TYR B CA 1
ATOM 5146 C C . TYR B 1 161 ? -3.35 -0.124 -21.156 1 98.25 161 TYR B C 1
ATOM 5148 O O . TYR B 1 161 ? -4.152 0.157 -22.047 1 98.25 161 TYR B O 1
ATOM 5156 N N . LEU B 1 162 ? -3.625 -0.923 -20.25 1 98.81 162 LEU B N 1
ATOM 5157 C CA . LEU B 1 162 ? -5.004 -1.175 -19.844 1 98.81 162 LEU B CA 1
ATOM 5158 C C . LEU B 1 162 ? -5.402 -0.281 -18.688 1 98.81 162 LEU B C 1
ATOM 5160 O O . LEU B 1 162 ? -4.602 -0.044 -17.781 1 98.81 162 LEU B O 1
ATOM 5164 N N . PHE B 1 163 ? -6.574 0.268 -18.781 1 98.5 163 PHE B N 1
ATOM 5165 C CA . PHE B 1 163 ? -7.191 1.054 -17.719 1 98.5 163 PHE B CA 1
ATOM 5166 C C . PHE B 1 163 ? -8.312 0.27 -17.047 1 98.5 163 PHE B C 1
ATOM 5168 O O . PHE B 1 163 ? -9.305 -0.075 -17.688 1 98.5 163 PHE B O 1
ATOM 5175 N N . TYR B 1 164 ? -8.117 -0.093 -15.766 1 98.75 164 TYR B N 1
ATOM 5176 C CA . TYR B 1 164 ? -9.125 -0.757 -14.945 1 98.75 164 TYR B CA 1
ATOM 5177 C C . TYR B 1 164 ? -9.883 0.251 -14.094 1 98.75 164 TYR B C 1
ATOM 5179 O O . TYR B 1 164 ? -9.297 0.908 -13.227 1 98.75 164 TYR B O 1
ATOM 5187 N N . LYS B 1 165 ? -11.117 0.317 -14.203 1 98.06 165 LYS B N 1
ATOM 5188 C CA . LYS B 1 165 ? -11.93 1.413 -13.68 1 98.06 165 LYS B CA 1
ATOM 5189 C C . LYS B 1 165 ? -12.195 1.239 -12.188 1 98.06 165 LYS B C 1
ATOM 5191 O O . LYS B 1 165 ? -12.461 0.128 -11.727 1 98.06 165 LYS B O 1
ATOM 5196 N N . SER B 1 166 ? -12.07 2.354 -11.43 1 97.94 166 SER B N 1
ATOM 5197 C CA . SER B 1 166 ? -12.531 2.375 -10.047 1 97.94 166 SER B CA 1
ATOM 5198 C C . SER B 1 166 ? -14.055 2.252 -9.969 1 97.94 166 SER B C 1
ATOM 5200 O O . SER B 1 166 ? -14.75 2.467 -10.969 1 97.94 166 SER B O 1
ATOM 5202 N N . PHE B 1 167 ? -14.586 1.851 -8.844 1 97.94 167 PHE B N 1
ATOM 5203 C CA . PHE B 1 167 ? -16 1.721 -8.539 1 97.94 167 PHE B CA 1
ATOM 5204 C C . PHE B 1 167 ? -16.281 2.031 -7.074 1 97.94 167 PHE B C 1
ATOM 5206 O O . PHE B 1 167 ? -15.359 2.078 -6.262 1 97.94 167 PHE B O 1
ATOM 5213 N N . LYS B 1 168 ? -17.484 2.289 -6.762 1 97.94 168 LYS B N 1
ATOM 5214 C CA . LYS B 1 168 ? -17.875 2.521 -5.375 1 97.94 168 LYS B CA 1
ATOM 5215 C C . LYS B 1 168 ? -18.047 1.205 -4.625 1 97.94 168 LYS B C 1
ATOM 5217 O O . LYS B 1 168 ? -18.594 0.241 -5.168 1 97.94 168 LYS B O 1
ATOM 5222 N N . LEU B 1 169 ? -17.562 1.129 -3.457 1 98.69 169 LEU B N 1
ATOM 5223 C CA . LEU B 1 169 ? -17.703 -0.035 -2.59 1 98.69 169 LEU B CA 1
ATOM 5224 C C . LEU B 1 169 ? -18.641 0.27 -1.43 1 98.69 169 LEU B C 1
ATOM 5226 O O . LEU B 1 169 ? -18.359 1.14 -0.604 1 98.69 169 LEU B O 1
ATOM 5230 N N . ASP B 1 170 ? -19.734 -0.462 -1.294 1 98.81 170 ASP B N 1
ATOM 5231 C CA . ASP B 1 170 ? -20.766 -0.162 -0.304 1 98.81 170 ASP B CA 1
ATOM 5232 C C . ASP B 1 170 ? -20.484 -0.873 1.017 1 98.81 170 ASP B C 1
ATOM 5234 O O . ASP B 1 170 ? -20.844 -0.378 2.086 1 98.81 170 ASP B O 1
ATOM 5238 N N . VAL B 1 171 ? -19.922 -2.059 0.921 1 98.94 171 VAL B N 1
ATOM 5239 C CA . VAL B 1 171 ? -19.703 -2.881 2.105 1 98.94 171 VAL B CA 1
ATOM 5240 C C . VAL B 1 171 ? -18.359 -3.598 1.993 1 98.94 171 VAL B C 1
ATOM 5242 O O . VAL B 1 171 ? -18.031 -4.148 0.94 1 98.94 171 VAL B O 1
ATOM 5245 N N . ALA B 1 172 ? -17.562 -3.518 2.988 1 98.88 172 ALA B N 1
ATOM 5246 C CA . ALA B 1 172 ? -16.438 -4.426 3.172 1 98.88 172 ALA B CA 1
ATOM 5247 C C . ALA B 1 172 ? -16.766 -5.508 4.195 1 98.88 172 ALA B C 1
ATOM 5249 O O . ALA B 1 172 ? -17.188 -5.207 5.312 1 98.88 172 ALA B O 1
ATOM 5250 N N . MET B 1 173 ? -16.688 -6.699 3.781 1 98.5 173 MET B N 1
ATOM 5251 C CA . MET B 1 173 ? -16.828 -7.863 4.652 1 98.5 173 MET B CA 1
ATOM 5252 C C . MET B 1 173 ? -15.484 -8.547 4.867 1 98.5 173 MET B C 1
ATOM 5254 O O . MET B 1 173 ? -14.961 -9.203 3.959 1 98.5 173 MET B O 1
ATOM 5258 N N . LEU B 1 174 ? -14.969 -8.461 6.086 1 98.81 174 LEU B N 1
ATOM 5259 C CA . LEU B 1 174 ? -13.594 -8.852 6.348 1 98.81 174 LEU B CA 1
ATOM 5260 C C . LEU B 1 174 ? -13.508 -9.75 7.578 1 98.81 174 LEU B C 1
ATOM 5262 O O . LEU B 1 174 ? -14.5 -9.953 8.273 1 98.81 174 LEU B O 1
ATOM 5266 N N . ARG B 1 175 ? -12.344 -10.273 7.801 1 98.56 175 ARG B N 1
ATOM 5267 C CA . ARG B 1 175 ? -12.117 -11.102 8.984 1 98.56 175 ARG B CA 1
ATOM 5268 C C . ARG B 1 175 ? -10.703 -10.906 9.516 1 98.56 175 ARG B C 1
ATOM 5270 O O . ARG B 1 175 ? -9.75 -10.789 8.742 1 98.56 175 ARG B O 1
ATOM 5277 N N . GLY B 1 176 ? -10.523 -10.781 10.812 1 98.44 176 GLY B N 1
ATOM 5278 C CA . GLY B 1 176 ? -9.266 -10.859 11.539 1 98.44 176 GLY B CA 1
ATOM 5279 C C . GLY B 1 176 ? -9.305 -11.844 12.688 1 98.44 176 GLY B C 1
ATOM 5280 O O . GLY B 1 176 ? -10.148 -12.742 12.719 1 98.44 176 GLY B O 1
ATOM 5281 N N . THR B 1 177 ? -8.305 -11.797 13.609 1 98.62 177 THR B N 1
ATOM 5282 C CA . THR B 1 177 ? -8.242 -12.719 14.734 1 98.62 177 THR B CA 1
ATOM 5283 C C . THR B 1 177 ? -8.922 -12.117 15.961 1 98.62 177 THR B C 1
ATOM 5285 O O . THR B 1 177 ? -9.82 -12.727 16.547 1 98.62 177 THR B O 1
ATOM 5288 N N . THR B 1 178 ? -8.461 -10.922 16.359 1 98.81 178 THR B N 1
ATOM 5289 C CA . THR B 1 178 ? -8.945 -10.289 17.578 1 98.81 178 THR B CA 1
ATOM 5290 C C . THR B 1 178 ? -9.391 -8.859 17.312 1 98.81 178 THR B C 1
ATOM 5292 O O . THR B 1 178 ? -8.742 -8.133 16.547 1 98.81 178 THR B O 1
ATOM 5295 N N . ALA B 1 179 ? -10.5 -8.422 17.891 1 98.81 179 ALA B N 1
ATOM 5296 C CA . ALA B 1 179 ? -10.922 -7.02 17.938 1 98.81 179 ALA B CA 1
ATOM 5297 C C . ALA B 1 179 ? -10.938 -6.5 19.359 1 98.81 179 ALA B C 1
ATOM 5299 O O . ALA B 1 179 ? -11.43 -7.18 20.266 1 98.81 179 ALA B O 1
ATOM 5300 N N . ASP B 1 180 ? -10.383 -5.363 19.609 1 98.38 180 ASP B N 1
ATOM 5301 C CA . ASP B 1 180 ? -10.625 -4.766 20.906 1 98.38 180 ASP B CA 1
ATOM 5302 C C . ASP B 1 180 ? -11.945 -3.992 20.922 1 98.38 180 ASP B C 1
ATOM 5304 O O . ASP B 1 180 ? -12.664 -3.965 19.922 1 98.38 180 ASP B O 1
ATOM 5308 N N . GLU B 1 181 ? -12.289 -3.385 22.016 1 97.81 181 GLU B N 1
ATOM 5309 C CA . GLU B 1 181 ? -13.586 -2.738 22.203 1 97.81 181 GLU B CA 1
ATOM 5310 C C . GLU B 1 181 ? -13.742 -1.541 21.266 1 97.81 181 GLU B C 1
ATOM 5312 O O . GLU B 1 181 ? -14.867 -1.136 20.953 1 97.81 181 GLU B O 1
ATOM 5317 N N . ASN B 1 182 ? -12.641 -0.944 20.797 1 97.25 182 ASN B N 1
ATOM 5318 C CA . ASN B 1 182 ? -12.688 0.184 19.859 1 97.25 182 ASN B CA 1
ATOM 5319 C C . ASN B 1 182 ? -12.766 -0.284 18.422 1 97.25 182 ASN B C 1
ATOM 5321 O O . ASN B 1 182 ? -12.969 0.525 17.516 1 97.25 182 ASN B O 1
ATOM 5325 N N . GLY B 1 183 ? -12.609 -1.59 18.188 1 98.44 183 GLY B N 1
ATOM 5326 C CA . GLY B 1 183 ? -12.734 -2.143 16.844 1 98.44 183 GLY B CA 1
ATOM 5327 C C . GLY B 1 183 ? -11.391 -2.33 16.156 1 98.44 183 GLY B C 1
ATOM 5328 O O . GLY B 1 183 ? -11.344 -2.607 14.953 1 98.44 183 GLY B O 1
ATOM 5329 N N . ASN B 1 184 ? -10.266 -2.098 16.891 1 98.75 184 ASN B N 1
ATOM 5330 C CA . ASN B 1 184 ? -8.961 -2.398 16.312 1 98.75 184 ASN B CA 1
ATOM 5331 C C . ASN B 1 184 ? -8.789 -3.893 16.047 1 98.75 184 ASN B C 1
ATOM 5333 O O . ASN B 1 184 ? -9.078 -4.715 16.922 1 98.75 184 ASN B O 1
ATOM 5337 N N . ILE B 1 185 ? -8.312 -4.246 14.852 1 98.88 185 ILE B N 1
ATOM 5338 C CA . ILE B 1 185 ? -8.312 -5.648 14.445 1 98.88 185 ILE B CA 1
ATOM 5339 C C . ILE B 1 185 ? -6.875 -6.141 14.297 1 98.88 185 ILE B C 1
ATOM 5341 O O . ILE B 1 185 ? -6.07 -5.527 13.594 1 98.88 185 ILE B O 1
ATOM 5345 N N . THR B 1 186 ? -6.492 -7.262 14.914 1 98.69 186 THR B N 1
ATOM 5346 C CA . THR B 1 186 ? -5.199 -7.91 14.727 1 98.69 186 THR B CA 1
ATOM 5347 C C . THR B 1 186 ? -5.359 -9.227 13.969 1 98.69 186 THR B C 1
ATOM 5349 O O . THR B 1 186 ? -6.473 -9.734 13.82 1 98.69 186 THR B O 1
ATOM 5352 N N . PHE B 1 187 ? -4.266 -9.703 13.391 1 98.25 187 PHE B N 1
ATOM 5353 C CA . PHE B 1 187 ? -4.238 -10.891 12.539 1 98.25 187 PHE B CA 1
ATOM 5354 C C . PHE B 1 187 ? -3.281 -11.938 13.109 1 98.25 187 PHE B C 1
ATOM 5356 O O . PHE B 1 187 ? -2.643 -12.672 12.352 1 98.25 187 PHE B O 1
ATOM 5363 N N . GLU B 1 188 ? -3.111 -12.062 14.367 1 97.56 188 GLU B N 1
ATOM 5364 C CA . GLU B 1 188 ? -2.027 -12.82 14.984 1 97.56 188 GLU B CA 1
ATOM 5365 C C . GLU B 1 188 ? -2.146 -14.305 14.68 1 97.56 188 GLU B C 1
ATOM 5367 O O . GLU B 1 188 ? -1.146 -15.023 14.672 1 97.56 188 GLU B O 1
ATOM 5372 N N . ASN B 1 189 ? -3.352 -14.812 14.406 1 97.19 189 ASN B N 1
ATOM 5373 C CA . ASN B 1 189 ? -3.512 -16.234 14.102 1 97.19 189 ASN B CA 1
ATOM 5374 C C . ASN B 1 189 ? -3.691 -16.469 12.609 1 97.19 189 ASN B C 1
ATOM 5376 O O . ASN B 1 189 ? -3.779 -17.609 12.156 1 97.19 189 ASN B O 1
ATOM 5380 N N . GLU B 1 190 ? -3.795 -15.43 11.844 1 96.81 190 GLU B N 1
ATOM 5381 C CA . GLU B 1 190 ? -3.924 -15.547 10.391 1 96.81 190 GLU B CA 1
ATOM 5382 C C . GLU B 1 190 ? -2.578 -15.852 9.742 1 96.81 190 GLU B C 1
ATOM 5384 O O . GLU B 1 190 ? -1.526 -15.531 10.305 1 96.81 190 GLU B O 1
ATOM 5389 N N . GLY B 1 191 ? -2.615 -16.5 8.656 1 95.38 191 GLY B N 1
ATOM 5390 C CA . GLY B 1 191 ? -1.397 -16.641 7.871 1 95.38 191 GLY B CA 1
ATOM 5391 C C . GLY B 1 191 ? -0.963 -15.352 7.203 1 95.38 191 GLY B C 1
ATOM 5392 O O . GLY B 1 191 ? -0.054 -14.672 7.688 1 95.38 191 GLY B O 1
ATOM 5393 N N . PRO B 1 192 ? -1.779 -14.984 6.223 1 95.69 192 PRO B N 1
ATOM 5394 C CA . PRO B 1 192 ? -1.414 -13.758 5.52 1 95.69 192 PRO B CA 1
ATOM 5395 C C . PRO B 1 192 ? -1.985 -12.5 6.18 1 95.69 192 PRO B C 1
ATOM 5397 O O . PRO B 1 192 ? -2.977 -12.586 6.91 1 95.69 192 PRO B O 1
ATOM 5400 N N . ILE B 1 193 ? -1.342 -11.328 5.914 1 95.94 193 ILE B N 1
ATOM 5401 C CA . ILE B 1 193 ? -1.874 -10.023 6.293 1 95.94 193 ILE B CA 1
ATOM 5402 C C . ILE B 1 193 ? -2.986 -9.617 5.328 1 95.94 193 ILE B C 1
ATOM 5404 O O . ILE B 1 193 ? -3.91 -8.891 5.703 1 95.94 193 ILE B O 1
ATOM 5408 N N . ASN B 1 194 ? -2.982 -10.164 4.129 1 96.38 194 ASN B N 1
ATOM 5409 C CA . ASN B 1 194 ? -3.922 -9.961 3.033 1 96.38 194 ASN B CA 1
ATOM 5410 C C . ASN B 1 194 ? -4.141 -8.477 2.746 1 96.38 194 ASN B C 1
ATOM 5412 O O . ASN B 1 194 ? -3.213 -7.676 2.873 1 96.38 194 ASN B O 1
ATOM 5416 N N . GLU B 1 195 ? -5.293 -8.023 2.109 1 98.38 195 GLU B N 1
ATOM 5417 C CA . GLU B 1 195 ? -5.543 -6.652 1.687 1 98.38 195 GLU B CA 1
ATOM 5418 C C . GLU B 1 195 ? -6.715 -6.047 2.449 1 98.38 195 GLU B C 1
ATOM 5420 O O . GLU B 1 195 ? -7.359 -5.109 1.97 1 98.38 195 GLU B O 1
ATOM 5425 N N . GLY B 1 196 ? -6.961 -6.531 3.682 1 98.62 196 GLY B N 1
ATOM 5426 C CA . GLY B 1 196 ? -8.102 -6.082 4.465 1 98.62 196 GLY B CA 1
ATOM 5427 C C . GLY B 1 196 ? -8.109 -4.582 4.695 1 98.62 196 GLY B C 1
ATOM 5428 O O . GLY B 1 196 ? -9.164 -3.943 4.617 1 98.62 196 GLY B O 1
ATOM 5429 N N . LEU B 1 197 ? -6.953 -3.967 5.016 1 98.81 197 LEU B N 1
ATOM 5430 C CA . LEU B 1 197 ? -6.863 -2.531 5.262 1 98.81 197 LEU B CA 1
ATOM 5431 C C . LEU B 1 197 ? -7.32 -1.739 4.039 1 98.81 197 LEU B C 1
ATOM 5433 O O . LEU B 1 197 ? -8.133 -0.819 4.16 1 98.81 197 LEU B O 1
ATOM 5437 N N . ALA B 1 198 ? -6.816 -2.094 2.871 1 98.88 198 ALA B N 1
ATOM 5438 C CA . ALA B 1 198 ? -7.148 -1.379 1.642 1 98.88 198 ALA B CA 1
ATOM 5439 C C . ALA B 1 198 ? -8.641 -1.479 1.334 1 98.88 198 ALA B C 1
ATOM 5441 O O . ALA B 1 198 ? -9.258 -0.503 0.907 1 98.88 198 ALA B O 1
ATOM 5442 N N . VAL B 1 199 ? -9.242 -2.65 1.552 1 98.88 199 VAL B N 1
ATOM 5443 C CA . VAL B 1 199 ? -10.672 -2.842 1.301 1 98.88 199 VAL B CA 1
ATOM 5444 C C . VAL B 1 199 ? -11.484 -1.999 2.279 1 98.88 199 VAL B C 1
ATOM 5446 O O . VAL B 1 199 ? -12.469 -1.365 1.89 1 98.88 199 VAL B O 1
ATOM 5449 N N . ALA B 1 200 ? -11.078 -2.006 3.557 1 98.94 200 ALA B N 1
ATOM 5450 C CA . ALA B 1 200 ? -11.758 -1.196 4.562 1 98.94 200 ALA B CA 1
ATOM 5451 C C . ALA B 1 200 ? -11.719 0.284 4.191 1 98.94 200 ALA B C 1
ATOM 5453 O O . ALA B 1 200 ? -12.734 0.975 4.258 1 98.94 200 ALA B O 1
ATOM 5454 N N . GLN B 1 201 ? -10.547 0.77 3.801 1 98.94 201 GLN B N 1
ATOM 5455 C CA . GLN B 1 201 ? -10.391 2.174 3.436 1 98.94 201 GLN B CA 1
ATOM 5456 C C . GLN B 1 201 ? -11.203 2.514 2.191 1 98.94 201 GLN B C 1
ATOM 5458 O O . GLN B 1 201 ? -11.805 3.586 2.109 1 98.94 201 GLN B O 1
ATOM 5463 N N . ALA B 1 202 ? -11.203 1.574 1.212 1 98.88 202 ALA B N 1
ATOM 5464 C CA . ALA B 1 202 ? -12 1.768 0.002 1 98.88 202 ALA B CA 1
ATOM 5465 C C . ALA B 1 202 ? -13.477 1.914 0.335 1 98.88 202 ALA B C 1
ATOM 5467 O O . ALA B 1 202 ? -14.156 2.801 -0.193 1 98.88 202 ALA B O 1
ATOM 5468 N N . ALA B 1 203 ? -13.992 1.044 1.212 1 98.81 203 ALA B N 1
ATOM 5469 C CA . ALA B 1 203 ? -15.398 1.108 1.601 1 98.81 203 ALA B CA 1
ATOM 5470 C C . ALA B 1 203 ? -15.711 2.418 2.32 1 98.81 203 ALA B C 1
ATOM 5472 O O . ALA B 1 203 ? -16.656 3.119 1.963 1 98.81 203 ALA B O 1
ATOM 5473 N N . LYS B 1 204 ? -14.891 2.791 3.268 1 98.44 204 LYS B N 1
ATOM 5474 C CA . LYS B 1 204 ? -15.109 4.004 4.047 1 98.44 204 LYS B CA 1
ATOM 5475 C C . LYS B 1 204 ? -15.125 5.238 3.152 1 98.44 204 LYS B C 1
ATOM 5477 O O . LYS B 1 204 ? -16.047 6.055 3.227 1 98.44 204 LYS B O 1
ATOM 5482 N N . ASN B 1 205 ? -14.141 5.32 2.275 1 98.62 205 ASN B N 1
ATOM 5483 C CA . ASN B 1 205 ? -14.008 6.504 1.435 1 98.62 205 ASN B CA 1
ATOM 5484 C C . ASN B 1 205 ? -15.023 6.504 0.297 1 98.62 205 ASN B C 1
ATOM 5486 O O . ASN B 1 205 ? -15.172 7.496 -0.414 1 98.62 205 ASN B O 1
ATOM 5490 N N . SER B 1 206 ? -15.742 5.391 0.166 1 98.56 206 SER B N 1
ATOM 5491 C CA . SER B 1 206 ? -16.859 5.32 -0.766 1 98.56 206 SER B CA 1
ATOM 5492 C C . SER B 1 206 ? -18.188 5.637 -0.07 1 98.56 206 SER B C 1
ATOM 5494 O O . SER B 1 206 ? -19.234 5.629 -0.701 1 98.56 206 SER B O 1
ATOM 5496 N N . GLY B 1 207 ? -18.125 5.879 1.238 1 98 207 GLY B N 1
ATOM 5497 C CA . GLY B 1 207 ? -19.344 6.109 2.012 1 98 207 GLY B CA 1
ATOM 5498 C C . GLY B 1 207 ? -20.016 4.828 2.471 1 98 207 GLY B C 1
ATOM 5499 O O . GLY B 1 207 ? -21.172 4.84 2.881 1 98 207 GLY B O 1
ATOM 5500 N N . GLY B 1 208 ? -19.297 3.662 2.352 1 98.5 208 GLY B N 1
ATOM 5501 C CA . GLY B 1 208 ? -19.844 2.367 2.723 1 98.5 208 GLY B CA 1
ATOM 5502 C C . GLY B 1 208 ? -19.578 2 4.172 1 98.5 208 GLY B C 1
ATOM 5503 O O . GLY B 1 208 ? -19.125 2.834 4.953 1 98.5 208 GLY B O 1
ATOM 5504 N N . ILE B 1 209 ? -19.906 0.72 4.535 1 98.62 209 ILE B N 1
ATOM 5505 C CA . ILE B 1 209 ? -19.719 0.252 5.902 1 98.62 209 ILE B CA 1
ATOM 5506 C C . ILE B 1 209 ? -18.703 -0.887 5.918 1 98.62 209 ILE B C 1
ATOM 5508 O O . ILE B 1 209 ? -18.516 -1.583 4.918 1 98.62 209 ILE B O 1
ATOM 5512 N N . VAL B 1 210 ? -18.016 -1.079 7.008 1 98.88 210 VAL B N 1
ATOM 5513 C CA . VAL B 1 210 ? -17.016 -2.119 7.207 1 98.88 210 VAL B CA 1
ATOM 5514 C C . VAL B 1 210 ? -17.453 -3.066 8.32 1 98.88 210 VAL B C 1
ATOM 5516 O O . VAL B 1 210 ? -17.656 -2.645 9.461 1 98.88 210 VAL B O 1
ATOM 5519 N N . ILE B 1 211 ? -17.672 -4.309 7.969 1 98.94 211 ILE B N 1
ATOM 5520 C CA . ILE B 1 211 ? -18.016 -5.387 8.891 1 98.94 211 ILE B CA 1
ATOM 5521 C C . ILE B 1 211 ? -16.844 -6.352 9.023 1 98.94 211 ILE B C 1
ATOM 5523 O O . ILE B 1 211 ? -16.359 -6.883 8.023 1 98.94 211 ILE B O 1
ATOM 5527 N N . VAL B 1 212 ? -16.375 -6.59 10.273 1 98.94 212 VAL B N 1
ATOM 5528 C CA . VAL B 1 212 ? -15.242 -7.484 10.461 1 98.94 212 VAL B CA 1
ATOM 5529 C C . VAL B 1 212 ? -15.617 -8.602 11.43 1 98.94 212 VAL B C 1
ATOM 5531 O O . VAL B 1 212 ? -16 -8.336 12.57 1 98.94 212 VAL B O 1
ATOM 5534 N N . GLN B 1 213 ? -15.57 -9.805 10.969 1 98.94 213 GLN B N 1
ATOM 5535 C CA . GLN B 1 213 ? -15.688 -10.969 11.844 1 98.94 213 GLN B CA 1
ATOM 5536 C C . GLN B 1 213 ? -14.367 -11.266 12.547 1 98.94 213 GLN B C 1
ATOM 5538 O O . GLN B 1 213 ? -13.305 -11.203 11.93 1 98.94 213 GLN B O 1
ATOM 5543 N N . VAL B 1 214 ? -14.391 -11.648 13.812 1 98.81 214 VAL B N 1
ATOM 5544 C CA . VAL B 1 214 ? -13.188 -12.016 14.539 1 98.81 214 VAL B CA 1
ATOM 5545 C C . VAL B 1 214 ? -13.453 -13.266 15.383 1 98.81 214 VAL B C 1
ATOM 5547 O O . VAL B 1 214 ? -14.609 -13.664 15.562 1 98.81 214 VAL B O 1
ATOM 5550 N N . GLU B 1 215 ? -12.391 -13.844 15.844 1 98.5 215 GLU B N 1
ATOM 5551 C CA . GLU B 1 215 ? -12.477 -15.008 16.719 1 98.5 215 GLU B CA 1
ATOM 5552 C C . GLU B 1 215 ? -12.547 -14.594 18.188 1 98.5 215 GLU B C 1
ATOM 5554 O O . GLU B 1 215 ? -13.234 -15.234 18.984 1 98.5 215 GLU B O 1
ATOM 5559 N N . TYR B 1 216 ? -11.828 -13.477 18.531 1 98.44 216 TYR B N 1
ATOM 5560 C CA . TYR B 1 216 ? -11.719 -13.078 19.938 1 98.44 216 TYR B CA 1
ATOM 5561 C C . TYR B 1 216 ? -12.047 -11.602 20.109 1 98.44 216 TYR B C 1
ATOM 5563 O O . TYR B 1 216 ? -11.922 -10.82 19.172 1 98.44 216 TYR B O 1
ATOM 5571 N N . GLN B 1 217 ? -12.477 -11.266 21.266 1 98.38 217 GLN B N 1
ATOM 5572 C CA . GLN B 1 217 ? -12.664 -9.883 21.688 1 98.38 217 GLN B CA 1
ATOM 5573 C C . GLN B 1 217 ? -11.734 -9.523 22.828 1 98.38 217 GLN B C 1
ATOM 5575 O O . GLN B 1 217 ? -11.562 -10.305 23.766 1 98.38 217 GLN B O 1
ATOM 5580 N N . ALA B 1 218 ? -11.055 -8.43 22.734 1 98.5 218 ALA B N 1
ATOM 5581 C CA . ALA B 1 218 ? -10.133 -7.957 23.781 1 98.5 218 ALA B CA 1
ATOM 5582 C C . ALA B 1 218 ? -10.602 -6.625 24.359 1 98.5 218 ALA B C 1
ATOM 5584 O O . ALA B 1 218 ? -11.453 -5.953 23.781 1 98.5 218 ALA B O 1
ATOM 5585 N N . LEU B 1 219 ? -10.07 -6.227 25.562 1 97.62 219 LEU B N 1
ATOM 5586 C CA . LEU B 1 219 ? -10.281 -4.906 26.141 1 97.62 219 LEU B CA 1
ATOM 5587 C C . LEU B 1 219 ? -9.617 -3.826 25.297 1 97.62 219 LEU B C 1
ATOM 5589 O O . LEU B 1 219 ? -8.57 -4.066 24.688 1 97.62 219 LEU B O 1
ATOM 5593 N N . LYS B 1 220 ? -10.297 -2.656 25.25 1 95.19 220 LYS B N 1
ATOM 5594 C CA . LYS B 1 220 ? -9.672 -1.552 24.531 1 95.19 220 LYS B CA 1
ATOM 5595 C C . LYS B 1 220 ? -8.289 -1.236 25.094 1 95.19 220 LYS B C 1
ATOM 5597 O O . LYS B 1 220 ? -8.047 -1.417 26.297 1 95.19 220 LYS B O 1
ATOM 5602 N N . ASN B 1 221 ? -7.375 -0.802 24.203 1 91.69 221 ASN B N 1
ATOM 5603 C CA . ASN B 1 221 ? -6.051 -0.308 24.547 1 91.69 221 ASN B CA 1
ATOM 5604 C C . ASN B 1 221 ? -5.145 -1.433 25.047 1 91.69 221 ASN B C 1
ATOM 5606 O O . ASN B 1 221 ? -4.188 -1.188 25.781 1 91.69 221 ASN B O 1
ATOM 5610 N N . THR B 1 222 ? -5.473 -2.672 24.688 1 95.94 222 THR B N 1
ATOM 5611 C CA . THR B 1 222 ? -4.633 -3.785 25.125 1 95.94 222 THR B CA 1
ATOM 5612 C C . THR B 1 222 ? -3.889 -4.391 23.938 1 95.94 222 THR B C 1
ATOM 5614 O O . THR B 1 222 ? -3.035 -5.266 24.109 1 95.94 222 THR B O 1
ATOM 5617 N N . LEU B 1 223 ? -4.203 -3.977 22.734 1 97.5 223 LEU B N 1
ATOM 5618 C CA . LEU B 1 223 ? -3.521 -4.469 21.547 1 97.5 223 LEU B CA 1
ATOM 5619 C C . LEU B 1 223 ? -2.354 -3.561 21.172 1 97.5 223 LEU B C 1
ATOM 5621 O O . LEU B 1 223 ? -2.465 -2.336 21.25 1 97.5 223 LEU B O 1
ATOM 5625 N N . LYS B 1 224 ? -1.194 -4.172 20.844 1 96.81 224 LYS B N 1
ATOM 5626 C CA . LYS B 1 224 ? -0.06 -3.373 20.391 1 96.81 224 LYS B CA 1
ATOM 5627 C C . LYS B 1 224 ? -0.38 -2.654 19.094 1 96.81 224 LYS B C 1
ATOM 5629 O O . LYS B 1 224 ? -0.867 -3.27 18.141 1 96.81 224 LYS B O 1
ATOM 5634 N N . PRO B 1 225 ? -0.069 -1.356 19.047 1 97.62 225 PRO B N 1
ATOM 5635 C CA . PRO B 1 225 ? -0.469 -0.558 17.875 1 97.62 225 PRO B CA 1
ATOM 5636 C C . PRO B 1 225 ? 0.07 -1.118 16.562 1 97.62 225 PRO B C 1
ATOM 5638 O O . PRO B 1 225 ? -0.629 -1.101 15.547 1 97.62 225 PRO B O 1
ATOM 5641 N N . LYS B 1 226 ? 1.267 -1.673 16.5 1 97 226 LYS B N 1
ATOM 5642 C CA . LYS B 1 226 ? 1.878 -2.145 15.266 1 97 226 LYS B CA 1
ATOM 5643 C C . LYS B 1 226 ? 1.348 -3.523 14.883 1 97 226 LYS B C 1
ATOM 5645 O O . LYS B 1 226 ? 1.582 -3.996 13.766 1 97 226 LYS B O 1
ATOM 5650 N N . ASP B 1 227 ? 0.562 -4.172 15.805 1 97.25 227 ASP B N 1
ATOM 5651 C CA . ASP B 1 227 ? -0.063 -5.457 15.508 1 97.25 227 ASP B CA 1
ATOM 5652 C C . ASP B 1 227 ? -1.448 -5.262 14.891 1 97.25 227 ASP B C 1
ATOM 5654 O O . ASP B 1 227 ? -2.023 -6.199 14.336 1 97.25 227 ASP B O 1
ATOM 5658 N N . VAL B 1 228 ? -1.989 -4.055 15.07 1 98.5 228 VAL B N 1
ATOM 5659 C CA . VAL B 1 228 ? -3.293 -3.744 14.492 1 98.5 228 VAL B CA 1
ATOM 5660 C C . VAL B 1 228 ? -3.168 -3.594 12.977 1 98.5 228 VAL B C 1
ATOM 5662 O O . VAL B 1 228 ? -2.355 -2.807 12.492 1 98.5 228 VAL B O 1
ATOM 5665 N N . LYS B 1 229 ? -3.965 -4.383 12.25 1 98.5 229 LYS B N 1
ATOM 5666 C CA . LYS B 1 229 ? -3.891 -4.371 10.789 1 98.5 229 LYS B CA 1
ATOM 5667 C C . LYS B 1 229 ? -5.039 -3.57 10.188 1 98.5 229 LYS B C 1
ATOM 5669 O O . LYS B 1 229 ? -4.934 -3.078 9.062 1 98.5 229 LYS B O 1
ATOM 5674 N N . ILE B 1 230 ? -6.102 -3.449 10.883 1 98.81 230 ILE B N 1
ATOM 5675 C CA . ILE B 1 230 ? -7.211 -2.574 10.516 1 98.81 230 ILE B CA 1
ATOM 5676 C C . ILE B 1 230 ? -7.586 -1.692 11.711 1 98.81 230 ILE B C 1
ATOM 5678 O O . ILE B 1 230 ? -8.172 -2.17 12.688 1 98.81 230 ILE B O 1
ATOM 5682 N N . PRO B 1 231 ? -7.281 -0.418 11.641 1 98.62 231 PRO B N 1
ATOM 5683 C CA . PRO B 1 231 ? -7.617 0.482 12.75 1 98.62 231 PRO B CA 1
ATOM 5684 C C . PRO B 1 231 ? -9.117 0.53 13.039 1 98.62 231 PRO B C 1
ATOM 5686 O O . PRO B 1 231 ? -9.93 0.52 12.109 1 98.62 231 PRO B O 1
ATOM 5689 N N . GLY B 1 232 ? -9.453 0.612 14.305 1 98.31 232 GLY B N 1
ATOM 5690 C CA . GLY B 1 232 ? -10.844 0.606 14.734 1 98.31 232 GLY B CA 1
ATOM 5691 C C . GLY B 1 232 ? -11.656 1.743 14.148 1 98.31 232 GLY B C 1
ATOM 5692 O O . GLY B 1 232 ? -12.852 1.59 13.883 1 98.31 232 GLY B O 1
ATOM 5693 N N . ALA B 1 233 ? -11.031 2.834 13.883 1 97.44 233 ALA B N 1
ATOM 5694 C CA . ALA B 1 233 ? -11.695 4.012 13.336 1 97.44 233 ALA B CA 1
ATOM 5695 C C . ALA B 1 233 ? -12.289 3.719 11.953 1 97.44 233 ALA B C 1
ATOM 5697 O O . ALA B 1 233 ? -13.164 4.441 11.484 1 97.44 233 ALA B O 1
ATOM 5698 N N . LEU B 1 234 ? -11.82 2.668 11.305 1 98.44 234 LEU B N 1
ATOM 5699 C CA . LEU B 1 234 ? -12.297 2.307 9.969 1 98.44 234 LEU B CA 1
ATOM 5700 C C . LEU B 1 234 ? -13.391 1.252 10.055 1 98.44 234 LEU B C 1
ATOM 5702 O O . LEU B 1 234 ? -14.008 0.909 9.039 1 98.44 234 LEU B O 1
ATOM 5706 N N . VAL B 1 235 ? -13.641 0.733 11.195 1 98.75 235 VAL B N 1
ATOM 5707 C CA . VAL B 1 235 ? -14.531 -0.409 11.383 1 98.75 235 VAL B CA 1
ATOM 5708 C C . VAL B 1 235 ? -15.867 0.065 11.938 1 98.75 235 VAL B C 1
ATOM 5710 O O . VAL B 1 235 ? -15.914 0.743 12.961 1 98.75 235 VAL B O 1
ATOM 5713 N N . ASP B 1 236 ? -16.922 -0.271 11.289 1 98.62 236 ASP B N 1
ATOM 5714 C CA . ASP B 1 236 ? -18.25 0.107 11.773 1 98.62 236 ASP B CA 1
ATOM 5715 C C . ASP B 1 236 ? -18.828 -0.964 12.695 1 98.62 236 ASP B C 1
ATOM 5717 O O . ASP B 1 236 ? -19.391 -0.648 13.742 1 98.62 236 ASP B O 1
ATOM 5721 N N . TYR B 1 237 ? -18.703 -2.26 12.258 1 98.88 237 TYR B N 1
ATOM 5722 C CA . TYR B 1 237 ? -19.312 -3.361 13 1 98.88 237 TYR B CA 1
ATOM 5723 C C . TYR B 1 237 ? -18.312 -4.512 13.172 1 98.88 237 TYR B C 1
ATOM 5725 O O . TYR B 1 237 ? -17.562 -4.836 12.25 1 98.88 237 TYR B O 1
ATOM 5733 N N . VAL B 1 238 ? -18.328 -5.125 14.328 1 98.94 238 VAL B N 1
ATOM 5734 C CA . VAL B 1 238 ? -17.531 -6.32 14.617 1 98.94 238 VAL B CA 1
ATOM 5735 C C . VAL B 1 238 ? -18.453 -7.488 14.945 1 98.94 238 VAL B C 1
ATOM 5737 O O . VAL B 1 238 ? -19.406 -7.336 15.719 1 98.94 238 VAL B O 1
ATOM 5740 N N . VAL B 1 239 ? -18.266 -8.555 14.32 1 98.94 239 VAL B N 1
ATOM 5741 C CA . VAL B 1 239 ? -18.984 -9.797 14.617 1 98.94 239 VAL B CA 1
ATOM 5742 C C . VAL B 1 239 ? -18.016 -10.805 15.25 1 98.94 239 VAL B C 1
ATOM 5744 O O . VAL B 1 239 ? -17.094 -11.281 14.602 1 98.94 239 VAL B O 1
ATOM 5747 N N . VAL B 1 240 ? -18.25 -11.164 16.516 1 98.81 240 VAL B N 1
ATOM 5748 C CA . VAL B 1 240 ? -17.484 -12.219 17.141 1 98.81 240 VAL B CA 1
ATOM 5749 C C . VAL B 1 240 ? -18.078 -13.578 16.797 1 98.81 240 VAL B C 1
ATOM 5751 O O . VAL B 1 240 ? -19.234 -13.859 17.109 1 98.81 240 VAL B O 1
ATOM 5754 N N . ALA B 1 241 ? -17.281 -14.367 16.156 1 98.5 241 ALA B N 1
ATOM 5755 C CA . ALA B 1 241 ? -17.75 -15.672 15.719 1 98.5 241 ALA B CA 1
ATOM 5756 C C . ALA B 1 241 ? -18.219 -16.516 16.906 1 98.5 241 ALA B C 1
ATOM 5758 O O . ALA B 1 241 ? -17.578 -16.531 17.953 1 98.5 241 ALA B O 1
ATOM 5759 N N . THR B 1 242 ? -19.312 -17.203 16.766 1 97.75 242 THR B N 1
ATOM 5760 C CA . THR B 1 242 ? -19.875 -18.062 17.812 1 97.75 242 THR B CA 1
ATOM 5761 C C . THR B 1 242 ? -19.422 -19.5 17.625 1 97.75 242 THR B C 1
ATOM 5763 O O . THR B 1 242 ? -19.516 -20.312 18.547 1 97.75 242 THR B O 1
ATOM 5766 N N . ASP B 1 243 ? -19.016 -19.875 16.391 1 94.94 243 ASP B N 1
ATOM 5767 C CA . ASP B 1 243 ? -18.516 -21.203 16.031 1 94.94 243 ASP B CA 1
ATOM 5768 C C . ASP B 1 243 ? -17.062 -21.141 15.562 1 94.94 243 ASP B C 1
ATOM 5770 O O . ASP B 1 243 ? -16.75 -20.453 14.586 1 94.94 243 ASP B O 1
ATOM 5774 N N . LYS B 1 244 ? -16.25 -21.922 16.156 1 91.06 244 LYS B N 1
ATOM 5775 C CA . LYS B 1 244 ? -14.836 -21.953 15.805 1 91.06 244 LYS B CA 1
ATOM 5776 C C . LYS B 1 244 ? -14.641 -22.359 14.352 1 91.06 244 LYS B C 1
ATOM 5778 O O . LYS B 1 244 ? -13.68 -21.953 13.703 1 91.06 244 LYS B O 1
ATOM 5783 N N . ASN B 1 245 ? -15.523 -23.094 13.836 1 93.25 245 ASN B N 1
ATOM 5784 C CA . ASN B 1 245 ? -15.43 -23.578 12.469 1 93.25 245 ASN B CA 1
ATOM 5785 C C . ASN B 1 245 ? -15.656 -22.469 11.453 1 93.25 245 ASN B C 1
ATOM 5787 O O . ASN B 1 245 ? -15.422 -22.641 10.258 1 93.25 245 ASN B O 1
ATOM 5791 N N . ALA B 1 246 ? -15.969 -21.297 11.945 1 96.62 246 ALA B N 1
ATOM 5792 C CA . ALA B 1 246 ? -16.141 -20.141 11.078 1 96.62 246 ALA B CA 1
ATOM 5793 C C . ALA B 1 246 ? -14.852 -19.328 10.977 1 96.62 246 ALA B C 1
ATOM 5795 O O . ALA B 1 246 ? -14.828 -18.266 10.352 1 96.62 246 ALA B O 1
ATOM 5796 N N . CYS B 1 247 ? -13.75 -19.906 11.531 1 97.44 247 CYS B N 1
ATOM 5797 C CA . CYS B 1 247 ? -12.523 -19.109 11.609 1 97.44 247 CYS B CA 1
ATOM 5798 C C . CYS B 1 247 ? -11.32 -19.906 11.117 1 97.44 247 CYS B C 1
ATOM 5800 O O . CYS B 1 247 ? -10.227 -19.766 11.656 1 97.44 247 CYS B O 1
ATOM 5802 N N . TRP B 1 248 ? -11.469 -20.703 10.078 1 97.19 248 TRP B N 1
ATOM 5803 C CA . TRP B 1 248 ? -10.367 -21.5 9.547 1 97.19 248 TRP B CA 1
ATOM 5804 C C . TRP B 1 248 ? -9.273 -20.594 8.977 1 97.19 248 TRP B C 1
ATOM 5806 O O . TRP B 1 248 ? -9.57 -19.594 8.312 1 97.19 248 TRP B O 1
ATOM 5816 N N . GLN B 1 249 ? -8.031 -21.047 9.234 1 97.69 249 GLN B N 1
ATOM 5817 C CA . GLN B 1 249 ? -6.848 -20.312 8.797 1 97.69 249 GLN B CA 1
ATOM 5818 C C . GLN B 1 249 ? -6.59 -20.516 7.309 1 97.69 249 GLN B C 1
ATOM 5820 O O . GLN B 1 249 ? -6.094 -19.609 6.625 1 97.69 249 GLN B O 1
ATOM 5825 N N . THR B 1 250 ? -6.793 -21.688 6.789 1 96.88 250 THR B N 1
ATOM 5826 C CA . THR B 1 250 ? -6.707 -22.062 5.383 1 96.88 250 THR B CA 1
ATOM 5827 C C . THR B 1 250 ? -7.871 -22.969 4.992 1 96.88 250 THR B C 1
ATOM 5829 O O . THR B 1 250 ? -8.758 -23.234 5.805 1 96.88 250 THR B O 1
ATOM 5832 N N . GLU B 1 251 ? -7.848 -23.438 3.732 1 96 251 GLU B N 1
ATOM 5833 C CA . GLU B 1 251 ? -8.859 -24.391 3.277 1 96 251 GLU B CA 1
ATOM 5834 C C . GLU B 1 251 ? -8.734 -25.719 4.012 1 96 251 GLU B C 1
ATOM 5836 O O . GLU B 1 251 ? -9.719 -26.438 4.191 1 96 251 GLU B O 1
ATOM 5841 N N . GLY B 1 252 ? -7.562 -25.984 4.531 1 95.38 252 GLY B N 1
ATOM 5842 C CA . GLY B 1 252 ? -7.266 -27.344 4.988 1 95.38 252 GLY B CA 1
ATOM 5843 C C . GLY B 1 252 ? -7.137 -27.438 6.496 1 95.38 252 GLY B C 1
ATOM 5844 O O . GLY B 1 252 ? -7.238 -28.531 7.055 1 95.38 252 GLY B O 1
ATOM 5845 N N . VAL B 1 253 ? -6.922 -26.328 7.156 1 96.5 253 VAL B N 1
ATOM 5846 C CA . VAL B 1 253 ? -6.652 -26.453 8.586 1 96.5 253 VAL B CA 1
ATOM 5847 C C . VAL B 1 253 ? -7.277 -25.281 9.336 1 96.5 253 VAL B C 1
ATOM 5849 O O . VAL B 1 253 ? -7.289 -24.156 8.836 1 96.5 253 VAL B O 1
ATOM 5852 N N . TYR B 1 254 ? -7.754 -25.578 10.523 1 97.06 254 TYR B N 1
ATOM 5853 C CA . TYR B 1 254 ? -8.281 -24.547 11.406 1 97.06 254 TYR B CA 1
ATOM 5854 C C . TYR B 1 254 ? -7.172 -23.609 11.859 1 97.06 254 TYR B C 1
ATOM 5856 O O . TYR B 1 254 ? -7.316 -22.375 11.789 1 97.06 254 TYR B O 1
ATOM 5864 N N . TYR B 1 255 ? -6.098 -24.203 12.281 1 97.31 255 TYR B N 1
ATOM 5865 C CA . TYR B 1 255 ? -4.992 -23.391 12.766 1 97.31 255 TYR B CA 1
ATOM 5866 C C . TYR B 1 255 ? -3.68 -24.156 12.727 1 97.31 255 TYR B C 1
ATOM 5868 O O . TYR B 1 255 ? -3.598 -25.281 13.234 1 97.31 255 TYR B O 1
ATOM 5876 N N . GLU B 1 256 ? -2.723 -23.672 12.047 1 96.38 256 GLU B N 1
ATOM 5877 C CA . GLU B 1 256 ? -1.324 -24.094 12.047 1 96.38 256 GLU B CA 1
ATOM 5878 C C . GLU B 1 256 ? -0.407 -22.953 12.492 1 96.38 256 GLU B C 1
ATOM 5880 O O . GLU B 1 256 ? -0.236 -21.969 11.766 1 96.38 256 GLU B O 1
ATOM 5885 N N . PRO B 1 257 ? 0.187 -23.047 13.719 1 96.81 257 PRO B N 1
ATOM 5886 C CA . PRO B 1 257 ? 0.969 -21.938 14.25 1 96.81 257 PRO B CA 1
ATOM 5887 C C . PRO B 1 257 ? 2.111 -21.516 13.32 1 96.81 257 PRO B C 1
ATOM 5889 O O . PRO B 1 257 ? 2.492 -20.344 13.297 1 96.81 257 PRO B O 1
ATOM 5892 N N . ALA B 1 258 ? 2.637 -22.406 12.5 1 95.31 258 ALA B N 1
ATOM 5893 C CA . ALA B 1 258 ? 3.736 -22.078 11.594 1 95.31 258 ALA B CA 1
ATOM 5894 C C . ALA B 1 258 ? 3.281 -21.125 10.5 1 95.31 258 ALA B C 1
ATOM 5896 O O . ALA B 1 258 ? 4.055 -20.266 10.055 1 95.31 258 ALA B O 1
ATOM 5897 N N . PHE B 1 259 ? 2.012 -21.266 10.078 1 96.75 259 PHE B N 1
ATOM 5898 C CA . PHE B 1 259 ? 1.487 -20.375 9.047 1 96.75 259 PHE B CA 1
ATOM 5899 C C . PHE B 1 259 ? 1.313 -18.969 9.586 1 96.75 259 PHE B C 1
ATOM 5901 O O . PHE B 1 259 ? 1.418 -17.984 8.828 1 96.75 259 PHE B O 1
ATOM 5908 N N . ALA B 1 260 ? 1.105 -18.812 10.914 1 97.25 260 ALA B N 1
ATOM 5909 C CA . ALA B 1 260 ? 0.905 -17.516 11.555 1 97.25 260 ALA B CA 1
ATOM 5910 C C . ALA B 1 260 ? 2.238 -16.891 11.945 1 97.25 260 ALA B C 1
ATOM 5912 O O . ALA B 1 260 ? 2.281 -15.734 12.383 1 97.25 260 ALA B O 1
ATOM 5913 N N . GLY B 1 261 ? 3.338 -17.641 11.797 1 96 261 GLY B N 1
ATOM 5914 C CA . GLY B 1 261 ? 4.645 -17.172 12.227 1 96 261 GLY B CA 1
ATOM 5915 C C . GLY B 1 261 ? 4.883 -17.328 13.711 1 96 261 GLY B C 1
ATOM 5916 O O . GLY B 1 261 ? 5.801 -16.719 14.266 1 96 261 GLY B O 1
ATOM 5917 N N . ASN B 1 262 ? 4.055 -18.109 14.406 1 95.88 262 ASN B N 1
ATOM 5918 C CA . ASN B 1 262 ? 4.148 -18.25 15.859 1 95.88 262 ASN B CA 1
ATOM 5919 C C . ASN B 1 262 ? 5.012 -19.438 16.25 1 95.88 262 ASN B C 1
ATOM 5921 O O . ASN B 1 262 ? 5.289 -19.656 17.422 1 95.88 262 ASN B O 1
ATOM 5925 N N . LEU B 1 263 ? 5.406 -20.219 15.211 1 93.81 263 LEU B N 1
ATOM 5926 C CA . LEU B 1 263 ? 6.234 -21.406 15.391 1 93.81 263 LEU B CA 1
ATOM 5927 C C . LEU B 1 263 ? 7.059 -21.688 14.141 1 93.81 263 LEU B C 1
ATOM 5929 O O . LEU B 1 263 ? 6.617 -21.406 13.023 1 93.81 263 LEU B O 1
ATOM 5933 N N . ARG B 1 264 ? 8.273 -22.156 14.234 1 92.88 264 ARG B N 1
ATOM 5934 C CA . ARG B 1 264 ? 9.062 -22.672 13.117 1 92.88 264 ARG B CA 1
ATOM 5935 C C . ARG B 1 264 ? 9.156 -24.188 13.164 1 92.88 264 ARG B C 1
ATOM 5937 O O . ARG B 1 264 ? 9.586 -24.766 14.172 1 92.88 264 ARG B O 1
ATOM 5944 N N . LYS B 1 265 ? 8.797 -24.797 12.117 1 91 265 LYS B N 1
ATOM 5945 C CA . LYS B 1 265 ? 8.812 -26.25 12.039 1 91 265 LYS B CA 1
ATOM 5946 C C . LYS B 1 265 ? 10.156 -26.766 11.531 1 91 265 LYS B C 1
ATOM 5948 O O . LYS B 1 265 ? 10.789 -26.125 10.688 1 91 265 LYS B O 1
ATOM 5953 N N . PRO B 1 266 ? 10.555 -28.031 12.023 1 88 266 PRO B N 1
ATOM 5954 C CA . PRO B 1 266 ? 11.742 -28.641 11.438 1 88 266 PRO B CA 1
ATOM 5955 C C . PRO B 1 266 ? 11.555 -29.016 9.969 1 88 266 PRO B C 1
ATOM 5957 O O . PRO B 1 266 ? 10.484 -29.5 9.586 1 88 266 PRO B O 1
ATOM 5960 N N . LEU B 1 267 ? 12.555 -28.75 9.188 1 80 267 LEU B N 1
ATOM 5961 C CA . LEU B 1 267 ? 12.508 -29.016 7.75 1 80 267 LEU B CA 1
ATOM 5962 C C . LEU B 1 267 ? 12.414 -30.5 7.469 1 80 267 LEU B C 1
ATOM 5964 O O . LEU B 1 267 ? 11.93 -30.922 6.41 1 80 267 LEU B O 1
ATOM 5968 N N . SER B 1 268 ? 12.945 -31.281 8.375 1 77.88 268 SER B N 1
ATOM 5969 C CA . SER B 1 268 ? 12.914 -32.719 8.219 1 77.88 268 SER B CA 1
ATOM 5970 C C . SER B 1 268 ? 11.484 -33.25 8.133 1 77.88 268 SER B C 1
ATOM 5972 O O . SER B 1 268 ? 11.258 -34.375 7.711 1 77.88 268 SER B O 1
ATOM 5974 N N . ALA B 1 269 ? 10.586 -32.375 8.406 1 71.81 269 ALA B N 1
ATOM 5975 C CA . ALA B 1 269 ? 9.188 -32.781 8.398 1 71.81 269 ALA B CA 1
ATOM 5976 C C . ALA B 1 269 ? 8.609 -32.719 6.988 1 71.81 269 ALA B C 1
ATOM 5978 O O . ALA B 1 269 ? 7.512 -33.219 6.738 1 71.81 269 ALA B O 1
ATOM 5979 N N . ILE B 1 270 ? 9.336 -32.188 6.043 1 76.31 270 ILE B N 1
ATOM 5980 C CA . ILE B 1 270 ? 8.867 -32.125 4.664 1 76.31 270 ILE B CA 1
ATOM 5981 C C . ILE B 1 270 ? 9.086 -33.469 3.975 1 76.31 270 ILE B C 1
ATOM 5983 O O . ILE B 1 270 ? 10.211 -33.969 3.926 1 76.31 270 ILE B O 1
ATOM 5987 N N . PRO B 1 271 ? 8.055 -33.969 3.475 1 76.56 271 PRO B N 1
ATOM 5988 C CA . PRO B 1 271 ? 8.18 -35.312 2.863 1 76.56 271 PRO B CA 1
ATOM 5989 C C . PRO B 1 271 ? 8.977 -35.281 1.561 1 76.56 271 PRO B C 1
ATOM 5991 O O . PRO B 1 271 ? 8.906 -34.312 0.807 1 76.56 271 PRO B O 1
ATOM 5994 N N . ILE B 1 272 ? 9.719 -36.375 1.323 1 87.88 272 ILE B N 1
ATOM 5995 C CA . ILE B 1 272 ? 10.43 -36.594 0.066 1 87.88 272 ILE B CA 1
ATOM 5996 C C . ILE B 1 272 ? 9.469 -37.125 -0.985 1 87.88 272 ILE B C 1
ATOM 5998 O O . ILE B 1 272 ? 8.734 -38.094 -0.73 1 87.88 272 ILE B O 1
ATOM 6002 N N . LEU B 1 273 ? 9.5 -36.531 -2.168 1 92.12 273 LEU B N 1
ATOM 6003 C CA . LEU B 1 273 ? 8.617 -36.969 -3.242 1 92.12 273 LEU B CA 1
ATOM 6004 C C . LEU B 1 273 ? 9.07 -38.312 -3.809 1 92.12 273 LEU B C 1
ATOM 6006 O O . LEU B 1 273 ? 10.266 -38.562 -3.979 1 92.12 273 LEU B O 1
ATOM 6010 N N . PRO B 1 274 ? 8.141 -39.25 -4.027 1 94.38 274 PRO B N 1
ATOM 6011 C CA . PRO B 1 274 ? 8.508 -40.5 -4.719 1 94.38 274 PRO B CA 1
ATOM 6012 C C . PRO B 1 274 ? 8.93 -40.25 -6.172 1 94.38 274 PRO B C 1
ATOM 6014 O O . PRO B 1 274 ? 8.555 -39.25 -6.766 1 94.38 274 PRO B O 1
ATOM 6017 N N . LEU B 1 275 ? 9.68 -41.188 -6.672 1 96.44 275 LEU B N 1
ATOM 6018 C CA . LEU B 1 275 ? 10.109 -41.062 -8.062 1 96.44 275 LEU B CA 1
ATOM 6019 C C . LEU B 1 275 ? 8.953 -41.375 -9.008 1 96.44 275 LEU B C 1
ATOM 6021 O O . LEU B 1 275 ? 8.68 -42.531 -9.312 1 96.44 275 LEU B O 1
ATOM 6025 N N . THR B 1 276 ? 8.273 -40.438 -9.406 1 95.88 276 THR B N 1
ATOM 6026 C CA . THR B 1 276 ? 7.227 -40.469 -10.422 1 95.88 276 THR B CA 1
ATOM 6027 C C . THR B 1 276 ? 7.48 -39.375 -11.477 1 95.88 276 THR B C 1
ATOM 6029 O O . THR B 1 276 ? 8.484 -38.656 -11.414 1 95.88 276 THR B O 1
ATOM 6032 N N . GLU B 1 277 ? 6.605 -39.312 -12.5 1 95.81 277 GLU B N 1
ATOM 6033 C CA . GLU B 1 277 ? 6.723 -38.281 -13.508 1 95.81 277 GLU B CA 1
ATOM 6034 C C . GLU B 1 277 ? 6.66 -36.875 -12.875 1 95.81 277 GLU B C 1
ATOM 6036 O O . GLU B 1 277 ? 7.289 -35.938 -13.375 1 95.81 277 GLU B O 1
ATOM 6041 N N . ARG B 1 278 ? 5.934 -36.719 -11.797 1 95.94 278 ARG B N 1
ATOM 6042 C CA . ARG B 1 278 ? 5.828 -35.438 -11.086 1 95.94 278 ARG B CA 1
ATOM 6043 C C . ARG B 1 278 ? 7.184 -35 -10.547 1 95.94 278 ARG B C 1
ATOM 6045 O O . ARG B 1 278 ? 7.566 -33.844 -10.703 1 95.94 278 ARG B O 1
ATOM 6052 N N . LYS B 1 279 ? 7.867 -35.906 -9.859 1 96.81 279 LYS B N 1
ATOM 6053 C CA . LYS B 1 279 ? 9.188 -35.594 -9.344 1 96.81 279 LYS B CA 1
ATOM 6054 C C . LYS B 1 279 ? 10.148 -35.219 -10.469 1 96.81 279 LYS B C 1
ATOM 6056 O O . LYS B 1 279 ? 10.945 -34.281 -10.328 1 96.81 279 LYS B O 1
ATOM 6061 N N . VAL B 1 280 ? 10.078 -36 -11.578 1 97.75 280 VAL B N 1
ATOM 6062 C CA . VAL B 1 280 ? 10.953 -35.719 -12.719 1 97.75 280 VAL B CA 1
ATOM 6063 C C . VAL B 1 280 ? 10.719 -34.312 -13.227 1 97.75 280 VAL B C 1
ATOM 6065 O O . VAL B 1 280 ? 11.68 -33.562 -13.438 1 97.75 280 VAL B O 1
ATOM 6068 N N . MET B 1 281 ? 9.523 -33.938 -13.438 1 98.12 281 MET B N 1
ATOM 6069 C CA . MET B 1 281 ? 9.195 -32.594 -13.93 1 98.12 281 MET B CA 1
ATOM 6070 C C . MET B 1 281 ? 9.641 -31.531 -12.93 1 98.12 281 MET B C 1
ATOM 6072 O O . MET B 1 281 ? 10.18 -30.5 -13.32 1 98.12 281 MET B O 1
ATOM 6076 N N . ALA B 1 282 ? 9.352 -31.766 -11.641 1 97.25 282 ALA B N 1
ATOM 6077 C CA . ALA B 1 282 ? 9.758 -30.812 -10.602 1 97.25 282 ALA B CA 1
ATOM 6078 C C . ALA B 1 282 ? 11.273 -30.641 -10.578 1 97.25 282 ALA B C 1
ATOM 6080 O O . ALA B 1 282 ? 11.766 -29.531 -10.422 1 97.25 282 ALA B O 1
ATOM 6081 N N . ARG B 1 283 ? 12.008 -31.766 -10.656 1 97.75 283 ARG B N 1
ATOM 6082 C CA . ARG B 1 283 ? 13.469 -31.719 -10.727 1 97.75 283 ARG B CA 1
ATOM 6083 C C . ARG B 1 283 ? 13.93 -30.891 -11.914 1 97.75 283 ARG B C 1
ATOM 6085 O O . ARG B 1 283 ? 14.773 -30 -11.766 1 97.75 283 ARG B O 1
ATOM 6092 N N . ARG B 1 284 ? 13.367 -31.156 -13.078 1 98.38 284 ARG B N 1
ATOM 6093 C CA . ARG B 1 284 ? 13.789 -30.422 -14.273 1 98.38 284 ARG B CA 1
ATOM 6094 C C . ARG B 1 284 ? 13.508 -28.938 -14.148 1 98.38 284 ARG B C 1
ATOM 6096 O O . ARG B 1 284 ? 14.312 -28.109 -14.578 1 98.38 284 ARG B O 1
ATOM 6103 N N . ALA B 1 285 ? 12.297 -28.641 -13.633 1 98.38 285 ALA B N 1
ATOM 6104 C CA . ALA B 1 285 ? 11.961 -27.234 -13.391 1 98.38 285 ALA B CA 1
ATOM 6105 C C . ALA B 1 285 ? 12.945 -26.594 -12.414 1 98.38 285 ALA B C 1
ATOM 6107 O O . ALA B 1 285 ? 13.367 -25.453 -12.602 1 98.38 285 ALA B O 1
ATOM 6108 N N . ALA B 1 286 ? 13.336 -27.281 -11.375 1 97.62 286 ALA B N 1
ATOM 6109 C CA . ALA B 1 286 ? 14.234 -26.781 -10.336 1 97.62 286 ALA B CA 1
ATOM 6110 C C . ALA B 1 286 ? 15.609 -26.453 -10.922 1 97.62 286 ALA B C 1
ATOM 6112 O O . ALA B 1 286 ? 16.344 -25.625 -10.367 1 97.62 286 ALA B O 1
ATOM 6113 N N . MET B 1 287 ? 15.984 -27.125 -12.016 1 97.56 287 MET B N 1
ATOM 6114 C CA . MET B 1 287 ? 17.266 -26.891 -12.664 1 97.56 287 MET B CA 1
ATOM 6115 C C . MET B 1 287 ? 17.359 -25.453 -13.164 1 97.56 287 MET B C 1
ATOM 6117 O O . MET B 1 287 ? 18.453 -24.969 -13.461 1 97.56 287 MET B O 1
ATOM 6121 N N . GLU B 1 288 ? 16.234 -24.797 -13.289 1 97.69 288 GLU B N 1
ATOM 6122 C CA . GLU B 1 288 ? 16.203 -23.422 -13.797 1 97.69 288 GLU B CA 1
ATOM 6123 C C . GLU B 1 288 ? 16.453 -22.422 -12.68 1 97.69 288 GLU B C 1
ATOM 6125 O O . GLU B 1 288 ? 16.578 -21.219 -12.93 1 97.69 288 GLU B O 1
ATOM 6130 N N . LEU B 1 289 ? 16.516 -22.797 -11.453 1 97.25 289 LEU B N 1
ATOM 6131 C CA . LEU B 1 289 ? 16.734 -21.938 -10.297 1 97.25 289 LEU B CA 1
ATOM 6132 C C . LEU B 1 289 ? 18.234 -21.703 -10.07 1 97.25 289 LEU B C 1
ATOM 6134 O O . LEU B 1 289 ? 19.062 -22.5 -10.516 1 97.25 289 LEU B O 1
ATOM 6138 N N . SER B 1 290 ? 18.562 -20.641 -9.422 1 95.44 290 SER B N 1
ATOM 6139 C CA . SER B 1 290 ? 19.922 -20.297 -9.008 1 95.44 290 SER B CA 1
ATOM 6140 C C . SER B 1 290 ? 19.938 -19.781 -7.574 1 95.44 290 SER B C 1
ATOM 6142 O O . SER B 1 290 ? 18.922 -19.312 -7.062 1 95.44 290 SER B O 1
ATOM 6144 N N . LYS B 1 291 ? 21.141 -19.891 -6.961 1 94.25 291 LYS B N 1
ATOM 6145 C CA . LYS B 1 291 ? 21.312 -19.328 -5.625 1 94.25 291 LYS B CA 1
ATOM 6146 C C . LYS B 1 291 ? 20.953 -17.844 -5.609 1 94.25 291 LYS B C 1
ATOM 6148 O O . LYS B 1 291 ? 21.359 -17.094 -6.504 1 94.25 291 LYS B O 1
ATOM 6153 N N . GLY B 1 292 ? 20.062 -17.484 -4.602 1 93.88 292 GLY B N 1
ATOM 6154 C CA . GLY B 1 292 ? 19.719 -16.078 -4.422 1 93.88 292 GLY B CA 1
ATOM 6155 C C . GLY B 1 292 ? 18.438 -15.68 -5.137 1 93.88 292 GLY B C 1
ATOM 6156 O O . GLY B 1 292 ? 17.938 -14.578 -4.938 1 93.88 292 GLY B O 1
ATOM 6157 N N . ASP B 1 293 ? 17.875 -16.641 -5.898 1 96.69 293 ASP B N 1
ATOM 6158 C CA . ASP B 1 293 ? 16.672 -16.344 -6.664 1 96.69 293 ASP B CA 1
ATOM 6159 C C . ASP B 1 293 ? 15.492 -16.016 -5.742 1 96.69 293 ASP B C 1
ATOM 6161 O O . ASP B 1 293 ? 15.344 -16.641 -4.688 1 96.69 293 ASP B O 1
ATOM 6165 N N . LEU B 1 294 ? 14.797 -15.031 -6.09 1 97.75 294 LEU B N 1
ATOM 6166 C CA . LEU B 1 294 ? 13.438 -14.828 -5.598 1 97.75 294 LEU B CA 1
ATOM 6167 C C . LEU B 1 294 ? 12.422 -15.539 -6.488 1 97.75 294 LEU B C 1
ATOM 6169 O O . LEU B 1 294 ? 12.336 -15.258 -7.684 1 97.75 294 LEU B O 1
ATOM 6173 N N . VAL B 1 295 ? 11.578 -16.469 -5.871 1 98.12 295 VAL B N 1
ATOM 6174 C CA . VAL B 1 295 ? 10.859 -17.438 -6.699 1 98.12 295 VAL B CA 1
ATOM 6175 C C . VAL B 1 295 ? 9.391 -17.484 -6.293 1 98.12 295 VAL B C 1
ATOM 6177 O O . VAL B 1 295 ? 9.055 -17.344 -5.113 1 98.12 295 VAL B O 1
ATOM 6180 N N . ASN B 1 296 ? 8.539 -17.578 -7.227 1 98.19 296 ASN B N 1
ATOM 6181 C CA . ASN B 1 296 ? 7.137 -17.906 -6.996 1 98.19 296 ASN B CA 1
ATOM 6182 C C . ASN B 1 296 ? 6.785 -19.281 -7.578 1 98.19 296 ASN B C 1
ATOM 6184 O O . ASN B 1 296 ? 7.188 -19.609 -8.695 1 98.19 296 ASN B O 1
ATOM 6188 N N . LEU B 1 297 ? 6.078 -20.047 -6.832 1 97.12 297 LEU B N 1
ATOM 6189 C CA . LEU B 1 297 ? 5.656 -21.391 -7.246 1 97.12 297 LEU B CA 1
ATOM 6190 C C . LEU B 1 297 ? 4.133 -21.5 -7.238 1 97.12 297 LEU B C 1
ATOM 6192 O O . LEU B 1 297 ? 3.486 -21.156 -6.246 1 97.12 297 LEU B O 1
ATOM 6196 N N . GLY B 1 298 ? 3.598 -21.953 -8.336 1 94.69 298 GLY B N 1
ATOM 6197 C CA . GLY B 1 298 ? 2.176 -22.25 -8.375 1 94.69 298 GLY B CA 1
ATOM 6198 C C . GLY B 1 298 ? 1.82 -23.562 -7.711 1 94.69 298 GLY B C 1
ATOM 6199 O O . GLY B 1 298 ? 2.639 -24.141 -6.992 1 94.69 298 GLY B O 1
ATOM 6200 N N . VAL B 1 299 ? 0.601 -24 -7.859 1 89.25 299 VAL B N 1
ATOM 6201 C CA . VAL B 1 299 ? 0.098 -25.234 -7.25 1 89.25 299 VAL B CA 1
ATOM 6202 C C . VAL B 1 299 ? 0.427 -26.422 -8.141 1 89.25 299 VAL B C 1
ATOM 6204 O O . VAL B 1 299 ? 0.775 -26.25 -9.312 1 89.25 299 VAL B O 1
ATOM 6207 N N . GLY B 1 300 ? 0.355 -27.641 -7.582 1 88.75 300 GLY B N 1
ATOM 6208 C CA . GLY B 1 300 ? 0.612 -28.859 -8.336 1 88.75 300 GLY B CA 1
ATOM 6209 C C . GLY B 1 300 ? 2.09 -29.172 -8.492 1 88.75 300 GLY B C 1
ATOM 6210 O O . GLY B 1 300 ? 2.836 -29.156 -7.508 1 88.75 300 GLY B O 1
ATOM 6211 N N . ILE B 1 301 ? 2.5 -29.453 -9.703 1 92.19 301 ILE B N 1
ATOM 6212 C CA . ILE B 1 301 ? 3.885 -29.797 -9.992 1 92.19 301 ILE B CA 1
ATOM 6213 C C . ILE B 1 301 ? 4.805 -28.641 -9.609 1 92.19 301 ILE B C 1
ATOM 6215 O O . ILE B 1 301 ? 5.852 -28.844 -8.992 1 92.19 301 ILE B O 1
ATOM 6219 N N . PRO B 1 302 ? 4.395 -27.422 -9.891 1 95 302 PRO B N 1
ATOM 6220 C CA . PRO B 1 302 ? 5.258 -26.297 -9.5 1 95 302 PRO B CA 1
ATOM 6221 C C . PRO B 1 302 ? 5.562 -26.281 -8.008 1 95 302 PRO B C 1
ATOM 6223 O O . PRO B 1 302 ? 6.691 -25.984 -7.605 1 95 302 PRO B O 1
ATOM 6226 N N . SER B 1 303 ? 4.586 -26.578 -7.188 1 91.75 303 SER B N 1
ATOM 6227 C CA . SER B 1 303 ? 4.812 -26.562 -5.746 1 91.75 303 SER B CA 1
ATOM 6228 C C . SER B 1 303 ? 5.816 -27.641 -5.332 1 91.75 303 SER B C 1
ATOM 6230 O O . SER B 1 303 ? 6.48 -27.516 -4.301 1 91.75 303 SER B O 1
ATOM 6232 N N . ASP B 1 304 ? 5.945 -28.734 -6.125 1 93.88 304 ASP B N 1
ATOM 6233 C CA . ASP B 1 304 ? 6.867 -29.828 -5.836 1 93.88 304 ASP B CA 1
ATOM 6234 C C . ASP B 1 304 ? 8.32 -29.375 -5.961 1 93.88 304 ASP B C 1
ATOM 6236 O O . ASP B 1 304 ? 9.227 -30.016 -5.434 1 93.88 304 ASP B O 1
ATOM 6240 N N . VAL B 1 305 ? 8.484 -28.312 -6.688 1 95.5 305 VAL B N 1
ATOM 6241 C CA . VAL B 1 305 ? 9.828 -27.75 -6.844 1 95.5 305 VAL B CA 1
ATOM 6242 C C . VAL B 1 305 ? 10.398 -27.391 -5.477 1 95.5 305 VAL B C 1
ATOM 6244 O O . VAL B 1 305 ? 11.594 -27.562 -5.23 1 95.5 305 VAL B O 1
ATOM 6247 N N . ALA B 1 306 ? 9.555 -26.891 -4.57 1 92.62 306 ALA B N 1
ATOM 6248 C CA . ALA B 1 306 ? 10.008 -26.562 -3.219 1 92.62 306 ALA B CA 1
ATOM 6249 C C . ALA B 1 306 ? 10.547 -27.797 -2.514 1 92.62 306 ALA B C 1
ATOM 6251 O O . ALA B 1 306 ? 11.547 -27.734 -1.797 1 92.62 306 ALA B O 1
ATOM 6252 N N . SER B 1 307 ? 9.891 -28.875 -2.717 1 91.38 307 SER B N 1
ATOM 6253 C CA . SER B 1 307 ? 10.328 -30.141 -2.125 1 91.38 307 SER B CA 1
ATOM 6254 C C . SER B 1 307 ? 11.68 -30.578 -2.686 1 91.38 307 SER B C 1
ATOM 6256 O O . SER B 1 307 ? 12.531 -31.078 -1.948 1 91.38 307 SER B O 1
ATOM 6258 N N . ILE B 1 308 ? 11.859 -30.422 -3.959 1 94.06 308 ILE B N 1
ATOM 6259 C CA . ILE B 1 308 ? 13.109 -30.797 -4.609 1 94.06 308 ILE B CA 1
ATOM 6260 C C . ILE B 1 308 ? 14.258 -29.953 -4.031 1 94.06 308 ILE B C 1
ATOM 6262 O O . ILE B 1 308 ? 15.305 -30.5 -3.678 1 94.06 308 ILE B O 1
ATOM 6266 N N . VAL B 1 309 ? 14.023 -28.656 -3.928 1 93.75 309 VAL B N 1
ATOM 6267 C CA . VAL B 1 309 ? 15.031 -27.734 -3.416 1 93.75 309 VAL B CA 1
ATOM 6268 C C . VAL B 1 309 ? 15.359 -28.078 -1.964 1 93.75 309 VAL B C 1
ATOM 6270 O O . VAL B 1 309 ? 16.516 -28.062 -1.56 1 93.75 309 VAL B O 1
ATOM 6273 N N . SER B 1 310 ? 14.305 -28.344 -1.193 1 90.75 310 SER B N 1
ATOM 6274 C CA . SER B 1 310 ? 14.492 -28.719 0.205 1 90.75 310 SER B CA 1
ATOM 6275 C C . SER B 1 310 ? 15.289 -30.016 0.328 1 90.75 310 SER B C 1
ATOM 6277 O O . SER B 1 310 ? 16.219 -30.109 1.142 1 90.75 310 SER B O 1
ATOM 6279 N N . GLU B 1 311 ? 14.922 -30.984 -0.442 1 90.25 311 GLU B N 1
ATOM 6280 C CA . GLU B 1 311 ? 15.602 -32.281 -0.438 1 90.25 311 GLU B CA 1
ATOM 6281 C C . GLU B 1 311 ? 17.094 -32.094 -0.74 1 90.25 311 GLU B C 1
ATOM 6283 O O . GLU B 1 311 ? 17.922 -32.781 -0.153 1 90.25 311 GLU B O 1
ATOM 6288 N N . ALA B 1 312 ? 17.359 -31.25 -1.61 1 92.19 312 ALA B N 1
ATOM 6289 C CA . ALA B 1 312 ? 18.75 -31.031 -2.029 1 92.19 312 ALA B CA 1
ATOM 6290 C C . ALA B 1 312 ? 19.5 -30.172 -1.016 1 92.19 312 ALA B C 1
ATOM 6292 O O . ALA B 1 312 ? 20.719 -30.016 -1.109 1 92.19 312 ALA B O 1
ATOM 6293 N N . GLY B 1 313 ? 18.828 -29.516 -0.063 1 89.75 313 GLY B N 1
ATOM 6294 C CA . GLY B 1 313 ? 19.453 -28.75 0.997 1 89.75 313 GLY B CA 1
ATOM 6295 C C . GLY B 1 313 ? 19.688 -27.297 0.627 1 89.75 313 GLY B C 1
ATOM 6296 O O . GLY B 1 313 ? 20.547 -26.625 1.198 1 89.75 313 GLY B O 1
ATOM 6297 N N . TYR B 1 314 ? 18.906 -26.797 -0.332 1 92.69 314 TYR B N 1
ATOM 6298 C CA . TYR B 1 314 ? 19.188 -25.438 -0.818 1 92.69 314 TYR B CA 1
ATOM 6299 C C . TYR B 1 314 ? 18.047 -24.5 -0.457 1 92.69 314 TYR B C 1
ATOM 6301 O O . TYR B 1 314 ? 17.953 -23.391 -0.998 1 92.69 314 TYR B O 1
ATOM 6309 N N . ILE B 1 315 ? 17.156 -24.859 0.433 1 90.12 315 ILE B N 1
ATOM 6310 C CA . ILE B 1 315 ? 15.945 -24.109 0.721 1 90.12 315 ILE B CA 1
ATOM 6311 C C . ILE B 1 315 ? 16.312 -22.734 1.273 1 90.12 315 ILE B C 1
ATOM 6313 O O . ILE B 1 315 ? 15.594 -21.75 1.051 1 90.12 315 ILE B O 1
ATOM 6317 N N . GLU B 1 316 ? 17.406 -22.609 1.937 1 89.25 316 GLU B N 1
ATOM 6318 C CA . GLU B 1 316 ? 17.812 -21.344 2.535 1 89.25 316 GLU B CA 1
ATOM 6319 C C . GLU B 1 316 ? 18.578 -20.484 1.529 1 89.25 316 GLU B C 1
ATOM 6321 O O . GLU B 1 316 ? 18.859 -19.312 1.8 1 89.25 316 GLU B O 1
ATOM 6326 N N . GLU B 1 317 ? 18.875 -21.109 0.393 1 93.12 317 GLU B N 1
ATOM 6327 C CA . GLU B 1 317 ? 19.656 -20.391 -0.615 1 93.12 317 GLU B CA 1
ATOM 6328 C C . GLU B 1 317 ? 18.734 -19.766 -1.664 1 93.12 317 GLU B C 1
ATOM 6330 O O . GLU B 1 317 ? 19.203 -19 -2.516 1 93.12 317 GLU B O 1
ATOM 6335 N N . ILE B 1 318 ? 17.484 -20.062 -1.586 1 95.06 318 ILE B N 1
ATOM 6336 C CA . ILE B 1 318 ? 16.453 -19.531 -2.479 1 95.06 318 ILE B CA 1
ATOM 6337 C C . ILE B 1 318 ? 15.305 -18.953 -1.656 1 95.06 318 ILE B C 1
ATOM 6339 O O . ILE B 1 318 ? 14.891 -19.547 -0.656 1 95.06 318 ILE B O 1
ATOM 6343 N N . THR B 1 319 ? 14.891 -17.766 -1.99 1 97.06 319 THR B N 1
ATOM 6344 C CA . THR B 1 319 ? 13.742 -17.203 -1.294 1 97.06 319 THR B CA 1
ATOM 6345 C C . THR B 1 319 ? 12.453 -17.484 -2.055 1 97.06 319 THR B C 1
ATOM 6347 O O . THR B 1 319 ? 12.195 -16.891 -3.102 1 97.06 319 THR B O 1
ATOM 6350 N N . MET B 1 320 ? 11.672 -18.375 -1.56 1 96.75 320 MET B N 1
ATOM 6351 C CA . MET B 1 320 ? 10.359 -18.641 -2.137 1 96.75 320 MET B CA 1
ATOM 6352 C C . MET B 1 320 ? 9.328 -17.641 -1.613 1 96.75 320 MET B C 1
ATOM 6354 O O . MET B 1 320 ? 9.414 -17.188 -0.471 1 96.75 320 MET B O 1
ATOM 6358 N N . THR B 1 321 ? 8.391 -17.312 -2.482 1 97.62 321 THR B N 1
ATOM 6359 C CA . THR B 1 321 ? 7.387 -16.312 -2.102 1 97.62 321 THR B CA 1
ATOM 6360 C C . THR B 1 321 ? 5.984 -16.828 -2.426 1 97.62 321 THR B C 1
ATOM 6362 O O . THR B 1 321 ? 5.812 -17.688 -3.281 1 97.62 321 THR B O 1
ATOM 6365 N N . THR B 1 322 ? 5.027 -16.328 -1.683 1 96.69 322 THR B N 1
ATOM 6366 C CA . THR B 1 322 ? 3.615 -16.469 -2.014 1 96.69 322 THR B CA 1
ATOM 6367 C C . THR B 1 322 ? 3.023 -15.125 -2.443 1 96.69 322 THR B C 1
ATOM 6369 O O . THR B 1 322 ? 3.381 -14.078 -1.898 1 96.69 322 THR B O 1
ATOM 6372 N N . GLU B 1 323 ? 2.096 -15.164 -3.416 1 96.75 323 GLU B N 1
ATOM 6373 C CA . GLU B 1 323 ? 1.551 -13.93 -3.982 1 96.75 323 GLU B CA 1
ATOM 6374 C C . GLU B 1 323 ? 0.753 -13.156 -2.939 1 96.75 323 GLU B C 1
ATOM 6376 O O . GLU B 1 323 ? 0.507 -11.953 -3.107 1 96.75 323 GLU B O 1
ATOM 6381 N N . ILE B 1 324 ? 0.374 -13.805 -1.864 1 97.19 324 ILE B N 1
ATOM 6382 C CA . ILE B 1 324 ? -0.443 -13.109 -0.874 1 97.19 324 ILE B CA 1
ATOM 6383 C C . ILE B 1 324 ? 0.455 -12.5 0.199 1 97.19 324 ILE B C 1
ATOM 6385 O O . ILE B 1 324 ? -0.035 -11.898 1.156 1 97.19 324 ILE B O 1
ATOM 6389 N N . GLY B 1 325 ? 1.834 -12.617 0.078 1 97.75 325 GLY B N 1
ATOM 6390 C CA . GLY B 1 325 ? 2.646 -11.727 0.894 1 97.75 325 GLY B CA 1
ATOM 6391 C C . GLY B 1 325 ? 3.775 -12.438 1.613 1 97.75 325 GLY B C 1
ATOM 6392 O O . GLY B 1 325 ? 4.582 -11.805 2.297 1 97.75 325 GLY B O 1
ATOM 6393 N N . GLY B 1 326 ? 3.953 -13.758 1.459 1 97.69 326 GLY B N 1
ATOM 6394 C CA . GLY B 1 326 ? 4.953 -14.5 2.213 1 97.69 326 GLY B CA 1
ATOM 6395 C C . GLY B 1 326 ? 6.312 -14.516 1.544 1 97.69 326 GLY B C 1
ATOM 6396 O O . GLY B 1 326 ? 6.406 -14.633 0.321 1 97.69 326 GLY B O 1
ATOM 6397 N N . PHE B 1 327 ? 7.371 -14.352 2.318 1 97.81 327 PHE B N 1
ATOM 6398 C CA . PHE B 1 327 ? 8.758 -14.492 1.896 1 97.81 327 PHE B CA 1
ATOM 6399 C C . PHE B 1 327 ? 9.461 -15.578 2.699 1 97.81 327 PHE B C 1
ATOM 6401 O O . PHE B 1 327 ? 9.367 -15.609 3.928 1 97.81 327 PHE B O 1
ATOM 6408 N N . GLY B 1 328 ? 10.172 -16.406 1.93 1 95.69 328 GLY B N 1
ATOM 6409 C CA . GLY B 1 328 ? 11 -17.406 2.6 1 95.69 328 GLY B CA 1
ATOM 6410 C C . GLY B 1 328 ? 10.211 -18.609 3.084 1 95.69 328 GLY B C 1
ATOM 6411 O O . GLY B 1 328 ? 8.984 -18.625 2.982 1 95.69 328 GLY B O 1
ATOM 6412 N N . GLY B 1 329 ? 10.914 -19.516 3.588 1 93.69 329 GLY B N 1
ATOM 6413 C CA . GLY B 1 329 ? 10.281 -20.766 4.023 1 93.69 329 GLY B CA 1
ATOM 6414 C C . GLY B 1 329 ? 9.844 -21.641 2.869 1 93.69 329 GLY B C 1
ATOM 6415 O O . GLY B 1 329 ? 10.484 -21.672 1.817 1 93.69 329 GLY B O 1
ATOM 6416 N N . ILE B 1 330 ? 8.844 -22.422 3.189 1 92.69 330 ILE B N 1
ATOM 6417 C CA . ILE B 1 330 ? 8.344 -23.375 2.201 1 92.69 330 ILE B CA 1
ATOM 6418 C C . ILE B 1 330 ? 6.863 -23.094 1.926 1 92.69 330 ILE B C 1
ATOM 6420 O O . ILE B 1 330 ? 6.012 -23.344 2.779 1 92.69 330 ILE B O 1
ATOM 6424 N N . PRO B 1 331 ? 6.598 -22.609 0.768 1 93.19 331 PRO B N 1
ATOM 6425 C CA . PRO B 1 331 ? 5.184 -22.422 0.447 1 93.19 331 PRO B CA 1
ATOM 6426 C C . PRO B 1 331 ? 4.367 -23.703 0.594 1 93.19 331 PRO B C 1
ATOM 6428 O O . PRO B 1 331 ? 4.785 -24.766 0.119 1 93.19 331 PRO B O 1
ATOM 6431 N N . ALA B 1 332 ? 3.242 -23.578 1.244 1 91.69 332 ALA B N 1
ATOM 6432 C CA . ALA B 1 332 ? 2.363 -24.734 1.418 1 91.69 332 ALA B CA 1
ATOM 6433 C C . ALA B 1 332 ? 1.61 -25.047 0.129 1 91.69 332 ALA B C 1
ATOM 6435 O O . ALA B 1 332 ? 1.302 -24.141 -0.654 1 91.69 332 ALA B O 1
ATOM 6436 N N . SER B 1 333 ? 1.341 -26.312 -0.072 1 88.69 333 SER B N 1
ATOM 6437 C CA . SER B 1 333 ? 0.505 -26.734 -1.193 1 88.69 333 SER B CA 1
ATOM 6438 C C . SER B 1 333 ? -0.959 -26.844 -0.781 1 88.69 333 SER B C 1
ATOM 6440 O O . SER B 1 333 ? -1.324 -26.469 0.337 1 88.69 333 SER B O 1
ATOM 6442 N N . LEU B 1 334 ? -1.849 -27.156 -1.807 1 89 334 LEU B N 1
ATOM 6443 C CA . LEU B 1 334 ? -3.24 -27.438 -1.468 1 89 334 LEU B CA 1
ATOM 6444 C C . LEU B 1 334 ? -3.334 -28.531 -0.406 1 89 334 LEU B C 1
ATOM 6446 O O . LEU B 1 334 ? -2.559 -29.484 -0.424 1 89 334 LEU B O 1
ATOM 6450 N N . PRO B 1 335 ? -4.168 -28.281 0.619 1 93.44 335 PRO B N 1
ATOM 6451 C CA . PRO B 1 335 ? -5.211 -27.266 0.706 1 93.44 335 PRO B CA 1
ATOM 6452 C C . PRO B 1 335 ? -4.777 -26.047 1.528 1 93.44 335 PRO B C 1
ATOM 6454 O O . PRO B 1 335 ? -5.621 -25.359 2.107 1 93.44 335 PRO B O 1
ATOM 6457 N N . ASN B 1 336 ? -3.486 -25.797 1.731 1 94 336 ASN B N 1
ATOM 6458 C CA . ASN B 1 336 ? -3.008 -24.688 2.551 1 94 336 ASN B CA 1
ATOM 6459 C C . ASN B 1 336 ? -2.281 -23.641 1.708 1 94 336 ASN B C 1
ATOM 6461 O O . ASN B 1 336 ? -1.482 -22.859 2.23 1 94 336 ASN B O 1
ATOM 6465 N N . PHE B 1 337 ? -2.621 -23.688 0.456 1 92.06 337 PHE B N 1
ATOM 6466 C CA . PHE B 1 337 ? -1.981 -22.797 -0.499 1 92.06 337 PHE B CA 1
ATOM 6467 C C . PHE B 1 337 ? -2.107 -21.344 -0.047 1 92.06 337 PHE B C 1
ATOM 6469 O O . PHE B 1 337 ? -3.146 -20.938 0.476 1 92.06 337 PHE B O 1
ATOM 6476 N N . GLY B 1 338 ? -1.043 -20.531 -0.259 1 92.25 338 GLY B N 1
ATOM 6477 C CA . GLY B 1 338 ? -1.012 -19.141 0.142 1 92.25 338 GLY B CA 1
ATOM 6478 C C . GLY B 1 338 ? -0.216 -18.906 1.412 1 92.25 338 GLY B C 1
ATOM 6479 O O . GLY B 1 338 ? 0.188 -17.766 1.694 1 92.25 338 GLY B O 1
ATOM 6480 N N . SER B 1 339 ? -0.063 -19.891 2.215 1 94.38 339 SER B N 1
ATOM 6481 C CA . SER B 1 339 ? 0.74 -19.797 3.43 1 94.38 339 SER B CA 1
ATOM 6482 C C . SER B 1 339 ? 2.111 -20.438 3.234 1 94.38 339 SER B C 1
ATOM 6484 O O . SER B 1 339 ? 2.334 -21.156 2.26 1 94.38 339 SER B O 1
ATOM 6486 N N . SER B 1 340 ? 3.006 -20.125 4.078 1 94.38 340 SER B N 1
ATOM 6487 C CA . SER B 1 340 ? 4.344 -20.703 4.062 1 94.38 340 SER B CA 1
ATOM 6488 C C . SER B 1 340 ? 4.734 -21.234 5.441 1 94.38 340 SER B C 1
ATOM 6490 O O . SER B 1 340 ? 4.477 -20.578 6.457 1 94.38 340 SER B O 1
ATOM 6492 N N . TYR B 1 341 ? 5.262 -22.422 5.406 1 93.38 341 TYR B N 1
ATOM 6493 C CA . TYR B 1 341 ? 5.953 -22.875 6.609 1 93.38 341 TYR B CA 1
ATOM 6494 C C . TYR B 1 341 ? 7.246 -22.094 6.816 1 93.38 341 TYR B C 1
ATOM 6496 O O . TYR B 1 341 ? 8.047 -21.953 5.891 1 93.38 341 TYR B O 1
ATOM 6504 N N . ASN B 1 342 ? 7.457 -21.562 8.008 1 93.88 342 ASN B N 1
ATOM 6505 C CA . ASN B 1 342 ? 8.703 -20.922 8.406 1 93.88 342 ASN B CA 1
ATOM 6506 C C . ASN B 1 342 ? 8.992 -19.672 7.566 1 93.88 342 ASN B C 1
ATOM 6508 O O . ASN B 1 342 ? 10.133 -19.453 7.156 1 93.88 342 ASN B O 1
ATOM 6512 N N . ALA B 1 343 ? 7.934 -18.938 7.262 1 96.12 343 ALA B N 1
ATOM 6513 C CA . ALA B 1 343 ? 8.156 -17.703 6.531 1 96.12 343 ALA B CA 1
ATOM 6514 C C . ALA B 1 343 ? 9.125 -16.797 7.285 1 96.12 343 ALA B C 1
ATOM 6516 O O . ALA B 1 343 ? 9.18 -16.812 8.516 1 96.12 343 ALA B O 1
ATOM 6517 N N . GLU B 1 344 ? 9.906 -16.016 6.539 1 97.06 344 GLU B N 1
ATOM 6518 C CA . GLU B 1 344 ? 10.82 -15.031 7.121 1 97.06 344 GLU B CA 1
ATOM 6519 C C . GLU B 1 344 ? 10.148 -13.672 7.27 1 97.06 344 GLU B C 1
ATOM 6521 O O . GLU B 1 344 ? 10.523 -12.883 8.133 1 97.06 344 GLU B O 1
ATOM 6526 N N . ALA B 1 345 ? 9.211 -13.445 6.438 1 98.06 345 ALA B N 1
ATOM 6527 C CA . ALA B 1 345 ? 8.484 -12.18 6.434 1 98.06 345 ALA B CA 1
ATOM 6528 C C . ALA B 1 345 ? 7.102 -12.344 5.801 1 98.06 345 ALA B C 1
ATOM 6530 O O . ALA B 1 345 ? 6.898 -13.203 4.945 1 98.06 345 ALA B O 1
ATOM 6531 N N . ASN B 1 346 ? 6.168 -11.562 6.23 1 98 346 ASN B N 1
ATOM 6532 C CA . ASN B 1 346 ? 4.844 -11.414 5.637 1 98 346 ASN B CA 1
ATOM 6533 C C . ASN B 1 346 ? 4.488 -9.953 5.406 1 98 346 ASN B C 1
ATOM 6535 O O . ASN B 1 346 ? 4.527 -9.148 6.336 1 98 346 ASN B O 1
ATOM 6539 N N . ILE B 1 347 ? 4.227 -9.594 4.211 1 98.19 347 ILE B N 1
ATOM 6540 C CA . ILE B 1 347 ? 3.771 -8.25 3.893 1 98.19 347 ILE B CA 1
ATOM 6541 C C . ILE B 1 347 ? 2.352 -8.305 3.332 1 98.19 347 ILE B C 1
ATOM 6543 O O . ILE B 1 347 ? 1.801 -9.383 3.121 1 98.19 347 ILE B O 1
ATOM 6547 N N . ASP B 1 348 ? 1.74 -7.156 3.193 1 97.88 348 ASP B N 1
ATOM 6548 C CA . ASP B 1 348 ? 0.361 -7.145 2.717 1 97.88 348 ASP B CA 1
ATOM 6549 C C . ASP B 1 348 ? 0.29 -7.512 1.235 1 97.88 348 ASP B C 1
ATOM 6551 O O . ASP B 1 348 ? 1.258 -7.32 0.497 1 97.88 348 ASP B O 1
ATOM 6555 N N . HIS B 1 349 ? -0.836 -7.945 0.84 1 98.38 349 HIS B N 1
ATOM 6556 C CA . HIS B 1 349 ? -1.144 -8.5 -0.475 1 98.38 349 HIS B CA 1
ATOM 6557 C C . HIS B 1 349 ? -0.86 -7.48 -1.577 1 98.38 349 HIS B C 1
ATOM 6559 O O . HIS B 1 349 ? -0.246 -7.816 -2.594 1 98.38 349 HIS B O 1
ATOM 6565 N N . GLY B 1 350 ? -1.28 -6.266 -1.429 1 98.44 350 GLY B N 1
ATOM 6566 C CA . GLY B 1 350 ? -1.068 -5.227 -2.424 1 98.44 350 GLY B CA 1
ATOM 6567 C C . GLY B 1 350 ? 0.398 -4.922 -2.668 1 98.44 350 GLY B C 1
ATOM 6568 O O . GLY B 1 350 ? 0.832 -4.812 -3.816 1 98.44 350 GLY B O 1
ATOM 6569 N N . SER B 1 351 ? 1.171 -4.809 -1.609 1 98.62 351 SER B N 1
ATOM 6570 C CA . SER B 1 351 ? 2.598 -4.527 -1.715 1 98.62 351 SER B CA 1
ATOM 6571 C C . SER B 1 351 ? 3.34 -5.668 -2.404 1 98.62 351 SER B C 1
ATOM 6573 O O . SER B 1 351 ? 4.324 -5.438 -3.109 1 98.62 351 SER B O 1
ATOM 6575 N N . MET B 1 352 ? 2.881 -6.867 -2.133 1 98.69 352 MET B N 1
ATOM 6576 C CA . MET B 1 352 ? 3.504 -7.992 -2.82 1 98.69 352 MET B CA 1
ATOM 6577 C C . MET B 1 352 ? 3.365 -7.855 -4.332 1 98.69 352 MET B C 1
ATOM 6579 O O . MET B 1 352 ? 4.316 -8.102 -5.074 1 98.69 352 MET B O 1
ATOM 6583 N N . PHE B 1 353 ? 2.191 -7.434 -4.77 1 98.75 353 PHE B N 1
ATOM 6584 C CA . PHE B 1 353 ? 1.982 -7.328 -6.207 1 98.75 353 PHE B CA 1
ATOM 6585 C C . PHE B 1 353 ? 2.66 -6.082 -6.766 1 98.75 353 PHE B C 1
ATOM 6587 O O . PHE B 1 353 ? 2.943 -6.008 -7.965 1 98.75 353 PHE B O 1
ATOM 6594 N N . ASP B 1 354 ? 2.955 -5.027 -5.895 1 98.75 354 ASP B N 1
ATOM 6595 C CA . ASP B 1 354 ? 3.859 -3.977 -6.352 1 98.75 354 ASP B CA 1
ATOM 6596 C C . ASP B 1 354 ? 5.203 -4.559 -6.781 1 98.75 354 ASP B C 1
ATOM 6598 O O . ASP B 1 354 ? 5.723 -4.215 -7.844 1 98.75 354 ASP B O 1
ATOM 6602 N N . LEU B 1 355 ? 5.695 -5.449 -5.957 1 98.75 355 LEU B N 1
ATOM 6603 C CA . LEU B 1 355 ? 6.977 -6.094 -6.227 1 98.75 355 LEU B CA 1
ATOM 6604 C C . LEU B 1 355 ? 6.887 -6.984 -7.461 1 98.75 355 LEU B C 1
ATOM 6606 O O . LEU B 1 355 ? 7.719 -6.883 -8.367 1 98.75 355 LEU B O 1
ATOM 6610 N N . TYR B 1 356 ? 5.828 -7.852 -7.531 1 98.75 356 TYR B N 1
ATOM 6611 C CA . TYR B 1 356 ? 5.672 -8.805 -8.633 1 98.75 356 TYR B CA 1
ATOM 6612 C C . TYR B 1 356 ? 5.523 -8.078 -9.961 1 98.75 356 TYR B C 1
ATOM 6614 O O . TYR B 1 356 ? 6.215 -8.398 -10.93 1 98.75 356 TYR B O 1
ATOM 6622 N N . ASP B 1 357 ? 4.629 -7.102 -10.023 1 98.62 357 ASP B N 1
ATOM 6623 C CA . ASP B 1 357 ? 4.312 -6.398 -11.258 1 98.62 357 ASP B CA 1
ATOM 6624 C C . ASP B 1 357 ? 5.527 -5.641 -11.789 1 98.62 357 ASP B C 1
ATOM 6626 O O . ASP B 1 357 ? 5.668 -5.453 -13 1 98.62 357 ASP B O 1
ATOM 6630 N N . GLY B 1 358 ? 6.414 -5.266 -10.844 1 98.38 358 GLY B N 1
ATOM 6631 C CA . GLY B 1 358 ? 7.586 -4.5 -11.234 1 98.38 358 GLY B CA 1
ATOM 6632 C C . GLY B 1 358 ? 8.742 -5.371 -11.703 1 98.38 358 GLY B C 1
ATOM 6633 O O . GLY B 1 358 ? 9.805 -4.859 -12.062 1 98.38 358 GLY B O 1
ATOM 6634 N N . GLY B 1 359 ? 8.539 -6.652 -11.641 1 98.06 359 GLY B N 1
ATOM 6635 C CA . GLY B 1 359 ? 9.562 -7.562 -12.133 1 98.06 359 GLY B CA 1
ATOM 6636 C C . GLY B 1 359 ? 10.484 -8.07 -11.039 1 98.06 359 GLY B C 1
ATOM 6637 O O . GLY B 1 359 ? 11.633 -8.43 -11.305 1 98.06 359 GLY B O 1
ATOM 6638 N N . GLY B 1 360 ? 9.992 -8.086 -9.859 1 97.56 360 GLY B N 1
ATOM 6639 C CA . GLY B 1 360 ? 10.852 -8.398 -8.727 1 97.56 360 GLY B CA 1
ATOM 6640 C C . GLY B 1 360 ? 11.156 -9.875 -8.594 1 97.56 360 GLY B C 1
ATOM 6641 O O . GLY B 1 360 ? 12.07 -10.266 -7.863 1 97.56 360 GLY B O 1
ATOM 6642 N N . ILE B 1 361 ? 10.414 -10.742 -9.273 1 97.44 361 ILE B N 1
ATOM 6643 C CA . ILE B 1 361 ? 10.594 -12.188 -9.227 1 97.44 361 ILE B CA 1
ATOM 6644 C C . ILE B 1 361 ? 11.633 -12.609 -10.258 1 97.44 361 ILE B C 1
ATOM 6646 O O . ILE B 1 361 ? 11.555 -12.211 -11.422 1 97.44 361 ILE B O 1
ATOM 6650 N N . ASP B 1 362 ? 12.555 -13.492 -9.82 1 97.81 362 ASP B N 1
ATOM 6651 C CA . ASP B 1 362 ? 13.586 -13.953 -10.742 1 97.81 362 ASP B CA 1
ATOM 6652 C C . ASP B 1 362 ? 13.07 -15.094 -11.625 1 97.81 362 ASP B C 1
ATOM 6654 O O . ASP B 1 362 ? 13.352 -15.133 -12.82 1 97.81 362 ASP B O 1
ATOM 6658 N N . VAL B 1 363 ? 12.352 -16.047 -10.992 1 98.5 363 VAL B N 1
ATOM 6659 C CA . VAL B 1 363 ? 11.828 -17.219 -11.688 1 98.5 363 VAL B CA 1
ATOM 6660 C C . VAL B 1 363 ? 10.445 -17.562 -11.148 1 98.5 363 VAL B C 1
ATOM 6662 O O . VAL B 1 363 ? 10.211 -17.516 -9.938 1 98.5 363 VAL B O 1
ATOM 6665 N N . ALA B 1 364 ? 9.57 -17.828 -12.008 1 98.69 364 ALA B N 1
ATOM 6666 C CA . ALA B 1 364 ? 8.258 -18.359 -11.641 1 98.69 364 ALA B CA 1
ATOM 6667 C C . ALA B 1 364 ? 8.023 -19.734 -12.25 1 98.69 364 ALA B C 1
ATOM 6669 O O . ALA B 1 364 ? 8.32 -19.969 -13.422 1 98.69 364 ALA B O 1
ATOM 6670 N N . VAL B 1 365 ? 7.613 -20.688 -11.469 1 98.56 365 VAL B N 1
ATOM 6671 C CA . VAL B 1 365 ? 7.211 -22.016 -11.93 1 98.56 365 VAL B CA 1
ATOM 6672 C C . VAL B 1 365 ? 5.707 -22.188 -11.75 1 98.56 365 VAL B C 1
ATOM 6674 O O . VAL B 1 365 ? 5.203 -22.156 -10.625 1 98.56 365 VAL B O 1
ATOM 6677 N N . LEU B 1 366 ? 5.047 -22.344 -12.852 1 98.31 366 LEU B N 1
ATOM 6678 C CA . LEU B 1 366 ? 3.59 -22.391 -12.805 1 98.31 366 LEU B CA 1
ATOM 6679 C C . LEU B 1 366 ? 3.055 -23.578 -13.617 1 98.31 366 LEU B C 1
ATOM 6681 O O . LEU B 1 366 ? 3.824 -24.281 -14.266 1 98.31 366 LEU B O 1
ATOM 6685 N N . GLY B 1 367 ? 1.781 -23.75 -13.508 1 96.25 367 GLY B N 1
ATOM 6686 C CA . GLY B 1 367 ? 1.154 -24.922 -14.109 1 96.25 367 GLY B CA 1
ATOM 6687 C C . GLY B 1 367 ? 0.891 -24.75 -15.602 1 96.25 367 GLY B C 1
ATOM 6688 O O . GLY B 1 367 ? 0.854 -23.625 -16.109 1 96.25 367 GLY B O 1
ATOM 6689 N N . LEU B 1 368 ? 0.66 -25.875 -16.203 1 94.88 368 LEU B N 1
ATOM 6690 C CA . LEU B 1 368 ? 0.349 -25.969 -17.625 1 94.88 368 LEU B CA 1
ATOM 6691 C C . LEU B 1 368 ? -0.926 -26.781 -17.844 1 94.88 368 LEU B C 1
ATOM 6693 O O . LEU B 1 368 ? -0.927 -28 -17.688 1 94.88 368 LEU B O 1
ATOM 6697 N N . ALA B 1 369 ? -2.025 -26.078 -18.188 1 94 369 ALA B N 1
ATOM 6698 C CA . ALA B 1 369 ? -3.275 -26.781 -18.5 1 94 369 ALA B CA 1
ATOM 6699 C C . ALA B 1 369 ? -3.432 -26.984 -20 1 94 369 ALA B C 1
ATOM 6701 O O . ALA B 1 369 ? -3.553 -28.109 -20.469 1 94 369 ALA B O 1
ATOM 6702 N N . GLN B 1 370 ? -3.457 -25.891 -20.766 1 96.75 370 GLN B N 1
ATOM 6703 C CA . GLN B 1 370 ? -3.389 -25.922 -22.219 1 96.75 370 GLN B CA 1
ATOM 6704 C C . GLN B 1 370 ? -2.262 -25.031 -22.734 1 96.75 370 GLN B C 1
ATOM 6706 O O . GLN B 1 370 ? -1.984 -23.984 -22.172 1 96.75 370 GLN B O 1
ATOM 6711 N N . ALA B 1 371 ? -1.609 -25.438 -23.781 1 97.88 371 ALA B N 1
ATOM 6712 C CA . ALA B 1 371 ? -0.643 -24.625 -24.516 1 97.88 371 ALA B CA 1
ATOM 6713 C C . ALA B 1 371 ? -0.897 -24.688 -26.016 1 97.88 371 ALA B C 1
ATOM 6715 O O . ALA B 1 371 ? -1.541 -25.625 -26.5 1 97.88 371 ALA B O 1
ATOM 6716 N N . ASP B 1 372 ? -0.482 -23.656 -26.719 1 97.19 372 ASP B N 1
ATOM 6717 C CA . ASP B 1 372 ? -0.721 -23.719 -28.156 1 97.19 372 ASP B CA 1
ATOM 6718 C C . ASP B 1 372 ? 0.536 -23.344 -28.953 1 97.19 372 ASP B C 1
ATOM 6720 O O . ASP B 1 372 ? 1.596 -23.125 -28.359 1 97.19 372 ASP B O 1
ATOM 6724 N N . GLU B 1 373 ? 0.441 -23.375 -30.219 1 95.31 373 GLU B N 1
ATOM 6725 C CA . GLU B 1 373 ? 1.562 -23.234 -31.141 1 95.31 373 GLU B CA 1
ATOM 6726 C C . GLU B 1 373 ? 2.281 -21.906 -30.938 1 95.31 373 GLU B C 1
ATOM 6728 O O . GLU B 1 373 ? 3.5 -21.812 -31.094 1 95.31 373 GLU B O 1
ATOM 6733 N N . ALA B 1 374 ? 1.568 -20.875 -30.516 1 95.88 374 ALA B N 1
ATOM 6734 C CA . ALA B 1 374 ? 2.137 -19.531 -30.344 1 95.88 374 ALA B CA 1
ATOM 6735 C C . ALA B 1 374 ? 2.742 -19.391 -28.938 1 95.88 374 ALA B C 1
ATOM 6737 O O . ALA B 1 374 ? 3.232 -18.312 -28.578 1 95.88 374 ALA B O 1
ATOM 6738 N N . GLY B 1 375 ? 2.682 -20.469 -28.188 1 97.88 375 GLY B N 1
ATOM 6739 C CA . GLY B 1 375 ? 3.254 -20.438 -26.859 1 97.88 375 GLY B CA 1
ATOM 6740 C C . GLY B 1 375 ? 2.289 -19.922 -25.812 1 97.88 375 GLY B C 1
ATOM 6741 O O . GLY B 1 375 ? 2.689 -19.656 -24.672 1 97.88 375 GLY B O 1
ATOM 6742 N N . ASN B 1 376 ? 1.031 -19.688 -26.156 1 98.38 376 ASN B N 1
ATOM 6743 C CA . ASN B 1 376 ? 0.034 -19.266 -25.172 1 98.38 376 ASN B CA 1
ATOM 6744 C C . ASN B 1 376 ? -0.24 -20.359 -24.141 1 98.38 376 ASN B C 1
ATOM 6746 O O . ASN B 1 376 ? -0.084 -21.547 -24.438 1 98.38 376 ASN B O 1
ATOM 6750 N N . ILE B 1 377 ? -0.604 -19.938 -22.953 1 98.5 377 ILE B N 1
ATOM 6751 C CA . ILE B 1 377 ? -1.066 -20.844 -21.906 1 98.5 377 ILE B CA 1
ATOM 6752 C C . ILE B 1 377 ? -2.492 -20.484 -21.5 1 98.5 377 ILE B C 1
ATOM 6754 O O . ILE B 1 377 ? -2.838 -19.297 -21.422 1 98.5 377 ILE B O 1
ATOM 6758 N N . ASN B 1 378 ? -3.307 -21.531 -21.312 1 98.12 378 ASN B N 1
ATOM 6759 C CA . ASN B 1 378 ? -4.641 -21.359 -20.75 1 98.12 378 ASN B CA 1
ATOM 6760 C C . ASN B 1 378 ? -4.777 -22.094 -19.406 1 98.12 378 ASN B C 1
ATOM 6762 O O . ASN B 1 378 ? -4.523 -23.297 -19.328 1 98.12 378 ASN B O 1
ATOM 6766 N N . VAL B 1 379 ? -5.152 -21.344 -18.453 1 96.94 379 VAL B N 1
ATOM 6767 C CA . VAL B 1 379 ? -5.441 -21.953 -17.156 1 96.94 379 VAL B CA 1
ATOM 6768 C C . VAL B 1 379 ? -6.742 -21.391 -16.594 1 96.94 379 VAL B C 1
ATOM 6770 O O . VAL B 1 379 ? -7.137 -21.719 -15.469 1 96.94 379 VAL B O 1
ATOM 6773 N N . SER B 1 380 ? -7.492 -20.531 -17.266 1 97.62 380 SER B N 1
ATOM 6774 C CA . SER B 1 380 ? -8.562 -19.719 -16.703 1 97.62 380 SER B CA 1
ATOM 6775 C C . SER B 1 380 ? -9.938 -20.281 -17.062 1 97.62 380 SER B C 1
ATOM 6777 O O . SER B 1 380 ? -10.859 -20.234 -16.25 1 97.62 380 SER B O 1
ATOM 6779 N N . LYS B 1 381 ? -10.117 -20.672 -18.25 1 97 381 LYS B N 1
ATOM 6780 C CA . LYS B 1 381 ? -11.375 -21.234 -18.719 1 97 381 LYS B CA 1
ATOM 6781 C C . LYS B 1 381 ? -11.156 -22.25 -19.844 1 97 381 LYS B C 1
ATOM 6783 O O . LYS B 1 381 ? -10.602 -21.906 -20.891 1 97 381 LYS B O 1
ATOM 6788 N N . PHE B 1 382 ? -11.508 -23.469 -19.641 1 92.12 382 PHE B N 1
ATOM 6789 C CA . PHE B 1 382 ? -11.422 -24.484 -20.703 1 92.12 382 PHE B CA 1
ATOM 6790 C C . PHE B 1 382 ? -12.422 -25.609 -20.453 1 92.12 382 PHE B C 1
ATOM 6792 O O . PHE B 1 382 ? -12.914 -25.781 -19.328 1 92.12 382 PHE B O 1
ATOM 6799 N N . THR B 1 383 ? -12.703 -26.297 -21.422 1 90 383 THR B N 1
ATOM 6800 C CA . THR B 1 383 ? -13.711 -27.359 -21.375 1 90 383 THR B CA 1
ATOM 6801 C C . THR B 1 383 ? -13.062 -28.703 -21.094 1 90 383 THR B C 1
ATOM 6803 O O . THR B 1 383 ? -12.055 -29.062 -21.719 1 90 383 THR B O 1
ATOM 6806 N N . ILE B 1 384 ? -13.531 -29.328 -20.141 1 81.5 384 ILE B N 1
ATOM 6807 C CA . ILE B 1 384 ? -13.141 -30.719 -19.891 1 81.5 384 ILE B CA 1
ATOM 6808 C C . ILE B 1 384 ? -14.148 -31.656 -20.531 1 81.5 384 ILE B C 1
ATOM 6810 O O . ILE B 1 384 ? -15.336 -31.641 -20.188 1 81.5 384 ILE B O 1
ATOM 6814 N N . PRO B 1 385 ? -13.68 -32.438 -21.438 1 78.25 385 PRO B N 1
ATOM 6815 C CA . PRO B 1 385 ? -14.609 -33.375 -22.094 1 78.25 385 PRO B CA 1
ATOM 6816 C C . PRO B 1 385 ? -15.43 -34.188 -21.094 1 78.25 385 PRO B C 1
ATOM 6818 O O . PRO B 1 385 ? -14.875 -34.781 -20.172 1 78.25 385 PRO B O 1
ATOM 6821 N N . GLY B 1 386 ? -16.703 -34.219 -21.234 1 76.69 386 GLY B N 1
ATOM 6822 C CA . GLY B 1 386 ? -17.594 -34.969 -20.375 1 76.69 386 GLY B CA 1
ATOM 6823 C C . GLY B 1 386 ? -17.969 -34.25 -19.109 1 76.69 386 GLY B C 1
ATOM 6824 O O . GLY B 1 386 ? -18.953 -34.625 -18.453 1 76.69 386 GLY B O 1
ATOM 6825 N N . LEU B 1 387 ? -17.25 -33.156 -18.734 1 78.81 387 LEU B N 1
ATOM 6826 C CA . LEU B 1 387 ? -17.484 -32.5 -17.453 1 78.81 387 LEU B CA 1
ATOM 6827 C C . LEU B 1 387 ? -17.953 -31.062 -17.672 1 78.81 387 LEU B C 1
ATOM 6829 O O . LEU B 1 387 ? -18.5 -30.438 -16.75 1 78.81 387 LEU B O 1
ATOM 6833 N N . GLY B 1 388 ? -17.734 -30.609 -18.812 1 83.75 388 GLY B N 1
ATOM 6834 C CA . GLY B 1 388 ? -18.156 -29.234 -19.094 1 83.75 388 GLY B CA 1
ATOM 6835 C C . GLY B 1 388 ? -17.047 -28.219 -18.891 1 83.75 388 GLY B C 1
ATOM 6836 O O . GLY B 1 388 ? -15.859 -28.562 -18.906 1 83.75 388 GLY B O 1
ATOM 6837 N N . ASP B 1 389 ? -17.5 -26.922 -18.719 1 88.31 389 ASP B N 1
ATOM 6838 C CA . ASP B 1 389 ? -16.531 -25.828 -18.625 1 88.31 389 ASP B CA 1
ATOM 6839 C C . ASP B 1 389 ? -15.969 -25.719 -17.219 1 88.31 389 ASP B C 1
ATOM 6841 O O . ASP B 1 389 ? -16.719 -25.75 -16.234 1 88.31 389 ASP B O 1
ATOM 6845 N N . ARG B 1 390 ? -14.727 -25.75 -17.172 1 91.12 390 ARG B N 1
ATOM 6846 C CA . ARG B 1 390 ? -14.039 -25.375 -15.945 1 91.12 390 ARG B CA 1
ATOM 6847 C C . ARG B 1 390 ? -13.719 -23.875 -15.938 1 91.12 390 ARG B C 1
ATOM 6849 O O . ARG B 1 390 ? -12.992 -23.391 -16.797 1 91.12 390 ARG B O 1
ATOM 6856 N N . LEU B 1 391 ? -14.336 -23.156 -15.039 1 95.44 391 LEU B N 1
ATOM 6857 C CA . LEU B 1 391 ? -14.102 -21.719 -14.883 1 95.44 391 LEU B CA 1
ATOM 6858 C C . LEU B 1 391 ? -13.266 -21.438 -13.641 1 95.44 391 LEU B C 1
ATOM 6860 O O . LEU B 1 391 ? -13.695 -21.719 -12.516 1 95.44 391 LEU B O 1
ATOM 6864 N N . THR B 1 392 ? -12.094 -20.906 -13.773 1 95.94 392 THR B N 1
ATOM 6865 C CA . THR B 1 392 ? -11.25 -20.656 -12.617 1 95.94 392 THR B CA 1
ATOM 6866 C C . THR B 1 392 ? -10.828 -19.203 -12.555 1 95.94 392 THR B C 1
ATOM 6868 O O . THR B 1 392 ? -10.711 -18.625 -11.469 1 95.94 392 THR B O 1
ATOM 6871 N N . GLY B 1 393 ? -10.648 -18.547 -13.68 1 97.5 393 GLY B N 1
ATOM 6872 C CA . GLY B 1 393 ? -10.008 -17.25 -13.734 1 97.5 393 GLY B CA 1
ATOM 6873 C C . GLY B 1 393 ? -8.492 -17.312 -13.703 1 97.5 393 GLY B C 1
ATOM 6874 O O . GLY B 1 393 ? -7.922 -18.406 -13.586 1 97.5 393 GLY B O 1
ATOM 6875 N N . PRO B 1 394 ? -7.84 -16.188 -13.828 1 98.12 394 PRO B N 1
ATOM 6876 C CA . PRO B 1 394 ? -6.383 -16.203 -13.969 1 98.12 394 PRO B CA 1
ATOM 6877 C C . PRO B 1 394 ? -5.66 -16.219 -12.625 1 98.12 394 PRO B C 1
ATOM 6879 O O . PRO B 1 394 ? -4.457 -16.484 -12.57 1 98.12 394 PRO B O 1
ATOM 6882 N N . GLY B 1 395 ? -6.391 -15.836 -11.516 1 97.56 395 GLY B N 1
ATOM 6883 C CA . GLY B 1 395 ? -5.664 -15.617 -10.273 1 97.56 395 GLY B CA 1
ATOM 6884 C C . GLY B 1 395 ? -4.512 -14.641 -10.422 1 97.56 395 GLY B C 1
ATOM 6885 O O . GLY B 1 395 ? -4.656 -13.594 -11.062 1 97.56 395 GLY B O 1
ATOM 6886 N N . GLY B 1 396 ? -3.379 -15.023 -9.805 1 97.94 396 GLY B N 1
ATOM 6887 C CA . GLY B 1 396 ? -2.191 -14.195 -9.938 1 97.94 396 GLY B CA 1
ATOM 6888 C C . GLY B 1 396 ? -1.363 -14.523 -11.164 1 97.94 396 GLY B C 1
ATOM 6889 O O . GLY B 1 396 ? -0.33 -13.898 -11.406 1 97.94 396 GLY B O 1
ATOM 6890 N N . PHE B 1 397 ? -1.823 -15.438 -11.977 1 98.38 397 PHE B N 1
ATOM 6891 C CA . PHE B 1 397 ? -1.076 -16.031 -13.078 1 98.38 397 PHE B CA 1
ATOM 6892 C C . PHE B 1 397 ? -0.599 -14.961 -14.047 1 98.38 397 PHE B C 1
ATOM 6894 O O . PHE B 1 397 ? 0.581 -14.914 -14.406 1 98.38 397 PHE B O 1
ATOM 6901 N N . ILE B 1 398 ? -1.469 -14.062 -14.461 1 98.75 398 ILE B N 1
ATOM 6902 C CA . ILE B 1 398 ? -1.145 -13.047 -15.461 1 98.75 398 ILE B CA 1
ATOM 6903 C C . ILE B 1 398 ? -0.109 -12.078 -14.898 1 98.75 398 ILE B C 1
ATOM 6905 O O . ILE B 1 398 ? 0.893 -11.781 -15.547 1 98.75 398 ILE B O 1
ATOM 6909 N N . ASN B 1 399 ? -0.33 -11.586 -13.672 1 98.69 399 ASN B N 1
ATOM 6910 C CA . ASN B 1 399 ? 0.638 -10.703 -13.031 1 98.69 399 ASN B CA 1
ATOM 6911 C C . ASN B 1 399 ? 2.029 -11.328 -12.992 1 98.69 399 ASN B C 1
ATOM 6913 O O . ASN B 1 399 ? 3.006 -10.703 -13.414 1 98.69 399 ASN B O 1
ATOM 6917 N N . ILE B 1 400 ? 2.07 -12.539 -12.492 1 98.56 400 ILE B N 1
ATOM 6918 C CA . ILE B 1 400 ? 3.334 -13.219 -12.211 1 98.56 400 ILE B CA 1
ATOM 6919 C C . ILE B 1 400 ? 4.062 -13.516 -13.523 1 98.56 400 ILE B C 1
ATOM 6921 O O . ILE B 1 400 ? 5.25 -13.211 -13.664 1 98.56 400 ILE B O 1
ATOM 6925 N N . THR B 1 401 ? 3.395 -14.031 -14.531 1 98.5 401 THR B N 1
ATOM 6926 C CA . THR B 1 401 ? 4.059 -14.508 -15.742 1 98.5 401 THR B CA 1
ATOM 6927 C C . THR B 1 401 ? 4.465 -13.336 -16.625 1 98.5 401 THR B C 1
ATOM 6929 O O . THR B 1 401 ? 5.512 -13.375 -17.281 1 98.5 401 THR B O 1
ATOM 6932 N N . GLN B 1 402 ? 3.695 -12.273 -16.641 1 97.94 402 GLN B N 1
ATOM 6933 C CA . GLN B 1 402 ? 3.977 -11.164 -17.547 1 97.94 402 GLN B CA 1
ATOM 6934 C C . GLN B 1 402 ? 5.172 -10.344 -17.062 1 97.94 402 GLN B C 1
ATOM 6936 O O . GLN B 1 402 ? 5.871 -9.727 -17.875 1 97.94 402 GLN B O 1
ATOM 6941 N N . SER B 1 403 ? 5.371 -10.359 -15.789 1 97.62 403 SER B N 1
ATOM 6942 C CA . SER B 1 403 ? 6.367 -9.445 -15.25 1 97.62 403 SER B CA 1
ATOM 6943 C C . SER B 1 403 ? 7.652 -10.172 -14.883 1 97.62 403 SER B C 1
ATOM 6945 O O . SER B 1 403 ? 8.625 -9.547 -14.453 1 97.62 403 SER B O 1
ATOM 6947 N N . THR B 1 404 ? 7.68 -11.492 -14.984 1 98.19 404 THR B N 1
ATOM 6948 C CA . THR B 1 404 ? 8.852 -12.289 -14.617 1 98.19 404 THR B CA 1
ATOM 6949 C C . THR B 1 404 ? 9.695 -12.594 -15.852 1 98.19 404 THR B C 1
ATOM 6951 O O . THR B 1 404 ? 9.172 -13.031 -16.875 1 98.19 404 THR B O 1
ATOM 6954 N N . GLN B 1 405 ? 10.984 -12.391 -15.758 1 96.44 405 GLN B N 1
ATOM 6955 C CA . GLN B 1 405 ? 11.867 -12.547 -16.906 1 96.44 405 GLN B CA 1
ATOM 6956 C C . GLN B 1 405 ? 11.984 -14.016 -17.297 1 96.44 405 GLN B C 1
ATOM 6958 O O . GLN B 1 405 ? 12 -14.344 -18.5 1 96.44 405 GLN B O 1
ATOM 6963 N N . LYS B 1 406 ? 12.109 -14.969 -16.406 1 98.12 406 LYS B N 1
ATOM 6964 C CA . LYS B 1 406 ? 12.203 -16.406 -16.656 1 98.12 406 LYS B CA 1
ATOM 6965 C C . LYS B 1 406 ? 10.992 -17.141 -16.094 1 98.12 406 LYS B C 1
ATOM 6967 O O . LYS B 1 406 ? 10.758 -17.141 -14.891 1 98.12 406 LYS B O 1
ATOM 6972 N N . VAL B 1 407 ? 10.172 -17.766 -16.891 1 98.81 407 VAL B N 1
ATOM 6973 C CA . VAL B 1 407 ? 8.969 -18.5 -16.5 1 98.81 407 VAL B CA 1
ATOM 6974 C C . VAL B 1 407 ? 9.07 -19.953 -16.969 1 98.81 407 VAL B C 1
ATOM 6976 O O . VAL B 1 407 ? 9.43 -20.219 -18.109 1 98.81 407 VAL B O 1
ATOM 6979 N N . VAL B 1 408 ? 8.797 -20.859 -16.047 1 98.88 408 VAL B N 1
ATOM 6980 C CA . VAL B 1 408 ? 8.766 -22.281 -16.344 1 98.88 408 VAL B CA 1
ATOM 6981 C C . VAL B 1 408 ? 7.355 -22.828 -16.125 1 98.88 408 VAL B C 1
ATOM 6983 O O . VAL B 1 408 ? 6.848 -22.828 -15.008 1 98.88 408 VAL B O 1
ATOM 6986 N N . PHE B 1 409 ? 6.766 -23.219 -17.234 1 98.75 409 PHE B N 1
ATOM 6987 C CA . PHE B 1 409 ? 5.508 -23.938 -17.109 1 98.75 409 PHE B CA 1
ATOM 6988 C C . PHE B 1 409 ? 5.762 -25.438 -16.969 1 98.75 409 PHE B C 1
ATOM 6990 O O . PHE B 1 409 ? 6.551 -26.016 -17.719 1 98.75 409 PHE B O 1
ATOM 6997 N N . ALA B 1 410 ? 5.094 -26.062 -16.016 1 98.25 410 ALA B N 1
ATOM 6998 C CA . ALA B 1 410 ? 5.281 -27.484 -15.789 1 98.25 410 ALA B CA 1
ATOM 6999 C C . ALA B 1 410 ? 3.941 -28.219 -15.742 1 98.25 410 ALA B C 1
ATOM 7001 O O . ALA B 1 410 ? 3.025 -27.797 -15.031 1 98.25 410 ALA B O 1
ATOM 7002 N N . GLY B 1 411 ? 3.822 -29.266 -16.469 1 96.06 411 GLY B N 1
ATOM 7003 C CA . GLY B 1 411 ? 2.623 -30.094 -16.469 1 96.06 411 GLY B CA 1
ATOM 7004 C C . GLY B 1 411 ? 2.734 -31.312 -17.375 1 96.06 411 GLY B C 1
ATOM 7005 O O . GLY B 1 411 ? 3.645 -31.391 -18.203 1 96.06 411 GLY B O 1
ATOM 7006 N N . SER B 1 412 ? 1.837 -32.25 -17.188 1 95.19 412 SER B N 1
ATOM 7007 C CA . SER B 1 412 ? 1.821 -33.438 -18.016 1 95.19 412 SER B CA 1
ATOM 7008 C C . SER B 1 412 ? 1.58 -33.094 -19.469 1 95.19 412 SER B C 1
ATOM 7010 O O . SER B 1 412 ? 0.859 -32.156 -19.781 1 95.19 412 SER B O 1
ATOM 7012 N N . PHE B 1 413 ? 2.152 -33.875 -20.312 1 96.69 413 PHE B N 1
ATOM 7013 C CA . PHE B 1 413 ? 2.016 -33.656 -21.766 1 96.69 413 PHE B CA 1
ATOM 7014 C C . PHE B 1 413 ? 0.561 -33.812 -22.188 1 96.69 413 PHE B C 1
ATOM 7016 O O . PHE B 1 413 ? 0.019 -32.938 -22.875 1 96.69 413 PHE B O 1
ATOM 7023 N N . ASN B 1 414 ? -0.077 -34.875 -21.844 1 94.44 414 ASN B N 1
ATOM 7024 C CA . ASN B 1 414 ? -1.51 -35.094 -22.016 1 94.44 414 ASN B CA 1
ATOM 7025 C C . ASN B 1 414 ? -2.193 -35.406 -20.688 1 94.44 414 ASN B C 1
ATOM 7027 O O . ASN B 1 414 ? -1.563 -35.906 -19.75 1 94.44 414 ASN B O 1
ATOM 7031 N N . ALA B 1 415 ? -3.461 -35.062 -20.609 1 90.12 415 ALA B N 1
ATOM 7032 C CA . ALA B 1 415 ? -4.215 -35.312 -19.391 1 90.12 415 ALA B CA 1
ATOM 7033 C C . ALA B 1 415 ? -4.441 -36.812 -19.156 1 90.12 415 ALA B C 1
ATOM 7035 O O . ALA B 1 415 ? -4.73 -37.531 -20.094 1 90.12 415 ALA B O 1
ATOM 7036 N N . LYS B 1 416 ? -4.273 -37.281 -17.953 1 87.19 416 LYS B N 1
ATOM 7037 C CA . LYS B 1 416 ? -4.605 -38.625 -17.484 1 87.19 416 LYS B CA 1
ATOM 7038 C C . LYS B 1 416 ? -3.752 -39.688 -18.188 1 87.19 416 LYS B C 1
ATOM 7040 O O . LYS B 1 416 ? -4.25 -40.75 -18.562 1 87.19 416 LYS B O 1
ATOM 7045 N N . CYS B 1 417 ? -2.57 -39.312 -18.484 1 91.25 417 CYS B N 1
ATOM 7046 C CA . CYS B 1 417 ? -1.614 -40.312 -19 1 91.25 417 CYS B CA 1
ATOM 7047 C C . CYS B 1 417 ? -1.046 -41.156 -17.859 1 91.25 417 CYS B C 1
ATOM 7049 O O . CYS B 1 417 ? -0.802 -40.656 -16.766 1 91.25 417 CYS B O 1
ATOM 7051 N N . GLU B 1 418 ? -0.947 -42.438 -18.125 1 94.44 418 GLU B N 1
ATOM 7052 C CA . GLU B 1 418 ? -0.284 -43.344 -17.172 1 94.44 418 GLU B CA 1
ATOM 7053 C C . GLU B 1 418 ? 1.148 -43.625 -17.609 1 94.44 418 GLU B C 1
ATOM 7055 O O . GLU B 1 418 ? 1.374 -44.188 -18.688 1 94.44 418 GLU B O 1
ATOM 7060 N N . VAL B 1 419 ? 2.082 -43.219 -16.719 1 95.88 419 VAL B N 1
ATOM 7061 C CA . VAL B 1 419 ? 3.488 -43.406 -17.062 1 95.88 419 VAL B CA 1
ATOM 7062 C C . VAL B 1 419 ? 4.223 -44.062 -15.891 1 95.88 419 VAL B C 1
ATOM 7064 O O . VAL B 1 419 ? 3.717 -44.094 -14.766 1 95.88 419 VAL B O 1
ATOM 7067 N N . GLU B 1 420 ? 5.309 -44.625 -16.172 1 95.62 420 GLU B N 1
ATOM 7068 C CA . GLU B 1 420 ? 6.195 -45.25 -15.188 1 95.62 420 GLU B CA 1
ATOM 7069 C C . GLU B 1 420 ? 7.656 -44.906 -15.484 1 95.62 420 GLU B C 1
ATOM 7071 O O . GLU B 1 420 ? 8.039 -44.75 -16.641 1 95.62 420 GLU B O 1
ATOM 7076 N N . ILE B 1 421 ? 8.367 -44.719 -14.453 1 96.5 421 ILE B N 1
ATOM 7077 C CA . ILE B 1 421 ? 9.812 -44.594 -14.586 1 96.5 421 ILE B CA 1
ATOM 7078 C C . ILE B 1 421 ? 10.484 -45.906 -14.273 1 96.5 421 ILE B C 1
ATOM 7080 O O . ILE B 1 421 ? 10.336 -46.438 -13.164 1 96.5 421 ILE B O 1
ATOM 7084 N N . SER B 1 422 ? 11.172 -46.469 -15.203 1 93.31 422 SER B N 1
ATOM 7085 C CA . SER B 1 422 ? 11.867 -47.75 -15.039 1 93.31 422 SER B CA 1
ATOM 7086 C C . SER B 1 422 ? 13.211 -47.719 -15.758 1 93.31 422 SER B C 1
ATOM 7088 O O . SER B 1 422 ? 13.289 -47.344 -16.922 1 93.31 422 SER B O 1
ATOM 7090 N N . ASP B 1 423 ? 14.297 -48.156 -15.086 1 92.81 423 ASP B N 1
ATOM 7091 C CA . ASP B 1 423 ? 15.641 -48.281 -15.641 1 92.81 423 ASP B CA 1
ATOM 7092 C C . ASP B 1 423 ? 16.109 -46.969 -16.266 1 92.81 423 ASP B C 1
ATOM 7094 O O . ASP B 1 423 ? 16.609 -46.938 -17.391 1 92.81 423 ASP B O 1
ATOM 7098 N N . GLY B 1 424 ? 15.703 -45.906 -15.609 1 94.38 424 GLY B N 1
ATOM 7099 C CA . GLY B 1 424 ? 16.172 -44.594 -16.016 1 94.38 424 GLY B CA 1
ATOM 7100 C C . GLY B 1 424 ? 15.43 -44.031 -17.219 1 94.38 424 GLY B C 1
ATOM 7101 O O . GLY B 1 424 ? 15.883 -43.062 -17.844 1 94.38 424 GLY B O 1
ATOM 7102 N N . LYS B 1 425 ? 14.32 -44.656 -17.531 1 96.25 425 LYS B N 1
ATOM 7103 C CA . LYS B 1 425 ? 13.555 -44.25 -18.719 1 96.25 425 LYS B CA 1
ATOM 7104 C C . LYS B 1 425 ? 12.094 -43.969 -18.359 1 96.25 425 LYS B C 1
ATOM 7106 O O . LYS B 1 425 ? 11.594 -44.5 -17.359 1 96.25 425 LYS B O 1
ATOM 7111 N N . LEU B 1 426 ? 11.477 -43.094 -19.125 1 97.69 426 LEU B N 1
ATOM 7112 C CA . LEU B 1 426 ? 10.031 -42.906 -19.031 1 97.69 426 LEU B CA 1
ATOM 7113 C C . LEU B 1 426 ? 9.289 -43.875 -19.922 1 97.69 426 LEU B C 1
ATOM 7115 O O . LEU B 1 426 ? 9.602 -44.031 -21.109 1 97.69 426 LEU B O 1
ATOM 7119 N N . ILE B 1 427 ? 8.398 -44.625 -19.391 1 97 427 ILE B N 1
ATOM 7120 C CA . ILE B 1 427 ? 7.582 -45.562 -20.141 1 97 427 ILE B CA 1
ATOM 7121 C C . ILE B 1 427 ? 6.121 -45.125 -20.125 1 97 427 ILE B C 1
ATOM 7123 O O . ILE B 1 427 ? 5.535 -44.969 -19.047 1 97 427 ILE B O 1
ATOM 7127 N N . ILE B 1 428 ? 5.562 -44.969 -21.297 1 96.75 428 ILE B N 1
ATOM 7128 C CA . ILE B 1 428 ? 4.141 -44.656 -21.391 1 96.75 428 ILE B CA 1
ATOM 7129 C C . ILE B 1 428 ? 3.326 -45.938 -21.312 1 96.75 428 ILE B C 1
ATOM 7131 O O . ILE B 1 428 ? 3.361 -46.75 -22.25 1 96.75 428 ILE B O 1
ATOM 7135 N N . LYS B 1 429 ? 2.609 -46.062 -20.25 1 96.31 429 LYS B N 1
ATOM 7136 C CA . LYS B 1 429 ? 1.795 -47.25 -20.078 1 96.31 429 LYS B CA 1
ATOM 7137 C C . LYS B 1 429 ? 0.452 -47.125 -20.781 1 96.31 429 LYS B C 1
ATOM 7139 O O . LYS B 1 429 ? -0.023 -48.062 -21.422 1 96.31 429 LYS B O 1
ATOM 7144 N N . LYS B 1 430 ? -0.149 -46 -20.562 1 95.12 430 LYS B N 1
ATOM 7145 C CA . LYS B 1 430 ? -1.417 -45.688 -21.188 1 95.12 430 LYS B CA 1
ATOM 7146 C C . LYS B 1 430 ? -1.466 -44.188 -21.578 1 95.12 430 LYS B C 1
ATOM 7148 O O . LYS B 1 430 ? -1.272 -43.312 -20.719 1 95.12 430 LYS B O 1
ATOM 7153 N N . GLU B 1 431 ? -1.746 -44.031 -22.859 1 92.56 431 GLU B N 1
ATOM 7154 C CA . GLU B 1 431 ? -1.828 -42.656 -23.328 1 92.56 431 GLU B CA 1
ATOM 7155 C C . GLU B 1 431 ? -3.041 -41.938 -22.734 1 92.56 431 GLU B C 1
ATOM 7157 O O . GLU B 1 431 ? -4.02 -42.594 -22.344 1 92.56 431 GLU B O 1
ATOM 7162 N N . GLY B 1 432 ? -2.883 -40.656 -22.547 1 85.38 432 GLY B N 1
ATOM 7163 C CA . GLY B 1 432 ? -3.967 -39.844 -22.016 1 85.38 432 GLY B CA 1
ATOM 7164 C C . GLY B 1 432 ? -5.012 -39.5 -23.062 1 85.38 432 GLY B C 1
ATOM 7165 O O . GLY B 1 432 ? -4.758 -39.625 -24.266 1 85.38 432 GLY B O 1
ATOM 7166 N N . ARG B 1 433 ? -6.281 -39.219 -22.641 1 79.19 433 ARG B N 1
ATOM 7167 C CA . ARG B 1 433 ? -7.391 -38.906 -23.547 1 79.19 433 ARG B CA 1
ATOM 7168 C C . ARG B 1 433 ? -7.535 -37.406 -23.734 1 79.19 433 ARG B C 1
ATOM 7170 O O . ARG B 1 433 ? -8.305 -36.938 -24.594 1 79.19 433 ARG B O 1
ATOM 7177 N N . GLY B 1 434 ? -6.953 -36.594 -23.062 1 87.25 434 GLY B N 1
ATOM 7178 C CA . GLY B 1 434 ? -7.129 -35.156 -23.188 1 87.25 434 GLY B CA 1
ATOM 7179 C C . GLY B 1 434 ? -5.871 -34.438 -23.641 1 87.25 434 GLY B C 1
ATOM 7180 O O . GLY B 1 434 ? -4.945 -34.25 -22.859 1 87.25 434 GLY B O 1
ATOM 7181 N N . LYS B 1 435 ? -5.84 -34 -24.969 1 92 435 LYS B N 1
ATOM 7182 C CA . LYS B 1 435 ? -4.703 -33.25 -25.5 1 92 435 LYS B CA 1
ATOM 7183 C C . LYS B 1 435 ? -4.598 -31.891 -24.844 1 92 435 LYS B C 1
ATOM 7185 O O . LYS B 1 435 ? -5.605 -31.188 -24.688 1 92 435 LYS B O 1
ATOM 7190 N N . LYS B 1 436 ? -3.443 -31.547 -24.438 1 95.5 436 LYS B N 1
ATOM 7191 C CA . LYS B 1 436 ? -3.207 -30.25 -23.797 1 95.5 436 LYS B CA 1
ATOM 7192 C C . LYS B 1 436 ? -2.469 -29.297 -24.734 1 95.5 436 LYS B C 1
ATOM 7194 O O . LYS B 1 436 ? -2.496 -28.078 -24.531 1 95.5 436 LYS B O 1
ATOM 7199 N N . LEU B 1 437 ? -1.659 -29.812 -25.656 1 97.5 437 LEU B N 1
ATOM 7200 C CA . LEU B 1 437 ? -0.936 -29.016 -26.656 1 97.5 437 LEU B CA 1
ATOM 7201 C C . LEU B 1 437 ? -1.757 -28.859 -27.922 1 97.5 437 LEU B C 1
ATOM 7203 O O . LEU B 1 437 ? -1.688 -29.703 -28.828 1 97.5 437 LEU B O 1
ATOM 7207 N N . LEU B 1 438 ? -2.426 -27.75 -28.016 1 97 438 LEU B N 1
ATOM 7208 C CA . LEU B 1 438 ? -3.463 -27.5 -29 1 97 438 LEU B CA 1
ATOM 7209 C C . LEU B 1 438 ? -2.973 -26.516 -30.062 1 97 438 LEU B C 1
ATOM 7211 O O . LEU B 1 438 ? -1.995 -25.797 -29.844 1 97 438 LEU B O 1
ATOM 7215 N N . LYS B 1 439 ? -3.713 -26.516 -31.188 1 97 439 LYS B N 1
ATOM 7216 C CA . LYS B 1 439 ? -3.396 -25.5 -32.188 1 97 439 LYS B CA 1
ATOM 7217 C C . LYS B 1 439 ? -3.627 -24.094 -31.625 1 97 439 LYS B C 1
ATOM 7219 O O . LYS B 1 439 ? -2.822 -23.203 -31.859 1 97 439 LYS B O 1
ATOM 7224 N N . GLU B 1 440 ? -4.809 -23.969 -31.016 1 96.88 440 GLU B N 1
ATOM 7225 C CA . GLU B 1 440 ? -5.172 -22.75 -30.297 1 96.88 440 GLU B CA 1
ATOM 7226 C C . GLU B 1 440 ? -5.809 -23.062 -28.953 1 96.88 440 GLU B C 1
ATOM 7228 O O . GLU B 1 440 ? -6.684 -23.938 -28.859 1 96.88 440 GLU B O 1
ATOM 7233 N N . VAL B 1 441 ? -5.355 -22.422 -27.953 1 97.5 441 VAL B N 1
ATOM 7234 C CA . VAL B 1 441 ? -5.965 -22.609 -26.641 1 97.5 441 VAL B CA 1
ATOM 7235 C C . VAL B 1 441 ? -7.367 -22 -26.641 1 97.5 441 VAL B C 1
ATOM 7237 O O . VAL B 1 441 ? -7.668 -21.109 -27.422 1 97.5 441 VAL B O 1
ATOM 7240 N N . GLU B 1 442 ? -8.219 -22.453 -25.703 1 96.62 442 GLU B N 1
ATOM 7241 C CA . GLU B 1 442 ? -9.602 -21.984 -25.609 1 96.62 442 GLU B CA 1
ATOM 7242 C C . GLU B 1 442 ? -9.664 -20.547 -25.094 1 96.62 442 GLU B C 1
ATOM 7244 O O . GLU B 1 442 ? -10.578 -19.797 -25.422 1 96.62 442 GLU B O 1
ATOM 7249 N N . GLN B 1 443 ? -8.758 -20.156 -24.281 1 98 443 GLN B N 1
ATOM 7250 C CA . GLN B 1 443 ? -8.625 -18.828 -23.719 1 98 443 GLN B CA 1
ATOM 7251 C C . GLN B 1 443 ? -7.16 -18.5 -23.422 1 98 443 GLN B C 1
ATOM 7253 O O . GLN B 1 443 ? -6.422 -19.359 -22.922 1 98 443 GLN B O 1
ATOM 7258 N N . VAL B 1 444 ? -6.719 -17.266 -23.656 1 98.69 444 VAL B N 1
ATOM 7259 C CA . VAL B 1 444 ? -5.316 -16.891 -23.469 1 98.69 444 VAL B CA 1
ATOM 7260 C C . VAL B 1 444 ? -5.109 -16.312 -22.078 1 98.69 444 VAL B C 1
ATOM 7262 O O . VAL B 1 444 ? -5.496 -15.172 -21.812 1 98.69 444 VAL B O 1
ATOM 7265 N N . THR B 1 445 ? -4.59 -17.047 -21.266 1 98.69 445 THR B N 1
ATOM 7266 C CA . THR B 1 445 ? -4.246 -16.547 -19.938 1 98.69 445 THR B CA 1
ATOM 7267 C C . THR B 1 445 ? -2.826 -16 -19.922 1 98.69 445 THR B C 1
ATOM 7269 O O . THR B 1 445 ? -2.512 -15.102 -19.125 1 98.69 445 THR B O 1
ATOM 7272 N N . PHE B 1 446 ? -1.964 -16.531 -20.703 1 98.62 446 PHE B N 1
ATOM 7273 C CA . PHE B 1 446 ? -0.606 -16.062 -20.969 1 98.62 446 PHE B CA 1
ATOM 7274 C C . PHE B 1 446 ? -0.361 -15.93 -22.469 1 98.62 446 PHE B C 1
ATOM 7276 O O . PHE B 1 446 ? -0.657 -16.844 -23.234 1 98.62 446 PHE B O 1
ATOM 7283 N N . SER B 1 447 ? 0.251 -14.844 -22.859 1 98.44 447 SER B N 1
ATOM 7284 C CA . SER B 1 447 ? 0.469 -14.562 -24.281 1 98.44 447 SER B CA 1
ATOM 7285 C C . SER B 1 447 ? 1.914 -14.844 -24.672 1 98.44 447 SER B C 1
ATOM 7287 O O . SER B 1 447 ? 2.828 -14.125 -24.266 1 98.44 447 SER B O 1
ATOM 7289 N N . GLY B 1 448 ? 2.082 -15.867 -25.484 1 98.12 448 GLY B N 1
ATOM 7290 C CA . GLY B 1 448 ? 3.408 -16.156 -26.016 1 98.12 448 GLY B CA 1
ATOM 7291 C C . GLY B 1 448 ? 3.988 -15 -26.812 1 98.12 448 GLY B C 1
ATOM 7292 O O . GLY B 1 448 ? 5.172 -14.688 -26.703 1 98.12 448 GLY B O 1
ATOM 7293 N N . LYS B 1 449 ? 3.166 -14.383 -27.594 1 96.88 449 LYS B N 1
ATOM 7294 C CA . LYS B 1 449 ? 3.596 -13.234 -28.391 1 96.88 449 LYS B CA 1
ATOM 7295 C C . LYS B 1 449 ? 4.102 -12.102 -27.5 1 96.88 449 LYS B C 1
ATOM 7297 O O . LYS B 1 449 ? 5.18 -11.555 -27.75 1 96.88 449 LYS B O 1
ATOM 7302 N N . TYR B 1 450 ? 3.301 -11.75 -26.531 1 96.94 450 TYR B N 1
ATOM 7303 C CA . TYR B 1 450 ? 3.691 -10.695 -25.609 1 96.94 450 TYR B CA 1
ATOM 7304 C C . TYR B 1 450 ? 5.023 -11.016 -24.938 1 96.94 450 TYR B C 1
ATOM 7306 O O . TYR B 1 450 ? 5.891 -10.148 -24.812 1 96.94 450 TYR B O 1
ATOM 7314 N N . ALA B 1 451 ? 5.16 -12.242 -24.5 1 97.88 451 ALA B N 1
ATOM 7315 C CA . ALA B 1 451 ? 6.387 -12.68 -23.844 1 97.88 451 ALA B CA 1
ATOM 7316 C C . ALA B 1 451 ? 7.586 -12.562 -24.766 1 97.88 451 ALA B C 1
ATOM 7318 O O . ALA B 1 451 ? 8.656 -12.094 -24.359 1 97.88 451 ALA B O 1
ATOM 7319 N N . ALA B 1 452 ? 7.422 -13.023 -26 1 96.94 452 ALA B N 1
ATOM 7320 C CA . ALA B 1 452 ? 8.5 -12.953 -26.984 1 96.94 452 ALA B CA 1
ATOM 7321 C C . ALA B 1 452 ? 8.906 -11.508 -27.25 1 96.94 452 ALA B C 1
ATOM 7323 O O . ALA B 1 452 ? 10.102 -11.195 -27.312 1 96.94 452 ALA B O 1
ATOM 7324 N N . GLU B 1 453 ? 7.953 -10.625 -27.359 1 95.69 453 GLU B N 1
ATOM 7325 C CA . GLU B 1 453 ? 8.211 -9.211 -27.625 1 95.69 453 GLU B CA 1
ATOM 7326 C C . GLU B 1 453 ? 8.945 -8.555 -26.469 1 95.69 453 GLU B C 1
ATOM 7328 O O . GLU B 1 453 ? 9.719 -7.617 -26.656 1 95.69 453 GLU B O 1
ATOM 7333 N N . ASN B 1 454 ? 8.727 -9.055 -25.312 1 95.19 454 ASN B N 1
ATOM 7334 C CA . ASN B 1 454 ? 9.344 -8.477 -24.125 1 95.19 454 ASN B CA 1
ATOM 7335 C C . ASN B 1 454 ? 10.633 -9.211 -23.75 1 95.19 454 ASN B C 1
ATOM 7337 O O . ASN B 1 454 ? 11.219 -8.938 -22.703 1 95.19 454 ASN B O 1
ATOM 7341 N N . GLY B 1 455 ? 11.039 -10.203 -24.5 1 96.25 455 GLY B N 1
ATOM 7342 C CA . GLY B 1 455 ? 12.32 -10.867 -24.344 1 96.25 455 GLY B CA 1
ATOM 7343 C C . GLY B 1 455 ? 12.352 -11.82 -23.156 1 96.25 455 GLY B C 1
ATOM 7344 O O . GLY B 1 455 ? 13.414 -12.062 -22.578 1 96.25 455 GLY B O 1
ATOM 7345 N N . GLN B 1 456 ? 11.195 -12.383 -22.75 1 97.88 456 GLN B N 1
ATOM 7346 C CA . GLN B 1 456 ? 11.148 -13.312 -21.641 1 97.88 456 GLN B CA 1
ATOM 7347 C C . GLN B 1 456 ? 11.688 -14.688 -22.031 1 97.88 456 GLN B C 1
ATOM 7349 O O . GLN B 1 456 ? 11.633 -15.062 -23.203 1 97.88 456 GLN B O 1
ATOM 7354 N N . GLU B 1 457 ? 12.289 -15.383 -21.078 1 98.38 457 GLU B N 1
ATOM 7355 C CA . GLU B 1 457 ? 12.68 -16.781 -21.25 1 98.38 457 GLU B CA 1
ATOM 7356 C C . GLU B 1 457 ? 11.57 -17.719 -20.766 1 98.38 457 GLU B C 1
ATOM 7358 O O . GLU B 1 457 ? 11.305 -17.812 -19.562 1 98.38 457 GLU B O 1
ATOM 7363 N N . ILE B 1 458 ? 10.969 -18.406 -21.734 1 98.75 458 ILE B N 1
ATOM 7364 C CA . ILE B 1 458 ? 9.812 -19.234 -21.422 1 98.75 458 ILE B CA 1
ATOM 7365 C C . ILE B 1 458 ? 10.125 -20.703 -21.703 1 98.75 458 ILE B C 1
ATOM 7367 O O . ILE B 1 458 ? 10.523 -21.047 -22.812 1 98.75 458 ILE B O 1
ATOM 7371 N N . LEU B 1 459 ? 9.922 -21.562 -20.688 1 98.81 459 LEU B N 1
ATOM 7372 C CA . LEU B 1 459 ? 10.078 -23 -20.828 1 98.81 459 LEU B CA 1
ATOM 7373 C C . LEU B 1 459 ? 8.773 -23.734 -20.516 1 98.81 459 LEU B C 1
ATOM 7375 O O . LEU B 1 459 ? 7.977 -23.25 -19.703 1 98.81 459 LEU B O 1
ATOM 7379 N N . TYR B 1 460 ? 8.555 -24.797 -21.188 1 98.75 460 TYR B N 1
ATOM 7380 C CA . TYR B 1 460 ? 7.465 -25.734 -20.938 1 98.75 460 TYR B CA 1
ATOM 7381 C C . TYR B 1 460 ? 8 -27.125 -20.625 1 98.75 460 TYR B C 1
ATOM 7383 O O . TYR B 1 460 ? 8.461 -27.844 -21.531 1 98.75 460 TYR B O 1
ATOM 7391 N N . VAL B 1 461 ? 7.906 -27.484 -19.406 1 98.69 461 VAL B N 1
ATOM 7392 C CA . VAL B 1 461 ? 8.492 -28.75 -18.938 1 98.69 461 VAL B CA 1
ATOM 7393 C C . VAL B 1 461 ? 7.402 -29.797 -18.781 1 98.69 461 VAL B C 1
ATOM 7395 O O . VAL B 1 461 ? 6.445 -29.609 -18.031 1 98.69 461 VAL B O 1
ATOM 7398 N N . THR B 1 462 ? 7.477 -30.922 -19.516 1 98.25 462 THR B N 1
ATOM 7399 C CA . THR B 1 462 ? 6.621 -32.094 -19.359 1 98.25 462 THR B CA 1
ATOM 7400 C C . THR B 1 462 ? 7.445 -33.312 -18.984 1 98.25 462 THR B C 1
ATOM 7402 O O . THR B 1 462 ? 8.672 -33.25 -18.906 1 98.25 462 THR B O 1
ATOM 7405 N N . GLU B 1 463 ? 6.727 -34.438 -18.766 1 97.38 463 GLU B N 1
ATOM 7406 C CA . GLU B 1 463 ? 7.434 -35.688 -18.469 1 97.38 463 GLU B CA 1
ATOM 7407 C C . GLU B 1 463 ? 8.086 -36.25 -19.719 1 97.38 463 GLU B C 1
ATOM 7409 O O . GLU B 1 463 ? 9.008 -37.062 -19.625 1 97.38 463 GLU B O 1
ATOM 7414 N N . ARG B 1 464 ? 7.703 -35.812 -20.922 1 97.81 464 ARG B N 1
ATOM 7415 C CA . ARG B 1 464 ? 8.172 -36.375 -22.172 1 97.81 464 ARG B CA 1
ATOM 7416 C C . ARG B 1 464 ? 9.281 -35.531 -22.781 1 97.81 464 ARG B C 1
ATOM 7418 O O . ARG B 1 464 ? 10.164 -36.062 -23.484 1 97.81 464 ARG B O 1
ATOM 7425 N N . CYS B 1 465 ? 9.109 -34.312 -22.656 1 98.56 465 CYS B N 1
ATOM 7426 C CA . CYS B 1 465 ? 10.008 -33.375 -23.359 1 98.56 465 CYS B CA 1
ATOM 7427 C C . CYS B 1 465 ? 9.945 -31.984 -22.734 1 98.56 465 CYS B C 1
ATOM 7429 O O . CYS B 1 465 ? 9.109 -31.734 -21.875 1 98.56 465 CYS B O 1
ATOM 7431 N N . VAL B 1 466 ? 10.883 -31.141 -23.078 1 98.81 466 VAL B N 1
ATOM 7432 C CA . VAL B 1 466 ? 10.938 -29.734 -22.703 1 98.81 466 VAL B CA 1
ATOM 7433 C C . VAL B 1 466 ? 10.867 -28.859 -23.953 1 98.81 466 VAL B C 1
ATOM 7435 O O . VAL B 1 466 ? 11.586 -29.094 -24.922 1 98.81 466 VAL B O 1
ATOM 7438 N N . PHE B 1 467 ? 9.906 -27.906 -23.969 1 98.69 467 PHE B N 1
ATOM 7439 C CA . PHE B 1 467 ? 9.852 -26.891 -25.016 1 98.69 467 PHE B CA 1
ATOM 7440 C C . PHE B 1 467 ? 10.438 -25.578 -24.516 1 98.69 467 PHE B C 1
ATOM 7442 O O . PHE B 1 467 ? 10.422 -25.281 -23.328 1 98.69 467 PHE B O 1
ATOM 7449 N N . LYS B 1 468 ? 10.992 -24.812 -25.375 1 98.44 468 LYS B N 1
ATOM 7450 C CA . LYS B 1 468 ? 11.367 -23.422 -25.172 1 98.44 468 LYS B CA 1
ATOM 7451 C C . LYS B 1 468 ? 10.711 -22.516 -26.203 1 98.44 468 LYS B C 1
ATOM 7453 O O . LYS B 1 468 ? 10.539 -22.906 -27.359 1 98.44 468 LYS B O 1
ATOM 7458 N N . LEU B 1 469 ? 10.203 -21.375 -25.781 1 98.31 469 LEU B N 1
ATOM 7459 C CA . LEU B 1 469 ? 9.688 -20.391 -26.719 1 98.31 469 LEU B CA 1
ATOM 7460 C C . LEU B 1 469 ? 10.828 -19.625 -27.391 1 98.31 469 LEU B C 1
ATOM 7462 O O . LEU B 1 469 ? 11.539 -18.859 -26.719 1 98.31 469 LEU B O 1
ATOM 7466 N N . ILE B 1 470 ? 11.07 -19.875 -28.625 1 96 470 ILE B N 1
ATOM 7467 C CA . ILE B 1 470 ? 12.133 -19.219 -29.375 1 96 470 ILE B CA 1
ATOM 7468 C C . ILE B 1 470 ? 11.539 -18.438 -30.547 1 96 470 ILE B C 1
ATOM 7470 O O . ILE B 1 470 ? 10.93 -19.031 -31.438 1 96 470 ILE B O 1
ATOM 7474 N N . ASN B 1 471 ? 11.656 -17.109 -30.547 1 90.5 471 ASN B N 1
ATOM 7475 C CA . ASN B 1 471 ? 11.133 -16.234 -31.578 1 90.5 471 ASN B CA 1
ATOM 7476 C C . ASN B 1 471 ? 9.633 -16.453 -31.797 1 90.5 471 ASN B C 1
ATOM 7478 O O . ASN B 1 471 ? 9.172 -16.578 -32.938 1 90.5 471 ASN B O 1
ATOM 7482 N N . GLY B 1 472 ? 8.945 -16.734 -30.688 1 90.5 472 GLY B N 1
ATOM 7483 C CA . GLY B 1 472 ? 7.496 -16.859 -30.719 1 90.5 472 GLY B CA 1
ATOM 7484 C C . GLY B 1 472 ? 7.023 -18.234 -31.125 1 90.5 472 GLY B C 1
ATOM 7485 O O . GLY B 1 472 ? 5.832 -18.453 -31.375 1 90.5 472 GLY B O 1
ATOM 7486 N N . LYS B 1 473 ? 7.949 -19.203 -31.172 1 92.38 473 LYS B N 1
ATOM 7487 C CA . LYS B 1 473 ? 7.59 -20.562 -31.562 1 92.38 473 LYS B CA 1
ATOM 7488 C C . LYS B 1 473 ? 7.984 -21.562 -30.484 1 92.38 473 LYS B C 1
ATOM 7490 O O . LYS B 1 473 ? 9.102 -21.516 -29.969 1 92.38 473 LYS B O 1
ATOM 7495 N N . MET B 1 474 ? 7.023 -22.422 -30.203 1 97 474 MET B N 1
ATOM 7496 C CA . MET B 1 474 ? 7.348 -23.5 -29.297 1 97 474 MET B CA 1
ATOM 7497 C C . MET B 1 474 ? 8.336 -24.469 -29.938 1 97 474 MET B C 1
ATOM 7499 O O . MET B 1 474 ? 8.102 -24.984 -31.031 1 97 474 MET B O 1
ATOM 7503 N N . THR B 1 475 ? 9.469 -24.703 -29.281 1 98.19 475 THR B N 1
ATOM 7504 C CA . THR B 1 475 ? 10.547 -25.516 -29.828 1 98.19 475 THR B CA 1
ATOM 7505 C C . THR B 1 475 ? 10.922 -26.641 -28.859 1 98.19 475 THR B C 1
ATOM 7507 O O . THR B 1 475 ? 11.242 -26.375 -27.688 1 98.19 475 THR B O 1
ATOM 7510 N N . VAL B 1 476 ? 10.867 -27.891 -29.375 1 98.62 476 VAL B N 1
ATOM 7511 C CA . VAL B 1 476 ? 11.32 -29 -28.547 1 98.62 476 VAL B CA 1
ATOM 7512 C C . VAL B 1 476 ? 12.836 -28.938 -28.391 1 98.62 476 VAL B C 1
ATOM 7514 O O . VAL B 1 476 ? 13.578 -28.938 -29.375 1 98.62 476 VAL B O 1
ATOM 7517 N N . ILE B 1 477 ? 13.281 -28.891 -27.156 1 98.69 477 ILE B N 1
ATOM 7518 C CA . ILE B 1 477 ? 14.719 -28.734 -26.953 1 98.69 477 ILE B CA 1
ATOM 7519 C C . ILE B 1 477 ? 15.281 -29.969 -26.234 1 98.69 477 ILE B C 1
ATOM 7521 O O . ILE B 1 477 ? 16.484 -30.219 -26.281 1 98.69 477 ILE B O 1
ATOM 7525 N N . GLU B 1 478 ? 14.453 -30.688 -25.516 1 98.81 478 GLU B N 1
ATOM 7526 C CA . GLU B 1 478 ? 14.836 -31.922 -24.844 1 98.81 478 GLU B CA 1
ATOM 7527 C C . GLU B 1 478 ? 13.758 -33 -24.984 1 98.81 478 GLU B C 1
ATOM 7529 O O . GLU B 1 478 ? 12.57 -32.688 -25.078 1 98.81 478 GLU B O 1
ATOM 7534 N N . ILE B 1 479 ? 14.18 -34.25 -24.969 1 98.62 479 ILE B N 1
ATOM 7535 C CA . ILE B 1 479 ? 13.273 -35.406 -24.984 1 98.62 479 ILE B CA 1
ATOM 7536 C C . ILE B 1 479 ? 13.68 -36.406 -23.906 1 98.62 479 ILE B C 1
ATOM 7538 O O . ILE B 1 479 ? 14.867 -36.625 -23.672 1 98.62 479 ILE B O 1
ATOM 7542 N N . ALA B 1 480 ? 12.742 -36.938 -23.234 1 98.62 480 ALA B N 1
ATOM 7543 C CA . ALA B 1 480 ? 13.016 -37.875 -22.141 1 98.62 480 ALA B CA 1
ATOM 7544 C C . ALA B 1 480 ? 13.586 -39.188 -22.688 1 98.62 480 ALA B C 1
ATOM 7546 O O . ALA B 1 480 ? 13.219 -39.625 -23.766 1 98.62 480 ALA B O 1
ATOM 7547 N N . PRO B 1 481 ? 14.508 -39.844 -21.875 1 98.19 481 PRO B N 1
ATOM 7548 C CA . PRO B 1 481 ? 14.898 -41.219 -22.25 1 98.19 481 PRO B CA 1
ATOM 7549 C C . PRO B 1 481 ? 13.703 -42.156 -22.359 1 98.19 481 PRO B C 1
ATOM 7551 O O . PRO B 1 481 ? 12.836 -42.156 -21.484 1 98.19 481 PRO B O 1
ATOM 7554 N N . GLY B 1 482 ? 13.656 -42.906 -23.453 1 97 482 GLY B N 1
ATOM 7555 C CA . GLY B 1 482 ? 12.57 -43.844 -23.641 1 97 482 GLY B CA 1
ATOM 7556 C C . GLY B 1 482 ? 11.445 -43.312 -24.5 1 97 482 GLY B C 1
ATOM 7557 O O . GLY B 1 482 ? 10.539 -44.031 -24.891 1 97 482 GLY B O 1
ATOM 7558 N N . ILE B 1 483 ? 11.461 -42.062 -24.922 1 97.88 483 ILE B N 1
ATOM 7559 C CA . ILE B 1 483 ? 10.383 -41.406 -25.641 1 97.88 483 ILE B CA 1
ATOM 7560 C C . ILE B 1 483 ? 10.75 -41.281 -27.125 1 97.88 483 ILE B C 1
ATOM 7562 O O . ILE B 1 483 ? 11.875 -40.906 -27.453 1 97.88 483 ILE B O 1
ATOM 7566 N N . ASP B 1 484 ? 9.852 -41.625 -27.938 1 97.62 484 ASP B N 1
ATOM 7567 C CA . ASP B 1 484 ? 10.008 -41.469 -29.391 1 97.62 484 ASP B CA 1
ATOM 7568 C C . ASP B 1 484 ? 9.445 -40.156 -29.875 1 97.62 484 ASP B C 1
ATOM 7570 O O . ASP B 1 484 ? 8.281 -39.844 -29.625 1 97.62 484 ASP B O 1
ATOM 7574 N N . LEU B 1 485 ? 10.164 -39.438 -30.594 1 98 485 LEU B N 1
ATOM 7575 C CA . LEU B 1 485 ? 9.797 -38.094 -31.016 1 98 485 LEU B CA 1
ATOM 7576 C C . LEU B 1 485 ? 8.508 -38.125 -31.828 1 98 485 LEU B C 1
ATOM 7578 O O . LEU B 1 485 ? 7.598 -37.312 -31.578 1 98 485 LEU B O 1
ATOM 7582 N N . GLN B 1 486 ? 8.461 -38.938 -32.844 1 97.88 486 GLN B N 1
ATOM 7583 C CA . GLN B 1 486 ? 7.301 -38.969 -33.719 1 97.88 486 GLN B CA 1
ATOM 7584 C C . GLN B 1 486 ? 6.066 -39.5 -33 1 97.88 486 GLN B C 1
ATOM 7586 O O . GLN B 1 486 ? 5.062 -38.781 -32.875 1 97.88 486 GLN B O 1
ATOM 7591 N N . LYS B 1 487 ? 6.172 -40.656 -32.406 1 97.12 487 LYS B N 1
ATOM 7592 C CA . LYS B 1 487 ? 5.039 -41.375 -31.844 1 97.12 487 LYS B CA 1
ATOM 7593 C C . LYS B 1 487 ? 4.562 -40.719 -30.547 1 97.12 487 LYS B C 1
ATOM 7595 O O . LYS B 1 487 ? 3.361 -40.594 -30.312 1 97.12 487 LYS B O 1
ATOM 7600 N N . ASP B 1 488 ? 5.457 -40.375 -29.656 1 97.38 488 ASP B N 1
ATOM 7601 C CA . ASP B 1 488 ? 5.105 -40.031 -28.281 1 97.38 488 ASP B CA 1
ATOM 7602 C C . ASP B 1 488 ? 4.984 -38.5 -28.125 1 97.38 488 ASP B C 1
ATOM 7604 O O . ASP B 1 488 ? 4.508 -38.031 -27.094 1 97.38 488 ASP B O 1
ATOM 7608 N N . ILE B 1 489 ? 5.387 -37.688 -29.062 1 97.81 489 ILE B N 1
ATOM 7609 C CA . ILE B 1 489 ? 5.328 -36.25 -28.953 1 97.81 489 ILE B CA 1
ATOM 7610 C C . ILE B 1 489 ? 4.547 -35.656 -30.125 1 97.81 489 ILE B C 1
ATOM 7612 O O . ILE B 1 489 ? 3.398 -35.25 -29.969 1 97.81 489 ILE B O 1
ATOM 7616 N N . LEU B 1 490 ? 5.031 -35.781 -31.391 1 97.88 490 LEU B N 1
ATOM 7617 C CA . LEU B 1 490 ? 4.453 -35.125 -32.531 1 97.88 490 LEU B CA 1
ATOM 7618 C C . LEU B 1 490 ? 3.049 -35.625 -32.844 1 97.88 490 LEU B C 1
ATOM 7620 O O . LEU B 1 490 ? 2.133 -34.844 -33.094 1 97.88 490 LEU B O 1
ATOM 7624 N N . ASP B 1 491 ? 2.848 -36.938 -32.719 1 96.81 491 ASP B N 1
ATOM 7625 C CA . ASP B 1 491 ? 1.554 -37.562 -33 1 96.81 491 ASP B CA 1
ATOM 7626 C C . ASP B 1 491 ? 0.54 -37.219 -31.906 1 96.81 491 ASP B C 1
ATOM 7628 O O . ASP B 1 491 ? -0.66 -37.469 -32.094 1 96.81 491 ASP B O 1
ATOM 7632 N N . GLN B 1 492 ? 1.091 -36.688 -30.812 1 96.31 492 GLN B N 1
ATOM 7633 C CA . GLN B 1 492 ? 0.233 -36.438 -29.672 1 96.31 492 GLN B CA 1
ATOM 7634 C C . GLN B 1 492 ? -0.093 -34.969 -29.531 1 96.31 492 GLN B C 1
ATOM 7636 O O . GLN B 1 492 ? -0.7 -34.531 -28.547 1 96.31 492 GLN B O 1
ATOM 7641 N N . MET B 1 493 ? 0.258 -34.094 -30.422 1 96.19 493 MET B N 1
ATOM 7642 C CA . MET B 1 493 ? 0.022 -32.656 -30.438 1 96.19 493 MET B CA 1
ATOM 7643 C C . MET B 1 493 ? -0.899 -32.25 -31.578 1 96.19 493 MET B C 1
ATOM 7645 O O . MET B 1 493 ? -1.03 -33 -32.562 1 96.19 493 MET B O 1
ATOM 7649 N N . ASP B 1 494 ? -1.541 -31.094 -31.516 1 96.75 494 ASP B N 1
ATOM 7650 C CA . ASP B 1 494 ? -2.42 -30.609 -32.562 1 96.75 494 ASP B CA 1
ATOM 7651 C C . ASP B 1 494 ? -1.677 -29.656 -33.5 1 96.75 494 ASP B C 1
ATOM 7653 O O . ASP B 1 494 ? -2.297 -28.953 -34.312 1 96.75 494 ASP B O 1
ATOM 7657 N N . PHE B 1 495 ? -0.426 -29.484 -33.344 1 97.06 495 PHE B N 1
ATOM 7658 C CA . PHE B 1 495 ? 0.439 -28.688 -34.219 1 97.06 495 PHE B CA 1
ATOM 7659 C C . PHE B 1 495 ? 1.841 -29.281 -34.281 1 97.06 495 PHE B C 1
ATOM 7661 O O . PHE B 1 495 ? 2.174 -30.172 -33.5 1 97.06 495 PHE B O 1
ATOM 7668 N N . THR B 1 496 ? 2.59 -28.906 -35.219 1 97.56 496 THR B N 1
ATOM 7669 C CA . THR B 1 496 ? 3.982 -29.328 -35.312 1 97.56 496 THR B CA 1
ATOM 7670 C C . THR B 1 496 ? 4.914 -28.266 -34.75 1 97.56 496 THR B C 1
ATOM 7672 O O . THR B 1 496 ? 5.051 -27.188 -35.312 1 97.56 496 THR B O 1
ATOM 7675 N N . PRO B 1 497 ? 5.5 -28.531 -33.625 1 97.88 497 PRO B N 1
ATOM 7676 C CA . PRO B 1 497 ? 6.449 -27.578 -33.062 1 97.88 497 PRO B CA 1
ATOM 7677 C C . PRO B 1 497 ? 7.762 -27.516 -33.844 1 97.88 497 PRO B C 1
ATOM 7679 O O . PRO B 1 497 ? 8.016 -28.359 -34.688 1 97.88 497 PRO B O 1
ATOM 7682 N N . ALA B 1 498 ? 8.508 -26.453 -33.594 1 97.56 498 ALA B N 1
ATOM 7683 C CA . ALA B 1 498 ? 9.891 -26.469 -34.094 1 97.56 498 ALA B CA 1
ATOM 7684 C C . ALA B 1 498 ? 10.719 -27.484 -33.312 1 97.56 498 ALA B C 1
ATOM 7686 O O . ALA B 1 498 ? 10.414 -27.812 -32.156 1 97.56 498 ALA B O 1
ATOM 7687 N N . ILE B 1 499 ? 11.656 -28.062 -33.969 1 98.12 499 ILE B N 1
ATOM 7688 C CA . ILE B 1 499 ? 12.609 -28.953 -33.344 1 98.12 499 ILE B CA 1
ATOM 7689 C C . ILE B 1 499 ? 13.992 -28.297 -33.281 1 98.12 499 ILE B C 1
ATOM 7691 O O . ILE B 1 499 ? 14.523 -27.875 -34.312 1 98.12 499 ILE B O 1
ATOM 7695 N N . SER B 1 500 ? 14.508 -28.25 -32.094 1 97.69 500 SER B N 1
ATOM 7696 C CA . SER B 1 500 ? 15.812 -27.609 -31.922 1 97.69 500 SER B CA 1
ATOM 7697 C C . SER B 1 500 ? 16.891 -28.359 -32.688 1 97.69 500 SER B C 1
ATOM 7699 O O . SER B 1 500 ? 16.922 -29.594 -32.688 1 97.69 500 SER B O 1
ATOM 7701 N N . ALA B 1 501 ? 17.812 -27.641 -33.25 1 96.94 501 ALA B N 1
ATOM 7702 C CA . ALA B 1 501 ? 18.969 -28.25 -33.906 1 96.94 501 ALA B CA 1
ATOM 7703 C C . ALA B 1 501 ? 19.875 -28.953 -32.875 1 96.94 501 ALA B C 1
ATOM 7705 O O . ALA B 1 501 ? 20.594 -29.891 -33.219 1 96.94 501 ALA B O 1
ATOM 7706 N N . ASP B 1 502 ? 19.734 -28.531 -31.719 1 96.88 502 ASP B N 1
ATOM 7707 C CA . ASP B 1 502 ? 20.531 -29.094 -30.641 1 96.88 502 ASP B CA 1
ATOM 7708 C C . ASP B 1 502 ? 19.656 -29.938 -29.703 1 96.88 502 ASP B C 1
ATOM 7710 O O . ASP B 1 502 ? 19.859 -29.922 -28.484 1 96.88 502 ASP B O 1
ATOM 7714 N N . LEU B 1 503 ? 18.672 -30.578 -30.25 1 97.81 503 LEU B N 1
ATOM 7715 C CA . LEU B 1 503 ? 17.797 -31.422 -29.438 1 97.81 503 LEU B CA 1
ATOM 7716 C C . LEU B 1 503 ? 18.609 -32.438 -28.625 1 97.81 503 LEU B C 1
ATOM 7718 O O . LEU B 1 503 ? 19.453 -33.125 -29.172 1 97.81 503 LEU B O 1
ATOM 7722 N N . LYS B 1 504 ? 18.406 -32.438 -27.312 1 97.5 504 LYS B N 1
ATOM 7723 C CA . LYS B 1 504 ? 19.141 -33.312 -26.438 1 97.5 504 LYS B CA 1
ATOM 7724 C C . LYS B 1 504 ? 18.188 -34.219 -25.625 1 97.5 504 LYS B C 1
ATOM 7726 O O . LYS B 1 504 ? 16.984 -33.938 -25.547 1 97.5 504 LYS B O 1
ATOM 7731 N N . GLU B 1 505 ? 18.734 -35.312 -25.188 1 97.62 505 GLU B N 1
ATOM 7732 C CA . GLU B 1 505 ? 18.016 -36.094 -24.203 1 97.62 505 GLU B CA 1
ATOM 7733 C C . GLU B 1 505 ? 18.031 -35.406 -22.828 1 97.62 505 GLU B C 1
ATOM 7735 O O . GLU B 1 505 ? 19.047 -34.812 -22.438 1 97.62 505 GLU B O 1
ATOM 7740 N N . MET B 1 506 ? 16.906 -35.469 -22.125 1 97.62 506 MET B N 1
ATOM 7741 C CA . MET B 1 506 ? 16.875 -34.969 -20.75 1 97.62 506 MET B CA 1
ATOM 7742 C C . MET B 1 506 ? 17.922 -35.688 -19.891 1 97.62 506 MET B C 1
ATOM 7744 O O . MET B 1 506 ? 18.234 -36.844 -20.125 1 97.62 506 MET B O 1
ATOM 7748 N N . ASP B 1 507 ? 18.453 -34.969 -18.938 1 93.06 507 ASP B N 1
ATOM 7749 C CA . ASP B 1 507 ? 19.406 -35.562 -18 1 93.06 507 ASP B CA 1
ATOM 7750 C C . ASP B 1 507 ? 18.859 -36.875 -17.406 1 93.06 507 ASP B C 1
ATOM 7752 O O . ASP B 1 507 ? 17.828 -36.844 -16.719 1 93.06 507 ASP B O 1
ATOM 7756 N N . SER B 1 508 ? 19.562 -37.969 -17.625 1 92.88 508 SER B N 1
ATOM 7757 C CA . SER B 1 508 ? 19.078 -39.281 -17.188 1 92.88 508 SER B CA 1
ATOM 7758 C C . SER B 1 508 ? 18.969 -39.344 -15.672 1 92.88 508 SER B C 1
ATOM 7760 O O . SER B 1 508 ? 18.188 -40.125 -15.141 1 92.88 508 SER B O 1
ATOM 7762 N N . GLY B 1 509 ? 19.781 -38.5 -15.008 1 94.5 509 GLY B N 1
ATOM 7763 C CA . GLY B 1 509 ? 19.719 -38.469 -13.562 1 94.5 509 GLY B CA 1
ATOM 7764 C C . GLY B 1 509 ? 18.344 -38.062 -13.031 1 94.5 509 GLY B C 1
ATOM 7765 O O . GLY B 1 509 ? 17.953 -38.5 -11.945 1 94.5 509 GLY B O 1
ATOM 7766 N N . LEU B 1 510 ? 17.578 -37.312 -13.797 1 97.56 510 LEU B N 1
ATOM 7767 C CA . LEU B 1 510 ? 16.234 -36.875 -13.406 1 97.56 510 LEU B CA 1
ATOM 7768 C C . LEU B 1 510 ? 15.336 -38.094 -13.188 1 97.56 510 LEU B C 1
ATOM 7770 O O . LEU B 1 510 ? 14.344 -38 -12.461 1 97.56 510 LEU B O 1
ATOM 7774 N N . PHE B 1 511 ? 15.695 -39.219 -13.82 1 97.56 511 PHE B N 1
ATOM 7775 C CA . PHE B 1 511 ? 14.852 -40.406 -13.82 1 97.56 511 PHE B CA 1
ATOM 7776 C C . PHE B 1 511 ? 15.422 -41.469 -12.891 1 97.56 511 PHE B C 1
ATOM 7778 O O . PHE B 1 511 ? 15.078 -42.656 -13.008 1 97.56 511 PHE B O 1
ATOM 7785 N N . SER B 1 512 ? 16.266 -41.094 -12.016 1 95.94 512 SER B N 1
ATOM 7786 C CA . SER B 1 512 ? 16.859 -42 -11.039 1 95.94 512 SER B CA 1
ATOM 7787 C C . SER B 1 512 ? 16.438 -41.625 -9.625 1 95.94 512 SER B C 1
ATOM 7789 O O . SER B 1 512 ? 16.016 -40.5 -9.359 1 95.94 512 SER B O 1
ATOM 7791 N N . GLU B 1 513 ? 16.562 -42.594 -8.766 1 94.12 513 GLU B N 1
ATOM 7792 C CA . GLU B 1 513 ? 16.172 -42.344 -7.371 1 94.12 513 GLU B CA 1
ATOM 7793 C C . GLU B 1 513 ? 17.062 -41.281 -6.734 1 94.12 513 GLU B C 1
ATOM 7795 O O . GLU B 1 513 ? 16.562 -40.406 -6.039 1 94.12 513 GLU B O 1
ATOM 7800 N N . LYS B 1 514 ? 18.297 -41.406 -7 1 91.31 514 LYS B N 1
ATOM 7801 C CA . LYS B 1 514 ? 19.25 -40.438 -6.477 1 91.31 514 LYS B CA 1
ATOM 7802 C C . LYS B 1 514 ? 19.656 -39.438 -7.559 1 91.31 514 LYS B C 1
ATOM 7804 O O . LYS B 1 514 ? 20.031 -39.844 -8.664 1 91.31 514 LYS B O 1
ATOM 7809 N N . TRP B 1 515 ? 19.516 -38.219 -7.305 1 92.88 515 TRP B N 1
ATOM 7810 C CA . TRP B 1 515 ? 19.859 -37.156 -8.242 1 92.88 515 TRP B CA 1
ATOM 7811 C C . TRP B 1 515 ? 20.484 -35.969 -7.52 1 92.88 515 TRP B C 1
ATOM 7813 O O . TRP B 1 515 ? 19.922 -35.438 -6.562 1 92.88 515 TRP B O 1
ATOM 7823 N N . ASP B 1 516 ? 21.703 -35.562 -7.914 1 91.88 516 ASP B N 1
ATOM 7824 C CA . ASP B 1 516 ? 22.422 -34.469 -7.277 1 91.88 516 ASP B CA 1
ATOM 7825 C C . ASP B 1 516 ? 22.609 -33.312 -8.25 1 91.88 516 ASP B C 1
ATOM 7827 O O . ASP B 1 516 ? 23.578 -32.531 -8.133 1 91.88 516 ASP B O 1
ATOM 7831 N N . GLY B 1 517 ? 21.766 -33.25 -9.188 1 91.81 517 GLY B N 1
ATOM 7832 C CA . GLY B 1 517 ? 21.922 -32.219 -10.227 1 91.81 517 GLY B CA 1
ATOM 7833 C C . GLY B 1 517 ? 21.953 -30.812 -9.688 1 91.81 517 GLY B C 1
ATOM 7834 O O . GLY B 1 517 ? 22.656 -29.953 -10.211 1 91.81 517 GLY B O 1
ATOM 7835 N N . LEU B 1 518 ? 21.188 -30.469 -8.656 1 93.31 518 LEU B N 1
ATOM 7836 C CA . LEU B 1 518 ? 21.156 -29.109 -8.102 1 93.31 518 LEU B CA 1
ATOM 7837 C C . LEU B 1 518 ? 22.5 -28.75 -7.477 1 93.31 518 LEU B C 1
ATOM 7839 O O . LEU B 1 518 ? 22.859 -27.578 -7.406 1 93.31 518 LEU B O 1
ATOM 7843 N N . ASP B 1 519 ? 23.203 -29.766 -7.039 1 93.81 519 ASP B N 1
ATOM 7844 C CA . ASP B 1 519 ? 24.547 -29.516 -6.512 1 93.81 519 ASP B CA 1
ATOM 7845 C C . ASP B 1 519 ? 25.469 -28.938 -7.59 1 93.81 519 ASP B C 1
ATOM 7847 O O . ASP B 1 519 ? 26.234 -28.016 -7.328 1 93.81 519 ASP B O 1
ATOM 7851 N N . THR B 1 520 ? 25.344 -29.516 -8.703 1 89.94 520 THR B N 1
ATOM 7852 C CA . THR B 1 520 ? 26.156 -29.047 -9.82 1 89.94 520 THR B CA 1
ATOM 7853 C C . THR B 1 520 ? 25.734 -27.641 -10.234 1 89.94 520 THR B C 1
ATOM 7855 O O . THR B 1 520 ? 26.594 -26.797 -10.562 1 89.94 520 THR B O 1
ATOM 7858 N N . ILE B 1 521 ? 24.484 -27.375 -10.219 1 90.19 521 ILE B N 1
ATOM 7859 C CA . ILE B 1 521 ? 23.938 -26.094 -10.695 1 90.19 521 ILE B CA 1
ATOM 7860 C C . ILE B 1 521 ? 24.172 -25.016 -9.641 1 90.19 521 ILE B C 1
ATOM 7862 O O . ILE B 1 521 ? 24.562 -23.891 -9.977 1 90.19 521 ILE B O 1
ATOM 7866 N N . MET B 1 522 ? 24.047 -25.25 -8.406 1 90.25 522 MET B N 1
ATOM 7867 C CA . MET B 1 522 ? 24.062 -24.234 -7.359 1 90.25 522 MET B CA 1
ATOM 7868 C C . MET B 1 522 ? 25.391 -24.234 -6.613 1 90.25 522 MET B C 1
ATOM 7870 O O . MET B 1 522 ? 25.656 -23.359 -5.785 1 90.25 522 MET B O 1
ATOM 7874 N N . GLY B 1 523 ? 26.312 -24.969 -7.094 1 80.06 523 GLY B N 1
ATOM 7875 C CA . GLY B 1 523 ? 27.703 -24.969 -6.672 1 80.06 523 GLY B CA 1
ATOM 7876 C C . GLY B 1 523 ? 27.938 -25.656 -5.344 1 80.06 523 GLY B C 1
ATOM 7877 O O . GLY B 1 523 ? 28.797 -25.25 -4.562 1 80.06 523 GLY B O 1
ATOM 7878 N N . LYS B 1 524 ? 27.234 -26.703 -4.895 1 65.38 524 LYS B N 1
ATOM 7879 C CA . LYS B 1 524 ? 27.719 -27.547 -3.803 1 65.38 524 LYS B CA 1
ATOM 7880 C C . LYS B 1 524 ? 28.609 -28.672 -4.328 1 65.38 524 LYS B C 1
ATOM 7882 O O . LYS B 1 524 ? 28.438 -29.109 -5.465 1 65.38 524 LYS B O 1
#

Secondary structure (DSSP, 8-state):
-PEEE-HHHHHHTSPTT-EEEE--BBTBT--HHHHHHHHHHHHHH--S-SEEEEESS-BB-SSSSBGGGG--TTTEEEEEES--TT-HHHHHHHHTTSSEEEE--HHHHHHHHHHHHTT-SEEEESTTTTSTTSTTTTTTB-STT-----EEEEEETTEEEEEEEP----EEEEE-SEEETT--EE-TT-S--TTHHHHHHHHHHTT-EEEEEESEEE-TT-S-GGGEEE-GGG-SEEEE-SSGGG--SSSS-S--HHHHTS----GGGSPPPPSSHHHHHHHHHHTT--TT-EEEE-SSHHHHHHHHHHHHT-GGGSEEE-TTSEESSEE--TTSTT-EET-SEE--HHHHHHHHHTT--SEEEEE-SEEETT--EE-SEEEETTTEEEE---TTHHHHHHH-SEEEEE--SEET-EEEEETTEEEEEE--SEE-EESS-SS-SB-HHHHHHTT-EEEEE-SSEEEEEETTEEEEEEE-TT--IIIIIGGGSSS--EEEEEEEEPPGGGGSS---HHHHHHT-/-PEEE-HHHHHHTSPTT-EEEE--BBTBT--HHHHHHHHHHHHHH--S-SEEEEESS-BB-SSSSBGGGG--TTTEEEEEES--TT-HHHHHHHHTTSSEEEE--HHHHHHHHHHHHTT-SEEEESTTTTSTTSTTTTTTB-STT-----EEEEEETTEEEEEEEP----EEEEE-SEEETT--EE-TT-S--TTHHHHHHHHHHTT-EEEEEESEEE-TT-S-GGGEEE-GGG-SEEEE-SSGGG--SSSS-S--HHHHTS----GGGSPPPPSSHHHHHHHHHHTT--TT-EEEE-SSHHHHHHHHHHHHT-GGGSEEE-TTSEESSEE--TTSTT-EET-SEE--HHHHHHHHHTT--SEEEEE-SEEETT--EE-SEEEETTTEEEE---TTHHHHHHH-SEEEEE--SEET-EEEEETTEEEEEE--SEE-EESS-SS-SB-HHHHHHTT-EEEEE-SSEEEEEETTEEEEEEE-TT--IIIIIGGGSSS--EEEEEEEEPPGGGGSS---HHHHHHT-

Radius of gyration: 30.1 Å; Cα contacts (8 Å, |Δi|>4): 2989; chains: 2; bounding box: 74×98×69 Å

Sequence (1048 aa):
MAKFISAKEAAKLIPDGSTVGVAGMGLAGWPEEVAVAIADNFKETGHPCNLTMKQGSAMGDWRERGMTRLGLEGLVTKWSAAHIGSAFAMNDLVRAEKMACHCLPQGVIVNLWREIAAKRPGLITKVGLGTFVDPRLEGGKMNKVTTEDLVELIEFNGEEYLFYKSFKLDVAMLRGTTADENGNITFENEGPINEGLAVAQAAKNSGGIVIVQVEYQALKNTLKPKDVKIPGALVDYVVVATDKNACWQTEGVYYEPAFAGNLRKPLSAIPILPLTERKVMARRAAMELSKGDLVNLGVGIPSDVASIVSEAGYIEEITMTTEIGGFGGIPASLPNFGSSYNAEANIDHGSMFDLYDGGGIDVAVLGLAQADEAGNINVSKFTIPGLGDRLTGPGGFINITQSTQKVVFAGSFNAKCEVEISDGKLIIKKEGRGKKLLKEVEQVTFSGKYAAENGQEILYVTERCVFKLINGKMTVIEIAPGIDLQKDILDQMDFTPAISADLKEMDSGLFSEKWDGLDTIMGKMAKFISAKEAAKLIPDGSTVGVAGMGLAGWPEEVAVAIADNFKETGHPCNLTMKQGSAMGDWRERGMTRLGLEGLVTKWSAAHIGSAFAMNDLVRAEKMACHCLPQGVIVNLWREIAAKRPGLITKVGLGTFVDPRLEGGKMNKVTTEDLVELIEFNGEEYLFYKSFKLDVAMLRGTTADENGNITFENEGPINEGLAVAQAAKNSGGIVIVQVEYQALKNTLKPKDVKIPGALVDYVVVATDKNACWQTEGVYYEPAFAGNLRKPLSAIPILPLTERKVMARRAAMELSKGDLVNLGVGIPSDVASIVSEAGYIEEITMTTEIGGFGGIPASLPNFGSSYNAEANIDHGSMFDLYDGGGIDVAVLGLAQADEAGNINVSKFTIPGLGDRLTGPGGFINITQSTQKVVFAGSFNAKCEVEISDGKLIIKKEGRGKKLLKEVEQVTFSGKYAAENGQEILYVTERCVFKLINGKMTVIEIAPGIDLQKDILDQMDFTPAISADLKEMDSGLFSEKWDGLDTIMGK

GO terms:
  GO:0016782 transferase activity, transferring sulphur-containing groups (F, IDA)